Protein AF-0000000066936590 (afdb_homodimer)

pLDDT: mean 82.07, std 23.11, range [21.91, 98.81]

Secondary structure (DSSP, 8-state):
---------------------------------S-----GGGSTT-TTTTTSSHHHHTTTTT---S--HHHH-TTSSS-EES-TTSEEE-SSS-EEEEE-EEEE-TTS-EEEE---EES-HHHHHHHTPEE-TTHHHHTT-B-TTS-BSSEEEEEETTEEE-----EE--SPPEEE--SSSSSSPSEEE-S-EE-TT--SEEEETTTTTEEEE--EEEES--HHHHGGGTT---GGGHHHHHTTB-TTEEEEETTTTEEEEE-EEEEETTEEEEE---EESSHHHHHHHT-EE-GGGGGSPPS-TTSTT---EEEEEESS-B-GGGS-TT-GGG--S-TTB-SHHHHHTTSS---EEE---TTT-S---SEEEEEEEEE-HHHHHTT------SHHHHHHHHHHTSEE-TTSSPP---S-EEE--EEEE--/---------------------------------S-----GGGSTT-TTTTTSSHHHHSSS-S---S--HHHH-TTSSS-EES-TTSEEE-SSS-EEEEE-EEEE-TTS-EEEE---EES-HHHHHHHTPEE-TTHHHHTT-B-TTS-BSSEEEEEETTEEE-----EE--SPPEEE--SSSSSSPSEEE-S-EE-TT--SEEEETTTTTEEEE--EEEES--HHHHGGGTT---GGGHHHHHTTB-TTEEEEETTTTEEEEE-EEEEETTEEEEE---EESSHHHHHHHT-EE-GGGGGSPPS-TTSTT---EEEEEESS-B-GGGS-TT-GGG--S-TTB-SHHHHHTTSS---EEE---TTT-S---SEEEEEEEEE-HHHHHTT------SHHHHHHHHHHTSEE-TTSSPP---S-EEE--EEEE--

Nearest PDB structures (foldseek):
  5wxk-assembly1_B  TM=4.440E-01  e=2.124E+00  Neisseria meningitidis H44/76
  3a5z-assembly2_H  TM=4.324E-01  e=3.862E+00  Escherichia coli
  3oyy-assembly1_A  TM=3.656E-01  e=2.864E+00  Pseudomonas aeruginosa
  3oyy-assembly2_B  TM=3.912E-01  e=7.914E+00  Pseudomonas aeruginosa
  3a5z-assembly1_B  TM=2.731E-01  e=5.869E+00  Escherichia coli

Structure (mmCIF, N/CA/C/O backbone):
data_AF-0000000066936590-model_v1
#
loop_
_entity.id
_entity.type
_entity.pdbx_description
1 polymer 'Uncharacterized protein'
#
loop_
_atom_site.group_PDB
_atom_site.id
_atom_site.type_symbol
_atom_site.label_atom_id
_atom_site.label_alt_id
_atom_site.label_comp_id
_atom_site.label_asym_id
_atom_site.label_entity_id
_atom_site.label_seq_id
_atom_site.pdbx_PDB_ins_code
_atom_site.Cartn_x
_atom_site.Cartn_y
_atom_site.Cartn_z
_atom_site.occupancy
_atom_site.B_iso_or_equiv
_atom_site.auth_seq_id
_atom_site.auth_comp_id
_atom_site.auth_asym_id
_atom_site.auth_atom_id
_atom_site.pdbx_PDB_model_num
ATOM 1 N N . MET A 1 1 ? -33.344 16.516 86.688 1 24.97 1 MET A N 1
ATOM 2 C CA . MET A 1 1 ? -32.062 16.812 86.062 1 24.97 1 MET A CA 1
ATOM 3 C C . MET A 1 1 ? -31.516 15.578 85.375 1 24.97 1 MET A C 1
ATOM 5 O O . MET A 1 1 ? -30.562 14.953 85.812 1 24.97 1 MET A O 1
ATOM 9 N N . ARG A 1 2 ? -32.375 14.664 85.062 1 28.17 2 ARG A N 1
ATOM 10 C CA . ARG A 1 2 ? -32.125 13.375 84.438 1 28.17 2 ARG A CA 1
ATOM 11 C C . ARG A 1 2 ? -31.297 13.531 83.125 1 28.17 2 ARG A C 1
ATOM 13 O O . ARG A 1 2 ? -31.672 14.266 82.25 1 28.17 2 ARG A O 1
ATOM 20 N N . ILE A 1 3 ? -30.016 13.383 83.438 1 28.55 3 ILE A N 1
ATOM 21 C CA . ILE A 1 3 ? -28.906 13.531 82.5 1 28.55 3 ILE A CA 1
ATOM 22 C C . ILE A 1 3 ? -29.031 12.516 81.375 1 28.55 3 ILE A C 1
ATOM 24 O O . ILE A 1 3 ? -29 11.305 81.562 1 28.55 3 ILE A O 1
ATOM 28 N N . GLN A 1 4 ? -30.016 12.648 80.562 1 26.5 4 GLN A N 1
ATOM 29 C CA . GLN A 1 4 ? -30.156 11.758 79.438 1 26.5 4 GLN A CA 1
ATOM 30 C C . GLN A 1 4 ? -28.844 11.672 78.625 1 26.5 4 GLN A C 1
ATOM 32 O O . GLN A 1 4 ? -28.297 12.688 78.188 1 26.5 4 GLN A O 1
ATOM 37 N N . LEU A 1 5 ? -28.094 10.75 79.125 1 26.52 5 LEU A N 1
ATOM 38 C CA . LEU A 1 5 ? -26.812 10.492 78.5 1 26.52 5 LEU A CA 1
ATOM 39 C C . LEU A 1 5 ? -26.984 10.195 77 1 26.52 5 LEU A C 1
ATOM 41 O O . LEU A 1 5 ? -27.734 9.297 76.625 1 26.52 5 LEU A O 1
ATOM 45 N N . ALA A 1 6 ? -27.031 11.234 76.25 1 29.92 6 ALA A N 1
ATOM 46 C CA . ALA A 1 6 ? -27.047 11.156 74.75 1 29.92 6 ALA A CA 1
ATOM 47 C C . ALA A 1 6 ? -25.938 10.227 74.25 1 29.92 6 ALA A C 1
ATOM 49 O O . ALA A 1 6 ? -24.75 10.461 74.5 1 29.92 6 ALA A O 1
ATOM 50 N N . ILE A 1 7 ? -26.203 8.984 74.312 1 27.33 7 ILE A N 1
ATOM 51 C CA . ILE A 1 7 ? -25.281 7.984 73.75 1 27.33 7 ILE A CA 1
ATOM 52 C C . ILE A 1 7 ? -24.875 8.391 72.375 1 27.33 7 ILE A C 1
ATOM 54 O O . ILE A 1 7 ? -25.719 8.547 71.5 1 27.33 7 ILE A O 1
ATOM 58 N N . LEU A 1 8 ? -23.953 9.203 72.312 1 25.88 8 LEU A N 1
ATOM 59 C CA . LEU A 1 8 ? -23.359 9.562 71 1 25.88 8 LEU A CA 1
ATOM 60 C C . LEU A 1 8 ? -22.922 8.312 70.25 1 25.88 8 LEU A C 1
ATOM 62 O O . LEU A 1 8 ? -22.078 7.547 70.75 1 25.88 8 LEU A O 1
ATOM 66 N N . LEU A 1 9 ? -23.812 7.617 69.812 1 27.72 9 LEU A N 1
ATOM 67 C CA . LEU A 1 9 ? -23.469 6.52 68.875 1 27.72 9 LEU A CA 1
ATOM 68 C C . LEU A 1 9 ? -22.406 6.949 67.875 1 27.72 9 LEU A C 1
ATOM 70 O O . LEU A 1 9 ? -22.625 7.891 67.125 1 27.72 9 LEU A O 1
ATOM 74 N N . SER A 1 10 ? -21.25 6.938 68.312 1 27.34 10 SER A N 1
ATOM 75 C CA . SER A 1 10 ? -20.125 7.129 67.375 1 27.34 10 SER A CA 1
ATOM 76 C C . SER A 1 10 ? -20.219 6.188 66.188 1 27.34 10 SER A C 1
ATOM 78 O O . SER A 1 10 ? -20.172 4.969 66.375 1 27.34 10 SER A O 1
ATOM 80 N N . LEU A 1 11 ? -21.172 6.445 65.438 1 29.45 11 LEU A N 1
ATOM 81 C CA . LEU A 1 11 ? -21.141 5.703 64.188 1 29.45 11 LEU A CA 1
ATOM 82 C C . LEU A 1 11 ? -19.734 5.695 63.594 1 29.45 11 LEU A C 1
ATOM 84 O O . LEU A 1 11 ? -19.188 6.75 63.25 1 29.45 11 LEU A O 1
ATOM 88 N N . GLN A 1 12 ? -18.969 4.883 64.125 1 27.08 12 GLN A N 1
ATOM 89 C CA . GLN A 1 12 ? -17.688 4.641 63.5 1 27.08 12 GLN A CA 1
ATOM 90 C C . GLN A 1 12 ? -17.875 4.316 62 1 27.08 12 GLN A C 1
ATOM 92 O O . GLN A 1 12 ? -18.562 3.354 61.656 1 27.08 12 GLN A O 1
ATOM 97 N N . VAL A 1 13 ? -18.062 5.289 61.281 1 32.03 13 VAL A N 1
ATOM 98 C CA . VAL A 1 13 ? -18 5.051 59.844 1 32.03 13 VAL A CA 1
ATOM 99 C C . VAL A 1 13 ? -16.734 4.262 59.5 1 32.03 13 VAL A C 1
ATOM 101 O O . VAL A 1 13 ? -15.625 4.715 59.781 1 32.03 13 VAL A O 1
ATOM 104 N N . VAL A 1 14 ? -16.797 3.047 59.688 1 29.88 14 VAL A N 1
ATOM 105 C CA . VAL A 1 14 ? -15.711 2.236 59.156 1 29.88 14 VAL A CA 1
ATOM 106 C C . VAL A 1 14 ? -15.414 2.648 57.688 1 29.88 14 VAL A C 1
ATOM 108 O O . VAL A 1 14 ? -16.266 2.531 56.812 1 29.88 14 VAL A O 1
ATOM 111 N N . VAL A 1 15 ? -14.68 3.594 57.562 1 29.53 15 VAL A N 1
ATOM 112 C CA . VAL A 1 15 ? -14.164 3.889 56.219 1 29.53 15 VAL A CA 1
ATOM 113 C C . VAL A 1 15 ? -13.523 2.639 55.625 1 29.53 15 VAL A C 1
ATOM 115 O O . VAL A 1 15 ? -12.57 2.098 56.188 1 29.53 15 VAL A O 1
ATOM 118 N N . SER A 1 16 ? -14.359 1.829 55.219 1 25.94 16 SER A N 1
ATOM 119 C CA . SER A 1 16 ? -13.695 0.746 54.5 1 25.94 16 SER A CA 1
ATOM 120 C C . SER A 1 16 ? -12.586 1.279 53.625 1 25.94 16 SER A C 1
ATOM 122 O O . SER A 1 16 ? -12.773 2.273 52.906 1 25.94 16 SER A O 1
ATOM 124 N N . ALA A 1 17 ? -11.438 1.07 54.062 1 32.59 17 ALA A N 1
ATOM 125 C CA . ALA A 1 17 ? -10.211 1.338 53.312 1 32.59 17 ALA A CA 1
ATOM 126 C C . ALA A 1 17 ? -10.375 0.977 51.844 1 32.59 17 ALA A C 1
ATOM 128 O O . ALA A 1 17 ? -10.883 -0.096 51.5 1 32.59 17 ALA A O 1
ATOM 129 N N . ALA A 1 18 ? -10.406 2.027 51.062 1 32.94 18 ALA A N 1
ATOM 130 C CA . ALA A 1 18 ? -10.406 1.938 49.594 1 32.94 18 ALA A CA 1
ATOM 131 C C . ALA A 1 18 ? -9.539 0.775 49.125 1 32.94 18 ALA A C 1
ATOM 133 O O . ALA A 1 18 ? -8.484 0.508 49.688 1 32.94 18 ALA A O 1
ATOM 134 N N . ASN A 1 19 ? -10.188 -0.245 48.75 1 27.69 19 ASN A N 1
ATOM 135 C CA . ASN A 1 19 ? -9.445 -1.354 48.156 1 27.69 19 ASN A CA 1
ATOM 136 C C . ASN A 1 19 ? -8.227 -0.862 47.375 1 27.69 19 ASN A C 1
ATOM 138 O O . ASN A 1 19 ? -8.281 0.183 46.75 1 27.69 19 ASN A O 1
ATOM 142 N N . PRO A 1 20 ? -7.07 -1.353 47.844 1 27.41 20 PRO A N 1
ATOM 143 C CA . PRO A 1 20 ? -5.871 -0.924 47.125 1 27.41 20 PRO A CA 1
ATOM 144 C C . PRO A 1 20 ? -6.055 -0.931 45.594 1 27.41 20 PRO A C 1
ATOM 146 O O . PRO A 1 20 ? -6.738 -1.806 45.062 1 27.41 20 PRO A O 1
ATOM 149 N N . VAL A 1 21 ? -6.199 0.249 45.219 1 29.75 21 VAL A N 1
ATOM 150 C CA . VAL A 1 21 ? -6.113 0.366 43.75 1 29.75 21 VAL A CA 1
ATOM 151 C C . VAL A 1 21 ? -5.105 -0.646 43.219 1 29.75 21 VAL A C 1
ATOM 153 O O . VAL A 1 21 ? -3.938 -0.638 43.625 1 29.75 21 VAL A O 1
ATOM 156 N N . VAL A 1 22 ? -5.484 -1.844 43 1 27.47 22 VAL A N 1
ATOM 157 C CA . VAL A 1 22 ? -4.602 -2.771 42.312 1 27.47 22 VAL A CA 1
ATOM 158 C C . VAL A 1 22 ? -3.799 -2.023 41.25 1 27.47 22 VAL A C 1
ATOM 160 O O . VAL A 1 22 ? -4.371 -1.376 40.375 1 27.47 22 VAL A O 1
ATOM 163 N N . SER A 1 23 ? -2.705 -1.612 41.688 1 24.69 23 SER A N 1
ATOM 164 C CA . SER A 1 23 ? -1.749 -1.099 40.688 1 24.69 23 SER A CA 1
ATOM 165 C C . SER A 1 23 ? -1.777 -1.918 39.406 1 24.69 23 SER A C 1
ATOM 167 O O . SER A 1 23 ? -1.309 -3.059 39.406 1 24.69 23 SER A O 1
ATOM 169 N N . ARG A 1 24 ? -2.889 -1.815 38.812 1 29.58 24 ARG A N 1
ATOM 170 C CA . ARG A 1 24 ? -2.785 -2.49 37.531 1 29.58 24 ARG A CA 1
ATOM 171 C C . ARG A 1 24 ? -1.435 -2.221 36.875 1 29.58 24 ARG A C 1
ATOM 173 O O . ARG A 1 24 ? -1.059 -1.065 36.656 1 29.58 24 ARG A O 1
ATOM 180 N N . THR A 1 25 ? -0.547 -3.092 37.312 1 24.97 25 THR A N 1
ATOM 181 C CA . THR A 1 25 ? 0.712 -3.123 36.562 1 24.97 25 THR A CA 1
ATOM 182 C C . THR A 1 25 ? 0.492 -2.76 35.125 1 24.97 25 THR A C 1
ATOM 184 O O . THR A 1 25 ? -0.176 -3.49 34.375 1 24.97 25 THR A O 1
ATOM 187 N N . LEU A 1 26 ? 0.209 -1.545 35.094 1 29.61 26 LEU A N 1
ATOM 188 C CA . LEU A 1 26 ? 0.261 -1.122 33.688 1 29.61 26 LEU A CA 1
ATOM 189 C C . LEU A 1 26 ? 1.378 -1.846 32.938 1 29.61 26 LEU A C 1
ATOM 191 O O . LEU A 1 26 ? 2.543 -1.78 33.344 1 29.61 26 LEU A O 1
ATOM 195 N N . TYR A 1 27 ? 1.16 -3.023 32.75 1 27.11 27 TYR A N 1
ATOM 196 C CA . TYR A 1 27 ? 2.168 -3.691 31.938 1 27.11 27 TYR A CA 1
ATOM 197 C C . TYR A 1 27 ? 2.771 -2.732 30.922 1 27.11 27 TYR A C 1
ATOM 199 O O . TYR A 1 27 ? 2.047 -2.064 30.188 1 27.11 27 TYR A O 1
ATOM 207 N N . ARG A 1 28 ? 3.848 -2.166 31.469 1 27.05 28 ARG A N 1
ATOM 208 C CA . ARG A 1 28 ? 4.715 -1.467 30.516 1 27.05 28 ARG A CA 1
ATOM 209 C C . ARG A 1 28 ? 4.715 -2.162 29.156 1 27.05 28 ARG A C 1
ATOM 211 O O . ARG A 1 28 ? 4.559 -3.381 29.078 1 27.05 28 ARG A O 1
ATOM 218 N N . ARG A 1 29 ? 4.59 -1.309 28.297 1 31.23 29 ARG A N 1
ATOM 219 C CA . ARG A 1 29 ? 4.902 -1.763 26.938 1 31.23 29 ARG A CA 1
ATOM 220 C C . ARG A 1 29 ? 6.125 -2.674 26.938 1 31.23 29 ARG A C 1
ATOM 222 O O . ARG A 1 29 ? 7.188 -2.297 27.438 1 31.23 29 ARG A O 1
ATOM 229 N N . GLN A 1 30 ? 6 -3.877 27.266 1 28.56 30 GLN A N 1
ATOM 230 C CA . GLN A 1 30 ? 7.258 -4.609 27.156 1 28.56 30 GLN A CA 1
ATOM 231 C C . GLN A 1 30 ? 8.18 -3.975 26.109 1 28.56 30 GLN A C 1
ATOM 233 O O . GLN A 1 30 ? 7.703 -3.389 25.141 1 28.56 30 GLN A O 1
ATOM 238 N N . SER A 1 31 ? 9.344 -3.676 26.453 1 26.78 31 SER A N 1
ATOM 239 C CA . SER A 1 31 ? 10.5 -3.305 25.656 1 26.78 31 SER A CA 1
ATOM 240 C C . SER A 1 31 ? 10.43 -3.908 24.25 1 26.78 31 SER A C 1
ATOM 242 O O . SER A 1 31 ? 9.914 -5.016 24.078 1 26.78 31 SER A O 1
ATOM 244 N N . PHE A 1 32 ? 10.25 -3.107 23.312 1 29.8 32 PHE A N 1
ATOM 245 C CA . PHE A 1 32 ? 10.508 -3.594 21.969 1 29.8 32 PHE A CA 1
ATOM 246 C C . PHE A 1 32 ? 11.438 -4.801 21.984 1 29.8 32 PHE A C 1
ATOM 248 O O . PHE A 1 32 ? 12.383 -4.844 22.781 1 29.8 32 PHE A O 1
ATOM 255 N N . PRO A 1 33 ? 11.125 -5.922 22.016 1 29.36 33 PRO A N 1
ATOM 256 C CA . PRO A 1 33 ? 12.391 -6.656 22.016 1 29.36 33 PRO A CA 1
ATOM 257 C C . PRO A 1 33 ? 13.508 -5.914 21.281 1 29.36 33 PRO A C 1
ATOM 259 O O . PRO A 1 33 ? 13.273 -5.332 20.219 1 29.36 33 PRO A O 1
ATOM 262 N N . SER A 1 34 ? 14.305 -5.266 21.891 1 29.94 34 SER A N 1
ATOM 263 C CA . SER A 1 34 ? 15.547 -4.648 21.438 1 29.94 34 SER A CA 1
ATOM 264 C C . SER A 1 34 ? 16.062 -5.32 20.172 1 29.94 34 SER A C 1
ATOM 266 O O . SER A 1 34 ? 16.75 -4.691 19.359 1 29.94 34 SER A O 1
ATOM 268 N N . GLU A 1 35 ? 16.172 -6.723 20.172 1 30.17 35 GLU A N 1
ATOM 269 C CA . GLU A 1 35 ? 17.078 -7.305 19.188 1 30.17 35 GLU A CA 1
ATOM 270 C C . GLU A 1 35 ? 16.297 -7.785 17.953 1 30.17 35 GLU A C 1
ATOM 272 O O . GLU A 1 35 ? 15.398 -8.625 18.078 1 30.17 35 GLU A O 1
ATOM 277 N N . PHE A 1 36 ? 15.969 -6.91 17.078 1 31.12 36 PHE A N 1
ATOM 278 C CA . PHE A 1 36 ? 15.742 -7.445 15.742 1 31.12 36 PHE A CA 1
ATOM 279 C C . PHE A 1 36 ? 16.594 -8.68 15.492 1 31.12 36 PHE A C 1
ATOM 281 O O . PHE A 1 36 ? 17.766 -8.562 15.117 1 31.12 36 PHE A O 1
ATOM 288 N N . ASN A 1 37 ? 16.594 -9.664 16.328 1 34.16 37 ASN A N 1
ATOM 289 C CA . ASN A 1 37 ? 17.281 -10.906 16.016 1 34.16 37 ASN A CA 1
ATOM 290 C C . ASN A 1 37 ? 16.391 -11.875 15.258 1 34.16 37 ASN A C 1
ATOM 292 O O . ASN A 1 37 ? 15.844 -12.812 15.852 1 34.16 37 ASN A O 1
ATOM 296 N N . PRO A 1 38 ? 15.789 -11.266 14.156 1 38.03 38 PRO A N 1
ATOM 297 C CA . PRO A 1 38 ? 14.992 -12.312 13.516 1 38.03 38 PRO A CA 1
ATOM 298 C C . PRO A 1 38 ? 15.742 -13.633 13.383 1 38.03 38 PRO A C 1
ATOM 300 O O . PRO A 1 38 ? 16.969 -13.641 13.25 1 38.03 38 PRO A O 1
ATOM 303 N N . ASP A 1 39 ? 15.328 -14.578 14.039 1 37.78 39 ASP A N 1
ATOM 304 C CA . ASP A 1 39 ? 15.938 -15.867 13.727 1 37.78 39 ASP A CA 1
ATOM 305 C C . ASP A 1 39 ? 16.141 -16.031 12.219 1 37.78 39 ASP A C 1
ATOM 307 O O . ASP A 1 39 ? 15.203 -15.891 11.445 1 37.78 39 ASP A O 1
ATOM 311 N N . PRO A 1 40 ? 17.406 -15.867 11.797 1 40.56 40 PRO A N 1
ATOM 312 C CA . PRO A 1 40 ? 17.703 -16.078 10.383 1 40.56 40 PRO A CA 1
ATOM 313 C C . PRO A 1 40 ? 16.797 -17.141 9.75 1 40.56 40 PRO A C 1
ATOM 315 O O . PRO A 1 40 ? 16.531 -17.094 8.539 1 40.56 40 PRO A O 1
ATOM 318 N N . GLN A 1 41 ? 16.453 -18.047 10.531 1 36.88 41 GLN A N 1
ATOM 319 C CA . GLN A 1 41 ? 15.625 -19.125 10.008 1 36.88 41 GLN A CA 1
ATOM 320 C C . GLN A 1 41 ? 14.164 -18.688 9.883 1 36.88 41 GLN A C 1
ATOM 322 O O . GLN A 1 41 ? 13.336 -19.422 9.344 1 36.88 41 GLN A O 1
ATOM 327 N N . SER A 1 42 ? 13.875 -17.641 10.5 1 39.41 42 SER A N 1
ATOM 328 C CA . SER A 1 42 ? 12.469 -17.266 10.617 1 39.41 42 SER A CA 1
ATOM 329 C C . SER A 1 42 ? 11.898 -16.828 9.273 1 39.41 42 SER A C 1
ATOM 331 O O . SER A 1 42 ? 10.68 -16.797 9.094 1 39.41 42 SER A O 1
ATOM 333 N N . GLY A 1 43 ? 12.625 -16.844 8.219 1 39.53 43 GLY A N 1
ATOM 334 C CA . GLY A 1 43 ? 12.156 -16.312 6.945 1 39.53 43 GLY A CA 1
ATOM 335 C C . GLY A 1 43 ? 11.742 -14.859 7.027 1 39.53 43 GLY A C 1
ATOM 336 O O . GLY A 1 43 ? 11.336 -14.273 6.023 1 39.53 43 GLY A O 1
ATOM 337 N N . TYR A 1 44 ? 11.641 -14.398 8.18 1 44.44 44 TYR A N 1
ATOM 338 C CA . TYR A 1 44 ? 11.164 -13.055 8.477 1 44.44 44 TYR A CA 1
ATOM 339 C C . TYR A 1 44 ? 12.281 -12.031 8.336 1 44.44 44 TYR A C 1
ATOM 341 O O . TYR A 1 44 ? 12.234 -10.961 8.945 1 44.44 44 TYR A O 1
ATOM 349 N N . ASP A 1 45 ? 13.18 -12.438 7.527 1 52.88 45 ASP A N 1
ATOM 350 C CA . ASP A 1 45 ? 14.375 -11.602 7.496 1 52.88 45 ASP A CA 1
ATOM 351 C C . ASP A 1 45 ? 14.195 -10.422 6.547 1 52.88 45 ASP A C 1
ATOM 353 O O . ASP A 1 45 ? 15.094 -9.594 6.402 1 52.88 45 ASP A O 1
ATOM 357 N N . ASP A 1 46 ? 13.055 -10.547 5.902 1 54.31 46 ASP A N 1
ATOM 358 C CA . ASP A 1 46 ? 12.898 -9.391 5.035 1 54.31 46 ASP A CA 1
ATOM 359 C C . ASP A 1 46 ? 12.07 -8.297 5.715 1 54.31 46 ASP A C 1
ATOM 361 O O . ASP A 1 46 ? 10.867 -8.469 5.938 1 54.31 46 ASP A O 1
ATOM 365 N N . PRO A 1 47 ? 12.711 -7.32 6.262 1 54.16 47 PRO A N 1
ATOM 366 C CA . PRO A 1 47 ? 12.008 -6.309 7.062 1 54.16 47 PRO A CA 1
ATOM 367 C C . PRO A 1 47 ? 10.859 -5.648 6.305 1 54.16 47 PRO A C 1
ATOM 369 O O . PRO A 1 47 ? 10.039 -4.957 6.91 1 54.16 47 PRO A O 1
ATOM 372 N N . THR A 1 48 ? 10.758 -5.883 4.992 1 53.91 48 THR A N 1
ATOM 373 C CA . THR A 1 48 ? 9.758 -5.145 4.23 1 53.91 48 THR A CA 1
ATOM 374 C C . THR A 1 48 ? 8.602 -6.055 3.826 1 53.91 48 THR A C 1
ATOM 376 O O . THR A 1 48 ? 7.598 -5.59 3.281 1 53.91 48 THR A O 1
ATOM 379 N N . ILE A 1 49 ? 8.742 -7.316 3.943 1 50.97 49 ILE A N 1
ATOM 380 C CA . ILE A 1 49 ? 7.695 -8.25 3.547 1 50.97 49 ILE A CA 1
ATOM 381 C C . ILE A 1 49 ? 6.91 -8.703 4.777 1 50.97 49 ILE A C 1
ATOM 383 O O . ILE A 1 49 ? 5.684 -8.789 4.742 1 50.97 49 ILE A O 1
ATOM 387 N N . ASP A 1 50 ? 7.676 -9.141 5.734 1 45.38 50 ASP A N 1
ATOM 388 C CA . ASP A 1 50 ? 7.082 -9.797 6.898 1 45.38 50 ASP A CA 1
ATOM 389 C C . ASP A 1 50 ? 6.41 -8.773 7.812 1 45.38 50 ASP A C 1
ATOM 391 O O . ASP A 1 50 ? 6.402 -8.938 9.039 1 45.38 50 ASP A O 1
ATOM 395 N N . ILE A 1 51 ? 5.969 -7.754 7.184 1 43.62 51 ILE A N 1
ATOM 396 C CA . ILE A 1 51 ? 5.352 -6.703 7.988 1 43.62 51 ILE A CA 1
ATOM 397 C C . ILE A 1 51 ? 4.059 -7.227 8.609 1 43.62 51 ILE A C 1
ATOM 399 O O . ILE A 1 51 ? 3.711 -6.859 9.734 1 43.62 51 ILE A O 1
ATOM 403 N N . ALA A 1 52 ? 3.275 -7.977 7.797 1 40.91 52 ALA A N 1
ATOM 404 C CA . ALA A 1 52 ? 1.984 -8.422 8.32 1 40.91 52 ALA A CA 1
ATOM 405 C C . ALA A 1 52 ? 2.164 -9.5 9.383 1 40.91 52 ALA A C 1
ATOM 407 O O . ALA A 1 52 ? 1.185 -9.977 9.961 1 40.91 52 ALA A O 1
ATOM 408 N N . ASP A 1 53 ? 3.244 -10.328 9.188 1 36.78 53 ASP A N 1
ATOM 409 C CA . ASP A 1 53 ? 3.174 -11.211 10.344 1 36.78 53 ASP A CA 1
ATOM 410 C C . ASP A 1 53 ? 2.914 -10.422 11.625 1 36.78 53 ASP A C 1
ATOM 412 O O . ASP A 1 53 ? 3.639 -9.469 11.93 1 36.78 53 ASP A O 1
ATOM 416 N N . PRO A 1 54 ? 1.64 -10.609 11.984 1 33.56 54 PRO A N 1
ATOM 417 C CA . PRO A 1 54 ? 1.337 -9.93 13.25 1 33.56 54 PRO A CA 1
ATOM 418 C C . PRO A 1 54 ? 2.559 -9.797 14.156 1 33.56 54 PRO A C 1
ATOM 420 O O . PRO A 1 54 ? 2.551 -9 15.094 1 33.56 54 PRO A O 1
ATOM 423 N N . SER A 1 55 ? 3.367 -10.758 13.953 1 31.75 55 SER A N 1
ATOM 424 C CA . SER A 1 55 ? 4.551 -10.797 14.805 1 31.75 55 SER A CA 1
ATOM 425 C C . SER A 1 55 ? 5.438 -9.578 14.562 1 31.75 55 SER A C 1
ATOM 427 O O . SER A 1 55 ? 6.168 -9.148 15.461 1 31.75 55 SER A O 1
ATOM 429 N N . PHE A 1 56 ? 5.633 -9.312 13.344 1 31.78 56 PHE A N 1
ATOM 430 C CA . PHE A 1 56 ? 6.477 -8.141 13.141 1 31.78 56 PHE A CA 1
ATOM 431 C C . PHE A 1 56 ? 5.703 -6.859 13.438 1 31.78 56 PHE A C 1
ATOM 433 O O . PHE A 1 56 ? 6.262 -5.906 13.992 1 31.78 56 PHE A O 1
ATOM 440 N N . ALA A 1 57 ? 4.559 -6.758 12.547 1 33.44 57 ALA A N 1
ATOM 441 C CA . ALA A 1 57 ? 3.83 -5.562 12.969 1 33.44 57 ALA A CA 1
ATOM 442 C C . ALA A 1 57 ? 3.834 -5.43 14.484 1 33.44 57 ALA A C 1
ATOM 444 O O . ALA A 1 57 ? 3.82 -4.316 15.016 1 33.44 57 ALA A O 1
ATOM 445 N N . THR A 1 58 ? 3.412 -6.547 15.008 1 30.03 58 THR A N 1
ATOM 446 C CA . THR A 1 58 ? 3.32 -6.684 16.453 1 30.03 58 THR A CA 1
ATOM 447 C C . THR A 1 58 ? 4.711 -6.824 17.078 1 30.03 58 THR A C 1
ATOM 449 O O . THR A 1 58 ? 4.84 -6.977 18.281 1 30.03 58 THR A O 1
ATOM 452 N N . ALA A 1 59 ? 5.629 -7.34 16.344 1 29.72 59 ALA A N 1
ATOM 453 C CA . ALA A 1 59 ? 6.824 -7.199 17.156 1 29.72 59 ALA A CA 1
ATOM 454 C C . ALA A 1 59 ? 7.086 -5.734 17.5 1 29.72 59 ALA A C 1
ATOM 456 O O . ALA A 1 59 ? 8.086 -5.406 18.141 1 29.72 59 ALA A O 1
ATOM 457 N N . ILE A 1 60 ? 6.742 -4.855 16.625 1 31.72 60 ILE A N 1
ATOM 458 C CA . ILE A 1 60 ? 6.16 -3.684 17.266 1 31.72 60 ILE A CA 1
ATOM 459 C C . ILE A 1 60 ? 5.094 -4.121 18.266 1 31.72 60 ILE A C 1
ATOM 461 O O . ILE A 1 60 ? 4.156 -4.836 17.906 1 31.72 60 ILE A O 1
ATOM 465 N N . GLN A 1 61 ? 5.281 -4.387 19.375 1 29.56 61 GLN A N 1
ATOM 466 C CA . GLN A 1 61 ? 4.324 -4.965 20.312 1 29.56 61 GLN A CA 1
ATOM 467 C C . GLN A 1 61 ? 2.889 -4.723 19.844 1 29.56 61 GLN A C 1
ATOM 469 O O . GLN A 1 61 ? 2.58 -3.664 19.297 1 29.56 61 GLN A O 1
ATOM 474 N N . ALA A 1 62 ? 2.045 -5.812 19.609 1 30.39 62 ALA A N 1
ATOM 475 C CA . ALA A 1 62 ? 0.588 -5.789 19.516 1 30.39 62 ALA A CA 1
ATOM 476 C C . ALA A 1 62 ? 0.025 -4.473 20.047 1 30.39 62 ALA A C 1
ATOM 478 O O . ALA A 1 62 ? -0.428 -4.406 21.188 1 30.39 62 ALA A O 1
ATOM 479 N N . GLY A 1 63 ? 0.852 -3.713 20.156 1 31.06 63 GLY A N 1
ATOM 480 C CA . GLY A 1 63 ? 0.237 -2.57 20.812 1 31.06 63 GLY A CA 1
ATOM 481 C C . GLY A 1 63 ? -1.029 -2.098 20.125 1 31.06 63 GLY A C 1
ATOM 482 O O . GLY A 1 63 ? -1.608 -1.079 20.5 1 31.06 63 GLY A O 1
ATOM 483 N N . TYR A 1 64 ? -0.943 -2.473 18.812 1 36.59 64 TYR A N 1
ATOM 484 C CA . TYR A 1 64 ? -2.271 -2.088 18.344 1 36.59 64 TYR A CA 1
ATOM 485 C C . TYR A 1 64 ? -3.354 -2.863 19.094 1 36.59 64 TYR A C 1
ATOM 487 O O . TYR A 1 64 ? -3.393 -4.094 19.031 1 36.59 64 TYR A O 1
ATOM 495 N N . GLN A 1 65 ? -3.666 -2.508 20.156 1 36.34 65 GLN A N 1
ATOM 496 C CA . GLN A 1 65 ? -4.758 -3.092 20.922 1 36.34 65 GLN A CA 1
ATOM 497 C C . GLN A 1 65 ? -6.09 -2.932 20.203 1 36.34 65 GLN A C 1
ATOM 499 O O . GLN A 1 65 ? -7.117 -3.439 20.656 1 36.34 65 GLN A O 1
ATOM 504 N N . GLY A 1 66 ? -6.008 -2.164 19.078 1 42.12 66 GLY A N 1
ATOM 505 C CA . GLY A 1 66 ? -7.336 -2.023 18.5 1 42.12 66 GLY A CA 1
ATOM 506 C C . GLY A 1 66 ? -7.625 -3.045 17.422 1 42.12 66 GLY A C 1
ATOM 507 O O . GLY A 1 66 ? -6.719 -3.752 16.969 1 42.12 66 GLY A O 1
ATOM 508 N N . PRO A 1 67 ? -8.742 -3.521 17.391 1 45 67 PRO A N 1
ATOM 509 C CA . PRO A 1 67 ? -9.125 -4.449 16.328 1 45 67 PRO A CA 1
ATOM 510 C C . PRO A 1 67 ? -8.672 -3.982 14.945 1 45 67 PRO A C 1
ATOM 512 O O . PRO A 1 67 ? -8.633 -2.779 14.672 1 45 67 PRO A O 1
ATOM 515 N N . PHE A 1 68 ? -8.086 -4.879 14.32 1 48.53 68 PHE A N 1
ATOM 516 C CA . PHE A 1 68 ? -7.812 -4.559 12.93 1 48.53 68 PHE A CA 1
ATOM 517 C C . PHE A 1 68 ? -9.094 -4.145 12.211 1 48.53 68 PHE A C 1
ATOM 519 O O . PHE A 1 68 ? -10.133 -4.789 12.359 1 48.53 68 PHE A O 1
ATOM 526 N N . ALA A 1 69 ? -9.094 -2.996 11.68 1 50.47 69 ALA A N 1
ATOM 527 C CA . ALA A 1 69 ? -10.273 -2.453 11.008 1 50.47 69 ALA A CA 1
ATOM 528 C C . ALA A 1 69 ? -10.883 -3.475 10.055 1 50.47 69 ALA A C 1
ATOM 530 O O . ALA A 1 69 ? -12.094 -3.502 9.852 1 50.47 69 ALA A O 1
ATOM 531 N N . SER A 1 70 ? -10.023 -4.414 9.578 1 50.81 70 SER A N 1
ATOM 532 C CA . SER A 1 70 ? -10.516 -5.328 8.555 1 50.81 70 SER A CA 1
ATOM 533 C C . SER A 1 70 ? -11.453 -6.375 9.148 1 50.81 70 SER A C 1
ATOM 535 O O . SER A 1 70 ? -12.242 -6.988 8.422 1 50.81 70 SER A O 1
ATOM 537 N N . TYR A 1 71 ? -11.266 -6.637 10.461 1 45.94 71 TYR A N 1
ATOM 538 C CA . TYR A 1 71 ? -12.156 -7.629 11.062 1 45.94 71 TYR A CA 1
ATOM 539 C C . TYR A 1 71 ? -13.602 -7.16 11.031 1 45.94 71 TYR A C 1
ATOM 541 O O . TYR A 1 71 ? -14.523 -7.973 10.938 1 45.94 71 TYR A O 1
ATOM 549 N N . ASP A 1 72 ? -13.734 -5.906 11.047 1 49.62 72 ASP A N 1
ATOM 550 C CA . ASP A 1 72 ? -15.094 -5.371 11.016 1 49.62 72 ASP A CA 1
ATOM 551 C C . ASP A 1 72 ? -15.484 -4.949 9.594 1 49.62 72 ASP A C 1
ATOM 553 O O . ASP A 1 72 ? -16.609 -5.207 9.156 1 49.62 72 ASP A O 1
ATOM 557 N N . LYS A 1 73 ? -14.43 -4.297 8.891 1 60 73 LYS A N 1
ATOM 558 C CA . LYS A 1 73 ? -14.602 -3.838 7.516 1 60 73 LYS A CA 1
ATOM 559 C C . LYS A 1 73 ? -13.43 -4.281 6.641 1 60 73 LYS A C 1
ATOM 561 O O . LYS A 1 73 ? -12.383 -3.627 6.613 1 60 73 LYS A O 1
ATOM 566 N N . HIS A 1 74 ? -13.625 -5.375 6.016 1 56.91 74 HIS A N 1
ATOM 567 C CA . HIS A 1 74 ? -12.57 -6.07 5.281 1 56.91 74 HIS A CA 1
ATOM 568 C C . HIS A 1 74 ? -11.875 -5.133 4.297 1 56.91 74 HIS A C 1
ATOM 570 O O . HIS A 1 74 ? -10.75 -5.402 3.871 1 56.91 74 HIS A O 1
ATOM 576 N N . GLU A 1 75 ? -12.625 -4.043 4.105 1 57.44 75 GLU A N 1
ATOM 577 C CA . GLU A 1 75 ? -12.086 -3.102 3.125 1 57.44 75 GLU A CA 1
ATOM 578 C C . GLU A 1 75 ? -11.016 -2.209 3.748 1 57.44 75 GLU A C 1
ATOM 580 O O . GLU A 1 75 ? -10.289 -1.515 3.035 1 57.44 75 GLU A O 1
ATOM 585 N N . LEU A 1 76 ? -10.93 -2.404 5.027 1 60.03 76 LEU A N 1
ATOM 586 C CA . LEU A 1 76 ? -9.922 -1.603 5.715 1 60.03 76 LEU A CA 1
ATOM 587 C C . LEU A 1 76 ? -8.578 -2.33 5.754 1 60.03 76 LEU A C 1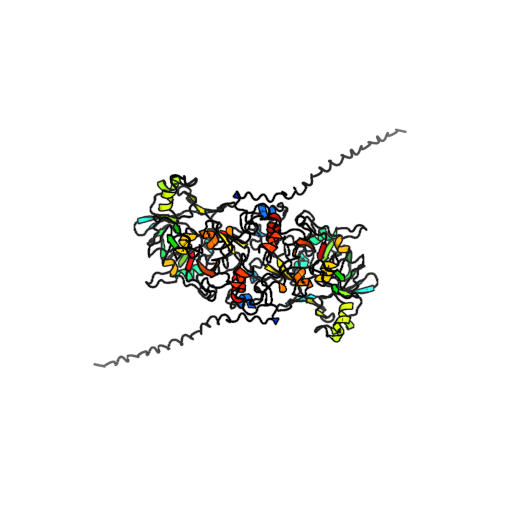
ATOM 589 O O . LEU A 1 76 ? -8.469 -3.459 5.27 1 60.03 76 LEU A O 1
ATOM 593 N N . VAL A 1 77 ? -7.434 -1.747 6.059 1 57.69 77 VAL A N 1
ATOM 594 C CA . VAL A 1 77 ? -6.031 -2.119 5.91 1 57.69 77 VAL A CA 1
ATOM 595 C C . VAL A 1 77 ? -5.723 -3.34 6.777 1 57.69 77 VAL A C 1
ATOM 597 O O . VAL A 1 77 ? -4.605 -3.861 6.754 1 57.69 77 VAL A O 1
ATOM 600 N N . GLY A 1 78 ? -6.652 -4.199 7.219 1 59.31 78 GLY A N 1
ATOM 601 C CA . GLY A 1 78 ? -6.273 -5.383 7.969 1 59.31 78 GLY A CA 1
ATOM 602 C C . GLY A 1 78 ? -6.102 -6.613 7.094 1 59.31 78 GLY A C 1
ATOM 603 O O . GLY A 1 78 ? -6.41 -6.582 5.902 1 59.31 78 GLY A O 1
ATOM 604 N N . PRO A 1 79 ? -5.336 -7.594 7.664 1 62.88 79 PRO A N 1
ATOM 605 C CA . PRO A 1 79 ? -5.195 -8.844 6.91 1 62.88 79 PRO A CA 1
ATOM 606 C C . PRO A 1 79 ? -6.543 -9.461 6.535 1 62.88 79 PRO A C 1
ATOM 608 O O . PRO A 1 79 ? -7.504 -9.367 7.305 1 62.88 79 PRO A O 1
ATOM 611 N N . VAL A 1 80 ? -6.625 -9.961 5.246 1 67.31 80 VAL A N 1
ATOM 612 C CA . VAL A 1 80 ? -7.859 -10.57 4.758 1 67.31 80 VAL A CA 1
ATOM 613 C C . VAL A 1 80 ? -7.555 -11.93 4.141 1 67.31 80 VAL A C 1
ATOM 615 O O . VAL A 1 80 ? -6.688 -12.047 3.271 1 67.31 80 VAL A O 1
ATOM 618 N N . ASP A 1 81 ? -8.25 -12.969 4.707 1 64.31 81 ASP A N 1
ATOM 619 C CA . ASP A 1 81 ? -8.266 -14.25 4.004 1 64.31 81 ASP A CA 1
ATOM 620 C C . ASP A 1 81 ? -9.18 -14.195 2.783 1 64.31 81 ASP A C 1
ATOM 622 O O . ASP A 1 81 ? -10.367 -13.891 2.906 1 64.31 81 ASP A O 1
ATOM 626 N N . LEU A 1 82 ? -8.633 -14.477 1.624 1 72.88 82 LEU A N 1
ATOM 627 C CA . LEU A 1 82 ? -9.422 -14.398 0.399 1 72.88 82 LEU A CA 1
ATOM 628 C C . LEU A 1 82 ? -9.922 -15.773 -0.017 1 72.88 82 LEU A C 1
ATOM 630 O O . LEU A 1 82 ? -11.055 -15.914 -0.483 1 72.88 82 LEU A O 1
ATOM 634 N N . LEU A 1 83 ? -9.094 -16.781 -0.028 1 66.88 83 LEU A N 1
ATOM 635 C CA . LEU A 1 83 ? -9.57 -18.156 -0.164 1 66.88 83 LEU A CA 1
ATOM 636 C C . LEU A 1 83 ? -10.031 -18.703 1.181 1 66.88 83 LEU A C 1
ATOM 638 O O . LEU A 1 83 ? -9.234 -19.281 1.928 1 66.88 83 LEU A O 1
ATOM 642 N N . ARG A 1 84 ? -11.273 -18.656 1.496 1 69.5 84 ARG A N 1
ATOM 643 C CA . ARG A 1 84 ? -11.828 -18.891 2.824 1 69.5 84 ARG A CA 1
ATOM 644 C C . ARG A 1 84 ? -12.227 -20.359 3 1 69.5 84 ARG A C 1
ATOM 646 O O . ARG A 1 84 ? -12.602 -20.781 4.098 1 69.5 84 ARG A O 1
ATOM 653 N N . ASN A 1 85 ? -12.172 -21.078 1.908 1 77.44 85 ASN A N 1
ATOM 654 C CA . ASN A 1 85 ? -12.508 -22.5 2 1 77.44 85 ASN A CA 1
ATOM 655 C C . ASN A 1 85 ? -11.367 -23.312 2.609 1 77.44 85 ASN A C 1
ATOM 657 O O . ASN A 1 85 ? -11.523 -24.5 2.869 1 77.44 85 ASN A O 1
ATOM 661 N N . GLY A 1 86 ? -10.297 -22.688 2.797 1 79.56 86 GLY A N 1
ATOM 662 C CA . GLY A 1 86 ? -9.141 -23.328 3.395 1 79.56 86 GLY A CA 1
ATOM 663 C C . GLY A 1 86 ? -8.625 -22.594 4.621 1 79.56 86 GLY A C 1
ATOM 664 O O . GLY A 1 86 ? -9.242 -21.641 5.086 1 79.56 86 GLY A O 1
ATOM 665 N N . HIS A 1 87 ? -7.586 -23.188 5.145 1 81.75 87 HIS A N 1
ATOM 666 C CA . HIS A 1 87 ? -6.93 -22.609 6.312 1 81.75 87 HIS A CA 1
ATOM 667 C C . HIS A 1 87 ? -5.508 -22.172 5.984 1 81.75 87 HIS A C 1
ATOM 669 O O . HIS A 1 87 ? -4.688 -23 5.559 1 81.75 87 HIS A O 1
ATOM 675 N N . VAL A 1 88 ? -5.316 -20.922 6.148 1 83.12 88 VAL A N 1
ATOM 676 C CA . VAL A 1 88 ? -3.98 -20.375 5.914 1 83.12 88 VAL A CA 1
ATOM 677 C C . VAL A 1 88 ? -3.105 -20.609 7.145 1 83.12 88 VAL A C 1
ATOM 679 O O . VAL A 1 88 ? -3.51 -20.297 8.266 1 83.12 88 VAL A O 1
ATOM 682 N N . ASN A 1 89 ? -2.021 -21.219 6.887 1 77.06 89 ASN A N 1
ATOM 683 C CA . ASN A 1 89 ? -0.978 -21.312 7.902 1 77.06 89 ASN A CA 1
ATOM 684 C C . ASN A 1 89 ? 0.141 -20.312 7.648 1 77.06 89 ASN A C 1
ATOM 686 O O . ASN A 1 89 ? 0.795 -20.359 6.605 1 77.06 89 ASN A O 1
ATOM 690 N N . TYR A 1 90 ? 0.202 -19.5 8.648 1 72.75 90 TYR A N 1
ATOM 691 C CA . TYR A 1 90 ? 1.206 -18.453 8.5 1 72.75 90 TYR A CA 1
ATOM 692 C C . TYR A 1 90 ? 2.555 -18.922 9.039 1 72.75 90 TYR A C 1
ATOM 694 O O . TYR A 1 90 ? 2.705 -20.062 9.453 1 72.75 90 TYR A O 1
ATOM 702 N N . GLY A 1 91 ? 3.686 -18.109 8.93 1 64.25 91 GLY A N 1
ATOM 703 C CA . GLY A 1 91 ? 5.012 -18.453 9.414 1 64.25 91 GLY A CA 1
ATOM 704 C C . GLY A 1 91 ? 6.086 -18.328 8.352 1 64.25 91 GLY A C 1
ATOM 705 O O . GLY A 1 91 ? 5.93 -17.578 7.387 1 64.25 91 GLY A O 1
ATOM 706 N N . VAL A 1 92 ? 7.133 -19.109 8.57 1 66 92 VAL A N 1
ATOM 707 C CA . VAL A 1 92 ? 8.297 -19.016 7.695 1 66 92 VAL A CA 1
ATOM 708 C C . VAL A 1 92 ? 7.965 -19.609 6.328 1 66 92 VAL A C 1
ATOM 710 O O . VAL A 1 92 ? 8.391 -19.078 5.297 1 66 92 VAL A O 1
ATOM 713 N N . ASN A 1 93 ? 7.184 -20.672 6.434 1 79 93 ASN A N 1
ATOM 714 C CA . ASN A 1 93 ? 6.73 -21.312 5.199 1 79 93 ASN A CA 1
ATOM 715 C C . ASN A 1 93 ? 5.207 -21.328 5.102 1 79 93 ASN A C 1
ATOM 717 O O . ASN A 1 93 ? 4.574 -22.344 5.367 1 79 93 ASN A O 1
ATOM 721 N N . PRO A 1 94 ? 4.664 -20.188 4.684 1 83.19 94 PRO A N 1
ATOM 722 C CA . PRO A 1 94 ? 3.199 -20.125 4.645 1 83.19 94 PRO A CA 1
ATOM 723 C C . PRO A 1 94 ?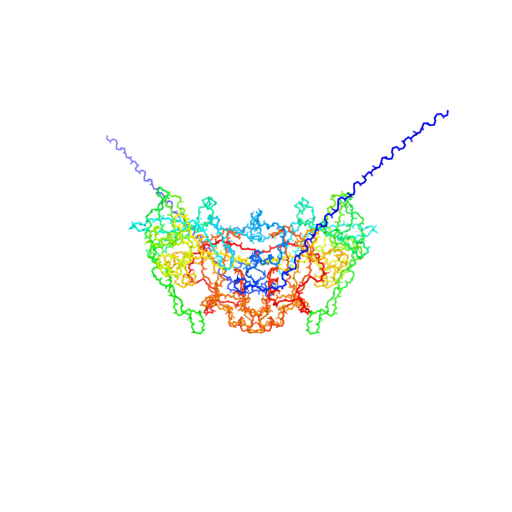 2.592 -21.109 3.656 1 83.19 94 PRO A C 1
ATOM 725 O O . PRO A 1 94 ? 3.164 -21.359 2.59 1 83.19 94 PRO A O 1
ATOM 728 N N . ASN A 1 95 ? 1.462 -21.625 4.055 1 90.38 95 ASN A N 1
ATOM 729 C CA . ASN A 1 95 ? 0.775 -22.625 3.236 1 90.38 95 ASN A CA 1
ATOM 730 C C . ASN A 1 95 ? -0.737 -22.562 3.438 1 90.38 95 ASN A C 1
ATOM 732 O O . ASN A 1 95 ? -1.228 -21.812 4.285 1 90.38 95 ASN A O 1
ATOM 736 N N . LEU A 1 96 ? -1.443 -23.266 2.576 1 91.88 96 LEU A N 1
ATOM 737 C CA . LEU A 1 96 ? -2.9 -23.312 2.584 1 91.88 96 LEU A CA 1
ATOM 738 C C . LEU A 1 96 ? -3.398 -24.75 2.566 1 91.88 96 LEU A C 1
ATOM 740 O O . LEU A 1 96 ? -2.979 -25.547 1.724 1 91.88 96 LEU A O 1
ATOM 744 N N . THR A 1 97 ? -4.195 -25.109 3.527 1 92.69 97 THR A N 1
ATOM 745 C CA . THR A 1 97 ? -4.906 -26.375 3.502 1 92.69 97 THR A CA 1
ATOM 746 C C . THR A 1 97 ? -6.328 -26.188 2.98 1 92.69 97 THR A C 1
ATOM 748 O O . THR A 1 97 ? -7.082 -25.359 3.5 1 92.69 97 THR A O 1
ATOM 751 N N . LEU A 1 98 ? -6.656 -26.891 1.917 1 92.94 98 LEU A N 1
ATOM 752 C CA . LEU A 1 98 ? -7.984 -26.703 1.345 1 92.94 98 LEU A CA 1
ATOM 753 C C . LEU A 1 98 ? -8.594 -28.047 0.96 1 92.94 98 LEU A C 1
ATOM 755 O O . LEU A 1 98 ? -7.906 -29.078 0.962 1 92.94 98 LEU A O 1
ATOM 759 N N . PRO A 1 99 ? -9.883 -28.109 0.676 1 93.75 99 PRO A N 1
ATOM 760 C CA . PRO A 1 99 ? -10.57 -29.359 0.335 1 93.75 99 PRO A CA 1
ATOM 761 C C . PRO A 1 99 ? -10 -30.016 -0.915 1 93.75 99 PRO A C 1
ATOM 763 O O . PRO A 1 99 ? -9.648 -29.328 -1.88 1 93.75 99 PRO A O 1
ATOM 766 N N . LEU A 1 100 ? -9.891 -31.297 -0.785 1 96.56 100 LEU A N 1
ATOM 767 C CA . LEU A 1 100 ? -9.438 -32.156 -1.869 1 96.56 100 LEU A CA 1
ATOM 768 C C . LEU A 1 100 ? -10.594 -32.969 -2.443 1 96.56 100 LEU A C 1
ATOM 770 O O . LEU A 1 100 ? -11.391 -33.531 -1.694 1 96.56 100 LEU A O 1
ATOM 774 N N . TYR A 1 101 ? -10.664 -33.031 -3.811 1 95.44 101 TYR A N 1
ATOM 775 C CA . TYR A 1 101 ? -11.734 -33.75 -4.48 1 95.44 101 TYR A CA 1
ATOM 776 C C . TYR A 1 101 ? -11.164 -34.875 -5.332 1 95.44 101 TYR A C 1
ATOM 778 O O . TYR A 1 101 ? -10.055 -34.781 -5.848 1 95.44 101 TYR A O 1
ATOM 786 N N . LYS A 1 102 ? -11.945 -35.906 -5.496 1 96.19 102 LYS A N 1
ATOM 787 C CA . LYS A 1 102 ? -11.617 -37.031 -6.352 1 96.19 102 LYS A CA 1
ATOM 788 C C . LYS A 1 102 ? -12.438 -37 -7.641 1 96.19 102 LYS A C 1
ATOM 790 O O . LYS A 1 102 ? -13.633 -36.719 -7.617 1 96.19 102 LYS A O 1
ATOM 795 N N . GLY A 1 103 ? -11.727 -37.219 -8.773 1 95.62 103 GLY A N 1
ATOM 796 C CA . GLY A 1 103 ? -12.414 -37.344 -10.047 1 95.62 103 GLY A CA 1
ATOM 797 C C . GLY A 1 103 ? -12 -38.594 -10.836 1 95.62 103 GLY A C 1
ATOM 798 O O . GLY A 1 103 ? -10.992 -39.219 -10.516 1 95.62 103 GLY A O 1
ATOM 799 N N . THR A 1 104 ? -12.891 -38.938 -11.758 1 95.5 104 THR A N 1
ATOM 800 C CA . THR A 1 104 ? -12.594 -39.969 -12.75 1 95.5 104 THR A CA 1
ATOM 801 C C . THR A 1 104 ? -12.656 -39.375 -14.164 1 95.5 104 THR A C 1
ATOM 803 O O . THR A 1 104 ? -13.664 -38.781 -14.555 1 95.5 104 THR A O 1
ATOM 806 N N . SER A 1 105 ? -11.578 -39.594 -14.844 1 96.44 105 SER A N 1
ATOM 807 C CA . SER A 1 105 ? -11.5 -39.031 -16.188 1 96.44 105 SER A CA 1
ATOM 808 C C . SER A 1 105 ? -12.375 -39.781 -17.172 1 96.44 105 SER A C 1
ATOM 810 O O . SER A 1 105 ? -12.914 -40.844 -16.828 1 96.44 105 SER A O 1
ATOM 812 N N . ALA A 1 106 ? -12.508 -39.188 -18.359 1 95.69 106 ALA A N 1
ATOM 813 C CA . ALA A 1 106 ? -13.281 -39.844 -19.422 1 95.69 106 ALA A CA 1
ATOM 814 C C . ALA A 1 106 ? -12.727 -41.219 -19.766 1 95.69 106 ALA A C 1
ATOM 816 O O . ALA A 1 106 ? -13.477 -42.125 -20.109 1 95.69 106 ALA A O 1
ATOM 817 N N . ASP A 1 107 ? -11.453 -41.438 -19.562 1 94.38 107 ASP A N 1
ATOM 818 C CA . ASP A 1 107 ? -10.812 -42.719 -19.875 1 94.38 107 ASP A CA 1
ATOM 819 C C . ASP A 1 107 ? -10.68 -43.594 -18.641 1 94.38 107 ASP A C 1
ATOM 821 O O . ASP A 1 107 ? -9.945 -44.594 -18.641 1 94.38 107 ASP A O 1
ATOM 825 N N . GLY A 1 108 ? -11.219 -43.156 -17.547 1 94.56 108 GLY A N 1
ATOM 826 C CA . GLY A 1 108 ? -11.328 -44.031 -16.359 1 94.56 108 GLY A CA 1
ATOM 827 C C . GLY A 1 108 ? -10.172 -43.844 -15.398 1 94.56 108 GLY A C 1
ATOM 828 O O . GLY A 1 108 ? -10.023 -44.625 -14.461 1 94.56 108 GLY A O 1
ATOM 829 N N . LYS A 1 109 ? -9.406 -42.875 -15.57 1 95.75 109 LYS A N 1
ATOM 830 C CA . LYS A 1 109 ? -8.281 -42.625 -14.672 1 95.75 109 LYS A CA 1
ATOM 831 C C . LYS A 1 109 ? -8.688 -41.719 -13.5 1 95.75 109 LYS A C 1
ATOM 833 O O . LYS A 1 109 ? -9.469 -40.781 -13.672 1 95.75 109 LYS A O 1
ATOM 838 N N . THR A 1 110 ? -8.125 -42.094 -12.375 1 96.38 110 THR A N 1
ATOM 839 C CA . THR A 1 110 ? -8.375 -41.281 -11.188 1 96.38 110 THR A CA 1
ATOM 840 C C . THR A 1 110 ? -7.523 -40.031 -11.195 1 96.38 110 THR A C 1
ATOM 842 O O . THR A 1 110 ? -6.352 -40.062 -11.578 1 96.38 110 THR A O 1
ATOM 845 N N . TYR A 1 111 ? -8.094 -38.938 -10.875 1 97.81 111 TYR A N 1
ATOM 846 C CA . TYR A 1 111 ? -7.344 -37.688 -10.648 1 97.81 111 TYR A CA 1
ATOM 847 C C . TYR A 1 111 ? -7.859 -36.969 -9.414 1 97.81 111 TYR A C 1
ATOM 849 O O . TYR A 1 111 ? -9.008 -37.156 -9.008 1 97.81 111 TYR A O 1
ATOM 857 N N . TRP A 1 112 ? -7.035 -36.219 -8.742 1 98.44 112 TRP A N 1
ATOM 858 C CA . TRP A 1 112 ? -7.332 -35.438 -7.555 1 98.44 112 TRP A CA 1
ATOM 859 C C . TRP A 1 112 ? -7.195 -33.938 -7.844 1 98.44 112 TRP A C 1
ATOM 861 O O . TRP A 1 112 ? -6.242 -33.5 -8.492 1 98.44 112 TRP A O 1
ATOM 871 N N . TRP A 1 113 ? -8.164 -33.156 -7.441 1 98.06 113 TRP A N 1
ATOM 872 C CA . TRP A 1 113 ? -8.227 -31.781 -7.871 1 98.06 113 TRP A CA 1
ATOM 873 C C . TRP A 1 113 ? -8.773 -30.891 -6.758 1 98.06 113 TRP A C 1
ATOM 875 O O . TRP A 1 113 ? -9.219 -31.375 -5.719 1 98.06 113 TRP A O 1
ATOM 885 N N . ILE A 1 114 ? -8.594 -29.578 -6.883 1 97.62 114 ILE A N 1
ATOM 886 C CA . ILE A 1 114 ? -9.047 -28.562 -5.934 1 97.62 114 ILE A CA 1
ATOM 887 C C . ILE A 1 114 ? -9.875 -27.5 -6.664 1 97.62 114 ILE A C 1
ATOM 889 O O . ILE A 1 114 ? -9.945 -27.5 -7.895 1 97.62 114 ILE A O 1
ATOM 893 N N . VAL A 1 115 ? -10.562 -26.656 -5.926 1 96.94 115 VAL A N 1
ATOM 894 C CA . VAL A 1 115 ? -11.289 -25.516 -6.465 1 96.94 115 VAL A CA 1
ATOM 895 C C . VAL A 1 115 ? -10.859 -24.234 -5.75 1 96.94 115 VAL A C 1
ATOM 897 O O . VAL A 1 115 ? -10.773 -24.203 -4.52 1 96.94 115 VAL A O 1
ATOM 900 N N . THR A 1 116 ? -10.586 -23.203 -6.559 1 97.12 116 THR A N 1
ATOM 901 C CA . THR A 1 116 ? -10.078 -22 -5.926 1 97.12 116 THR A CA 1
ATOM 902 C C . THR A 1 116 ? -10.914 -20.781 -6.328 1 97.12 116 THR A C 1
ATOM 904 O O . THR A 1 116 ? -11 -19.812 -5.582 1 97.12 116 THR A O 1
ATOM 907 N N . ASP A 1 117 ? -11.5 -20.797 -7.516 1 97.25 117 ASP A N 1
ATOM 908 C CA . ASP A 1 117 ? -12.234 -19.656 -8.062 1 97.25 117 ASP A CA 1
ATOM 909 C C . ASP A 1 117 ? -13.438 -20.125 -8.883 1 97.25 117 ASP A C 1
ATOM 911 O O . ASP A 1 117 ? -13.445 -21.25 -9.398 1 97.25 117 ASP A O 1
ATOM 915 N N . THR A 1 118 ? -14.406 -19.219 -8.969 1 96.69 118 THR A N 1
ATOM 916 C CA . THR A 1 118 ? -15.516 -19.469 -9.883 1 96.69 118 THR A CA 1
ATOM 917 C C . THR A 1 118 ? -16.125 -18.156 -10.375 1 96.69 118 THR A C 1
ATOM 919 O O . THR A 1 118 ? -15.969 -17.109 -9.727 1 96.69 118 THR A O 1
ATOM 922 N N . SER A 1 119 ? -16.703 -18.234 -11.555 1 96.5 119 SER A N 1
ATOM 923 C CA . SER A 1 119 ? -17.422 -17.094 -12.109 1 96.5 119 SER A CA 1
ATOM 924 C C . SER A 1 119 ? -18.812 -16.984 -11.5 1 96.5 119 SER A C 1
ATOM 926 O O . SER A 1 119 ? -19.547 -16.016 -11.773 1 96.5 119 SER A O 1
ATOM 928 N N . ASP A 1 120 ? -19.172 -17.953 -10.695 1 93.19 120 ASP A N 1
ATOM 929 C CA . ASP A 1 120 ? -20.469 -17.984 -10.016 1 93.19 120 ASP A CA 1
ATOM 930 C C . ASP A 1 120 ? -20.391 -17.281 -8.664 1 93.19 120 ASP A C 1
ATOM 932 O O . ASP A 1 120 ? -19.891 -17.844 -7.688 1 93.19 120 ASP A O 1
ATOM 936 N N . GLU A 1 121 ? -21 -16.109 -8.609 1 90.5 121 GLU A N 1
ATOM 937 C CA . GLU A 1 121 ? -20.859 -15.281 -7.422 1 90.5 121 GLU A CA 1
ATOM 938 C C . GLU A 1 121 ? -21.469 -15.953 -6.195 1 90.5 121 GLU A C 1
ATOM 940 O O . GLU A 1 121 ? -20.859 -15.969 -5.125 1 90.5 121 GLU A O 1
ATOM 945 N N . GLY A 1 122 ? -22.672 -16.453 -6.34 1 86 122 GLY A N 1
ATOM 946 C CA . GLY A 1 122 ? -23.344 -17.094 -5.219 1 86 122 GLY A CA 1
ATOM 947 C C . GLY A 1 122 ? -22.594 -18.281 -4.656 1 86 122 GLY A C 1
ATOM 948 O O . GLY A 1 122 ? -22.406 -18.391 -3.443 1 86 122 GLY A O 1
ATOM 949 N N . ASN A 1 123 ? -22.062 -19.156 -5.504 1 87.81 123 ASN A N 1
ATOM 950 C CA . ASN A 1 123 ? -21.328 -20.328 -5.051 1 87.81 123 ASN A CA 1
ATOM 951 C C . ASN A 1 123 ? -19.953 -19.953 -4.5 1 87.81 123 ASN A C 1
ATOM 953 O O . ASN A 1 123 ? -19.453 -20.594 -3.574 1 87.81 123 ASN A O 1
ATOM 957 N N . ALA A 1 124 ? -19.391 -18.875 -5.113 1 90.25 124 ALA A N 1
ATOM 958 C CA . ALA A 1 124 ? -18.125 -18.391 -4.566 1 90.25 124 ALA A CA 1
ATOM 959 C C . ALA A 1 124 ? -18.281 -18 -3.1 1 90.25 124 ALA A C 1
ATOM 961 O O . ALA A 1 124 ? -17.469 -18.391 -2.258 1 90.25 124 ALA A O 1
ATOM 962 N N . LYS A 1 125 ? -19.328 -17.297 -2.826 1 82.25 125 LYS A N 1
ATOM 963 C CA . LYS A 1 125 ? -19.578 -16.844 -1.464 1 82.25 125 LYS A CA 1
ATOM 964 C C . LYS A 1 125 ? -19.875 -18.016 -0.54 1 82.25 125 LYS A C 1
ATOM 966 O O . LYS A 1 125 ? -19.312 -18.109 0.553 1 82.25 125 LYS A O 1
ATOM 971 N N . GLN A 1 126 ? -20.656 -18.938 -0.985 1 82.19 126 GLN A N 1
ATOM 972 C CA . GLN A 1 126 ? -21.109 -20.047 -0.165 1 82.19 126 GLN A CA 1
ATOM 973 C C . GLN A 1 126 ? -19.953 -21.016 0.132 1 82.19 126 GLN A C 1
ATOM 975 O O . GLN A 1 126 ? -19.859 -21.531 1.243 1 82.19 126 GLN A O 1
ATOM 980 N N . LEU A 1 127 ? -19.094 -21.219 -0.844 1 86.38 127 LEU A N 1
ATOM 981 C CA . LEU A 1 127 ? -18.047 -22.219 -0.716 1 86.38 127 LEU A CA 1
ATOM 982 C C . LEU A 1 127 ? -16.766 -21.594 -0.187 1 86.38 127 LEU A C 1
ATOM 984 O O . LEU A 1 127 ? -15.82 -22.297 0.183 1 86.38 127 LEU A O 1
ATOM 988 N N . GLY A 1 128 ? -16.688 -20.219 -0.169 1 84.5 128 GLY A N 1
ATOM 989 C CA . GLY A 1 128 ? -15.5 -19.531 0.315 1 84.5 128 GLY A CA 1
ATOM 990 C C . GLY A 1 128 ? -14.359 -19.516 -0.689 1 84.5 128 GLY A C 1
ATOM 991 O O . GLY A 1 128 ? -13.188 -19.453 -0.31 1 84.5 128 GLY A O 1
ATOM 992 N N . VAL A 1 129 ? -14.742 -19.734 -1.983 1 91.62 129 VAL A N 1
ATOM 993 C CA . VAL A 1 129 ? -13.727 -19.578 -3.014 1 91.62 129 VAL A CA 1
ATOM 994 C C . VAL A 1 129 ? -13.82 -18.188 -3.637 1 91.62 129 VAL A C 1
ATOM 996 O O . VAL A 1 129 ? -14.734 -17.422 -3.322 1 91.62 129 VAL A O 1
ATOM 999 N N . ASN A 1 130 ? -12.828 -17.812 -4.398 1 92.12 130 ASN A N 1
ATOM 1000 C CA . ASN A 1 130 ? -12.805 -16.453 -4.961 1 92.12 130 ASN A CA 1
ATOM 1001 C C . ASN A 1 130 ? -13.82 -16.312 -6.09 1 92.12 130 ASN A C 1
ATOM 1003 O O . ASN A 1 130 ? -13.977 -17.203 -6.914 1 92.12 130 ASN A O 1
ATOM 1007 N N . PHE A 1 131 ? -14.57 -15.188 -6.055 1 93.56 131 PHE A N 1
ATOM 1008 C CA . PHE A 1 131 ? -15.406 -14.82 -7.191 1 93.56 131 PHE A CA 1
ATOM 1009 C C . PHE A 1 131 ? -14.57 -14.18 -8.297 1 93.56 131 PHE A C 1
ATOM 1011 O O . PHE A 1 131 ? -13.93 -13.148 -8.07 1 93.56 131 PHE A O 1
ATOM 1018 N N . ALA A 1 132 ? -14.531 -14.797 -9.469 1 95.06 132 ALA A N 1
ATOM 1019 C CA . ALA A 1 132 ? -13.781 -14.32 -10.633 1 95.06 132 ALA A CA 1
ATOM 1020 C C . ALA A 1 132 ? -14.672 -14.305 -11.875 1 95.06 132 ALA A C 1
ATOM 1022 O O . ALA A 1 132 ? -14.617 -15.219 -12.695 1 95.06 132 ALA A O 1
ATOM 1023 N N . PRO A 1 133 ? -15.391 -13.227 -12.086 1 91.56 133 PRO A N 1
ATOM 1024 C CA . PRO A 1 133 ? -16.328 -13.195 -13.211 1 91.56 133 PRO A CA 1
ATOM 1025 C C . PRO A 1 133 ? -15.625 -13.25 -14.57 1 91.56 133 PRO A C 1
ATOM 1027 O O . PRO A 1 133 ? -16.203 -13.734 -15.547 1 91.56 133 PRO A O 1
ATOM 1030 N N . LYS A 1 134 ? -14.406 -12.844 -14.688 1 93.44 134 LYS A N 1
ATOM 1031 C CA . LYS A 1 134 ? -13.633 -12.797 -15.93 1 93.44 134 LYS A CA 1
ATOM 1032 C C . LYS A 1 134 ? -13.391 -14.203 -16.469 1 93.44 134 LYS A C 1
ATOM 1034 O O . LYS A 1 134 ? -13.047 -14.367 -17.641 1 93.44 134 LYS A O 1
ATOM 1039 N N . LEU A 1 135 ? -13.578 -15.18 -15.602 1 97.56 135 LEU A N 1
ATOM 1040 C CA . LEU A 1 135 ? -13.367 -16.562 -16.031 1 97.56 135 LEU A CA 1
ATOM 1041 C C . LEU A 1 135 ? -14.336 -16.922 -17.156 1 97.56 135 LEU A C 1
ATOM 1043 O O . LEU A 1 135 ? -14.008 -17.766 -18 1 97.56 135 LEU A O 1
ATOM 1047 N N . ARG A 1 136 ? -15.516 -16.281 -17.219 1 96.06 136 ARG A N 1
ATOM 1048 C CA . ARG A 1 136 ? -16.453 -16.516 -18.312 1 96.06 136 ARG A CA 1
ATOM 1049 C C . ARG A 1 136 ? -15.836 -16.188 -19.656 1 96.06 136 ARG A C 1
ATOM 1051 O O . ARG A 1 136 ? -16.094 -16.875 -20.656 1 96.06 136 ARG A O 1
ATOM 1058 N N . PHE A 1 137 ? -15.047 -15.164 -19.672 1 95 137 PHE A N 1
ATOM 1059 C CA . PHE A 1 137 ? -14.414 -14.734 -20.922 1 95 137 PHE A CA 1
ATOM 1060 C C . PHE A 1 137 ? -13.18 -15.578 -21.203 1 95 137 PHE A C 1
ATOM 1062 O O . PHE A 1 137 ? -12.93 -15.961 -22.359 1 95 137 PHE A O 1
ATOM 1069 N N . ALA A 1 138 ? -12.414 -15.906 -20.172 1 97.56 138 ALA A N 1
ATOM 1070 C CA . ALA A 1 138 ? -11.25 -16.781 -20.328 1 97.56 138 ALA A CA 1
ATOM 1071 C C . ALA A 1 138 ? -11.648 -18.109 -20.953 1 97.56 138 ALA A C 1
ATOM 1073 O O . ALA A 1 138 ? -10.938 -18.641 -21.812 1 97.56 138 ALA A O 1
ATOM 1074 N N . ALA A 1 139 ? -12.781 -18.578 -20.562 1 97.88 139 ALA A N 1
ATOM 1075 C CA . ALA A 1 139 ? -13.273 -19.875 -21.016 1 97.88 139 ALA A CA 1
ATOM 1076 C C . ALA A 1 139 ? -13.508 -19.859 -22.531 1 97.88 139 ALA A C 1
ATOM 1078 O O . ALA A 1 139 ? -13.492 -20.922 -23.172 1 97.88 139 ALA A O 1
ATOM 1079 N N . GLN A 1 140 ? -13.688 -18.703 -23.031 1 96.19 140 GLN A N 1
ATOM 1080 C CA . GLN A 1 140 ? -14.094 -18.609 -24.438 1 96.19 140 GLN A CA 1
ATOM 1081 C C . GLN A 1 140 ? -12.883 -18.406 -25.344 1 96.19 140 GLN A C 1
ATOM 1083 O O . GLN A 1 140 ? -13.008 -18.438 -26.562 1 96.19 140 GLN A O 1
ATOM 1088 N N . GLY A 1 141 ? -11.719 -18.188 -24.734 1 96.44 141 GLY A N 1
ATOM 1089 C CA . GLY A 1 141 ? -10.523 -18.219 -25.562 1 96.44 141 GLY A CA 1
ATOM 1090 C C . GLY A 1 141 ? -10.344 -19.531 -26.312 1 96.44 141 GLY A C 1
ATOM 1091 O O . GLY A 1 141 ? -10.906 -20.547 -25.938 1 96.44 141 GLY A O 1
ATOM 1092 N N . GLN A 1 142 ? -9.445 -19.422 -27.438 1 96.5 142 GLN A N 1
ATOM 1093 C CA . GLN A 1 142 ? -9.266 -20.625 -28.25 1 96.5 142 GLN A CA 1
ATOM 1094 C C . GLN A 1 142 ? -7.82 -20.766 -28.719 1 96.5 142 GLN A C 1
ATOM 1096 O O . GLN A 1 142 ? -7.195 -19.781 -29.109 1 96.5 142 GLN A O 1
ATOM 1101 N N . THR A 1 143 ? -7.434 -22.016 -28.594 1 95.38 143 THR A N 1
ATOM 1102 C CA . THR A 1 143 ? -6.141 -22.312 -29.203 1 95.38 143 THR A CA 1
ATOM 1103 C C . THR A 1 143 ? -6.25 -22.375 -30.719 1 95.38 143 THR A C 1
ATOM 1105 O O . THR A 1 143 ? -7.352 -22.359 -31.266 1 95.38 143 THR A O 1
ATOM 1108 N N . GLY A 1 144 ? -5.059 -22.375 -31.391 1 92.62 144 GLY A N 1
ATOM 1109 C CA . GLY A 1 144 ? -5.035 -22.453 -32.844 1 92.62 144 GLY A CA 1
ATOM 1110 C C . GLY A 1 144 ? -5.758 -23.672 -33.406 1 92.62 144 GLY A C 1
ATOM 1111 O O . GLY A 1 144 ? -6.32 -23.641 -34.5 1 92.62 144 GLY A O 1
ATOM 1112 N N . ASP A 1 145 ? -5.812 -24.734 -32.625 1 94 145 ASP A N 1
ATOM 1113 C CA . ASP A 1 145 ? -6.426 -25.969 -33.094 1 94 145 ASP A CA 1
ATOM 1114 C C . ASP A 1 145 ? -7.871 -26.078 -32.594 1 94 145 ASP A C 1
ATOM 1116 O O . ASP A 1 145 ? -8.484 -27.141 -32.719 1 94 145 ASP A O 1
ATOM 1120 N N . GLY A 1 146 ? -8.352 -25.062 -31.938 1 94.62 146 GLY A N 1
ATOM 1121 C CA . GLY A 1 146 ? -9.789 -24.953 -31.719 1 94.62 146 GLY A CA 1
ATOM 1122 C C . GLY A 1 146 ? -10.203 -25.344 -30.312 1 94.62 146 GLY A C 1
ATOM 1123 O O . GLY A 1 146 ? -11.398 -25.406 -30.016 1 94.62 146 GLY A O 1
ATOM 1124 N N . LEU A 1 147 ? -9.297 -25.609 -29.422 1 96.31 147 LEU A N 1
ATOM 1125 C CA . LEU A 1 147 ? -9.656 -25.922 -28.047 1 96.31 147 LEU A CA 1
ATOM 1126 C C . LEU A 1 147 ? -9.953 -24.656 -27.25 1 96.31 147 LEU A C 1
ATOM 1128 O O . LEU A 1 147 ? -9.172 -23.703 -27.281 1 96.31 147 LEU A O 1
ATOM 1132 N N . LYS A 1 148 ? -11.086 -24.656 -26.547 1 97.19 148 LYS A N 1
ATOM 1133 C CA . LYS A 1 148 ? -11.477 -23.531 -25.719 1 97.19 148 LYS A CA 1
ATOM 1134 C C . LYS A 1 148 ? -10.617 -23.438 -24.469 1 97.19 148 LYS A C 1
ATOM 1136 O O . LYS A 1 148 ? -9.992 -24.422 -24.062 1 97.19 148 LYS A O 1
ATOM 1141 N N . GLY A 1 149 ? -10.625 -22.297 -23.891 1 98.12 149 GLY A N 1
ATOM 1142 C CA . GLY A 1 149 ? -9.852 -22.078 -22.672 1 98.12 149 GLY A CA 1
ATOM 1143 C C . GLY A 1 149 ? -10.297 -22.953 -21.516 1 98.12 149 GLY A C 1
ATOM 1144 O O . GLY A 1 149 ? -9.5 -23.266 -20.641 1 98.12 149 GLY A O 1
ATOM 1145 N N . ALA A 1 150 ? -11.531 -23.328 -21.516 1 98.62 150 ALA A N 1
ATOM 1146 C CA . ALA A 1 150 ? -12.062 -24.234 -20.5 1 98.62 150 ALA A CA 1
ATOM 1147 C C . ALA A 1 150 ? -12.578 -25.516 -21.125 1 98.62 150 ALA A C 1
ATOM 1149 O O . ALA A 1 150 ? -13.062 -25.516 -22.266 1 98.62 150 ALA A O 1
ATOM 1150 N N . GLU A 1 151 ? -12.398 -26.578 -20.422 1 98.31 151 GLU A N 1
ATOM 1151 C CA . GLU A 1 151 ? -13.047 -27.812 -20.844 1 98.31 151 GLU A CA 1
ATOM 1152 C C . GLU A 1 151 ? -14.531 -27.812 -20.484 1 98.31 151 GLU A C 1
ATOM 1154 O O . GLU A 1 151 ? -14.898 -27.562 -19.328 1 98.31 151 GLU A O 1
ATOM 1159 N N . GLN A 1 152 ? -15.344 -28 -21.469 1 97.38 152 GLN A N 1
ATOM 1160 C CA . GLN A 1 152 ? -16.781 -28.047 -21.219 1 97.38 152 GLN A CA 1
ATOM 1161 C C . GLN A 1 152 ? -17.203 -29.422 -20.719 1 97.38 152 GLN A C 1
ATOM 1163 O O . GLN A 1 152 ? -16.984 -30.438 -21.391 1 97.38 152 GLN A O 1
ATOM 1168 N N . LEU A 1 153 ? -17.75 -29.422 -19.5 1 97.81 153 LEU A N 1
ATOM 1169 C CA . LEU A 1 153 ? -18.109 -30.656 -18.812 1 97.81 153 LEU A CA 1
ATOM 1170 C C . LEU A 1 153 ? -19.516 -30.547 -18.234 1 97.81 153 LEU A C 1
ATOM 1172 O O . LEU A 1 153 ? -20.188 -29.531 -18.375 1 97.81 153 LEU A O 1
ATOM 1176 N N . GLU A 1 154 ? -19.938 -31.672 -17.672 1 95.44 154 GLU A N 1
ATOM 1177 C CA . GLU A 1 154 ? -21.219 -31.719 -16.984 1 95.44 154 GLU A CA 1
ATOM 1178 C C . GLU A 1 154 ? -21.078 -32.219 -15.562 1 95.44 154 GLU A C 1
ATOM 1180 O O . GLU A 1 154 ? -20.078 -32.875 -15.219 1 95.44 154 GLU A O 1
ATOM 1185 N N . ILE A 1 155 ? -22.016 -31.828 -14.75 1 93.56 155 ILE A N 1
ATOM 1186 C CA . ILE A 1 155 ? -22.109 -32.406 -13.414 1 93.56 155 ILE A CA 1
ATOM 1187 C C . ILE A 1 155 ? -23.219 -33.469 -13.391 1 93.56 155 ILE A C 1
ATOM 1189 O O . ILE A 1 155 ? -24.312 -33.219 -13.906 1 93.56 155 ILE A O 1
ATOM 1193 N N . VAL A 1 156 ? -22.875 -34.594 -12.922 1 92.38 156 VAL A N 1
ATOM 1194 C CA . VAL A 1 156 ? -23.797 -35.688 -12.742 1 92.38 156 VAL A CA 1
ATOM 1195 C C . VAL A 1 156 ? -23.703 -36.219 -11.312 1 92.38 156 VAL A C 1
ATOM 1197 O O . VAL A 1 156 ? -22.641 -36.656 -10.875 1 92.38 156 VAL A O 1
ATOM 1200 N N . ASN A 1 157 ? -24.781 -36.25 -10.531 1 90.19 157 ASN A N 1
ATOM 1201 C CA . ASN A 1 157 ? -24.828 -36.688 -9.148 1 90.19 157 ASN A CA 1
ATOM 1202 C C . ASN A 1 157 ? -23.719 -36.094 -8.312 1 90.19 157 ASN A C 1
ATOM 1204 O O . ASN A 1 157 ? -22.938 -36.812 -7.676 1 90.19 157 ASN A O 1
ATOM 1208 N N . ASN A 1 158 ? -23.469 -34.812 -8.445 1 86.19 158 ASN A N 1
ATOM 1209 C CA . ASN A 1 158 ? -22.562 -34 -7.656 1 86.19 158 ASN A CA 1
ATOM 1210 C C . ASN A 1 158 ? -21.109 -34.281 -8.023 1 86.19 158 ASN A C 1
ATOM 1212 O O . ASN A 1 158 ? -20.203 -33.969 -7.238 1 86.19 158 ASN A O 1
ATOM 1216 N N . ALA A 1 159 ? -20.906 -34.875 -9.211 1 90.06 159 ALA A N 1
ATOM 1217 C CA . ALA A 1 159 ? -19.547 -35.188 -9.656 1 90.06 159 ALA A CA 1
ATOM 1218 C C . ALA A 1 159 ? -19.297 -34.625 -11.062 1 90.06 159 ALA A C 1
ATOM 1220 O O . ALA A 1 159 ? -20.188 -34.688 -11.922 1 90.06 159 ALA A O 1
ATOM 1221 N N . VAL A 1 160 ? -18.125 -34.094 -11.242 1 93.44 160 VAL A N 1
ATOM 1222 C CA . VAL A 1 160 ? -17.719 -33.656 -12.578 1 93.44 160 VAL A CA 1
ATOM 1223 C C . VAL A 1 160 ? -17.5 -34.875 -13.477 1 93.44 160 VAL A C 1
ATOM 1225 O O . VAL A 1 160 ? -16.828 -35.844 -13.094 1 93.44 160 VAL A O 1
ATOM 1228 N N . PHE A 1 161 ? -18.078 -34.781 -14.68 1 92.56 161 PHE A N 1
ATOM 1229 C CA . PHE A 1 161 ? -18.062 -35.938 -15.57 1 92.56 161 PHE A CA 1
ATOM 1230 C C . PHE A 1 161 ? -17.438 -35.562 -16.922 1 92.56 161 PHE A C 1
ATOM 1232 O O . PHE A 1 161 ? -17.719 -34.5 -17.453 1 92.56 161 PHE A O 1
ATOM 1239 N N . GLY A 1 162 ? -16.484 -36.5 -17.359 1 94.12 162 GLY A N 1
ATOM 1240 C CA . GLY A 1 162 ? -16.078 -36.406 -18.75 1 94.12 162 GLY A CA 1
ATOM 1241 C C . GLY A 1 162 ? -14.75 -35.688 -18.938 1 94.12 162 GLY A C 1
ATOM 1242 O O . GLY A 1 162 ? -14.359 -35.406 -20.078 1 94.12 162 GLY A O 1
ATOM 1243 N N . ARG A 1 163 ? -14.047 -35.406 -17.891 1 96.81 163 ARG A N 1
ATOM 1244 C CA . ARG A 1 163 ? -12.781 -34.688 -18.031 1 96.81 163 ARG A CA 1
ATOM 1245 C C . ARG A 1 163 ? -11.797 -35.5 -18.875 1 96.81 163 ARG A C 1
ATOM 1247 O O . ARG A 1 163 ? -11.57 -36.688 -18.594 1 96.81 163 ARG A O 1
ATOM 1254 N N . LYS A 1 164 ? -11.297 -34.906 -19.938 1 97.5 164 LYS A N 1
ATOM 1255 C CA . LYS A 1 164 ? -10.375 -35.562 -20.859 1 97.5 164 LYS A CA 1
ATOM 1256 C C . LYS A 1 164 ? -8.93 -35.156 -20.562 1 97.5 164 LYS A C 1
ATOM 1258 O O . LYS A 1 164 ? -8.031 -36 -20.578 1 97.5 164 LYS A O 1
ATOM 1263 N N . GLY A 1 165 ? -8.734 -33.875 -20.359 1 97.81 165 GLY A N 1
ATOM 1264 C CA . GLY A 1 165 ? -7.387 -33.375 -20.109 1 97.81 165 GLY A CA 1
ATOM 1265 C C . GLY A 1 165 ? -6.844 -33.781 -18.766 1 97.81 165 GLY A C 1
ATOM 1266 O O . GLY A 1 165 ? -7.527 -33.656 -17.75 1 97.81 165 GLY A O 1
ATOM 1267 N N . LEU A 1 166 ? -5.641 -34.375 -18.734 1 98.38 166 LEU A N 1
ATOM 1268 C CA . LEU A 1 166 ? -5 -34.844 -17.516 1 98.38 166 LEU A CA 1
ATOM 1269 C C . LEU A 1 166 ? -3.566 -34.312 -17.422 1 98.38 166 LEU A C 1
ATOM 1271 O O . LEU A 1 166 ? -3.07 -33.688 -18.344 1 98.38 166 LEU A O 1
ATOM 1275 N N . VAL A 1 167 ? -2.951 -34.562 -16.297 1 98.75 167 VAL A N 1
ATOM 1276 C CA . VAL A 1 167 ? -1.608 -34.094 -16 1 98.75 167 VAL A CA 1
ATOM 1277 C C . VAL A 1 167 ? -0.667 -35.281 -15.773 1 98.75 167 VAL A C 1
ATOM 1279 O O . VAL A 1 167 ? -1.021 -36.219 -15.078 1 98.75 167 VAL A O 1
ATOM 1282 N N . ASP A 1 168 ? 0.433 -35.25 -16.484 1 98.62 168 ASP A N 1
ATOM 1283 C CA . ASP A 1 168 ? 1.547 -36.156 -16.203 1 98.62 168 ASP A CA 1
ATOM 1284 C C . ASP A 1 168 ? 2.486 -35.562 -15.156 1 98.62 168 ASP A C 1
ATOM 1286 O O . ASP A 1 168 ? 3.105 -34.5 -15.391 1 98.62 168 ASP A O 1
ATOM 1290 N N . PHE A 1 169 ? 2.643 -36.25 -13.953 1 98.44 169 PHE A N 1
ATOM 1291 C CA . PHE A 1 169 ? 3.459 -35.719 -12.867 1 98.44 169 PHE A CA 1
ATOM 1292 C C . PHE A 1 169 ? 4.828 -36.375 -12.844 1 98.44 169 PHE A C 1
ATOM 1294 O O . PHE A 1 169 ? 5.633 -36.125 -11.945 1 98.44 169 PHE A O 1
ATOM 1301 N N . SER A 1 170 ? 5.176 -37.156 -13.82 1 97.88 170 SER A N 1
ATOM 1302 C CA . SER A 1 170 ? 6.352 -38 -13.766 1 97.88 170 SER A CA 1
ATOM 1303 C C . SER A 1 170 ? 7.633 -37.188 -13.961 1 97.88 170 SER A C 1
ATOM 1305 O O . SER A 1 170 ? 8.703 -37.594 -13.492 1 97.88 170 SER A O 1
ATOM 1307 N N . PRO A 1 171 ? 7.574 -36.031 -14.711 1 98 171 PRO A N 1
ATOM 1308 C CA . PRO A 1 171 ? 8.836 -35.281 -14.891 1 98 171 PRO A CA 1
ATOM 1309 C C . PRO A 1 171 ? 9.406 -34.781 -13.578 1 98 171 PRO A C 1
ATOM 1311 O O . PRO A 1 171 ? 8.672 -34.594 -12.609 1 98 171 PRO A O 1
ATOM 1314 N N . GLU A 1 172 ? 10.727 -34.656 -13.539 1 97.31 172 GLU A N 1
ATOM 1315 C CA . GLU A 1 172 ? 11.414 -34.031 -12.406 1 97.31 172 GLU A CA 1
ATOM 1316 C C . GLU A 1 172 ? 11.664 -32.562 -12.648 1 97.31 172 GLU A C 1
ATOM 1318 O O . GLU A 1 172 ? 12.25 -32.156 -13.672 1 97.31 172 GLU A O 1
ATOM 1323 N N . ARG A 1 173 ? 11.219 -31.734 -11.703 1 97.19 173 ARG A N 1
ATOM 1324 C CA . ARG A 1 173 ? 11.398 -30.297 -11.812 1 97.19 173 ARG A CA 1
ATOM 1325 C C . ARG A 1 173 ? 12.875 -29.922 -11.703 1 97.19 173 ARG A C 1
ATOM 1327 O O . ARG A 1 173 ? 13.562 -30.344 -10.781 1 97.19 173 ARG A O 1
ATOM 1334 N N . LYS A 1 174 ? 13.32 -29.188 -12.672 1 96.62 174 LYS A N 1
ATOM 1335 C CA . LYS A 1 174 ? 14.727 -28.797 -12.688 1 96.62 174 LYS A CA 1
ATOM 1336 C C . LYS A 1 174 ? 14.906 -27.453 -13.398 1 96.62 174 LYS A C 1
ATOM 1338 O O . LYS A 1 174 ? 14.297 -27.203 -14.43 1 96.62 174 LYS A O 1
ATOM 1343 N N . ILE A 1 175 ? 15.688 -26.594 -12.812 1 96 175 ILE A N 1
ATOM 1344 C CA . ILE A 1 175 ? 16.078 -25.328 -13.43 1 96 175 ILE A CA 1
ATOM 1345 C C . ILE A 1 175 ? 17.594 -25.172 -13.383 1 96 175 ILE A C 1
ATOM 1347 O O . ILE A 1 175 ? 18.219 -25.438 -12.359 1 96 175 ILE A O 1
ATOM 1351 N N . VAL A 1 176 ? 18.219 -24.875 -14.508 1 97.12 176 VAL A N 1
ATOM 1352 C CA . VAL A 1 176 ? 19.656 -24.578 -14.586 1 97.12 176 VAL A CA 1
ATOM 1353 C C . VAL A 1 176 ? 19.859 -23.094 -14.844 1 97.12 176 VAL A C 1
ATOM 1355 O O . VAL A 1 176 ? 19.438 -22.578 -15.883 1 97.12 176 VAL A O 1
ATOM 1358 N N . PRO A 1 177 ? 20.438 -22.406 -13.883 1 96.62 177 PRO A N 1
ATOM 1359 C CA . PRO A 1 177 ? 20.625 -20.969 -14.039 1 96.62 177 PRO A CA 1
ATOM 1360 C C . PRO A 1 177 ? 21.406 -20.609 -15.297 1 96.62 177 PRO A C 1
ATOM 1362 O O . PRO A 1 177 ? 22.234 -21.406 -15.766 1 96.62 177 PRO A O 1
ATOM 1365 N N . GLY A 1 178 ? 21.094 -19.453 -15.82 1 96.69 178 GLY A N 1
ATOM 1366 C CA . GLY A 1 178 ? 21.906 -18.906 -16.891 1 96.69 178 GLY A CA 1
ATOM 1367 C C . GLY A 1 178 ? 23.266 -18.406 -16.406 1 96.69 178 GLY A C 1
ATOM 1368 O O . GLY A 1 178 ? 23.531 -18.406 -15.203 1 96.69 178 GLY A O 1
ATOM 1369 N N . ASN A 1 179 ? 24.125 -18.109 -17.359 1 94 179 ASN A N 1
ATOM 1370 C CA . ASN A 1 179 ? 25.438 -17.516 -17.141 1 94 179 ASN A CA 1
ATOM 1371 C C . ASN A 1 179 ? 25.766 -16.453 -18.188 1 94 179 ASN A C 1
ATOM 1373 O O . ASN A 1 179 ? 25.703 -16.719 -19.391 1 94 179 ASN A O 1
ATOM 1377 N N . PRO A 1 180 ? 26.016 -15.195 -17.797 1 92.19 180 PRO A N 1
ATOM 1378 C CA . PRO A 1 180 ? 26.484 -14.719 -16.484 1 92.19 180 PRO A CA 1
ATOM 1379 C C . PRO A 1 180 ? 25.328 -14.375 -15.539 1 92.19 180 PRO A C 1
ATOM 1381 O O . PRO A 1 180 ? 25.547 -14.25 -14.328 1 92.19 180 PRO A O 1
ATOM 1384 N N . SER A 1 181 ? 24.188 -14.133 -16.062 1 94.69 181 SER A N 1
ATOM 1385 C CA . SER A 1 181 ? 23.031 -13.859 -15.219 1 94.69 181 SER A CA 1
ATOM 1386 C C . SER A 1 181 ? 22.141 -15.086 -15.078 1 94.69 181 SER A C 1
ATOM 1388 O O . SER A 1 181 ? 21.922 -15.812 -16.047 1 94.69 181 SER A O 1
ATOM 1390 N N . PRO A 1 182 ? 21.641 -15.289 -13.859 1 96.88 182 PRO A N 1
ATOM 1391 C CA . PRO A 1 182 ? 20.766 -16.438 -13.656 1 96.88 182 PRO A CA 1
ATOM 1392 C C . PRO A 1 182 ? 19.578 -16.453 -14.617 1 96.88 182 PRO A C 1
ATOM 1394 O O . PRO A 1 182 ? 19.188 -17.516 -15.102 1 96.88 182 PRO A O 1
ATOM 1397 N N . PHE A 1 183 ? 18.984 -15.359 -14.898 1 96.62 183 PHE A N 1
ATOM 1398 C CA . PHE A 1 183 ? 17.906 -15.242 -15.867 1 96.62 183 PHE A CA 1
ATOM 1399 C C . PHE A 1 183 ? 18.406 -14.648 -17.172 1 96.62 183 PHE A C 1
ATOM 1401 O O . PHE A 1 183 ? 19.141 -13.656 -17.172 1 96.62 183 PHE A O 1
ATOM 1408 N N . PRO A 1 184 ? 18.109 -15.062 -18.328 1 96 184 PRO A N 1
ATOM 1409 C CA . PRO A 1 184 ? 17.281 -16.25 -18.516 1 96 184 PRO A CA 1
ATOM 1410 C C . PRO A 1 184 ? 18 -17.547 -18.141 1 96 184 PRO A C 1
ATOM 1412 O O . PRO A 1 184 ? 19.219 -17.641 -18.312 1 96 184 PRO A O 1
ATOM 1415 N N . PRO A 1 185 ? 17.25 -18.531 -17.625 1 96.88 185 PRO A N 1
ATOM 1416 C CA . PRO A 1 185 ? 17.891 -19.797 -17.312 1 96.88 185 PRO A CA 1
ATOM 1417 C C . PRO A 1 185 ? 18.375 -20.547 -18.547 1 96.88 185 PRO A C 1
ATOM 1419 O O . PRO A 1 185 ? 17.844 -20.344 -19.641 1 96.88 185 PRO A O 1
ATOM 1422 N N . GLN A 1 186 ? 19.359 -21.438 -18.312 1 96.62 186 GLN A N 1
ATOM 1423 C CA . GLN A 1 186 ? 19.859 -22.281 -19.375 1 96.62 186 GLN A CA 1
ATOM 1424 C C . GLN A 1 186 ? 18.828 -23.328 -19.797 1 96.62 186 GLN A C 1
ATOM 1426 O O . GLN A 1 186 ? 18.672 -23.625 -20.984 1 96.62 186 GLN A O 1
ATOM 1431 N N . SER A 1 187 ? 18.156 -23.859 -18.844 1 96.69 187 SER A N 1
ATOM 1432 C CA . SER A 1 187 ? 17.094 -24.828 -19.109 1 96.69 187 SER A CA 1
ATOM 1433 C C . SER A 1 187 ? 16.078 -24.891 -17.969 1 96.69 187 SER A C 1
ATOM 1435 O O . SER A 1 187 ? 16.422 -24.594 -16.828 1 96.69 187 SER A O 1
ATOM 1437 N N . VAL A 1 188 ? 14.875 -25.188 -18.375 1 97.25 188 VAL A N 1
ATOM 1438 C CA . VAL A 1 188 ? 13.805 -25.391 -17.406 1 97.25 188 VAL A CA 1
ATOM 1439 C C . VAL A 1 188 ? 13.07 -26.688 -17.719 1 97.25 188 VAL A C 1
ATOM 1441 O O . VAL A 1 188 ? 12.914 -27.062 -18.891 1 97.25 188 VAL A O 1
ATOM 1444 N N . GLN A 1 189 ? 12.688 -27.453 -16.719 1 97.75 189 GLN A N 1
ATOM 1445 C CA . GLN A 1 189 ? 11.867 -28.656 -16.797 1 97.75 189 GLN A CA 1
ATOM 1446 C C . GLN A 1 189 ? 10.766 -28.641 -15.742 1 97.75 189 GLN A C 1
ATOM 1448 O O . GLN A 1 189 ? 11.023 -28.922 -14.57 1 97.75 189 GLN A O 1
ATOM 1453 N N . PRO A 1 190 ? 9.484 -28.328 -16.172 1 98.25 190 PRO A N 1
ATOM 1454 C CA . PRO A 1 190 ? 8.398 -28.406 -15.203 1 98.25 190 PRO A CA 1
ATOM 1455 C C . PRO A 1 190 ? 8.266 -29.797 -14.586 1 98.25 190 PRO A C 1
ATOM 1457 O O . PRO A 1 190 ? 8.547 -30.812 -15.242 1 98.25 190 PRO A O 1
ATOM 1460 N N . GLY A 1 191 ? 7.836 -29.828 -13.383 1 98.19 191 GLY A N 1
ATOM 1461 C CA . GLY A 1 191 ? 7.676 -31.094 -12.695 1 98.19 191 GLY A CA 1
ATOM 1462 C C . GLY A 1 191 ? 6.387 -31.812 -13.055 1 98.19 191 GLY A C 1
ATOM 1463 O O . GLY A 1 191 ? 6.207 -33 -12.719 1 98.19 191 GLY A O 1
ATOM 1464 N N . SER A 1 192 ? 5.496 -31.156 -13.703 1 98.62 192 SER A N 1
ATOM 1465 C CA . SER A 1 192 ? 4.238 -31.703 -14.188 1 98.62 192 SER A CA 1
ATOM 1466 C C . SER A 1 192 ? 3.803 -31.047 -15.492 1 98.62 192 SER A C 1
ATOM 1468 O O . SER A 1 192 ? 4.023 -29.844 -15.688 1 98.62 192 SER A O 1
ATOM 1470 N N . VAL A 1 193 ? 3.197 -31.844 -16.375 1 98.75 193 VAL A N 1
ATOM 1471 C CA . VAL A 1 193 ? 2.834 -31.375 -17.703 1 98.75 193 VAL A CA 1
ATOM 1472 C C . VAL A 1 193 ? 1.424 -31.844 -18.062 1 98.75 193 VAL A C 1
ATOM 1474 O O . VAL A 1 193 ? 1.138 -33.031 -18.031 1 98.75 193 VAL A O 1
ATOM 1477 N N . GLY A 1 194 ? 0.586 -30.891 -18.344 1 98.69 194 GLY A N 1
ATOM 1478 C CA . GLY A 1 194 ? -0.721 -31.234 -18.891 1 98.69 194 GLY A CA 1
ATOM 1479 C C . GLY A 1 194 ? -0.674 -31.672 -20.344 1 98.69 194 GLY A C 1
ATOM 1480 O O . GLY A 1 194 ? 0.094 -31.125 -21.125 1 98.69 194 GLY A O 1
ATOM 1481 N N . ASP A 1 195 ? -1.51 -32.594 -20.688 1 98 195 ASP A N 1
ATOM 1482 C CA . ASP A 1 195 ? -1.621 -32.969 -22.094 1 98 195 ASP A CA 1
ATOM 1483 C C . ASP A 1 195 ? -2.34 -31.906 -22.906 1 98 195 ASP A C 1
ATOM 1485 O O . ASP A 1 195 ? -2.652 -30.828 -22.375 1 98 195 ASP A O 1
ATOM 1489 N N . LYS A 1 196 ? -2.549 -32.094 -24.156 1 96.62 196 LYS A N 1
ATOM 1490 C CA . LYS A 1 196 ? -3.07 -31.062 -25.062 1 96.62 196 LYS A CA 1
ATOM 1491 C C . LYS A 1 196 ? -4.477 -30.625 -24.656 1 96.62 196 LYS A C 1
ATOM 1493 O O . LYS A 1 196 ? -4.902 -29.516 -24.953 1 96.62 196 LYS A O 1
ATOM 1498 N N . PHE A 1 197 ? -5.176 -31.516 -23.953 1 97.75 197 PHE A N 1
ATOM 1499 C CA . PHE A 1 197 ? -6.562 -31.234 -23.609 1 97.75 197 PHE A CA 1
ATOM 1500 C C . PHE A 1 197 ? -6.656 -30.625 -22.219 1 97.75 197 PHE A C 1
ATOM 1502 O O . PHE A 1 197 ? -7.699 -30.094 -21.828 1 97.75 197 PHE A O 1
ATOM 1509 N N . TYR A 1 198 ? -5.594 -30.641 -21.484 1 98.44 198 TYR A N 1
ATOM 1510 C CA . TYR A 1 198 ? -5.66 -30.219 -20.078 1 98.44 198 TYR A CA 1
ATOM 1511 C C . TYR A 1 198 ? -5.727 -28.703 -19.969 1 98.44 198 TYR A C 1
ATOM 1513 O O . TYR A 1 198 ? -4.938 -28 -20.609 1 98.44 198 TYR A O 1
ATOM 1521 N N . THR A 1 199 ? -6.602 -28.219 -19.234 1 98.69 199 THR A N 1
ATOM 1522 C CA . THR A 1 199 ? -6.746 -26.891 -18.672 1 98.69 199 THR A CA 1
ATOM 1523 C C . THR A 1 199 ? -7.309 -26.953 -17.25 1 98.69 199 THR A C 1
ATOM 1525 O O . THR A 1 199 ? -8.117 -27.828 -16.953 1 98.69 199 THR A O 1
ATOM 1528 N N . PRO A 1 200 ? -6.82 -26.109 -16.359 1 98.69 200 PRO A N 1
ATOM 1529 C CA . PRO A 1 200 ? -7.406 -26.078 -15.016 1 98.69 200 PRO A CA 1
ATOM 1530 C C . PRO A 1 200 ? -8.844 -25.562 -15.016 1 98.69 200 PRO A C 1
ATOM 1532 O O . PRO A 1 200 ? -9.539 -25.672 -14 1 98.69 200 PRO A O 1
ATOM 1535 N N . LEU A 1 201 ? -9.297 -24.953 -16.094 1 98.75 201 LEU A N 1
ATOM 1536 C CA . LEU A 1 201 ? -10.633 -24.359 -16.141 1 98.75 201 LEU A CA 1
ATOM 1537 C C . LEU A 1 201 ? -11.656 -25.359 -16.656 1 98.75 201 LEU A C 1
ATOM 1539 O O . LEU A 1 201 ? -11.445 -26 -17.688 1 98.75 201 LEU A O 1
ATOM 1543 N N . ILE A 1 202 ? -12.727 -25.469 -15.922 1 98.38 202 ILE A N 1
ATOM 1544 C CA . ILE A 1 202 ? -13.844 -26.281 -16.391 1 98.38 202 ILE A CA 1
ATOM 1545 C C . ILE A 1 202 ? -15.102 -25.422 -16.453 1 98.38 202 ILE A C 1
ATOM 1547 O O . ILE A 1 202 ? -15.328 -24.562 -15.609 1 98.38 202 ILE A O 1
ATOM 1551 N N . GLN A 1 203 ? -15.797 -25.578 -17.453 1 98.19 203 GLN A N 1
ATOM 1552 C CA . GLN A 1 203 ? -17.094 -24.938 -17.609 1 98.19 203 GLN A CA 1
ATOM 1553 C C . GLN A 1 203 ? -18.234 -25.953 -17.578 1 98.19 203 GLN A C 1
ATOM 1555 O O . GLN A 1 203 ? -18.25 -26.906 -18.359 1 98.19 203 GLN A O 1
ATOM 1560 N N . LEU A 1 204 ? -19.141 -25.75 -16.641 1 96.88 204 LEU A N 1
ATOM 1561 C CA . LEU A 1 204 ? -20.25 -26.688 -16.469 1 96.88 204 LEU A CA 1
ATOM 1562 C C . LEU A 1 204 ? -21.438 -26.297 -17.328 1 96.88 204 LEU A C 1
ATOM 1564 O O . LEU A 1 204 ? -22.203 -25.391 -16.969 1 96.88 204 LEU A O 1
ATOM 1568 N N . THR A 1 205 ? -21.625 -27.062 -18.375 1 96.44 205 THR A N 1
ATOM 1569 C CA . THR A 1 205 ? -22.609 -26.703 -19.406 1 96.44 205 THR A CA 1
ATOM 1570 C C . THR A 1 205 ? -24.031 -26.875 -18.875 1 96.44 205 THR A C 1
ATOM 1572 O O . THR A 1 205 ? -24.938 -26.188 -19.312 1 96.44 205 THR A O 1
ATOM 1575 N N . ASN A 1 206 ? -24.234 -27.781 -17.938 1 94.44 206 ASN A N 1
ATOM 1576 C CA . ASN A 1 206 ? -25.578 -28.031 -17.422 1 94.44 206 ASN A CA 1
ATOM 1577 C C . ASN A 1 206 ? -25.812 -27.375 -16.078 1 94.44 206 ASN A C 1
ATOM 1579 O O . ASN A 1 206 ? -26.734 -27.734 -15.344 1 94.44 206 ASN A O 1
ATOM 1583 N N . ALA A 1 207 ? -24.969 -26.547 -15.734 1 91.38 207 ALA A N 1
ATOM 1584 C CA . ALA A 1 207 ? -25.094 -25.844 -14.469 1 91.38 207 ALA A CA 1
ATOM 1585 C C . ALA A 1 207 ? -24.812 -24.359 -14.648 1 91.38 207 ALA A C 1
ATOM 1587 O O . ALA A 1 207 ? -23.984 -23.781 -13.914 1 91.38 207 ALA A O 1
ATOM 1588 N N . GLY A 1 208 ? -25.453 -23.719 -15.648 1 93.12 208 GLY A N 1
ATOM 1589 C CA . GLY A 1 208 ? -25.422 -22.266 -15.852 1 93.12 208 GLY A CA 1
ATOM 1590 C C . GLY A 1 208 ? -24.266 -21.812 -16.703 1 93.12 208 GLY A C 1
ATOM 1591 O O . GLY A 1 208 ? -24.031 -20.609 -16.859 1 93.12 208 GLY A O 1
ATOM 1592 N N . TYR A 1 209 ? -23.438 -22.703 -17.172 1 95.81 209 TYR A N 1
ATOM 1593 C CA . TYR A 1 209 ? -22.25 -22.391 -17.969 1 95.81 209 TYR A CA 1
ATOM 1594 C C . TYR A 1 209 ? -21.234 -21.609 -17.141 1 95.81 209 TYR A C 1
ATOM 1596 O O . TYR A 1 209 ? -20.531 -20.75 -17.672 1 95.81 209 TYR A O 1
ATOM 1604 N N . GLU A 1 210 ? -21.266 -21.844 -15.859 1 97.25 210 GLU A N 1
ATOM 1605 C CA . GLU A 1 210 ? -20.297 -21.188 -14.984 1 97.25 210 GLU A CA 1
ATOM 1606 C C . GLU A 1 210 ? -18.938 -21.891 -15.039 1 97.25 210 GLU A C 1
ATOM 1608 O O . GLU A 1 210 ? -18.859 -23.078 -15.297 1 97.25 210 GLU A O 1
ATOM 1613 N N . VAL A 1 211 ? -17.953 -21.062 -14.883 1 98.5 211 VAL A N 1
ATOM 1614 C CA . VAL A 1 211 ? -16.578 -21.547 -15.008 1 98.5 211 VAL A CA 1
ATOM 1615 C C . VAL A 1 211 ? -15.961 -21.703 -13.625 1 98.5 211 VAL A C 1
ATOM 1617 O O . VAL A 1 211 ? -16.172 -20.859 -12.75 1 98.5 211 VAL A O 1
ATOM 1620 N N . TRP A 1 212 ? -15.234 -22.797 -13.43 1 97.75 212 TRP A N 1
ATOM 1621 C CA . TRP A 1 212 ? -14.531 -23.109 -12.188 1 97.75 212 TRP A CA 1
ATOM 1622 C C . TRP A 1 212 ? -13.047 -23.312 -12.438 1 97.75 212 TRP A C 1
ATOM 1624 O O . TRP A 1 212 ? -12.656 -23.938 -13.422 1 97.75 212 TRP A O 1
ATOM 1634 N N . ASN A 1 213 ? -12.227 -22.672 -11.617 1 98.69 213 ASN A N 1
ATOM 1635 C CA . ASN A 1 213 ? -10.805 -22.984 -11.57 1 98.69 213 ASN A CA 1
ATOM 1636 C C . ASN A 1 213 ? -10.531 -24.234 -10.742 1 98.69 213 ASN A C 1
ATOM 1638 O O . ASN A 1 213 ? -10.578 -24.188 -9.508 1 98.69 213 ASN A O 1
ATOM 1642 N N . ALA A 1 214 ? -10.195 -25.297 -11.398 1 98.38 214 ALA A N 1
ATOM 1643 C CA . ALA A 1 214 ? -10.164 -26.641 -10.797 1 98.38 214 ALA A CA 1
ATOM 1644 C C . ALA A 1 214 ? -8.883 -27.375 -11.188 1 98.38 214 ALA A C 1
ATOM 1646 O O . ALA A 1 214 ? -8.938 -28.438 -11.789 1 98.38 214 ALA A O 1
ATOM 1647 N N . PRO A 1 215 ? -7.789 -26.938 -10.781 1 98.81 215 PRO A N 1
ATOM 1648 C CA . PRO A 1 215 ? -6.535 -27.594 -11.148 1 98.81 215 PRO A CA 1
ATOM 1649 C C . PRO A 1 215 ? -6.398 -28.984 -10.555 1 98.81 215 PRO A C 1
ATOM 1651 O O . PRO A 1 215 ? -6.855 -29.234 -9.43 1 98.81 215 PRO A O 1
ATOM 1654 N N . ILE A 1 216 ? -5.785 -29.875 -11.336 1 98.75 216 ILE A N 1
ATOM 1655 C CA . ILE A 1 216 ? -5.449 -31.219 -10.875 1 98.75 216 ILE A CA 1
ATOM 1656 C C . ILE A 1 216 ? -4.145 -31.172 -10.078 1 98.75 216 ILE A C 1
ATOM 1658 O O . ILE A 1 216 ? -3.16 -30.578 -10.523 1 98.75 216 ILE A O 1
ATOM 1662 N N . VAL A 1 217 ? -4.129 -31.891 -8.859 1 98.75 217 VAL A N 1
ATOM 1663 C CA . VAL A 1 217 ? -2.957 -31.75 -8 1 98.75 217 VAL A CA 1
ATOM 1664 C C . VAL A 1 217 ? -2.328 -33.125 -7.773 1 98.75 217 VAL A C 1
ATOM 1666 O O . VAL A 1 217 ? -1.267 -33.219 -7.156 1 98.75 217 VAL A O 1
ATOM 1669 N N . ALA A 1 218 ? -2.959 -34.156 -8.25 1 98.69 218 ALA A N 1
ATOM 1670 C CA . ALA A 1 218 ? -2.4 -35.5 -8.258 1 98.69 218 ALA A CA 1
ATOM 1671 C C . ALA A 1 218 ? -3.125 -36.406 -9.258 1 98.69 218 ALA A C 1
ATOM 1673 O O . ALA A 1 218 ? -4.289 -36.156 -9.586 1 98.69 218 ALA A O 1
ATOM 1674 N N . GLY A 1 219 ? -2.375 -37.375 -9.797 1 95.94 219 GLY A N 1
ATOM 1675 C CA . GLY A 1 219 ? -3.012 -38.188 -10.82 1 95.94 219 GLY A CA 1
ATOM 1676 C C . GLY A 1 219 ? -2.586 -39.656 -10.766 1 95.94 219 GLY A C 1
ATOM 1677 O O . GLY A 1 219 ? -1.461 -39.969 -10.367 1 95.94 219 GLY A O 1
ATOM 1678 N N . ASP A 1 220 ? -3.51 -40.438 -11.102 1 91.75 220 ASP A N 1
ATOM 1679 C CA . ASP A 1 220 ? -3.346 -41.844 -11.391 1 91.75 220 ASP A CA 1
ATOM 1680 C C . ASP A 1 220 ? -2.822 -42.594 -10.172 1 91.75 220 ASP A C 1
ATOM 1682 O O . ASP A 1 220 ? -1.877 -43.375 -10.273 1 91.75 220 ASP A O 1
ATOM 1686 N N . VAL A 1 221 ? -3.201 -42.25 -9.008 1 95.69 221 VAL A N 1
ATOM 1687 C CA . VAL A 1 221 ? -2.912 -42.906 -7.742 1 95.69 221 VAL A CA 1
ATOM 1688 C C . VAL A 1 221 ? -4.191 -43.031 -6.918 1 95.69 221 VAL A C 1
ATOM 1690 O O . VAL A 1 221 ? -5.117 -42.25 -7.074 1 95.69 221 VAL A O 1
ATOM 1693 N N . ASP A 1 222 ? -4.211 -44.094 -6.113 1 94.88 222 ASP A N 1
ATOM 1694 C CA . ASP A 1 222 ? -5.43 -44.312 -5.344 1 94.88 222 ASP A CA 1
ATOM 1695 C C . ASP A 1 222 ? -5.328 -43.719 -3.949 1 94.88 222 ASP A C 1
ATOM 1697 O O . ASP A 1 222 ? -4.305 -43.125 -3.596 1 94.88 222 ASP A O 1
ATOM 1701 N N . GLU A 1 223 ? -6.414 -43.812 -3.303 1 96.31 223 GLU A N 1
ATOM 1702 C CA . GLU A 1 223 ? -6.559 -43.219 -1.977 1 96.31 223 GLU A CA 1
ATOM 1703 C C . GLU A 1 223 ? -5.551 -43.812 -0.995 1 96.31 223 GLU A C 1
ATOM 1705 O O . GLU A 1 223 ? -4.992 -43.094 -0.162 1 96.31 223 GLU A O 1
ATOM 1710 N N . ASP A 1 224 ? -5.367 -45.062 -1.073 1 96.56 224 ASP A N 1
ATOM 1711 C CA . ASP A 1 224 ? -4.473 -45.75 -0.142 1 96.56 224 ASP A CA 1
ATOM 1712 C C . ASP A 1 224 ? -3.049 -45.219 -0.261 1 96.56 224 ASP A C 1
ATOM 1714 O O . ASP A 1 224 ? -2.377 -45 0.749 1 96.56 224 ASP A O 1
ATOM 1718 N N . TYR A 1 225 ? -2.629 -45.062 -1.396 1 97.44 225 TYR A N 1
ATOM 1719 C CA . TYR A 1 225 ? -1.292 -44.5 -1.616 1 97.44 225 TYR A CA 1
ATOM 1720 C C . TYR A 1 225 ? -1.162 -43.125 -1.016 1 97.44 225 TYR A C 1
ATOM 1722 O O . TYR A 1 225 ? -0.199 -42.812 -0.301 1 97.44 225 TYR A O 1
ATOM 1730 N N . LEU A 1 226 ? -2.109 -42.219 -1.267 1 98 226 LEU A N 1
ATOM 1731 C CA . LEU A 1 226 ? -2.004 -40.812 -0.871 1 98 226 LEU A CA 1
ATOM 1732 C C . LEU A 1 226 ? -2.188 -40.656 0.635 1 98 226 LEU A C 1
ATOM 1734 O O . LEU A 1 226 ? -1.619 -39.75 1.243 1 98 226 LEU A O 1
ATOM 1738 N N . ASN A 1 227 ? -2.932 -41.562 1.251 1 97.62 227 ASN A N 1
ATOM 1739 C CA . ASN A 1 227 ? -3.193 -41.469 2.684 1 97.62 227 ASN A CA 1
ATOM 1740 C C . ASN A 1 227 ? -1.91 -41.594 3.498 1 97.62 227 ASN A C 1
ATOM 1742 O O . ASN A 1 227 ? -1.878 -41.219 4.676 1 97.62 227 ASN A O 1
ATOM 1746 N N . GLN A 1 228 ? -0.836 -42.062 2.869 1 96.94 228 GLN A N 1
ATOM 1747 C CA . GLN A 1 228 ? 0.453 -42.156 3.547 1 96.94 228 GLN A CA 1
ATOM 1748 C C . GLN A 1 228 ? 1.037 -40.781 3.799 1 96.94 228 GLN A C 1
ATOM 1750 O O . GLN A 1 228 ? 1.99 -40.625 4.566 1 96.94 228 GLN A O 1
ATOM 1755 N N . PHE A 1 229 ? 0.471 -39.781 3.209 1 98.12 229 PHE A N 1
ATOM 1756 C CA . PHE A 1 229 ? 1.069 -38.469 3.236 1 98.12 229 PHE A CA 1
ATOM 1757 C C . PHE A 1 229 ? 0.187 -37.469 4.008 1 98.12 229 PHE A C 1
ATOM 1759 O O . PHE A 1 229 ? 0.308 -36.25 3.846 1 98.12 229 PHE A O 1
ATOM 1766 N N . CYS A 1 230 ? -0.752 -37.938 4.871 1 97.25 230 CYS A N 1
ATOM 1767 C CA . CYS A 1 230 ? -1.681 -37.094 5.629 1 97.25 230 CYS A CA 1
ATOM 1768 C C . CYS A 1 230 ? -0.938 -36.219 6.641 1 97.25 230 CYS A C 1
ATOM 1770 O O . CYS A 1 230 ? -1.367 -35.125 6.945 1 97.25 230 CYS A O 1
ATOM 1772 N N . ASP A 1 231 ? 0.192 -36.656 7.133 1 95.38 231 ASP A N 1
ATOM 1773 C CA . ASP A 1 231 ? 0.947 -35.938 8.156 1 95.38 231 ASP A CA 1
ATOM 1774 C C . ASP A 1 231 ? 2.232 -35.375 7.574 1 95.38 231 ASP A C 1
ATOM 1776 O O . ASP A 1 231 ? 3.213 -35.188 8.297 1 95.38 231 ASP A O 1
ATOM 1780 N N . GLY A 1 232 ? 2.242 -35.219 6.273 1 96.81 232 GLY A N 1
ATOM 1781 C CA . GLY A 1 232 ? 3.438 -34.719 5.605 1 96.81 232 GLY A CA 1
ATOM 1782 C C . GLY A 1 232 ? 4.121 -35.781 4.758 1 96.81 232 GLY A C 1
ATOM 1783 O O . GLY A 1 232 ? 3.641 -36.906 4.656 1 96.81 232 GLY A O 1
ATOM 1784 N N . ILE A 1 233 ? 5.172 -35.406 4.102 1 97.44 233 ILE A N 1
ATOM 1785 C CA . ILE A 1 233 ? 5.867 -36.281 3.17 1 97.44 233 ILE A CA 1
ATOM 1786 C C . ILE A 1 233 ? 7.156 -36.781 3.809 1 97.44 233 ILE A C 1
ATOM 1788 O O . ILE A 1 233 ? 8.109 -36.031 4.004 1 97.44 233 ILE A O 1
ATOM 1792 N N . PRO A 1 234 ? 7.27 -38.062 4.086 1 96.5 234 PRO A N 1
ATOM 1793 C CA . PRO A 1 234 ? 8.562 -38.562 4.539 1 96.5 234 PRO A CA 1
ATOM 1794 C C . PRO A 1 234 ? 9.68 -38.344 3.523 1 96.5 234 PRO A C 1
ATOM 1796 O O . PRO A 1 234 ? 9.453 -38.5 2.318 1 96.5 234 PRO A O 1
ATOM 1799 N N . GLU A 1 235 ? 10.836 -38.062 4.004 1 94.56 235 GLU A N 1
ATOM 1800 C CA . GLU A 1 235 ? 11.977 -37.75 3.143 1 94.56 235 GLU A CA 1
ATOM 1801 C C . GLU A 1 235 ? 12.227 -38.875 2.141 1 94.56 235 GLU A C 1
ATOM 1803 O O . GLU A 1 235 ? 12.5 -38.625 0.965 1 94.56 235 GLU A O 1
ATOM 1808 N N . ALA A 1 236 ? 12.078 -40.062 2.564 1 96.75 236 ALA A N 1
ATOM 1809 C CA . ALA A 1 236 ? 12.367 -41.25 1.747 1 96.75 236 ALA A CA 1
ATOM 1810 C C . ALA A 1 236 ? 11.336 -41.406 0.632 1 96.75 236 ALA A C 1
ATOM 1812 O O . ALA A 1 236 ? 11.578 -42.125 -0.35 1 96.75 236 ALA A O 1
ATOM 1813 N N . MET A 1 237 ? 10.203 -40.719 0.778 1 97.31 237 MET A N 1
ATOM 1814 C CA . MET A 1 237 ? 9.117 -40.875 -0.18 1 97.31 237 MET A CA 1
ATOM 1815 C C . MET A 1 237 ? 8.906 -39.625 -1.008 1 97.31 237 MET A C 1
ATOM 1817 O O . MET A 1 237 ? 7.988 -39.562 -1.831 1 97.31 237 MET A O 1
ATOM 1821 N N . LEU A 1 238 ? 9.727 -38.625 -0.817 1 96.62 238 LEU A N 1
ATOM 1822 C CA . LEU A 1 238 ? 9.539 -37.344 -1.475 1 96.62 238 LEU A CA 1
ATOM 1823 C C . LEU A 1 238 ? 9.586 -37.469 -2.992 1 96.62 238 LEU A C 1
ATOM 1825 O O . LEU A 1 238 ? 8.711 -36.969 -3.699 1 96.62 238 LEU A O 1
ATOM 1829 N N . ALA A 1 239 ? 10.578 -38.156 -3.473 1 95.81 239 ALA A N 1
ATOM 1830 C CA . ALA A 1 239 ? 10.727 -38.344 -4.914 1 95.81 239 ALA A CA 1
ATOM 1831 C C . ALA A 1 239 ? 9.539 -39.094 -5.496 1 95.81 239 ALA A C 1
ATOM 1833 O O . ALA A 1 239 ? 9.078 -38.781 -6.598 1 95.81 239 ALA A O 1
ATOM 1834 N N . ASP A 1 240 ? 9.109 -40.094 -4.801 1 96.69 240 ASP A N 1
ATOM 1835 C CA . ASP A 1 240 ? 7.98 -40.875 -5.262 1 96.69 240 ASP A CA 1
ATOM 1836 C C . ASP A 1 240 ? 6.711 -40.031 -5.34 1 96.69 240 ASP A C 1
ATOM 1838 O O . ASP A 1 240 ? 6.008 -40.062 -6.355 1 96.69 240 ASP A O 1
ATOM 1842 N N . LEU A 1 241 ? 6.402 -39.281 -4.32 1 97.38 241 LEU A N 1
ATOM 1843 C CA . LEU A 1 241 ? 5.207 -38.438 -4.352 1 97.38 241 LEU A CA 1
ATOM 1844 C C . LEU A 1 241 ? 5.312 -37.375 -5.438 1 97.38 241 LEU A C 1
ATOM 1846 O O . LEU A 1 241 ? 4.32 -37.062 -6.094 1 97.38 241 LEU A O 1
ATOM 1850 N N . ARG A 1 242 ? 6.543 -36.812 -5.629 1 97.31 242 ARG A N 1
ATOM 1851 C CA . ARG A 1 242 ? 6.734 -35.75 -6.629 1 97.31 242 ARG A CA 1
ATOM 1852 C C . ARG A 1 242 ? 6.469 -36.281 -8.031 1 97.31 242 ARG A C 1
ATOM 1854 O O . ARG A 1 242 ? 6.195 -35.5 -8.953 1 97.31 242 ARG A O 1
ATOM 1861 N N . SER A 1 243 ? 6.461 -37.531 -8.195 1 97.94 243 SER A N 1
ATOM 1862 C CA . SER A 1 243 ? 6.164 -38.125 -9.5 1 97.94 243 SER A CA 1
ATOM 1863 C C . SER A 1 243 ? 4.668 -38.406 -9.656 1 97.94 243 SER A C 1
ATOM 1865 O O . SER A 1 243 ? 4.23 -38.906 -10.688 1 97.94 243 SER A O 1
ATOM 1867 N N . LYS A 1 244 ? 3.92 -38.094 -8.594 1 98.25 244 LYS A N 1
ATOM 1868 C CA . LYS A 1 244 ? 2.5 -38.438 -8.625 1 98.25 244 LYS A CA 1
ATOM 1869 C C . LYS A 1 244 ? 1.641 -37.219 -8.289 1 98.25 244 LYS A C 1
ATOM 1871 O O . LYS A 1 244 ? 0.423 -37.219 -8.477 1 98.25 244 LYS A O 1
ATOM 1876 N N . ALA A 1 245 ? 2.26 -36.156 -7.789 1 98.56 245 ALA A N 1
ATOM 1877 C CA . ALA A 1 245 ? 1.5 -35 -7.297 1 98.56 245 ALA A CA 1
ATOM 1878 C C . ALA A 1 245 ? 2.199 -33.688 -7.652 1 98.56 245 ALA A C 1
ATOM 1880 O O . ALA A 1 245 ? 3.391 -33.688 -7.969 1 98.56 245 ALA A O 1
ATOM 1881 N N . HIS A 1 246 ? 1.446 -32.656 -7.668 1 98.44 246 HIS A N 1
ATOM 1882 C CA . HIS A 1 246 ? 1.898 -31.281 -7.898 1 98.44 246 HIS A CA 1
ATOM 1883 C C . HIS A 1 246 ? 3.08 -30.922 -7 1 98.44 246 HIS A C 1
ATOM 1885 O O . HIS A 1 246 ? 3.107 -31.297 -5.828 1 98.44 246 HIS A O 1
ATOM 1891 N N . ASP A 1 247 ? 4.008 -30.156 -7.465 1 97.94 247 ASP A N 1
ATOM 1892 C CA . ASP A 1 247 ? 5.277 -29.891 -6.797 1 97.94 247 ASP A CA 1
ATOM 1893 C C . ASP A 1 247 ? 5.074 -29.047 -5.535 1 97.94 247 ASP A C 1
ATOM 1895 O O . ASP A 1 247 ? 5.953 -29 -4.676 1 97.94 247 ASP A O 1
ATOM 1899 N N . GLN A 1 248 ? 3.939 -28.391 -5.398 1 97.62 248 GLN A N 1
ATOM 1900 C CA . GLN A 1 248 ? 3.699 -27.516 -4.258 1 97.62 248 GLN A CA 1
ATOM 1901 C C . GLN A 1 248 ? 2.961 -28.25 -3.145 1 97.62 248 GLN A C 1
ATOM 1903 O O . GLN A 1 248 ? 2.664 -27.672 -2.098 1 97.62 248 GLN A O 1
ATOM 1908 N N . VAL A 1 249 ? 2.686 -29.531 -3.318 1 98.38 249 VAL A N 1
ATOM 1909 C CA . VAL A 1 249 ? 1.989 -30.312 -2.299 1 98.38 249 VAL A CA 1
ATOM 1910 C C . VAL A 1 249 ? 2.914 -30.547 -1.108 1 98.38 249 VAL A C 1
ATOM 1912 O O . VAL A 1 249 ? 4.043 -31.016 -1.274 1 98.38 249 VAL A O 1
ATOM 1915 N N . LEU A 1 250 ? 2.418 -30.234 0.077 1 97.56 250 LEU A N 1
ATOM 1916 C CA . LEU A 1 250 ? 3.148 -30.469 1.316 1 97.56 250 LEU A CA 1
ATOM 1917 C C . LEU A 1 250 ? 2.564 -31.656 2.068 1 97.56 250 LEU A C 1
ATOM 1919 O O . LEU A 1 250 ? 3.277 -32.344 2.801 1 97.56 250 LEU A O 1
ATOM 1923 N N . SER A 1 251 ? 1.286 -31.812 1.95 1 97.88 251 SER A N 1
ATOM 1924 C CA . SER A 1 251 ? 0.538 -32.969 2.434 1 97.88 251 SER A CA 1
ATOM 1925 C C . SER A 1 251 ? -0.74 -33.188 1.627 1 97.88 251 SER A C 1
ATOM 1927 O O . SER A 1 251 ? -1.289 -32.219 1.068 1 97.88 251 SER A O 1
ATOM 1929 N N . ILE A 1 252 ? -1.145 -34.344 1.474 1 98.44 252 ILE A N 1
ATOM 1930 C CA . ILE A 1 252 ? -2.355 -34.719 0.74 1 98.44 252 ILE A CA 1
ATOM 1931 C C . ILE A 1 252 ? -3.025 -35.906 1.395 1 98.44 252 ILE A C 1
ATOM 1933 O O . ILE A 1 252 ? -2.385 -36.938 1.61 1 98.44 252 ILE A O 1
ATOM 1937 N N . CYS A 1 253 ? -4.32 -35.75 1.751 1 97.88 253 CYS A N 1
ATOM 1938 C CA . CYS A 1 253 ? -5.004 -36.75 2.586 1 97.88 253 CYS A CA 1
ATOM 1939 C C . CYS A 1 253 ? -6.43 -36.969 2.104 1 97.88 253 CYS A C 1
ATOM 1941 O O . CYS A 1 253 ? -7.375 -36.406 2.654 1 97.88 253 CYS A O 1
ATOM 1943 N N . PRO A 1 254 ? -6.57 -37.906 1.157 1 97.06 254 PRO A N 1
ATOM 1944 C CA . PRO A 1 254 ? -7.922 -38.219 0.698 1 97.06 254 PRO A CA 1
ATOM 1945 C C . PRO A 1 254 ? -8.852 -38.625 1.838 1 97.06 254 PRO A C 1
ATOM 1947 O O . PRO A 1 254 ? -10.039 -38.312 1.815 1 97.06 254 PRO A O 1
ATOM 1950 N N . ARG A 1 255 ? -8.391 -39.312 2.838 1 96.44 255 ARG A N 1
ATOM 1951 C CA . ARG A 1 255 ? -9.195 -39.781 3.971 1 96.44 255 ARG A CA 1
ATOM 1952 C C . ARG A 1 255 ? -9.891 -38.594 4.641 1 96.44 255 ARG A C 1
ATOM 1954 O O . ARG A 1 255 ? -11.078 -38.688 4.98 1 96.44 255 ARG A O 1
ATOM 1961 N N . ASP A 1 256 ? -9.133 -37.562 4.832 1 94.81 256 ASP A N 1
ATOM 1962 C CA . ASP A 1 256 ? -9.672 -36.344 5.473 1 94.81 256 ASP A CA 1
ATOM 1963 C C . ASP A 1 256 ? -10.172 -35.344 4.434 1 94.81 256 ASP A C 1
ATOM 1965 O O . ASP A 1 256 ? -10.672 -34.281 4.785 1 94.81 256 ASP A O 1
ATOM 1969 N N . GLN A 1 257 ? -9.961 -35.562 3.176 1 96 257 GLN A N 1
ATOM 1970 C CA . GLN A 1 257 ? -10.414 -34.781 2.043 1 96 257 GLN A CA 1
ATOM 1971 C C . GLN A 1 257 ? -9.766 -33.406 2.055 1 96 257 GLN A C 1
ATOM 1973 O O . GLN A 1 257 ? -10.445 -32.375 1.891 1 96 257 GLN A O 1
ATOM 1978 N N . VAL A 1 258 ? -8.438 -33.375 2.285 1 96.06 258 VAL A N 1
ATOM 1979 C CA . VAL A 1 258 ? -7.734 -32.094 2.291 1 96.06 258 VAL A CA 1
ATOM 1980 C C . VAL A 1 258 ? -6.375 -32.25 1.612 1 96.06 258 VAL A C 1
ATOM 1982 O O . VAL A 1 258 ? -5.84 -33.344 1.515 1 96.06 258 VAL A O 1
ATOM 1985 N N . VAL A 1 259 ? -5.84 -31.203 1.133 1 97.88 259 VAL A N 1
ATOM 1986 C CA . VAL A 1 259 ? -4.484 -31.062 0.62 1 97.88 259 VAL A CA 1
ATOM 1987 C C . VAL A 1 259 ? -3.879 -29.75 1.115 1 97.88 259 VAL A C 1
ATOM 1989 O O . VAL A 1 259 ? -4.578 -28.75 1.243 1 97.88 259 VAL A O 1
ATOM 1992 N N . THR A 1 260 ? -2.658 -29.766 1.518 1 96.81 260 THR A N 1
ATOM 1993 C CA . THR A 1 260 ? -1.907 -28.578 1.896 1 96.81 260 THR A CA 1
ATOM 1994 C C . THR A 1 260 ? -0.909 -28.203 0.805 1 96.81 260 THR A C 1
ATOM 1996 O O . THR A 1 260 ? -0.092 -29.031 0.39 1 96.81 260 THR A O 1
ATOM 1999 N N . LEU A 1 261 ? -0.994 -27.031 0.344 1 97.81 261 LEU A N 1
ATOM 2000 C CA . LEU A 1 261 ? -0.114 -26.516 -0.699 1 97.81 261 LEU A CA 1
ATOM 2001 C C . LEU A 1 261 ? 0.745 -25.375 -0.169 1 97.81 261 LEU A C 1
ATOM 2003 O O . LEU A 1 261 ? 0.268 -24.547 0.608 1 97.81 261 LEU A O 1
ATOM 2007 N N . ALA A 1 262 ? 2.004 -25.391 -0.58 1 95.88 262 ALA A N 1
ATOM 2008 C CA . ALA A 1 262 ? 2.844 -24.219 -0.308 1 95.88 262 ALA A CA 1
ATOM 2009 C C . ALA A 1 262 ? 2.301 -22.984 -1.006 1 95.88 262 ALA A C 1
ATOM 2011 O O . ALA A 1 262 ? 1.732 -23.062 -2.098 1 95.88 262 ALA A O 1
ATOM 2012 N N . THR A 1 263 ? 2.439 -21.812 -0.361 1 93.06 263 THR A N 1
ATOM 2013 C CA . THR A 1 263 ? 2.049 -20.547 -0.976 1 93.06 263 THR A CA 1
ATOM 2014 C C . THR A 1 263 ? 3.279 -19.75 -1.411 1 93.06 263 THR A C 1
ATOM 2016 O O . THR A 1 263 ? 4.402 -20.062 -1.015 1 93.06 263 THR A O 1
ATOM 2019 N N . ILE A 1 264 ? 3.043 -18.844 -2.279 1 93.19 264 ILE A N 1
ATOM 2020 C CA . ILE A 1 264 ? 4.07 -17.969 -2.822 1 93.19 264 ILE A CA 1
ATOM 2021 C C . ILE A 1 264 ? 3.844 -16.531 -2.334 1 93.19 264 ILE A C 1
ATOM 2023 O O . ILE A 1 264 ? 2.711 -16.047 -2.328 1 93.19 264 ILE A O 1
ATOM 2027 N N . ARG A 1 265 ? 4.93 -15.891 -1.938 1 89.38 265 ARG A N 1
ATOM 2028 C CA . ARG A 1 265 ? 4.852 -14.5 -1.486 1 89.38 265 ARG A CA 1
ATOM 2029 C C . ARG A 1 265 ? 4.957 -13.539 -2.662 1 89.38 265 ARG A C 1
ATOM 2031 O O . ARG A 1 265 ? 5.73 -13.766 -3.592 1 89.38 265 ARG A O 1
ATOM 2038 N N . GLY A 1 266 ? 4.184 -12.477 -2.611 1 91.44 266 GLY A N 1
ATOM 2039 C CA . GLY A 1 266 ? 4.234 -11.383 -3.568 1 91.44 266 GLY A CA 1
ATOM 2040 C C . GLY A 1 266 ? 3.605 -10.109 -3.043 1 91.44 266 GLY A C 1
ATOM 2041 O O . GLY A 1 266 ? 3.535 -9.898 -1.831 1 91.44 266 GLY A O 1
ATOM 2042 N N . PHE A 1 267 ? 3.289 -9.25 -4.008 1 89.31 267 PHE A N 1
ATOM 2043 C CA . PHE A 1 267 ? 2.664 -7.984 -3.645 1 89.31 267 PHE A CA 1
ATOM 2044 C C . PHE A 1 267 ? 1.459 -7.699 -4.531 1 89.31 267 PHE A C 1
ATOM 2046 O O . PHE A 1 267 ? 1.407 -8.148 -5.68 1 89.31 267 PHE A O 1
ATOM 2053 N N . SER A 1 268 ? 0.503 -7 -4.027 1 86.19 268 SER A N 1
ATOM 2054 C CA . SER A 1 268 ? -0.589 -6.367 -4.762 1 86.19 268 SER A CA 1
ATOM 2055 C C . SER A 1 268 ? -0.961 -5.023 -4.148 1 86.19 268 SER A C 1
ATOM 2057 O O . SER A 1 268 ? -1.272 -4.941 -2.957 1 86.19 268 SER A O 1
ATOM 2059 N N . PHE A 1 269 ? -0.82 -3.965 -4.973 1 79.62 269 PHE A N 1
ATOM 2060 C CA . PHE A 1 269 ? -1.13 -2.609 -4.531 1 79.62 269 PHE A CA 1
ATOM 2061 C C . PHE A 1 269 ? -0.405 -2.283 -3.23 1 79.62 269 PHE A C 1
ATOM 2063 O O . PHE A 1 269 ? -1.016 -1.791 -2.279 1 79.62 269 PHE A O 1
ATOM 2070 N N . SER A 1 270 ? 0.852 -2.707 -3.166 1 79.25 270 SER A N 1
ATOM 2071 C CA . SER A 1 270 ? 1.829 -2.371 -2.135 1 79.25 270 SER A CA 1
ATOM 2072 C C . SER A 1 270 ? 1.557 -3.137 -0.844 1 79.25 270 SER A C 1
ATOM 2074 O O . SER A 1 270 ? 2.039 -2.756 0.224 1 79.25 270 SER A O 1
ATOM 2076 N N . LYS A 1 271 ? 0.743 -4.156 -0.932 1 78.12 271 LYS A N 1
ATOM 2077 C CA . LYS A 1 271 ? 0.53 -5.066 0.191 1 78.12 271 LYS A CA 1
ATOM 2078 C C . LYS A 1 271 ? 1.117 -6.445 -0.098 1 78.12 271 LYS A C 1
ATOM 2080 O O . LYS A 1 271 ? 1.015 -6.945 -1.22 1 78.12 271 LYS A O 1
ATOM 2085 N N . SER A 1 272 ? 1.708 -7 0.94 1 82.44 272 SER A N 1
ATOM 2086 C CA . SER A 1 272 ? 2.168 -8.383 0.815 1 82.44 272 SER A CA 1
ATOM 2087 C C . SER A 1 272 ? 0.993 -9.344 0.683 1 82.44 272 SER A C 1
ATOM 2089 O O . SER A 1 272 ? -0.033 -9.172 1.345 1 82.44 272 SER A O 1
ATOM 2091 N N . VAL A 1 273 ? 1.169 -10.336 -0.213 1 85.62 273 VAL A N 1
ATOM 2092 C CA . VAL A 1 273 ? 0.102 -11.305 -0.431 1 85.62 273 VAL A CA 1
ATOM 2093 C C . VAL A 1 273 ? 0.688 -12.711 -0.475 1 85.62 273 VAL A C 1
ATOM 2095 O O . VAL A 1 273 ? 1.896 -12.883 -0.647 1 85.62 273 VAL A O 1
ATOM 2098 N N . LEU A 1 274 ? -0.17 -13.656 -0.194 1 87.56 274 LEU A N 1
ATOM 2099 C CA . LEU A 1 274 ? 0.084 -15.062 -0.483 1 87.56 274 LEU A CA 1
ATOM 2100 C C . LEU A 1 274 ? -0.807 -15.555 -1.618 1 87.56 274 LEU A C 1
ATOM 2102 O O . LEU A 1 274 ? -1.997 -15.234 -1.662 1 87.56 274 LEU A O 1
ATOM 2106 N N . TYR A 1 275 ? -0.195 -16.234 -2.594 1 94.81 275 TYR A N 1
ATOM 2107 C CA . TYR A 1 275 ? -0.962 -16.828 -3.676 1 94.81 275 TYR A CA 1
ATOM 2108 C C . TYR A 1 275 ? -0.445 -18.234 -3.992 1 94.81 275 TYR A C 1
ATOM 2110 O O . TYR A 1 275 ? 0.605 -18.641 -3.492 1 94.81 275 TYR A O 1
ATOM 2118 N N . LEU A 1 276 ? -1.223 -18.984 -4.738 1 97.06 276 LEU A N 1
ATOM 2119 C CA . LEU A 1 276 ? -0.82 -20.312 -5.219 1 97.06 276 LEU A CA 1
ATOM 2120 C C . LEU A 1 276 ? -0.277 -20.234 -6.641 1 97.06 276 LEU A C 1
ATOM 2122 O O . LEU A 1 276 ? -0.519 -19.25 -7.348 1 97.06 276 LEU A O 1
ATOM 2126 N N . ILE A 1 277 ? 0.506 -21.188 -7.012 1 97.19 277 ILE A N 1
ATOM 2127 C CA . ILE A 1 277 ? 0.748 -21.484 -8.422 1 97.19 277 ILE A CA 1
ATOM 2128 C C . ILE A 1 277 ? 0.095 -22.828 -8.781 1 97.19 277 ILE A C 1
ATOM 2130 O O . ILE A 1 277 ? 0.438 -23.859 -8.211 1 97.19 277 ILE A O 1
ATOM 2134 N N . ALA A 1 278 ? -0.848 -22.719 -9.672 1 98.06 278 ALA A N 1
ATOM 2135 C CA . ALA A 1 278 ? -1.483 -23.953 -10.125 1 98.06 278 ALA A CA 1
ATOM 2136 C C . ALA A 1 278 ? -0.917 -24.406 -11.469 1 98.06 278 ALA A C 1
ATOM 2138 O O . ALA A 1 278 ? -0.439 -25.531 -11.602 1 98.06 278 ALA A O 1
ATOM 2139 N N . ASP A 1 279 ? -0.909 -23.516 -12.375 1 98.38 279 ASP A N 1
ATOM 2140 C CA . ASP A 1 279 ? -0.516 -23.844 -13.742 1 98.38 279 ASP A CA 1
ATOM 2141 C C . ASP A 1 279 ? 0.121 -22.641 -14.438 1 98.38 279 ASP A C 1
ATOM 2143 O O . ASP A 1 279 ? -0.109 -21.5 -14.039 1 98.38 279 ASP A O 1
ATOM 2147 N N . GLY A 1 280 ? 0.923 -22.938 -15.43 1 97.94 280 GLY A N 1
ATOM 2148 C CA . GLY A 1 280 ? 1.413 -21.922 -16.359 1 97.94 280 GLY A CA 1
ATOM 2149 C C . GLY A 1 280 ? 1.334 -22.359 -17.812 1 97.94 280 GLY A C 1
ATOM 2150 O O . GLY A 1 280 ? 1.51 -23.547 -18.109 1 97.94 280 GLY A O 1
ATOM 2151 N N . SER A 1 281 ? 1.153 -21.422 -18.719 1 98 281 SER A N 1
ATOM 2152 C CA . SER A 1 281 ? 1.069 -21.719 -20.141 1 98 281 SER A CA 1
ATOM 2153 C C . SER A 1 281 ? 2.453 -21.906 -20.75 1 98 281 SER A C 1
ATOM 2155 O O . SER A 1 281 ? 2.578 -22.344 -21.906 1 98 281 SER A O 1
ATOM 2157 N N . ASP A 1 282 ? 3.477 -21.594 -20 1 97.12 282 ASP A N 1
ATOM 2158 C CA . ASP A 1 282 ? 4.875 -21.656 -20.422 1 97.12 282 ASP A CA 1
ATOM 2159 C C . ASP A 1 282 ? 5.699 -22.484 -19.422 1 97.12 282 ASP A C 1
ATOM 2161 O O . ASP A 1 282 ? 5.449 -22.438 -18.219 1 97.12 282 ASP A O 1
ATOM 2165 N N . PRO A 1 283 ? 6.719 -23.172 -19.922 1 97.06 283 PRO A N 1
ATOM 2166 C CA . PRO A 1 283 ? 7.527 -23.984 -19.016 1 97.06 283 PRO A CA 1
ATOM 2167 C C . PRO A 1 283 ? 8.281 -23.141 -17.984 1 97.06 283 PRO A C 1
ATOM 2169 O O . PRO A 1 283 ? 8.555 -23.625 -16.875 1 97.06 283 PRO A O 1
ATOM 2172 N N . LEU A 1 284 ? 8.625 -21.938 -18.266 1 92.69 284 LEU A N 1
ATOM 2173 C CA . LEU A 1 284 ? 9.453 -21.141 -17.359 1 92.69 284 LEU A CA 1
ATOM 2174 C C . LEU A 1 284 ? 8.727 -20.875 -16.047 1 92.69 284 LEU A C 1
ATOM 2176 O O . LEU A 1 284 ? 9.172 -21.344 -14.992 1 92.69 284 LEU A O 1
ATOM 2180 N N . PRO A 1 285 ? 7.594 -20.188 -16.062 1 91.38 285 PRO A N 1
ATOM 2181 C CA . PRO A 1 285 ? 6.938 -19.953 -14.773 1 91.38 285 PRO A CA 1
ATOM 2182 C C . PRO A 1 285 ? 6.48 -21.234 -14.102 1 91.38 285 PRO A C 1
ATOM 2184 O O . PRO A 1 285 ? 6.477 -21.328 -12.867 1 91.38 285 PRO A O 1
ATOM 2187 N N . ALA A 1 286 ? 6.023 -22.219 -14.906 1 96.19 286 ALA A N 1
ATOM 2188 C CA . ALA A 1 286 ? 5.625 -23.5 -14.32 1 96.19 286 ALA A CA 1
ATOM 2189 C C . ALA A 1 28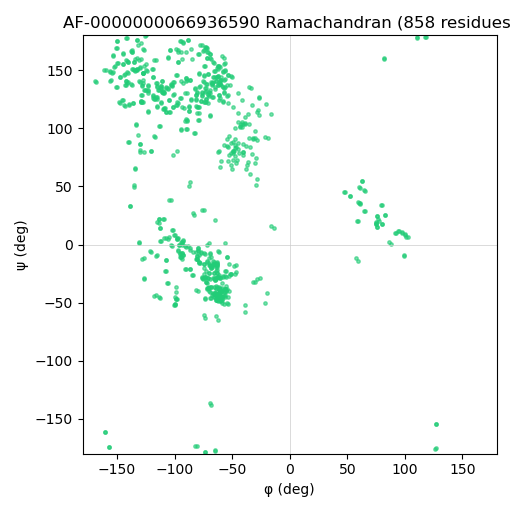6 ? 6.77 -24.125 -13.531 1 96.19 286 ALA A C 1
ATOM 2191 O O . ALA A 1 286 ? 6.562 -24.656 -12.438 1 96.19 286 ALA A O 1
ATOM 2192 N N . THR A 1 287 ? 7.988 -24.031 -14.094 1 96.25 287 THR A N 1
ATOM 2193 C CA . THR A 1 287 ? 9.156 -24.609 -13.438 1 96.25 287 THR A CA 1
ATOM 2194 C C . THR A 1 287 ? 9.562 -23.766 -12.227 1 96.25 287 THR A C 1
ATOM 2196 O O . THR A 1 287 ? 9.812 -24.297 -11.148 1 96.25 287 THR A O 1
ATOM 2199 N N . LEU A 1 288 ? 9.617 -22.516 -12.375 1 92.88 288 LEU A N 1
ATOM 2200 C CA . LEU A 1 288 ? 10.133 -21.594 -11.359 1 92.88 288 LEU A CA 1
ATOM 2201 C C . LEU A 1 288 ? 9.336 -21.719 -10.062 1 92.88 288 LEU A C 1
ATOM 2203 O O . LEU A 1 288 ? 9.914 -21.891 -8.984 1 92.88 288 LEU A O 1
ATOM 2207 N N . ASP A 1 289 ? 8.008 -21.703 -10.156 1 91.62 289 ASP A N 1
ATOM 2208 C CA . ASP A 1 289 ? 7.172 -21.672 -8.961 1 91.62 289 ASP A CA 1
ATOM 2209 C C . ASP A 1 289 ? 6.598 -23.062 -8.664 1 91.62 289 ASP A C 1
ATOM 2211 O O . ASP A 1 289 ? 5.887 -23.234 -7.676 1 91.62 289 ASP A O 1
ATOM 2215 N N . GLY A 1 290 ? 6.93 -24.016 -9.523 1 95.19 290 GLY A N 1
ATOM 2216 C CA . GLY A 1 290 ? 6.504 -25.391 -9.281 1 95.19 290 GLY A CA 1
ATOM 2217 C C . GLY A 1 290 ? 5.059 -25.641 -9.68 1 95.19 290 GLY A C 1
ATOM 2218 O O . GLY A 1 290 ? 4.336 -26.359 -8.977 1 95.19 290 GLY A O 1
ATOM 2219 N N . GLY A 1 291 ? 4.59 -25.016 -10.688 1 97.75 291 GLY A N 1
ATOM 2220 C CA . GLY A 1 291 ? 3.26 -25.25 -11.234 1 97.75 291 GLY A CA 1
ATOM 2221 C C . GLY A 1 291 ? 3.248 -26.281 -12.344 1 97.75 291 GLY A C 1
ATOM 2222 O O . GLY A 1 291 ? 4.301 -26.781 -12.742 1 97.75 291 GLY A O 1
ATOM 2223 N N . THR A 1 292 ? 2.068 -26.672 -12.82 1 98.75 292 THR A N 1
ATOM 2224 C CA . THR A 1 292 ? 1.898 -27.562 -13.969 1 98.75 292 THR A CA 1
ATOM 2225 C C . THR A 1 292 ? 2.02 -26.781 -15.273 1 98.75 292 THR A C 1
ATOM 2227 O O . THR A 1 292 ? 1.425 -25.719 -15.422 1 98.75 292 THR A O 1
ATOM 2230 N N . TYR A 1 293 ? 2.908 -27.312 -16.172 1 98.75 293 TYR A N 1
ATOM 2231 C CA . TYR A 1 293 ? 2.883 -26.781 -17.516 1 98.75 293 TYR A CA 1
ATOM 2232 C C . TYR A 1 293 ? 1.608 -27.188 -18.25 1 98.75 293 TYR A C 1
ATOM 2234 O O . TYR A 1 293 ? 1.381 -28.375 -18.5 1 98.75 293 TYR A O 1
ATOM 2242 N N . ALA A 1 294 ? 0.725 -26.203 -18.5 1 98.62 294 ALA A N 1
ATOM 2243 C CA . ALA A 1 294 ? -0.54 -26.406 -19.203 1 98.62 294 ALA A CA 1
ATOM 2244 C C . ALA A 1 294 ? -0.575 -25.609 -20.5 1 98.62 294 ALA A C 1
ATOM 2246 O O . ALA A 1 294 ? -1.11 -24.5 -20.547 1 98.62 294 ALA A O 1
ATOM 2247 N N . PRO A 1 295 ? -0.183 -26.203 -21.609 1 97.62 295 PRO A N 1
ATOM 2248 C CA . PRO A 1 295 ? -0.1 -25.453 -22.875 1 97.62 295 PRO A CA 1
ATOM 2249 C C . PRO A 1 295 ? -1.443 -24.875 -23.312 1 97.62 295 PRO A C 1
ATOM 2251 O O . PRO A 1 295 ? -1.487 -23.812 -23.922 1 97.62 295 PRO A O 1
ATOM 2254 N N . ARG A 1 296 ? -2.527 -25.484 -22.969 1 98.06 296 ARG A N 1
ATOM 2255 C CA . ARG A 1 296 ? -3.855 -25.047 -23.375 1 98.06 296 ARG A CA 1
ATOM 2256 C C . ARG A 1 296 ? -4.23 -23.719 -22.719 1 98.06 296 ARG A C 1
ATOM 2258 O O . ARG A 1 296 ? -5.137 -23.016 -23.188 1 98.06 296 ARG A O 1
ATOM 2265 N N . LEU A 1 297 ? -3.607 -23.359 -21.656 1 97.56 297 LEU A N 1
ATOM 2266 C CA . LEU A 1 297 ? -3.875 -22.094 -21 1 97.56 297 LEU A CA 1
ATOM 2267 C C . LEU A 1 297 ? -3.527 -20.922 -21.906 1 97.56 297 LEU A C 1
ATOM 2269 O O . LEU A 1 2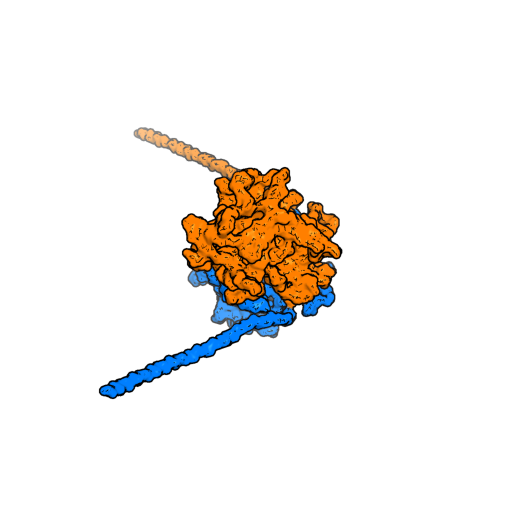97 ? -4 -19.797 -21.688 1 97.56 297 LEU A O 1
ATOM 2273 N N . ALA A 1 298 ? -2.738 -21.188 -22.938 1 96.56 298 ALA A N 1
ATOM 2274 C CA . ALA A 1 298 ? -2.391 -20.156 -23.922 1 96.56 298 ALA A CA 1
ATOM 2275 C C . ALA A 1 298 ? -3.6 -19.781 -24.766 1 96.56 298 ALA A C 1
ATOM 2277 O O . ALA A 1 298 ? -3.557 -18.797 -25.516 1 96.56 298 ALA A O 1
ATOM 2278 N N . ALA A 1 299 ? -4.664 -20.453 -24.656 1 96.81 299 ALA A N 1
ATOM 2279 C CA . ALA A 1 299 ? -5.906 -20.109 -25.344 1 96.81 299 ALA A CA 1
ATOM 2280 C C . ALA A 1 299 ? -6.449 -18.766 -24.859 1 96.81 299 ALA A C 1
ATOM 2282 O O . ALA A 1 299 ? -7.195 -18.094 -25.562 1 96.81 299 ALA A O 1
ATOM 2283 N N . VAL A 1 300 ? -6.152 -18.438 -23.578 1 96.12 300 VAL A N 1
ATOM 2284 C CA . VAL A 1 300 ? -6.641 -17.203 -23 1 96.12 300 VAL A CA 1
ATOM 2285 C C . VAL A 1 300 ? -5.883 -16.016 -23.594 1 96.12 300 VAL A C 1
ATOM 2287 O O . VAL A 1 300 ? -4.656 -15.938 -23.5 1 96.12 300 VAL A O 1
ATOM 2290 N N . PRO A 1 301 ? -6.598 -15.047 -24.203 1 92.81 301 PRO A N 1
ATOM 2291 C CA . PRO A 1 301 ? -5.902 -13.891 -24.797 1 92.81 301 PRO A CA 1
ATOM 2292 C C . PRO A 1 301 ? -5.199 -13.031 -23.75 1 92.81 301 PRO A C 1
ATOM 2294 O O . PRO A 1 301 ? -5.734 -12.828 -22.656 1 92.81 301 PRO A O 1
ATOM 2297 N N . THR A 1 302 ? -3.99 -12.703 -24.078 1 92.31 302 THR A N 1
ATOM 2298 C CA . THR A 1 302 ? -3.234 -11.812 -23.203 1 92.31 302 THR A CA 1
ATOM 2299 C C . THR A 1 302 ? -3.355 -10.367 -23.656 1 92.31 302 THR A C 1
ATOM 2301 O O . THR A 1 302 ? -3.859 -10.094 -24.75 1 92.31 302 THR A O 1
ATOM 2304 N N . GLY A 1 303 ? -2.98 -9.516 -22.828 1 83 303 GLY A N 1
ATOM 2305 C CA . GLY A 1 303 ? -3.127 -8.102 -23.109 1 83 303 GLY A CA 1
ATOM 2306 C C . GLY A 1 303 ? -4.523 -7.574 -22.828 1 83 303 GLY A C 1
ATOM 2307 O O . GLY A 1 303 ? -5.438 -8.352 -22.531 1 83 303 GLY A O 1
ATOM 2308 N N . ASP A 1 304 ? -4.684 -6.301 -22.672 1 77.69 304 ASP A N 1
ATOM 2309 C CA . ASP A 1 304 ? -5.961 -5.605 -22.531 1 77.69 304 ASP A CA 1
ATOM 2310 C C . ASP A 1 304 ? -6.727 -6.105 -21.297 1 77.69 304 ASP A C 1
ATOM 2312 O O . ASP A 1 304 ? -7.898 -6.473 -21.406 1 77.69 304 ASP A O 1
ATOM 2316 N N . ASP A 1 305 ? -6.105 -6.172 -20.172 1 80.62 305 ASP A N 1
ATOM 2317 C CA . ASP A 1 305 ? -6.648 -6.789 -18.969 1 80.62 305 ASP A CA 1
ATOM 2318 C C . ASP A 1 305 ? -7.844 -6 -18.438 1 80.62 305 ASP A C 1
ATOM 2320 O O . ASP A 1 305 ? -8.664 -6.531 -17.688 1 80.62 305 ASP A O 1
ATOM 2324 N N . ASP A 1 306 ? -7.977 -4.762 -18.906 1 72 306 ASP A N 1
ATOM 2325 C CA . ASP A 1 306 ? -9.094 -3.953 -18.406 1 72 306 ASP A CA 1
ATOM 2326 C C . ASP A 1 306 ? -10.148 -3.764 -19.5 1 72 306 ASP A C 1
ATOM 2328 O O . ASP A 1 306 ? -11.102 -3.004 -19.312 1 72 306 ASP A O 1
ATOM 2332 N N . ALA A 1 307 ? -9.961 -4.406 -20.609 1 72.56 307 ALA A N 1
ATOM 2333 C CA . ALA A 1 307 ? -10.867 -4.246 -21.734 1 72.56 307 ALA A CA 1
ATOM 2334 C C . ALA A 1 307 ? -12.141 -5.055 -21.547 1 72.56 307 ALA A C 1
ATOM 2336 O O . ALA A 1 307 ? -12.188 -5.973 -20.719 1 72.56 307 ALA A O 1
ATOM 2337 N N . LEU A 1 308 ? -13.117 -4.664 -22.391 1 75.31 308 LEU A N 1
ATOM 2338 C CA . LEU A 1 308 ? -14.359 -5.43 -22.469 1 75.31 308 LEU A CA 1
ATOM 2339 C C . LEU A 1 308 ? -14.078 -6.883 -22.844 1 75.31 308 LEU A C 1
ATOM 2341 O O . LEU A 1 308 ? -13.305 -7.148 -23.766 1 75.31 308 LEU A O 1
ATOM 2345 N N . PHE A 1 309 ? -14.5 -7.891 -22.016 1 83.06 309 PHE A N 1
ATOM 2346 C CA . PHE A 1 309 ? -14.453 -9.328 -22.234 1 83.06 309 PHE A CA 1
ATOM 2347 C C . PHE A 1 309 ? -13.055 -9.875 -21.953 1 83.06 309 PHE A C 1
ATOM 2349 O O . PHE A 1 309 ? -12.688 -10.945 -22.453 1 83.06 309 PHE A O 1
ATOM 2356 N N . SER A 1 310 ? -12.289 -9.062 -21.234 1 88.12 310 SER A N 1
ATOM 2357 C CA . SER A 1 310 ? -10.992 -9.578 -20.797 1 88.12 310 SER A CA 1
ATOM 2358 C C . SER A 1 310 ? -11.148 -10.703 -19.781 1 88.12 310 SER A C 1
ATOM 2360 O O . SER A 1 310 ? -11.992 -10.625 -18.891 1 88.12 310 SER A O 1
ATOM 2362 N N . GLY A 1 311 ? -10.305 -11.773 -19.984 1 93.06 311 GLY A N 1
ATOM 2363 C CA . GLY A 1 311 ? -10.32 -12.898 -19.062 1 93.06 311 GLY A CA 1
ATOM 2364 C C . GLY A 1 311 ? -9.125 -12.922 -18.125 1 93.06 311 GLY A C 1
ATOM 2365 O O . GLY A 1 311 ? -8.969 -13.852 -17.328 1 93.06 311 GLY A O 1
ATOM 2366 N N . ILE A 1 312 ? -8.305 -11.883 -18.156 1 93.56 312 ILE A N 1
ATOM 2367 C CA . ILE A 1 312 ? -6.996 -11.969 -17.531 1 93.56 312 ILE A CA 1
ATOM 2368 C C . ILE A 1 312 ? -6.738 -10.719 -16.703 1 93.56 312 ILE A C 1
ATOM 2370 O O . ILE A 1 312 ? -7.496 -9.75 -16.766 1 93.56 312 ILE A O 1
ATOM 2374 N N . GLU A 1 313 ? -5.824 -10.789 -15.773 1 91.94 313 GLU A N 1
ATOM 2375 C CA . GLU A 1 313 ? -5.324 -9.664 -14.984 1 91.94 313 GLU A CA 1
ATOM 2376 C C . GLU A 1 313 ? -3.809 -9.539 -15.094 1 91.94 313 GLU A C 1
ATOM 2378 O O . GLU A 1 313 ? -3.113 -10.531 -15.336 1 91.94 313 GLU A O 1
ATOM 2383 N N . ARG A 1 314 ? -3.314 -8.383 -15 1 91.19 314 ARG A N 1
ATOM 2384 C CA . ARG A 1 314 ? -1.891 -8.141 -15.211 1 91.19 314 ARG A CA 1
ATOM 2385 C C . ARG A 1 314 ? -1.068 -8.641 -14.031 1 91.19 314 ARG A C 1
ATOM 2387 O O . ARG A 1 314 ? -1.57 -8.711 -12.906 1 91.19 314 ARG A O 1
ATOM 2394 N N . PHE A 1 315 ? 0.142 -8.984 -14.25 1 93.31 315 PHE A N 1
ATOM 2395 C CA . PHE A 1 315 ? 1.156 -9.586 -13.391 1 93.31 315 PHE A CA 1
ATOM 2396 C C . PHE A 1 315 ? 2.549 -9.102 -13.781 1 93.31 315 PHE A C 1
ATOM 2398 O O . PHE A 1 315 ? 2.953 -9.227 -14.938 1 93.31 315 PHE A O 1
ATOM 2405 N N . PHE A 1 316 ? 3.301 -8.469 -12.805 1 95.69 316 PHE A N 1
ATOM 2406 C CA . PHE A 1 316 ? 4.625 -7.949 -13.125 1 95.69 316 PHE A CA 1
ATOM 2407 C C . PHE A 1 316 ? 5.711 -8.789 -12.461 1 95.69 316 PHE A C 1
ATOM 2409 O O . PHE A 1 316 ? 5.648 -9.055 -11.258 1 95.69 316 PHE A O 1
ATOM 2416 N N . VAL A 1 317 ? 6.719 -9.195 -13.242 1 97.44 317 VAL A N 1
ATOM 2417 C CA . VAL A 1 317 ? 7.801 -10.07 -12.805 1 97.44 317 VAL A CA 1
ATOM 2418 C C . VAL A 1 317 ? 9.148 -9.383 -13.047 1 97.44 317 VAL A C 1
ATOM 2420 O O . VAL A 1 317 ? 9.523 -9.133 -14.188 1 97.44 317 VAL A O 1
ATOM 2423 N N . ASN A 1 318 ? 9.844 -9.07 -11.977 1 98.25 318 ASN A N 1
ATOM 2424 C CA . ASN A 1 318 ? 11.188 -8.508 -12.086 1 98.25 318 ASN A CA 1
ATOM 2425 C C . ASN A 1 318 ? 12.195 -9.555 -12.539 1 98.25 318 ASN A C 1
ATOM 2427 O O . ASN A 1 318 ? 12.172 -10.695 -12.062 1 98.25 318 ASN A O 1
ATOM 2431 N N . THR A 1 319 ? 13.109 -9.18 -13.461 1 98.19 319 THR A N 1
ATOM 2432 C CA . THR A 1 319 ? 14.039 -10.188 -13.961 1 98.19 319 THR A CA 1
ATOM 2433 C C . THR A 1 319 ? 15.445 -9.953 -13.414 1 98.19 319 THR A C 1
ATOM 2435 O O . THR A 1 319 ? 16.266 -10.867 -13.391 1 98.19 319 THR A O 1
ATOM 2438 N N . ASN A 1 320 ? 15.711 -8.719 -13.023 1 98.19 320 ASN A N 1
ATOM 2439 C CA . ASN A 1 320 ? 17.078 -8.406 -12.648 1 98.19 320 ASN A CA 1
ATOM 2440 C C . ASN A 1 320 ? 17.141 -7.523 -11.406 1 98.19 320 ASN A C 1
ATOM 2442 O O . ASN A 1 320 ? 17.984 -6.629 -11.32 1 98.19 320 ASN A O 1
ATOM 2446 N N . GLY A 1 321 ? 16.203 -7.691 -10.477 1 97.81 321 GLY A N 1
ATOM 2447 C CA . GLY A 1 321 ? 16.281 -7.023 -9.188 1 97.81 321 GLY A CA 1
ATOM 2448 C C . GLY A 1 321 ? 17.453 -7.484 -8.352 1 97.81 321 GLY A C 1
ATOM 2449 O O . GLY A 1 321 ? 18.25 -8.305 -8.797 1 97.81 321 GLY A O 1
ATOM 2450 N N . TYR A 1 322 ? 17.562 -6.945 -7.145 1 96.19 322 TYR A N 1
ATOM 2451 C CA . TYR A 1 322 ? 18.672 -7.273 -6.246 1 96.19 322 TYR A CA 1
ATOM 2452 C C . TYR A 1 322 ? 18.625 -8.75 -5.855 1 96.19 322 TYR A C 1
ATOM 2454 O O . TYR A 1 322 ? 17.547 -9.32 -5.66 1 96.19 322 TYR A O 1
ATOM 2462 N N . THR A 1 323 ? 19.75 -9.352 -5.781 1 95.25 323 THR A N 1
ATOM 2463 C CA . THR A 1 323 ? 19.953 -10.641 -5.125 1 95.25 323 THR A CA 1
ATOM 2464 C C . THR A 1 323 ? 20.641 -10.461 -3.77 1 95.25 323 THR A C 1
ATOM 2466 O O . THR A 1 323 ? 21.094 -9.367 -3.441 1 95.25 323 THR A O 1
ATOM 2469 N N . ASN A 1 324 ? 20.656 -11.516 -2.957 1 90.81 324 ASN A N 1
ATOM 2470 C CA . ASN A 1 324 ? 21.344 -11.43 -1.67 1 90.81 324 ASN A CA 1
ATOM 2471 C C . ASN A 1 324 ? 22.844 -11.203 -1.843 1 90.81 324 ASN A C 1
ATOM 2473 O O . ASN A 1 324 ? 23.5 -10.672 -0.945 1 90.81 324 ASN A O 1
ATOM 2477 N N . ARG A 1 325 ? 23.375 -11.5 -3.002 1 92.88 325 ARG A N 1
ATOM 2478 C CA . ARG A 1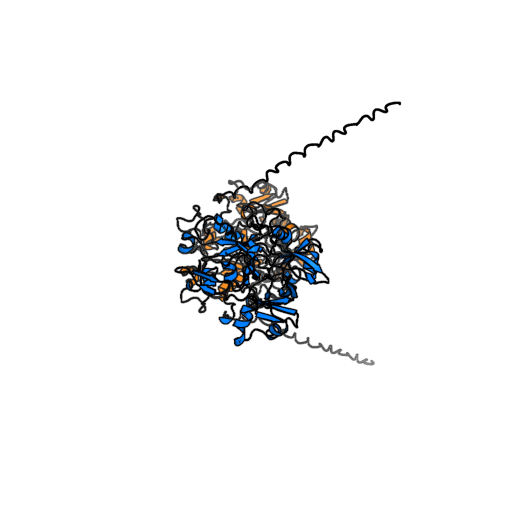 325 ? 24.797 -11.344 -3.281 1 92.88 325 ARG A CA 1
ATOM 2479 C C . ARG A 1 325 ? 25.156 -9.867 -3.461 1 92.88 325 ARG A C 1
ATOM 2481 O O . ARG A 1 325 ? 26.328 -9.5 -3.387 1 92.88 325 ARG A O 1
ATOM 2488 N N . ASP A 1 326 ? 24.125 -9.078 -3.682 1 94.12 326 ASP A N 1
ATOM 2489 C CA . ASP A 1 326 ? 24.344 -7.645 -3.877 1 94.12 326 ASP A CA 1
ATOM 2490 C C . ASP A 1 326 ? 24.516 -6.926 -2.541 1 94.12 326 ASP A C 1
ATOM 2492 O O . ASP A 1 326 ? 24.875 -5.746 -2.504 1 94.12 326 ASP A O 1
ATOM 2496 N N . LEU A 1 327 ? 24.219 -7.559 -1.423 1 91.19 327 LEU A N 1
ATOM 2497 C CA . LEU A 1 327 ? 24.406 -6.961 -0.106 1 91.19 327 LEU A CA 1
ATOM 2498 C C . LEU A 1 327 ? 25.859 -7.066 0.328 1 91.19 327 LEU A C 1
ATOM 2500 O O . LEU A 1 327 ? 26.391 -8.164 0.519 1 91.19 327 LEU A O 1
ATOM 2504 N N . PRO A 1 328 ? 26.562 -5.973 0.445 1 91.06 328 PRO A N 1
ATOM 2505 C CA . PRO A 1 328 ? 27.984 -6.051 0.838 1 91.06 328 PRO A CA 1
ATOM 2506 C C . PRO A 1 328 ? 28.156 -6.484 2.291 1 91.06 328 PRO A C 1
ATOM 2508 O O . PRO A 1 328 ? 27.219 -6.449 3.074 1 91.06 328 PRO A O 1
ATOM 2511 N N . PRO A 1 329 ? 29.375 -6.891 2.598 1 90.75 329 PRO A N 1
ATOM 2512 C CA . PRO A 1 329 ? 29.656 -7.203 3.998 1 90.75 329 PRO A CA 1
ATOM 2513 C C . PRO A 1 329 ? 29.469 -6 4.922 1 90.75 329 PRO A C 1
ATOM 2515 O O . PRO A 1 329 ? 29.609 -4.855 4.488 1 90.75 329 PRO A O 1
ATOM 2518 N N . GLY A 1 330 ? 29.141 -6.258 6.211 1 90.19 330 GLY A N 1
ATOM 2519 C CA . GLY A 1 330 ? 29.016 -5.203 7.207 1 90.19 330 GLY A CA 1
ATOM 2520 C C . GLY A 1 330 ? 27.594 -4.672 7.324 1 90.19 330 GLY A C 1
ATOM 2521 O O . GLY A 1 330 ? 27.375 -3.615 7.922 1 90.19 330 GLY A O 1
ATOM 2522 N N . ALA A 1 331 ? 26.656 -5.422 6.648 1 87.31 331 ALA A N 1
ATOM 2523 C CA . ALA A 1 331 ? 25.25 -5.027 6.812 1 87.31 331 ALA A CA 1
ATOM 2524 C C . ALA A 1 331 ? 24.859 -5.031 8.281 1 87.31 331 ALA A C 1
ATOM 2526 O O . ALA A 1 331 ? 25.328 -5.859 9.062 1 87.31 331 ALA A O 1
ATOM 2527 N N . PRO A 1 332 ? 24.047 -4.035 8.625 1 85.06 332 PRO A N 1
ATOM 2528 C CA . PRO A 1 332 ? 23.625 -3.996 10.023 1 85.06 332 PRO A CA 1
ATOM 2529 C C . PRO A 1 332 ? 23.016 -5.312 10.492 1 85.06 332 PRO A C 1
ATOM 2531 O O . PRO A 1 332 ? 22.344 -6 9.719 1 85.06 332 PRO A O 1
ATOM 2534 N N . ASN A 1 333 ? 23.25 -5.648 11.766 1 77.5 333 ASN A N 1
ATOM 2535 C CA . ASN A 1 333 ? 22.719 -6.836 12.43 1 77.5 333 ASN A CA 1
ATOM 2536 C C . ASN A 1 333 ? 23.156 -8.117 11.719 1 77.5 333 ASN A C 1
ATOM 2538 O O . ASN A 1 333 ? 22.438 -9.117 11.742 1 77.5 333 ASN A O 1
ATOM 2542 N N . ASN A 1 334 ? 24.203 -8.078 10.93 1 81.12 334 ASN A N 1
ATOM 2543 C CA . ASN A 1 334 ? 24.75 -9.211 10.188 1 81.12 334 ASN A CA 1
ATOM 2544 C C . ASN A 1 334 ? 23.719 -9.797 9.219 1 81.12 334 ASN A C 1
ATOM 2546 O O . ASN A 1 334 ? 23.641 -11.016 9.07 1 81.12 334 ASN A O 1
ATOM 2550 N N . GLU A 1 335 ? 22.953 -8.867 8.68 1 80.94 335 GLU A N 1
ATOM 2551 C CA . GLU A 1 335 ? 21.938 -9.258 7.711 1 80.94 335 GLU A CA 1
ATOM 2552 C C . GLU A 1 335 ? 22.547 -9.922 6.488 1 80.94 335 GLU A C 1
ATOM 2554 O O . GLU A 1 335 ? 23.594 -9.484 5.996 1 80.94 335 GLU A O 1
ATOM 2559 N N . THR A 1 336 ? 21.906 -11.016 6 1 81.94 336 THR A N 1
ATOM 2560 C CA . THR A 1 336 ? 22.359 -11.703 4.801 1 81.94 336 THR A CA 1
ATOM 2561 C C . THR A 1 336 ? 21.344 -11.602 3.68 1 81.94 336 THR A C 1
ATOM 2563 O O . THR A 1 336 ? 21.625 -11.945 2.533 1 81.94 336 THR A O 1
ATOM 2566 N N . HIS A 1 337 ? 20.203 -11.109 4 1 84.06 337 HIS A N 1
ATOM 2567 C CA . HIS A 1 337 ? 19.141 -10.875 3.023 1 84.06 337 HIS A CA 1
ATOM 2568 C C . HIS A 1 337 ? 19.109 -9.414 2.576 1 84.06 337 HIS A C 1
ATOM 2570 O O . HIS A 1 337 ? 19.016 -8.508 3.406 1 84.06 337 HIS A O 1
ATOM 2576 N N . HIS A 1 338 ? 19.297 -9.266 1.313 1 90.38 338 HIS A N 1
ATOM 2577 C CA . HIS A 1 338 ? 19.172 -7.898 0.81 1 90.38 338 HIS A CA 1
ATOM 2578 C C . HIS A 1 338 ? 17.766 -7.348 1.047 1 90.38 338 HIS A C 1
ATOM 2580 O O . HIS A 1 338 ? 16.781 -7.984 0.681 1 90.38 338 HIS A O 1
ATOM 2586 N N . PRO A 1 339 ? 17.562 -6.16 1.645 1 86.81 339 PRO A N 1
ATOM 2587 C CA . PRO A 1 339 ? 16.234 -5.676 2.031 1 86.81 339 PRO A CA 1
ATOM 2588 C C . PRO A 1 339 ? 15.344 -5.375 0.83 1 86.81 339 PRO A C 1
ATOM 2590 O O . PRO A 1 339 ? 14.125 -5.301 0.967 1 86.81 339 PRO A O 1
ATOM 2593 N N . TRP A 1 340 ? 15.969 -5.195 -0.387 1 92.81 340 TRP A N 1
ATOM 2594 C CA . TRP A 1 340 ? 15.18 -4.895 -1.58 1 92.81 340 TRP A CA 1
ATOM 2595 C C . TRP A 1 340 ? 15.25 -6.047 -2.578 1 92.81 340 TRP A C 1
ATOM 2597 O O . TRP A 1 340 ? 15.055 -5.848 -3.779 1 92.81 340 TRP A O 1
ATOM 2607 N N . ARG A 1 341 ? 15.586 -7.273 -2.061 1 92.62 341 ARG A N 1
ATOM 2608 C CA . ARG A 1 341 ? 15.648 -8.438 -2.938 1 92.62 341 ARG A CA 1
ATOM 2609 C C . ARG A 1 341 ? 14.32 -8.648 -3.662 1 92.62 341 ARG A C 1
ATOM 2611 O O . ARG A 1 341 ? 13.258 -8.578 -3.049 1 92.62 341 ARG A O 1
ATOM 2618 N N . GLN A 1 342 ? 14.43 -8.93 -4.992 1 94.88 342 GLN A N 1
ATOM 2619 C CA . GLN A 1 342 ? 13.25 -9.211 -5.801 1 94.88 342 GLN A CA 1
ATOM 2620 C C . GLN A 1 342 ? 13.641 -9.75 -7.176 1 94.88 342 GLN A C 1
ATOM 2622 O O . GLN A 1 342 ? 14.609 -9.281 -7.777 1 94.88 342 GLN A O 1
ATOM 2627 N N . GLY A 1 343 ? 12.867 -10.75 -7.66 1 96.44 343 GLY A N 1
ATOM 2628 C CA . GLY A 1 343 ? 12.977 -11.039 -9.078 1 96.44 343 GLY A CA 1
ATOM 2629 C C . GLY A 1 343 ? 13.492 -12.438 -9.367 1 96.44 343 GLY A C 1
ATOM 2630 O O . GLY A 1 343 ? 13.82 -13.188 -8.445 1 96.44 343 GLY A O 1
ATOM 2631 N N . LEU A 1 344 ? 13.57 -12.703 -10.664 1 97.38 344 LEU A N 1
ATOM 2632 C CA . LEU A 1 344 ? 13.875 -14.047 -11.148 1 97.38 344 LEU A CA 1
ATOM 2633 C C . LEU A 1 344 ? 15.336 -14.398 -10.875 1 97.38 344 LEU A C 1
ATOM 2635 O O . LEU A 1 344 ? 15.656 -15.555 -10.578 1 97.38 344 LEU A O 1
ATOM 2639 N N . ASN A 1 345 ? 16.25 -13.43 -11 1 97.38 345 ASN A N 1
ATOM 2640 C CA . ASN A 1 345 ? 17.625 -13.742 -10.656 1 97.38 345 ASN A CA 1
ATOM 2641 C C . ASN A 1 345 ? 17.75 -14.32 -9.25 1 97.38 345 ASN A C 1
ATOM 2643 O O . ASN A 1 345 ? 18.359 -15.375 -9.055 1 97.38 345 ASN A O 1
ATOM 2647 N N . SER A 1 346 ? 17.172 -13.633 -8.32 1 94.12 346 SER A N 1
ATOM 2648 C CA . SER A 1 346 ? 17.219 -14.062 -6.926 1 94.12 346 SER A CA 1
ATOM 2649 C C . SER A 1 346 ? 16.516 -15.406 -6.734 1 94.12 346 SER A C 1
ATOM 2651 O O . SER A 1 346 ? 17.047 -16.281 -6.047 1 94.12 346 SER A O 1
ATOM 2653 N N . ALA A 1 347 ? 15.352 -15.586 -7.348 1 93.5 347 ALA A N 1
ATOM 2654 C CA . ALA A 1 347 ? 14.57 -16.812 -7.203 1 93.5 347 ALA A CA 1
ATOM 2655 C C . ALA A 1 347 ? 15.32 -18.016 -7.773 1 93.5 347 ALA A C 1
ATOM 2657 O O . ALA A 1 347 ? 15.359 -19.078 -7.156 1 93.5 347 ALA A O 1
ATOM 2658 N N . ILE A 1 348 ? 15.922 -17.828 -8.922 1 95.81 348 ILE A N 1
ATOM 2659 C CA . ILE A 1 348 ? 16.641 -18.906 -9.602 1 95.81 348 ILE A CA 1
ATOM 2660 C C . ILE A 1 348 ? 17.844 -19.328 -8.758 1 95.81 348 ILE A C 1
ATOM 2662 O O . ILE A 1 348 ? 18.203 -20.516 -8.742 1 95.81 348 ILE A O 1
ATOM 2666 N N . LEU A 1 349 ? 18.406 -18.422 -8.023 1 93.31 349 LEU A N 1
ATOM 2667 C CA . LEU A 1 349 ? 19.562 -18.688 -7.172 1 93.31 349 LEU A CA 1
ATOM 2668 C C . LEU A 1 349 ? 19.125 -19.359 -5.867 1 93.31 349 LEU A C 1
ATOM 2670 O O . LEU A 1 349 ? 19.953 -19.672 -5.02 1 93.31 349 LEU A O 1
ATOM 2674 N N . GLY A 1 350 ? 17.875 -19.531 -5.68 1 89.69 350 GLY A N 1
ATOM 2675 C CA . GLY A 1 350 ? 17.375 -20.219 -4.496 1 89.69 350 GLY A CA 1
ATOM 2676 C C . GLY A 1 350 ? 17.266 -19.312 -3.285 1 89.69 350 GLY A C 1
ATOM 2677 O O . GLY A 1 350 ? 17.344 -19.766 -2.146 1 89.69 350 GLY A O 1
ATOM 2678 N N . GLU A 1 351 ? 17.109 -18.016 -3.504 1 89.5 351 GLU A N 1
ATOM 2679 C CA . GLU A 1 351 ? 17.125 -17.047 -2.402 1 89.5 351 GLU A CA 1
ATOM 2680 C C . GLU A 1 351 ? 15.711 -16.781 -1.888 1 89.5 351 GLU A C 1
ATOM 2682 O O . GLU A 1 351 ? 15.523 -15.977 -0.97 1 89.5 351 GLU A O 1
ATOM 2687 N N . GLY A 1 352 ? 14.695 -17.438 -2.387 1 86.62 352 GLY A N 1
ATOM 2688 C CA . GLY A 1 352 ? 13.312 -17.219 -1.989 1 86.62 352 GLY A CA 1
ATOM 2689 C C . GLY A 1 352 ? 12.391 -16.953 -3.162 1 86.62 352 GLY A C 1
ATOM 2690 O O . GLY A 1 352 ? 12.812 -17.016 -4.32 1 86.62 352 GLY A O 1
ATOM 2691 N N . ASN A 1 353 ? 11.094 -16.641 -2.893 1 89.69 353 ASN A N 1
ATOM 2692 C CA . ASN A 1 353 ? 10.125 -16.328 -3.936 1 89.69 353 ASN A CA 1
ATOM 2693 C C . ASN A 1 353 ? 10.516 -15.086 -4.723 1 89.69 353 ASN A C 1
ATOM 2695 O O . ASN A 1 353 ? 11.25 -14.234 -4.215 1 89.69 353 ASN A O 1
ATOM 2699 N N . PRO A 1 354 ? 10.109 -14.977 -5.91 1 93.75 354 PRO A N 1
ATOM 2700 C CA . PRO A 1 354 ? 10.516 -13.828 -6.727 1 93.75 354 PRO A CA 1
ATOM 2701 C C . PRO A 1 354 ? 9.844 -12.531 -6.301 1 93.75 354 PRO A C 1
ATOM 2703 O O . PRO A 1 354 ? 10.258 -11.445 -6.727 1 93.75 354 PRO A O 1
ATOM 2706 N N . LEU A 1 355 ? 8.773 -12.602 -5.48 1 93.81 355 LEU A N 1
ATOM 2707 C CA . LEU A 1 355 ? 8.047 -11.445 -4.973 1 93.81 355 LEU A CA 1
ATOM 2708 C C . LEU A 1 355 ? 7.41 -10.656 -6.113 1 93.81 355 LEU A C 1
ATOM 2710 O O . LEU A 1 355 ? 7.629 -9.453 -6.242 1 93.81 355 LEU A O 1
ATOM 2714 N N . ASN A 1 356 ? 6.629 -11.422 -6.898 1 96.19 356 ASN A N 1
ATOM 2715 C CA . ASN A 1 356 ? 5.945 -10.836 -8.047 1 96.19 356 ASN A CA 1
ATOM 2716 C C . ASN A 1 356 ? 4.848 -9.867 -7.617 1 96.19 356 ASN A C 1
ATOM 2718 O O . ASN A 1 356 ? 4.418 -9.883 -6.461 1 96.19 356 ASN A O 1
ATOM 2722 N N . ILE A 1 357 ? 4.477 -9 -8.562 1 94 357 ILE A N 1
ATOM 2723 C CA . ILE A 1 357 ? 3.455 -7.996 -8.289 1 94 357 ILE A CA 1
ATOM 2724 C C . ILE A 1 357 ? 2.172 -8.344 -9.039 1 94 357 ILE A C 1
ATOM 2726 O O . ILE A 1 357 ? 2.154 -8.375 -10.273 1 94 357 ILE A O 1
ATOM 2730 N N . LEU A 1 358 ? 1.162 -8.586 -8.258 1 92.62 358 LEU A N 1
ATOM 2731 C CA . LEU A 1 358 ? -0.15 -8.906 -8.812 1 92.62 358 LEU A CA 1
ATOM 2732 C C . LEU A 1 358 ? -0.971 -7.637 -9.023 1 92.62 358 LEU A C 1
ATOM 2734 O O . LEU A 1 358 ? -0.888 -6.699 -8.227 1 92.62 358 LEU A O 1
ATOM 2738 N N . GLY A 1 359 ? -1.752 -7.633 -10.117 1 86.56 359 GLY A N 1
ATOM 2739 C CA . GLY A 1 359 ? -2.727 -6.57 -10.305 1 86.56 359 GLY A CA 1
ATOM 2740 C C . GLY A 1 359 ? -3.875 -6.629 -9.32 1 86.56 359 GLY A C 1
ATOM 2741 O O . GLY A 1 359 ? -3.662 -6.875 -8.125 1 86.56 359 GLY A O 1
ATOM 2742 N N . ALA A 1 360 ? -5.074 -6.441 -9.75 1 78.31 360 ALA A N 1
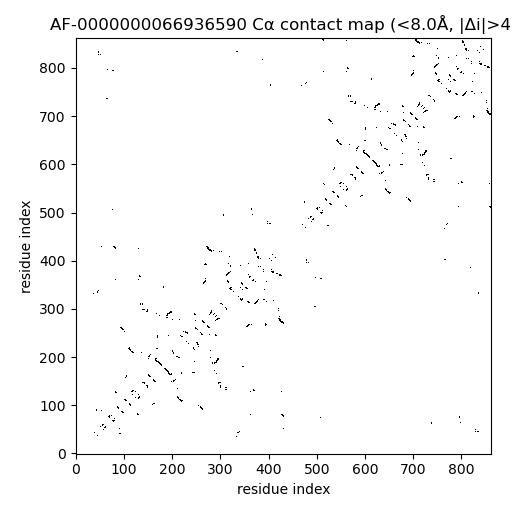ATOM 2743 C CA . ALA A 1 360 ? -6.238 -6.289 -8.883 1 78.31 360 ALA A CA 1
ATOM 2744 C C . ALA A 1 360 ? -6.645 -7.629 -8.273 1 78.31 360 ALA A C 1
ATOM 2746 O O . ALA A 1 360 ? -6.719 -8.641 -8.977 1 78.31 360 ALA A O 1
ATOM 2747 N N . ILE A 1 361 ? -6.836 -7.641 -7.012 1 85.44 361 ILE A N 1
ATOM 2748 C CA . ILE A 1 361 ? -7.367 -8.773 -6.262 1 85.44 361 ILE A CA 1
ATOM 2749 C C . ILE A 1 361 ? -8.711 -8.398 -5.645 1 85.44 361 ILE A C 1
ATOM 2751 O O . ILE A 1 361 ? -9.078 -7.223 -5.598 1 85.44 361 ILE A O 1
ATOM 2755 N N . PRO A 1 362 ? -9.641 -9.336 -5.246 1 75.88 362 PRO A N 1
ATOM 2756 C CA . PRO A 1 362 ? -11.008 -9.055 -4.812 1 75.88 362 PRO A CA 1
ATOM 2757 C C . PRO A 1 362 ? -11.07 -7.98 -3.727 1 75.88 362 PRO A C 1
ATOM 2759 O O . PRO A 1 362 ? -12.078 -7.273 -3.613 1 75.88 362 PRO A O 1
ATOM 2762 N N . THR A 1 363 ? -10.086 -7.676 -2.873 1 69.62 363 THR A N 1
ATOM 2763 C CA . THR A 1 363 ? -10.133 -6.648 -1.838 1 69.62 363 THR A CA 1
ATOM 2764 C C . THR A 1 363 ? -9.711 -5.293 -2.4 1 69.62 363 THR A C 1
ATOM 2766 O O . THR A 1 363 ? -9.906 -4.258 -1.759 1 69.62 363 THR A O 1
ATOM 2769 N N . VAL A 1 364 ? -9.336 -5.285 -3.611 1 68.44 364 VAL A N 1
ATOM 2770 C CA . VAL A 1 364 ? -8.789 -4.066 -4.207 1 68.44 364 VAL A CA 1
ATOM 2771 C C . VAL A 1 364 ? -9.703 -3.59 -5.332 1 68.44 364 VAL A C 1
ATOM 2773 O O . VAL A 1 364 ? -9.977 -2.393 -5.453 1 68.44 364 VAL A O 1
ATOM 2776 N N . ALA A 1 365 ? -10.148 -4.551 -6.145 1 69.31 365 ALA A N 1
ATOM 2777 C CA . ALA A 1 365 ? -10.953 -4.195 -7.309 1 69.31 365 ALA A CA 1
ATOM 2778 C C . ALA A 1 365 ? -11.93 -5.316 -7.66 1 69.31 365 ALA A C 1
ATOM 2780 O O . ALA A 1 365 ? -11.906 -6.383 -7.047 1 69.31 365 ALA A O 1
ATOM 2781 N N . TYR A 1 366 ? -12.773 -5.023 -8.656 1 68.5 366 TYR A N 1
ATOM 2782 C CA . TYR A 1 366 ? -13.836 -5.953 -9.023 1 68.5 366 TYR A CA 1
ATOM 2783 C C . TYR A 1 366 ? -13.414 -6.82 -10.203 1 68.5 366 TYR A C 1
ATOM 2785 O O . TYR A 1 366 ? -14.102 -7.789 -10.547 1 68.5 366 TYR A O 1
ATOM 2793 N N . ASP A 1 367 ? -12.312 -6.535 -10.734 1 76.31 367 ASP A N 1
ATOM 2794 C CA . ASP A 1 367 ? -11.945 -7.176 -11.992 1 76.31 367 ASP A CA 1
ATOM 2795 C C . ASP A 1 367 ? -10.93 -8.289 -11.766 1 76.31 367 ASP A C 1
ATOM 2797 O O . ASP A 1 367 ? -10.07 -8.531 -12.617 1 76.31 367 ASP A O 1
ATOM 2801 N N . TYR A 1 368 ? -11.102 -8.992 -10.711 1 88.56 368 TYR A N 1
ATOM 2802 C CA . TYR A 1 368 ? -10.188 -10.078 -10.359 1 88.56 368 TYR A CA 1
ATOM 2803 C C . TYR A 1 368 ? -10.289 -11.227 -11.352 1 88.56 368 TYR A C 1
ATOM 2805 O O . TYR A 1 368 ? -11.391 -11.586 -11.781 1 88.56 368 TYR A O 1
ATOM 2813 N N . SER A 1 369 ? -9.102 -11.758 -11.672 1 94.25 369 SER A N 1
ATOM 2814 C CA . SER A 1 369 ? -8.922 -13.055 -12.312 1 94.25 369 SER A CA 1
ATOM 2815 C C . SER A 1 369 ? -7.727 -13.797 -11.734 1 94.25 369 SER A C 1
ATOM 2817 O O . SER A 1 369 ? -6.68 -13.203 -11.469 1 94.25 369 SER A O 1
ATOM 2819 N N . PRO A 1 370 ? -7.867 -15.148 -11.531 1 97.38 370 PRO A N 1
ATOM 2820 C CA . PRO A 1 370 ? -6.695 -15.922 -11.109 1 97.38 370 PRO A CA 1
ATOM 2821 C C . PRO A 1 370 ? -5.699 -16.141 -12.242 1 97.38 370 PRO A C 1
ATOM 2823 O O . PRO A 1 370 ? -4.609 -16.672 -12.016 1 97.38 370 PRO A O 1
ATOM 2826 N N . LEU A 1 371 ? -6.102 -15.734 -13.469 1 97.94 371 LEU A N 1
ATOM 2827 C CA . LEU A 1 371 ? -5.234 -15.844 -14.633 1 97.94 371 LEU A CA 1
ATOM 2828 C C . LEU A 1 371 ? -4.453 -14.547 -14.844 1 97.94 371 LEU A C 1
ATOM 2830 O O . LEU A 1 371 ? -5.043 -13.5 -15.102 1 97.94 371 LEU A O 1
ATOM 2834 N N . TRP A 1 372 ? -3.184 -14.742 -14.758 1 96.5 372 TRP A N 1
ATOM 2835 C CA . TRP A 1 372 ? -2.324 -13.562 -14.719 1 96.5 372 TRP A CA 1
ATOM 2836 C C . TRP A 1 372 ? -1.503 -13.445 -15.992 1 96.5 372 TRP A C 1
ATOM 2838 O O . TRP A 1 372 ? -0.873 -14.406 -16.422 1 96.5 372 TRP A O 1
ATOM 2848 N N . ASN A 1 373 ? -1.511 -12.312 -16.547 1 93.5 373 ASN A N 1
ATOM 2849 C CA . ASN A 1 373 ? -0.756 -11.945 -17.734 1 93.5 373 ASN A CA 1
ATOM 2850 C C . ASN A 1 373 ? 0.642 -11.445 -17.391 1 93.5 373 ASN A C 1
ATOM 2852 O O . ASN A 1 373 ? 0.795 -10.344 -16.844 1 93.5 373 ASN A O 1
ATOM 2856 N N . PHE A 1 374 ? 1.66 -12.141 -17.781 1 93.88 374 PHE A N 1
ATOM 2857 C CA . PHE A 1 374 ? 3.027 -11.812 -17.391 1 93.88 374 PHE A CA 1
ATOM 2858 C C . PHE A 1 374 ? 3.508 -10.562 -18.125 1 93.88 374 PHE A C 1
ATOM 2860 O O . PHE A 1 374 ? 3.418 -10.484 -19.359 1 93.88 374 PHE A O 1
ATOM 2867 N N . ASN A 1 375 ? 3.936 -9.617 -17.391 1 94.12 375 ASN A N 1
ATOM 2868 C CA . ASN A 1 375 ? 4.797 -8.531 -17.844 1 94.12 375 ASN A CA 1
ATOM 2869 C C . ASN A 1 375 ? 6.18 -8.617 -17.203 1 94.12 375 ASN A C 1
ATOM 2871 O O . ASN A 1 375 ? 6.352 -8.258 -16.031 1 94.12 375 ASN A O 1
ATOM 2875 N N . LEU A 1 376 ? 7.172 -9.117 -17.984 1 96.69 376 LEU A N 1
ATOM 2876 C CA . LEU A 1 376 ? 8.539 -9.133 -17.484 1 96.69 376 LEU A CA 1
ATOM 2877 C C . LEU A 1 376 ? 9.164 -7.742 -17.547 1 96.69 376 LEU A C 1
ATOM 2879 O O . LEU A 1 376 ? 9.07 -7.062 -18.562 1 96.69 376 LEU A O 1
ATOM 2883 N N . TYR A 1 377 ? 9.711 -7.324 -16.422 1 97.25 377 TYR A N 1
ATOM 2884 C CA . TYR A 1 377 ? 10.383 -6.031 -16.484 1 97.25 377 TYR A CA 1
ATOM 2885 C C . TYR A 1 377 ? 11.805 -6.133 -15.945 1 97.25 377 TYR A C 1
ATOM 2887 O O . TYR A 1 377 ? 12.109 -7.016 -15.141 1 97.25 377 TYR A O 1
ATOM 2895 N N . ALA A 1 378 ? 12.648 -5.324 -16.516 1 98.56 378 ALA A N 1
ATOM 2896 C CA . ALA A 1 378 ? 14.047 -5.227 -16.125 1 98.56 378 ALA A CA 1
ATOM 2897 C C . ALA A 1 378 ? 14.445 -3.775 -15.859 1 98.56 378 ALA A C 1
ATOM 2899 O O . ALA A 1 378 ? 14.023 -2.871 -16.578 1 98.56 378 ALA A O 1
ATOM 2900 N N . TRP A 1 379 ? 15.172 -3.637 -14.781 1 98.25 379 TRP A N 1
ATOM 2901 C CA . TRP A 1 379 ? 15.82 -2.346 -14.57 1 98.25 379 TRP A CA 1
ATOM 2902 C C . TRP A 1 379 ? 16.812 -2.051 -15.695 1 98.25 379 TRP A C 1
ATOM 2904 O O . TRP A 1 379 ? 17.578 -2.932 -16.109 1 98.25 379 TRP A O 1
ATOM 2914 N N . THR A 1 380 ? 16.844 -0.808 -16.203 1 97.5 380 THR A N 1
ATOM 2915 C CA . THR A 1 380 ? 17.781 -0.413 -17.25 1 97.5 380 THR A CA 1
ATOM 2916 C C . THR A 1 380 ? 19.203 -0.324 -16.688 1 97.5 380 THR A C 1
ATOM 2918 O O . THR A 1 380 ? 19.406 -0.288 -15.477 1 97.5 380 THR A O 1
ATOM 2921 N N . ASN A 1 381 ? 20.203 -0.266 -17.625 1 96.5 381 ASN A N 1
ATOM 2922 C CA . ASN A 1 381 ? 21.594 -0.07 -17.188 1 96.5 381 ASN A CA 1
ATOM 2923 C C . ASN A 1 381 ? 21.75 1.233 -16.422 1 96.5 381 ASN A C 1
ATOM 2925 O O . ASN A 1 381 ? 22.484 1.28 -15.422 1 96.5 381 ASN A O 1
ATOM 2929 N N . PHE A 1 382 ? 21.109 2.271 -16.844 1 95.38 382 PHE A N 1
ATOM 2930 C CA . PHE A 1 382 ? 21.141 3.539 -16.125 1 95.38 382 PHE A CA 1
ATOM 2931 C C . PHE A 1 382 ? 20.656 3.359 -14.688 1 95.38 382 PHE A C 1
ATOM 2933 O O . PHE A 1 382 ? 21.297 3.832 -13.742 1 95.38 382 PHE A O 1
ATOM 2940 N N . SER A 1 383 ? 19.406 2.689 -14.492 1 95.75 383 SER A N 1
ATOM 2941 C CA . SER A 1 383 ? 18.812 2.477 -13.18 1 95.75 383 SER A CA 1
ATOM 2942 C C . SER A 1 383 ? 19.766 1.724 -12.258 1 95.75 383 SER A C 1
ATOM 2944 O O . SER A 1 383 ? 19.906 2.068 -11.078 1 95.75 383 SER A O 1
ATOM 2946 N N . ILE A 1 384 ? 20.406 0.692 -12.789 1 95.62 384 ILE A N 1
ATOM 2947 C CA . ILE A 1 384 ? 21.297 -0.151 -12 1 95.62 384 ILE A CA 1
ATOM 2948 C C . ILE A 1 384 ? 22.547 0.635 -11.617 1 95.62 384 ILE A C 1
ATOM 2950 O O . ILE A 1 384 ? 22.922 0.679 -10.445 1 95.62 384 ILE A O 1
ATOM 2954 N N . GLU A 1 385 ? 23.172 1.363 -12.555 1 94.44 385 GLU A N 1
ATOM 2955 C CA . GLU A 1 385 ? 24.438 2.061 -12.352 1 94.44 385 GLU A CA 1
ATOM 2956 C C . GLU A 1 385 ? 24.266 3.254 -11.422 1 94.44 385 GLU A C 1
ATOM 2958 O O . GLU A 1 385 ? 25.219 3.668 -10.758 1 94.44 385 GLU A O 1
ATOM 2963 N N . ASN A 1 386 ? 23.062 3.75 -11.367 1 92.44 386 ASN A N 1
ATOM 2964 C CA . ASN A 1 386 ? 22.875 4.992 -10.633 1 92.44 386 ASN A CA 1
ATOM 2965 C C . ASN A 1 386 ? 22.031 4.777 -9.375 1 92.44 386 ASN A C 1
ATOM 2967 O O . ASN A 1 386 ? 21.484 5.73 -8.828 1 92.44 386 ASN A O 1
ATOM 2971 N N . GLY A 1 387 ? 21.828 3.615 -8.961 1 91.5 387 GLY A N 1
ATOM 2972 C CA . GLY A 1 387 ? 21.219 3.314 -7.676 1 91.5 387 GLY A CA 1
ATOM 2973 C C . GLY A 1 387 ? 19.719 3.545 -7.664 1 91.5 387 GLY A C 1
ATOM 2974 O O . GLY A 1 387 ? 19.141 3.814 -6.613 1 91.5 387 GLY A O 1
ATOM 2975 N N . ILE A 1 388 ? 19.094 3.477 -8.828 1 93.38 388 ILE A N 1
ATOM 2976 C CA . ILE A 1 388 ? 17.656 3.654 -8.93 1 93.38 388 ILE A CA 1
ATOM 2977 C C . ILE A 1 388 ? 16.953 2.328 -8.656 1 93.38 388 ILE A C 1
ATOM 2979 O O . ILE A 1 388 ? 15.82 2.309 -8.172 1 93.38 388 ILE A O 1
ATOM 2983 N N . ARG A 1 389 ? 17.641 1.199 -8.914 1 95.88 389 ARG A N 1
ATOM 2984 C CA . ARG A 1 389 ? 17.094 -0.141 -8.703 1 95.88 389 ARG A CA 1
ATOM 2985 C C . ARG A 1 389 ? 16.656 -0.336 -7.258 1 95.88 389 ARG A C 1
ATOM 2987 O O . ARG A 1 389 ? 17.375 0.038 -6.328 1 95.88 389 ARG A O 1
ATOM 2994 N N . THR A 1 390 ? 15.422 -0.847 -7.098 1 94.44 390 THR A N 1
ATOM 2995 C CA . THR A 1 390 ? 14.867 -1.191 -5.793 1 94.44 390 THR A CA 1
ATOM 2996 C C . THR A 1 390 ? 13.758 -2.229 -5.938 1 94.44 390 THR A C 1
ATOM 2998 O O . THR A 1 390 ? 13.586 -2.82 -7.008 1 94.44 390 THR A O 1
ATOM 3001 N N . ARG A 1 391 ? 13.078 -2.525 -4.781 1 93.81 391 ARG A N 1
ATOM 3002 C CA . ARG A 1 391 ? 11.898 -3.385 -4.832 1 93.81 391 ARG A CA 1
ATOM 3003 C C . ARG A 1 391 ? 10.648 -2.576 -5.145 1 93.81 391 ARG A C 1
ATOM 3005 O O . ARG A 1 391 ? 10.398 -1.542 -4.523 1 93.81 391 ARG A O 1
ATOM 3012 N N . LEU A 1 392 ? 9.961 -2.977 -6.152 1 92.12 392 LEU A N 1
ATOM 3013 C CA . LEU A 1 392 ? 8.656 -2.4 -6.445 1 92.12 392 LEU A CA 1
ATOM 3014 C C . LEU A 1 392 ? 7.535 -3.293 -5.922 1 92.12 392 LEU A C 1
ATOM 3016 O O . LEU A 1 392 ? 7.676 -4.52 -5.891 1 92.12 392 LEU A O 1
ATOM 3020 N N . THR A 1 393 ? 6.398 -2.697 -5.465 1 88.56 393 THR A N 1
ATOM 3021 C CA . THR A 1 393 ? 5.383 -3.488 -4.781 1 88.56 393 THR A CA 1
ATOM 3022 C C . THR A 1 393 ? 3.998 -3.209 -5.359 1 88.56 393 THR A C 1
ATOM 3024 O O . THR A 1 393 ? 3.008 -3.795 -4.918 1 88.56 393 THR A O 1
ATOM 3027 N N . GLY A 1 394 ? 3.924 -2.367 -6.363 1 84.5 394 GLY A N 1
ATOM 3028 C CA . GLY A 1 394 ? 2.633 -2.039 -6.945 1 84.5 394 GLY A CA 1
ATOM 3029 C C . GLY A 1 394 ? 2.674 -1.916 -8.453 1 84.5 394 GLY A C 1
ATOM 3030 O O . GLY A 1 394 ? 3.672 -1.463 -9.023 1 84.5 394 GLY A O 1
ATOM 3031 N N . GLU A 1 395 ? 1.529 -2.289 -9.055 1 83.75 395 GLU A N 1
ATOM 3032 C CA . GLU A 1 395 ? 1.464 -2.283 -10.508 1 83.75 395 GLU A CA 1
ATOM 3033 C C . GLU A 1 395 ? 1.695 -0.882 -11.07 1 83.75 395 GLU A C 1
ATOM 3035 O O . GLU A 1 395 ? 2.402 -0.713 -12.062 1 83.75 395 GLU A O 1
ATOM 3040 N N . PHE A 1 396 ? 1.186 0.114 -10.414 1 76 396 PHE A N 1
ATOM 3041 C CA . PHE A 1 396 ? 1.301 1.468 -10.945 1 76 396 PHE A CA 1
ATOM 3042 C C . PHE A 1 396 ? 2.707 2.014 -10.742 1 76 396 PHE A C 1
ATOM 3044 O O . PHE A 1 396 ? 3.172 2.857 -11.508 1 76 396 PHE A O 1
ATOM 3051 N N . GLU A 1 397 ? 3.301 1.532 -9.719 1 83 397 GLU A N 1
ATOM 3052 C CA . GLU A 1 397 ? 4.715 1.858 -9.547 1 83 397 GLU A CA 1
ATOM 3053 C C . GLU A 1 397 ? 5.547 1.337 -10.719 1 83 397 GLU A C 1
ATOM 3055 O O . GLU A 1 397 ? 6.395 2.053 -11.25 1 83 397 GLU A O 1
ATOM 3060 N N . VAL A 1 398 ? 5.316 0.101 -11.117 1 88.25 398 VAL A N 1
ATOM 3061 C CA . VAL A 1 398 ? 6.043 -0.488 -12.242 1 88.25 398 VAL A CA 1
ATOM 3062 C C . VAL A 1 398 ? 5.742 0.295 -13.516 1 88.25 398 VAL A C 1
ATOM 3064 O O . VAL A 1 398 ? 6.66 0.658 -14.258 1 88.25 398 VAL A O 1
ATOM 3067 N N . LEU A 1 399 ? 4.527 0.55 -13.703 1 81.62 399 LEU A N 1
ATOM 3068 C CA . LEU A 1 399 ? 4.109 1.252 -14.906 1 81.62 399 LEU A CA 1
ATOM 3069 C C . LEU A 1 399 ? 4.664 2.672 -14.93 1 81.62 399 LEU A C 1
ATOM 3071 O O . LEU A 1 399 ? 5.07 3.166 -15.984 1 81.62 399 LEU A O 1
ATOM 3075 N N . GLY A 1 400 ? 4.617 3.359 -13.719 1 79.12 400 GLY A N 1
ATOM 3076 C CA . GLY A 1 400 ? 5.23 4.676 -13.633 1 79.12 400 GLY A CA 1
ATOM 3077 C C . GLY A 1 400 ? 6.715 4.668 -13.938 1 79.12 400 GLY A C 1
ATOM 3078 O O . GLY A 1 400 ? 7.211 5.543 -14.648 1 79.12 400 GLY A O 1
ATOM 3079 N N . MET A 1 401 ? 7.449 3.68 -13.484 1 87.06 401 MET A N 1
ATOM 3080 C CA . MET A 1 401 ? 8.883 3.551 -13.742 1 87.06 401 MET A CA 1
ATOM 3081 C C . MET A 1 401 ? 9.148 3.24 -15.211 1 87.06 401 MET A C 1
ATOM 3083 O O . MET A 1 401 ? 10.156 3.676 -15.766 1 87.06 401 MET A O 1
ATOM 3087 N N . ALA A 1 402 ? 8.25 2.439 -15.789 1 86.62 402 ALA A N 1
ATOM 3088 C CA . ALA A 1 402 ? 8.367 2.145 -17.219 1 86.62 402 ALA A CA 1
ATOM 3089 C C . ALA A 1 402 ? 8.156 3.4 -18.047 1 86.62 402 ALA A C 1
ATOM 3091 O O . ALA A 1 402 ? 8.922 3.676 -18.984 1 86.62 402 ALA A O 1
ATOM 3092 N N . ALA A 1 403 ? 7.141 4.152 -17.703 1 79.69 403 ALA A N 1
ATOM 3093 C CA . ALA A 1 403 ? 6.84 5.387 -18.438 1 79.69 403 ALA A CA 1
ATOM 3094 C C . ALA A 1 403 ? 8 6.375 -18.344 1 79.69 403 ALA A C 1
ATOM 3096 O O . ALA A 1 403 ? 8.305 7.074 -19.312 1 79.69 403 ALA A O 1
ATOM 3097 N N . ALA A 1 404 ? 8.602 6.371 -17.203 1 80.38 404 ALA A N 1
ATOM 3098 C CA . ALA A 1 404 ? 9.727 7.285 -16.984 1 80.38 404 ALA A CA 1
ATOM 3099 C C . ALA A 1 404 ? 11 6.754 -17.625 1 80.38 404 ALA A C 1
ATOM 3101 O O . ALA A 1 404 ? 11.977 7.492 -17.766 1 80.38 404 ALA A O 1
ATOM 3102 N N . GLY A 1 405 ? 11.047 5.457 -18 1 87.12 405 GLY A N 1
ATOM 3103 C CA . GLY A 1 405 ? 12.172 4.898 -18.719 1 87.12 405 GLY A CA 1
ATOM 3104 C C . GLY A 1 405 ? 13.164 4.188 -17.828 1 87.12 405 GLY A C 1
ATOM 3105 O O . GLY A 1 405 ? 14.266 3.838 -18.25 1 87.12 405 GLY A O 1
ATOM 3106 N N . TYR A 1 406 ? 12.805 3.967 -16.562 1 92.75 406 TYR A N 1
ATOM 3107 C CA . TYR A 1 406 ? 13.734 3.363 -15.617 1 92.75 406 TYR A CA 1
ATOM 3108 C C . TYR A 1 406 ? 13.672 1.842 -15.68 1 92.75 406 TYR A C 1
ATOM 3110 O O . TYR A 1 406 ? 14.578 1.154 -15.203 1 92.75 406 TYR A O 1
ATOM 3118 N N . VAL A 1 407 ? 12.547 1.271 -16.203 1 94.75 407 VAL A N 1
ATOM 3119 C CA . VAL A 1 407 ? 12.43 -0.163 -16.453 1 94.75 407 VAL A CA 1
ATOM 3120 C C . VAL A 1 407 ? 11.93 -0.41 -17.859 1 94.75 407 VAL A C 1
ATOM 3122 O O . VAL A 1 407 ? 11.273 0.448 -18.453 1 94.75 407 VAL A O 1
ATOM 3125 N N . THR A 1 408 ? 12.281 -1.532 -18.453 1 96 408 THR A N 1
ATOM 3126 C CA . THR A 1 408 ? 11.906 -1.979 -19.781 1 96 408 THR A CA 1
ATOM 3127 C C . THR A 1 408 ? 11.648 -3.484 -19.797 1 96 408 THR A C 1
ATOM 3129 O O . THR A 1 408 ? 11.758 -4.148 -18.766 1 96 408 THR A O 1
ATOM 3132 N N . ASN A 1 409 ? 11.25 -3.949 -20.969 1 96.62 409 ASN A N 1
ATOM 3133 C CA . ASN A 1 409 ? 11.406 -5.383 -21.188 1 96.62 409 ASN A CA 1
ATOM 3134 C C . ASN A 1 409 ? 12.859 -5.824 -20.984 1 96.62 409 ASN A C 1
ATOM 3136 O O . ASN A 1 409 ? 13.773 -5.016 -21.094 1 96.62 409 ASN A O 1
ATOM 3140 N N . PRO A 1 410 ? 13.062 -7.102 -20.672 1 96.06 410 PRO A N 1
ATOM 3141 C CA . PRO A 1 410 ? 14.43 -7.574 -20.453 1 96.06 410 PRO A CA 1
ATOM 3142 C C . PRO A 1 410 ? 15.344 -7.312 -21.656 1 96.06 410 PRO A C 1
ATOM 3144 O O . PRO A 1 410 ? 16.562 -7.168 -21.484 1 96.06 410 PRO A O 1
ATOM 3147 N N . ASP A 1 411 ? 14.82 -7.148 -22.859 1 95.69 411 ASP A N 1
ATOM 3148 C CA . ASP A 1 411 ? 15.641 -6.938 -24.047 1 95.69 411 ASP A CA 1
ATOM 3149 C C . ASP A 1 411 ? 15.82 -5.449 -24.328 1 95.69 411 ASP A C 1
ATOM 3151 O O . ASP A 1 411 ? 16.422 -5.07 -25.344 1 95.69 411 ASP A O 1
ATOM 3155 N N . GLY A 1 412 ? 15.258 -4.617 -23.531 1 95.62 412 GLY A N 1
ATOM 3156 C CA . GLY A 1 412 ? 15.469 -3.184 -23.656 1 95.62 412 GLY A CA 1
ATOM 3157 C C . GLY A 1 412 ? 14.336 -2.473 -24.375 1 95.62 412 GLY A C 1
ATOM 3158 O O . GLY A 1 412 ? 14.281 -1.242 -24.375 1 95.62 412 GLY A O 1
ATOM 3159 N N . THR A 1 413 ? 13.414 -3.238 -24.953 1 95.31 413 THR A N 1
ATOM 3160 C CA . THR A 1 413 ? 12.273 -2.627 -25.641 1 95.31 413 THR A CA 1
ATOM 3161 C C . THR A 1 413 ? 11.234 -2.148 -24.625 1 95.31 413 THR A C 1
ATOM 3163 O O . THR A 1 413 ? 11.367 -2.416 -23.422 1 95.31 413 THR A O 1
ATOM 3166 N N . GLU A 1 414 ? 10.258 -1.453 -25.047 1 90.31 414 GLU A N 1
ATOM 3167 C CA . GLU A 1 414 ? 9.195 -0.927 -24.188 1 90.31 414 GLU A CA 1
ATOM 3168 C C . GLU A 1 414 ? 8.453 -2.055 -23.469 1 90.31 414 GLU A C 1
ATOM 3170 O O . GLU A 1 414 ? 8.172 -3.094 -24.078 1 90.31 414 GLU A O 1
ATOM 3175 N N . LEU A 1 415 ? 8.102 -1.778 -22.188 1 90.25 415 LEU A N 1
ATOM 3176 C CA . LEU A 1 415 ? 7.395 -2.764 -21.375 1 90.25 415 LEU A CA 1
ATOM 3177 C C . LEU A 1 415 ? 6.129 -3.238 -22.078 1 90.25 415 LEU A C 1
ATOM 3179 O O . LEU A 1 415 ? 5.332 -2.42 -22.547 1 90.25 415 LEU A O 1
ATOM 3183 N N . SER A 1 416 ? 5.926 -4.523 -22.219 1 88.62 416 SER A N 1
ATOM 3184 C CA . SER A 1 416 ? 4.781 -5.141 -22.875 1 88.62 416 SER A CA 1
ATOM 3185 C C . SER A 1 416 ? 4.504 -6.531 -22.328 1 88.62 416 SER A C 1
ATOM 3187 O O . SER A 1 416 ? 5.297 -7.066 -21.547 1 88.62 416 SER A O 1
ATOM 3189 N N . ASP A 1 417 ? 3.336 -7.078 -22.562 1 90.88 417 ASP A N 1
ATOM 3190 C CA . ASP A 1 417 ? 3.018 -8.414 -22.062 1 90.88 417 ASP A CA 1
ATOM 3191 C C . ASP A 1 417 ? 3.896 -9.477 -22.719 1 90.88 417 ASP A C 1
ATOM 3193 O O . ASP A 1 417 ? 4.238 -9.352 -23.906 1 90.88 417 ASP A O 1
ATOM 3197 N N . ALA A 1 418 ? 4.223 -10.5 -22.141 1 93.31 418 ALA A N 1
ATOM 3198 C CA . ALA A 1 418 ? 5.152 -11.531 -22.578 1 93.31 418 ALA A CA 1
ATOM 3199 C C . ALA A 1 418 ? 4.41 -12.688 -23.234 1 93.31 418 ALA A C 1
ATOM 3201 O O . ALA A 1 418 ? 5.023 -13.688 -23.625 1 93.31 418 ALA A O 1
ATOM 3202 N N . GLY A 1 419 ? 3.059 -12.633 -23.312 1 93.81 419 GLY A N 1
ATOM 3203 C CA . GLY A 1 419 ? 2.275 -13.695 -23.938 1 93.81 419 GLY A CA 1
ATOM 3204 C C . GLY A 1 419 ? 2.172 -14.938 -23.078 1 93.81 419 GLY A C 1
ATOM 3205 O O . GLY A 1 419 ? 1.962 -16.047 -23.609 1 93.81 419 GLY A O 1
ATOM 3206 N N . ILE A 1 420 ? 2.434 -14.828 -21.812 1 95.75 420 ILE A N 1
ATOM 3207 C CA . ILE A 1 420 ? 2.41 -15.938 -20.875 1 95.75 420 ILE A CA 1
ATOM 3208 C C . ILE A 1 420 ? 1.252 -15.766 -19.891 1 95.75 420 ILE A C 1
ATOM 3210 O O . ILE A 1 420 ? 1.015 -14.664 -19.391 1 95.75 420 ILE A O 1
ATOM 3214 N N . VAL A 1 421 ? 0.489 -16.844 -19.641 1 96.94 421 VAL A N 1
ATOM 3215 C CA . VAL A 1 421 ? -0.615 -16.859 -18.688 1 96.94 421 VAL A CA 1
ATOM 3216 C C . VAL A 1 421 ? -0.296 -17.812 -17.547 1 96.94 421 VAL A C 1
ATOM 3218 O O . VAL A 1 421 ? 0.016 -18.984 -17.766 1 96.94 421 VAL A O 1
ATOM 3221 N N . ASN A 1 422 ? -0.388 -17.328 -16.344 1 96.81 422 ASN A N 1
ATOM 3222 C CA . ASN A 1 422 ? -0.262 -18.172 -15.156 1 96.81 422 ASN A CA 1
ATOM 3223 C C . ASN A 1 422 ? -1.563 -18.219 -14.359 1 96.81 422 ASN A C 1
ATOM 3225 O O . ASN A 1 422 ? -2.236 -17.188 -14.203 1 96.81 422 ASN A O 1
ATOM 3229 N N . ASN A 1 423 ? -1.913 -19.406 -13.945 1 98.5 423 ASN A N 1
ATOM 3230 C CA . ASN A 1 423 ? -3.016 -19.594 -13.008 1 98.5 423 ASN A CA 1
ATOM 3231 C C . ASN A 1 423 ? -2.537 -19.547 -11.562 1 98.5 423 ASN A C 1
ATOM 3233 O O . ASN A 1 423 ? -2.033 -20.547 -11.031 1 98.5 423 ASN A O 1
ATOM 3237 N N . CYS A 1 424 ? -2.697 -18.391 -10.875 1 97.94 424 CYS A N 1
ATOM 3238 C CA . CYS A 1 424 ? -2.215 -18.156 -9.523 1 97.94 424 CYS A CA 1
ATOM 3239 C C . CYS A 1 424 ? -3.322 -17.578 -8.648 1 97.94 424 CYS A C 1
ATOM 3241 O O . CYS A 1 424 ? -3.33 -16.375 -8.352 1 97.94 424 CYS A O 1
ATOM 3243 N N . PRO A 1 425 ? -4.168 -18.422 -8.164 1 97.5 425 PRO A N 1
ATOM 3244 C CA . PRO A 1 425 ? -5.23 -17.922 -7.285 1 97.5 425 PRO A CA 1
ATOM 3245 C C . PRO A 1 425 ? -4.688 -17.219 -6.043 1 97.5 425 PRO A C 1
ATOM 3247 O O . PRO A 1 425 ? -3.729 -17.703 -5.43 1 97.5 425 PRO A O 1
ATOM 3250 N N . ILE A 1 426 ? -5.297 -16.094 -5.715 1 94.94 426 ILE A N 1
ATOM 3251 C CA . ILE A 1 426 ? -4.922 -15.328 -4.527 1 94.94 426 ILE A CA 1
ATOM 3252 C C . ILE A 1 426 ? -5.453 -16.031 -3.277 1 94.94 426 ILE A C 1
ATOM 3254 O O . ILE A 1 426 ? -6.574 -16.547 -3.275 1 94.94 426 ILE A O 1
ATOM 3258 N N . VAL A 1 427 ? -4.641 -16.047 -2.176 1 91.62 427 VAL A N 1
ATOM 3259 C CA . VAL A 1 427 ? -4.98 -16.781 -0.963 1 91.62 427 VAL A CA 1
ATOM 3260 C C . VAL A 1 427 ? -5.23 -15.805 0.184 1 91.62 427 VAL A C 1
ATOM 3262 O O . VAL A 1 427 ? -6.18 -15.969 0.953 1 91.62 427 VAL A O 1
ATOM 3265 N N . HIS A 1 428 ? -4.316 -14.844 0.274 1 83.25 428 HIS A N 1
ATOM 3266 C CA . HIS A 1 428 ? -4.312 -13.992 1.454 1 83.25 428 HIS A CA 1
ATOM 3267 C C . HIS A 1 428 ? -3.656 -12.641 1.155 1 83.25 428 HIS A C 1
ATOM 3269 O O . HIS A 1 428 ? -2.674 -12.578 0.412 1 83.25 428 HIS A O 1
ATOM 3275 N N . ARG A 1 429 ? -4.191 -11.57 1.688 1 81 429 ARG A N 1
ATOM 3276 C CA . ARG A 1 429 ? -3.578 -10.242 1.659 1 81 429 ARG A CA 1
ATOM 3277 C C . ARG A 1 429 ? -3.23 -9.773 3.066 1 81 429 ARG A C 1
ATOM 3279 O O . ARG A 1 429 ? -4.098 -9.711 3.939 1 81 429 ARG A O 1
ATOM 3286 N N . PHE A 1 430 ? -2.014 -9.445 3.223 1 74.06 430 PHE A N 1
ATOM 3287 C CA . PHE A 1 430 ? -1.558 -8.938 4.512 1 74.06 430 PHE A CA 1
ATOM 3288 C C . PHE A 1 430 ? -1.904 -7.465 4.672 1 74.06 430 PHE A C 1
ATOM 3290 O O . PHE A 1 430 ? -2.635 -6.902 3.855 1 74.06 430 PHE A O 1
ATOM 3297 N N . LEU A 1 431 ? -1.407 -6.82 5.77 1 64.12 431 LEU A N 1
ATOM 3298 C CA . LEU A 1 431 ? -1.639 -5.414 6.086 1 64.12 431 LEU A CA 1
ATOM 3299 C C . LEU A 1 431 ? -0.822 -4.512 5.172 1 64.12 431 LEU A C 1
ATOM 3301 O O . LEU A 1 431 ? 0.312 -4.84 4.816 1 64.12 431 LEU A O 1
ATOM 3305 N N . MET B 1 1 ? -66 -23.109 -63.281 1 21.91 1 MET B N 1
ATOM 3306 C CA . MET B 1 1 ? -64.562 -23.25 -63.344 1 21.91 1 MET B CA 1
ATOM 3307 C C . MET B 1 1 ? -63.844 -21.969 -62.906 1 21.91 1 MET B C 1
ATOM 3309 O O . MET B 1 1 ? -63.344 -21.219 -63.75 1 21.91 1 MET B O 1
ATOM 3313 N N . ARG B 1 2 ? -64.562 -21.156 -62.094 1 26.2 2 ARG B N 1
ATOM 3314 C CA . ARG B 1 2 ? -64.188 -19.828 -61.688 1 26.2 2 ARG B CA 1
ATOM 3315 C C . ARG B 1 2 ? -62.812 -19.828 -61.062 1 26.2 2 ARG B C 1
ATOM 3317 O O . ARG B 1 2 ? -62.594 -20.516 -60.062 1 26.2 2 ARG B O 1
ATOM 3324 N N . ILE B 1 3 ? -61.875 -19.625 -61.938 1 25.98 3 ILE B N 1
ATOM 3325 C CA . ILE B 1 3 ? -60.438 -19.719 -61.75 1 25.98 3 ILE B CA 1
ATOM 3326 C C . ILE B 1 3 ? -60 -18.719 -60.656 1 25.98 3 ILE B C 1
ATOM 3328 O O . ILE B 1 3 ? -60.156 -17.516 -60.812 1 25.98 3 ILE B O 1
ATOM 3332 N N . GLN B 1 4 ? -60.312 -19 -59.5 1 27.11 4 GLN B N 1
ATOM 3333 C CA . GLN B 1 4 ? -59.906 -18.203 -58.344 1 27.11 4 GLN B CA 1
ATOM 3334 C C . GLN B 1 4 ? -58.406 -17.922 -58.375 1 27.11 4 GLN B C 1
ATOM 3336 O O . GLN B 1 4 ? -57.625 -18.859 -58.312 1 27.11 4 GLN B O 1
ATOM 3341 N N . LEU B 1 5 ? -58.094 -16.984 -59.188 1 24.38 5 LEU B N 1
ATOM 3342 C CA . LEU B 1 5 ? -56.688 -16.609 -59.312 1 24.38 5 LEU B CA 1
ATOM 3343 C C . LEU B 1 5 ? -56.156 -16.203 -57.938 1 24.38 5 LEU B C 1
ATOM 3345 O O . LEU B 1 5 ? -56.688 -15.312 -57.281 1 24.38 5 LEU B O 1
ATOM 3349 N N . ALA B 1 6 ? -55.75 -17.156 -57.25 1 29.69 6 ALA B N 1
ATOM 3350 C CA . ALA B 1 6 ? -55.062 -16.969 -55.969 1 29.69 6 ALA B CA 1
ATOM 3351 C C . ALA B 1 6 ? -53.875 -16.031 -56.125 1 29.69 6 ALA B C 1
ATOM 3353 O O . ALA B 1 6 ? -52.969 -16.281 -56.906 1 29.69 6 ALA B O 1
ATOM 3354 N N . ILE B 1 7 ? -54.219 -14.766 -56.062 1 28.2 7 ILE B N 1
ATOM 3355 C CA . ILE B 1 7 ? -53.188 -13.75 -56.094 1 28.2 7 ILE B CA 1
ATOM 3356 C C . ILE B 1 7 ? -52.062 -14.102 -55.125 1 28.2 7 ILE B C 1
ATOM 3358 O O . ILE B 1 7 ? -52.312 -14.312 -53.938 1 28.2 7 ILE B O 1
ATOM 3362 N N . LEU B 1 8 ? -51.094 -14.797 -55.594 1 27.28 8 LEU B N 1
ATOM 3363 C CA . LEU B 1 8 ? -49.844 -15.094 -54.906 1 27.28 8 LEU B CA 1
ATOM 3364 C C . LEU B 1 8 ? -49.219 -13.82 -54.344 1 27.28 8 LEU B C 1
ATOM 3366 O O . LEU B 1 8 ? -48.844 -12.938 -55.125 1 27.28 8 LEU B O 1
ATOM 3370 N N . LEU B 1 9 ? -49.875 -13.227 -53.438 1 29.38 9 LEU B N 1
ATOM 3371 C CA . LEU B 1 9 ? -49.25 -12.07 -52.812 1 29.38 9 LEU B CA 1
ATOM 3372 C C . LEU B 1 9 ? -47.781 -12.367 -52.469 1 29.38 9 LEU B C 1
ATOM 3374 O O . LEU B 1 9 ? -47.5 -13.305 -51.719 1 29.38 9 LEU B O 1
ATOM 3378 N N . SER B 1 10 ? -46.969 -12.242 -53.406 1 27.59 10 SER B N 1
ATOM 3379 C CA . SER B 1 10 ? -45.531 -12.297 -53.188 1 27.59 10 SER B CA 1
ATOM 3380 C C . SER B 1 10 ? -45.125 -11.422 -52 1 27.59 10 SER B C 1
ATOM 3382 O O . SER B 1 10 ? -45.312 -10.211 -52.031 1 27.59 10 SER B O 1
ATOM 3384 N N . LEU B 1 11 ? -45.5 -11.891 -50.875 1 30.22 11 LEU B N 1
ATOM 3385 C CA . LEU B 1 11 ? -44.969 -11.211 -49.719 1 30.22 11 LEU B CA 1
ATOM 3386 C C . LEU B 1 11 ? -43.469 -10.953 -49.875 1 30.22 11 LEU B C 1
ATOM 3388 O O . LEU B 1 11 ? -42.656 -11.898 -49.938 1 30.22 11 LEU B O 1
ATOM 3392 N N . GLN B 1 12 ? -43.219 -10.023 -50.719 1 26.7 12 GLN B N 1
ATOM 3393 C CA . GLN B 1 12 ? -41.812 -9.609 -50.719 1 26.7 12 GLN B CA 1
ATOM 3394 C C . GLN B 1 12 ? -41.281 -9.328 -49.312 1 26.7 12 GLN B C 1
ATOM 3396 O O . GLN B 1 12 ? -41.844 -8.469 -48.625 1 26.7 12 GLN B O 1
ATOM 3401 N N . VAL B 1 13 ? -40.969 -10.32 -48.688 1 32.59 13 VAL B N 1
ATOM 3402 C CA . VAL B 1 13 ? -40.25 -10.141 -47.438 1 32.59 13 VAL B CA 1
ATOM 3403 C C . VAL B 1 13 ? -39.094 -9.141 -47.625 1 32.59 13 VAL B C 1
ATOM 3405 O O . VAL B 1 13 ? -38.188 -9.398 -48.406 1 32.59 13 VAL B O 1
ATOM 3408 N N . VAL B 1 14 ? -39.438 -7.926 -47.688 1 29.2 14 VAL B N 1
ATOM 3409 C CA . VAL B 1 14 ? -38.344 -6.969 -47.656 1 29.2 14 VAL B CA 1
ATOM 3410 C C . VAL B 1 14 ? -37.375 -7.32 -46.531 1 29.2 14 VAL B C 1
ATOM 3412 O O . VAL B 1 14 ? -37.75 -7.32 -45.344 1 29.2 14 VAL B O 1
ATOM 3415 N N . VAL B 1 15 ? -36.5 -8.172 -46.844 1 30.92 15 VAL B N 1
ATOM 3416 C CA . VAL B 1 15 ? -35.375 -8.383 -45.938 1 30.92 15 VAL B CA 1
ATOM 3417 C C . VAL B 1 15 ? -34.75 -7.039 -45.562 1 30.92 15 VAL B C 1
ATOM 3419 O O . VAL B 1 15 ? -34.281 -6.309 -46.438 1 30.92 15 VAL B O 1
ATOM 3422 N N . SER B 1 16 ? -35.469 -6.395 -44.781 1 26.56 16 SER B N 1
ATOM 3423 C CA . SER B 1 16 ? -34.75 -5.195 -44.375 1 26.56 16 SER B CA 1
ATOM 3424 C C . SER B 1 16 ? -33.281 -5.508 -44.094 1 26.56 16 SER B C 1
ATOM 3426 O O . SER B 1 16 ? -32.969 -6.484 -43.406 1 26.56 16 SER B O 1
ATOM 3428 N N . ALA B 1 17 ? -32.469 -5.199 -45 1 28.59 17 ALA B N 1
ATOM 3429 C CA . ALA B 1 17 ? -31.016 -5.219 -44.844 1 28.59 17 ALA B CA 1
ATOM 3430 C C . ALA B 1 17 ? -30.594 -4.777 -43.438 1 28.59 17 ALA B C 1
ATOM 3432 O O . ALA B 1 17 ? -31.109 -3.783 -42.938 1 28.59 17 ALA B O 1
ATOM 3433 N N . ALA B 1 18 ? -30.094 -5.777 -42.812 1 29.19 18 ALA B N 1
ATOM 3434 C CA . ALA B 1 18 ? -29.5 -5.594 -41.469 1 29.19 18 ALA B CA 1
ATOM 3435 C C . ALA B 1 18 ? -28.734 -4.273 -41.406 1 29.19 18 ALA B C 1
ATOM 3437 O O . ALA B 1 18 ? -28.078 -3.867 -42.344 1 29.19 18 ALA B O 1
ATOM 3438 N N . ASN B 1 19 ? -29.422 -3.377 -40.75 1 27.45 19 ASN B N 1
ATOM 3439 C CA . ASN B 1 19 ? -28.672 -2.146 -40.469 1 27.45 19 ASN B CA 1
ATOM 3440 C C . ASN B 1 19 ? -27.172 -2.4 -40.375 1 27.45 19 ASN B C 1
ATOM 3442 O O . ASN B 1 19 ? -26.75 -3.432 -39.844 1 27.45 19 ASN B O 1
ATOM 3446 N N . PRO B 1 20 ? -26.438 -1.792 -41.312 1 27.28 20 PRO B N 1
ATOM 3447 C CA . PRO B 1 20 ? -25 -1.994 -41.188 1 27.28 20 PRO B CA 1
ATOM 3448 C C . PRO B 1 20 ? -24.516 -1.98 -39.75 1 27.28 20 PRO B C 1
ATOM 3450 O O . PRO B 1 20 ? -25.062 -1.254 -38.906 1 27.28 20 PRO B O 1
ATOM 3453 N N . VAL B 1 21 ? -24.281 -3.141 -39.438 1 28.95 21 VAL B N 1
ATOM 3454 C CA . VAL B 1 21 ? -23.547 -3.215 -38.156 1 28.95 21 VAL B CA 1
ATOM 3455 C C . VAL B 1 21 ? -22.641 -2 -38.031 1 28.95 21 VAL B C 1
ATOM 3457 O O . VAL B 1 21 ? -21.766 -1.774 -38.875 1 28.95 21 VAL B O 1
ATOM 3460 N N . VAL B 1 22 ? -23.172 -0.852 -37.688 1 27.09 22 VAL B N 1
ATOM 3461 C CA . VAL B 1 22 ? -22.281 0.258 -37.344 1 27.09 22 VAL B CA 1
ATOM 3462 C C . VAL B 1 22 ? -20.984 -0.279 -36.781 1 27.09 22 VAL B C 1
ATOM 3464 O O . VAL B 1 22 ? -21 -1.001 -35.781 1 27.09 22 VAL B O 1
ATOM 3467 N N . SER B 1 23 ? -20.141 -0.483 -37.656 1 23.55 23 SER B N 1
ATOM 3468 C CA . SER B 1 23 ? -18.766 -0.751 -37.219 1 23.55 23 SER B CA 1
ATOM 3469 C C . SER B 1 23 ? -18.422 0.056 -35.969 1 23.55 23 SER B C 1
ATOM 3471 O O . SER B 1 23 ? -18.234 1.271 -36.031 1 23.55 23 SER B O 1
ATOM 3473 N N . ARG B 1 24 ? -19.188 -0.242 -35 1 29.42 24 ARG B N 1
ATOM 3474 C CA . ARG B 1 24 ? -18.688 0.44 -33.812 1 29.42 24 ARG B CA 1
ATOM 3475 C C . ARG B 1 24 ? -17.172 0.456 -33.781 1 29.42 24 ARG B C 1
ATOM 3477 O O . ARG B 1 24 ? -16.531 -0.596 -33.844 1 29.42 24 ARG B O 1
ATOM 3484 N N . THR B 1 25 ? -16.75 1.531 -34.531 1 25.31 25 THR B N 1
ATOM 3485 C CA . THR B 1 25 ? -15.328 1.855 -34.375 1 25.31 25 THR B CA 1
ATOM 3486 C C . THR B 1 25 ? -14.836 1.466 -32.969 1 25.31 25 THR B C 1
ATOM 3488 O O . THR B 1 25 ? -15.273 2.029 -31.969 1 25.31 25 THR B O 1
ATOM 3491 N N . LEU B 1 26 ? -14.742 0.269 -32.969 1 27.83 26 LEU B N 1
ATOM 3492 C CA . LEU B 1 26 ? -14.008 -0.141 -31.781 1 27.83 26 LEU B CA 1
ATOM 3493 C C . LEU B 1 26 ? -12.898 0.855 -31.453 1 27.83 26 LEU B C 1
ATOM 3495 O O . LEU B 1 26 ? -12.031 1.122 -32.281 1 27.83 26 LEU B O 1
ATOM 3499 N N . TYR B 1 27 ? -13.328 1.939 -31.078 1 26.34 27 TYR B N 1
ATOM 3500 C CA . TYR B 1 27 ? -12.242 2.83 -30.672 1 26.34 27 TYR B CA 1
ATOM 3501 C C . TYR B 1 27 ? -11.078 2.043 -30.094 1 26.34 27 TYR B C 1
ATOM 3503 O O . TYR B 1 27 ? -11.25 1.264 -29.156 1 26.34 27 TYR B O 1
ATOM 3511 N N . ARG B 1 28 ? -10.219 1.711 -31.016 1 26.75 28 ARG B N 1
ATOM 3512 C CA . ARG B 1 28 ? -8.906 1.224 -30.594 1 26.75 28 ARG B CA 1
ATOM 3513 C C . ARG B 1 28 ? -8.43 1.941 -29.344 1 26.75 28 ARG B C 1
ATOM 3515 O O . ARG B 1 28 ? -8.742 3.117 -29.125 1 26.75 28 ARG B O 1
ATOM 3522 N N . ARG B 1 29 ? -8 1.093 -28.625 1 30.44 29 ARG B N 1
ATOM 3523 C CA . ARG B 1 29 ? -7.27 1.616 -27.484 1 30.44 29 ARG B CA 1
ATOM 3524 C C . ARG B 1 29 ? -6.391 2.795 -27.875 1 30.44 29 ARG B C 1
ATOM 3526 O O . ARG B 1 29 ? -5.578 2.686 -28.797 1 30.44 29 ARG B O 1
ATOM 3533 N N . GLN B 1 30 ? -6.918 3.902 -28.047 1 28.17 30 GLN B N 1
ATOM 3534 C CA . GLN B 1 30 ? -5.914 4.906 -28.391 1 28.17 30 GLN B CA 1
ATOM 3535 C C . GLN B 1 30 ? -4.551 4.531 -27.828 1 28.17 30 GLN B C 1
ATOM 3537 O O . GLN B 1 30 ? -4.461 3.902 -26.766 1 28.17 30 GLN B O 1
ATOM 3542 N N . SER B 1 31 ? -3.607 4.492 -28.609 1 26.36 31 SER B N 1
ATOM 3543 C CA . SER B 1 31 ? -2.174 4.375 -28.359 1 26.36 31 SER B CA 1
ATOM 3544 C C . SER B 1 31 ? -1.797 4.977 -27.016 1 26.36 31 SER B C 1
ATOM 3546 O O . SER B 1 31 ? -2.414 5.945 -26.562 1 26.36 31 SER B O 1
ATOM 3548 N N . PHE B 1 32 ? -1.369 4.195 -26.125 1 29.55 32 PHE B N 1
ATOM 3549 C CA . PHE B 1 32 ? -0.67 4.746 -24.969 1 29.55 32 PHE B CA 1
ATOM 3550 C C . PHE B 1 32 ? -0.168 6.156 -25.266 1 29.55 32 PHE B C 1
ATOM 3552 O O . PHE B 1 32 ? 0.302 6.434 -26.359 1 29.55 32 PHE B O 1
ATOM 3559 N N . PRO B 1 33 ? -0.743 7.168 -25.062 1 29.03 33 PRO B N 1
ATOM 3560 C CA . PRO B 1 33 ? 0.198 8.188 -25.531 1 29.03 33 PRO B CA 1
ATOM 3561 C C . PRO B 1 33 ? 1.656 7.762 -25.375 1 29.03 33 PRO B C 1
ATOM 3563 O O . PRO B 1 33 ? 2.029 7.207 -24.344 1 29.03 33 PRO B O 1
ATOM 3566 N N . SER B 1 34 ? 2.217 7.227 -26.234 1 30.08 34 SER B N 1
ATOM 3567 C CA . SER B 1 34 ? 3.641 6.941 -26.375 1 30.08 34 SER B CA 1
ATOM 3568 C C . SER B 1 34 ? 4.477 7.836 -25.469 1 30.08 34 SER B C 1
ATOM 3570 O O . SER B 1 34 ? 5.594 7.477 -25.078 1 30.08 34 SER B O 1
ATOM 3572 N N . GLU B 1 35 ? 4.133 9.195 -25.359 1 30.23 35 GLU B N 1
ATOM 3573 C CA . GLU B 1 35 ? 5.199 10.047 -24.844 1 30.23 35 GLU B CA 1
ATOM 3574 C C . GLU B 1 35 ? 4.98 10.383 -23.359 1 30.23 35 GLU B C 1
ATOM 3576 O O . GLU B 1 35 ? 3.953 10.961 -23 1 30.23 35 GLU B O 1
ATOM 3581 N N . PHE B 1 36 ? 5.254 9.484 -22.453 1 31.61 36 PHE B N 1
ATOM 3582 C CA . PHE B 1 36 ? 5.547 10.008 -21.125 1 31.61 36 PHE B CA 1
ATOM 3583 C C . PHE B 1 36 ? 6.133 11.406 -21.219 1 31.61 36 PHE B C 1
ATOM 3585 O O . PHE B 1 36 ? 7.316 11.578 -21.516 1 31.61 36 PHE B O 1
ATOM 3592 N N . ASN B 1 37 ? 5.484 12.344 -21.828 1 34.25 37 ASN B N 1
ATOM 3593 C CA . ASN B 1 37 ? 5.984 13.711 -21.75 1 34.25 37 ASN B CA 1
ATOM 3594 C C . ASN B 1 37 ? 5.48 14.43 -20.516 1 34.25 37 ASN B C 1
ATOM 3596 O O . ASN B 1 37 ? 4.512 15.188 -20.578 1 34.25 37 ASN B O 1
ATOM 3600 N N . PRO B 1 38 ? 5.742 13.727 -19.359 1 37.84 38 PRO B N 1
ATOM 3601 C CA . PRO B 1 38 ? 5.277 14.555 -18.25 1 37.84 38 PRO B CA 1
ATOM 3602 C C . PRO B 1 38 ? 5.66 16.016 -18.406 1 37.84 38 PRO B C 1
ATOM 3604 O O . PRO B 1 38 ? 6.777 16.328 -18.828 1 37.84 38 PRO B O 1
ATOM 3607 N N . ASP B 1 39 ? 4.793 16.781 -18.781 1 37.59 39 ASP B N 1
ATOM 3608 C CA . ASP B 1 39 ? 5.152 18.188 -18.688 1 37.59 39 ASP B CA 1
ATOM 3609 C C . ASP B 1 39 ? 5.844 18.484 -17.359 1 37.59 39 ASP B C 1
ATOM 3611 O O . ASP B 1 39 ? 5.277 18.234 -16.297 1 37.59 39 ASP B O 1
ATOM 3615 N N . PRO B 1 40 ? 7.156 18.578 -17.453 1 40.56 40 PRO B N 1
ATOM 3616 C CA . PRO B 1 40 ? 7.887 18.969 -16.25 1 40.56 40 PRO B CA 1
ATOM 3617 C C . PRO B 1 40 ? 7.074 19.875 -15.336 1 40.56 40 PRO B C 1
ATOM 3619 O O . PRO B 1 40 ? 7.277 19.875 -14.125 1 40.56 40 PRO B O 1
ATOM 3622 N N . GLN B 1 41 ? 6.281 20.625 -15.961 1 36.44 41 GLN B N 1
ATOM 3623 C CA . GLN B 1 41 ? 5.5 21.578 -15.172 1 36.44 41 GLN B CA 1
ATOM 3624 C C . GLN B 1 41 ? 4.312 20.891 -14.508 1 36.44 41 GLN B C 1
ATOM 3626 O O . GLN B 1 41 ? 3.607 21.5 -13.703 1 36.44 41 GLN B O 1
ATOM 3631 N N . SER B 1 42 ? 4.039 19.766 -14.953 1 40.09 42 SER B N 1
ATOM 3632 C CA . SER B 1 42 ? 2.791 19.125 -14.539 1 40.09 42 SER B CA 1
ATOM 3633 C C . SER B 1 42 ? 2.863 18.656 -13.086 1 40.09 42 SER B C 1
ATOM 3635 O O . SER B 1 42 ? 1.832 18.422 -12.453 1 40.09 42 SER B O 1
ATOM 3637 N N . GLY B 1 43 ? 3.916 18.828 -12.398 1 40 43 GLY B N 1
ATOM 3638 C CA . GLY B 1 43 ? 4.086 18.312 -11.055 1 40 43 GLY B CA 1
ATOM 3639 C C . GLY B 1 43 ? 3.961 16.812 -10.969 1 40 43 GLY B C 1
ATOM 3640 O O . GLY B 1 43 ? 4.129 16.219 -9.898 1 40 43 GLY B O 1
ATOM 3641 N N . TYR B 1 44 ? 3.475 16.25 -11.969 1 44.38 44 TYR B N 1
ATOM 3642 C CA . TYR B 1 44 ? 3.199 14.82 -12.062 1 44.38 44 TYR B CA 1
ATOM 3643 C C . TYR B 1 44 ? 4.445 14.047 -12.477 1 44.38 44 TYR B C 1
ATOM 3645 O O . TYR B 1 44 ? 4.348 12.961 -13.047 1 44.38 44 TYR B O 1
ATOM 3653 N N . ASP B 1 45 ? 5.516 14.695 -12.109 1 52.31 45 ASP B N 1
ATOM 3654 C CA . ASP B 1 45 ? 6.738 14.125 -12.672 1 52.31 45 ASP B CA 1
ATOM 3655 C C . ASP B 1 45 ? 7.277 13 -11.797 1 52.31 45 ASP B C 1
ATOM 3657 O O . ASP B 1 45 ? 8.305 12.391 -12.117 1 52.31 45 ASP B O 1
ATOM 3661 N N . ASP B 1 46 ? 6.555 12.906 -10.703 1 53.53 46 ASP B N 1
ATOM 3662 C CA . ASP B 1 46 ? 7.066 11.789 -9.914 1 53.53 46 ASP B CA 1
ATOM 3663 C C . ASP B 1 46 ? 6.297 10.508 -10.203 1 53.53 46 ASP B C 1
ATOM 3665 O O . ASP B 1 46 ? 5.117 10.391 -9.867 1 53.53 46 ASP B O 1
ATOM 3669 N N . PRO B 1 47 ? 6.84 9.672 -11.016 1 53.56 47 PRO B N 1
ATOM 3670 C CA . PRO B 1 47 ? 6.113 8.492 -11.484 1 53.56 47 PRO B CA 1
ATOM 3671 C C . PRO B 1 47 ? 5.57 7.641 -10.344 1 53.56 47 PRO B C 1
ATOM 3673 O O . PRO B 1 47 ? 4.738 6.758 -10.562 1 53.56 47 PRO B O 1
ATOM 3676 N N . THR B 1 48 ? 5.98 7.922 -9.109 1 53.97 48 THR B N 1
ATOM 3677 C CA . THR B 1 48 ? 5.586 7.027 -8.023 1 53.97 48 THR B CA 1
ATOM 3678 C C . THR B 1 48 ? 4.539 7.688 -7.133 1 53.97 48 THR B C 1
ATOM 3680 O O . THR B 1 48 ? 3.996 7.051 -6.227 1 53.97 48 THR B O 1
ATOM 3683 N N . ILE B 1 49 ? 4.324 8.938 -7.246 1 50.88 49 ILE B N 1
ATOM 3684 C CA . ILE B 1 49 ? 3.369 9.641 -6.395 1 50.88 49 ILE B CA 1
ATOM 3685 C C . ILE B 1 49 ? 2.053 9.836 -7.145 1 50.88 49 ILE B C 1
ATOM 3687 O O . ILE B 1 49 ? 0.975 9.641 -6.582 1 50.88 49 ILE B O 1
ATOM 3691 N N . ASP B 1 50 ? 2.193 10.391 -8.328 1 46.06 50 ASP B N 1
ATOM 3692 C CA . ASP B 1 50 ? 1.018 10.82 -9.078 1 46.06 50 ASP B CA 1
ATOM 3693 C C . ASP B 1 50 ? 0.295 9.625 -9.703 1 46.06 50 ASP B C 1
ATOM 3695 O O . ASP B 1 50 ? -0.279 9.734 -10.789 1 46.06 50 ASP B O 1
ATOM 3699 N N . ILE B 1 51 ? 0.427 8.539 -9.023 1 44.31 51 ILE B N 1
ATOM 3700 C CA . ILE B 1 51 ? -0.168 7.32 -9.57 1 44.31 51 ILE B CA 1
ATOM 3701 C C . ILE B 1 51 ? -1.688 7.465 -9.609 1 44.31 51 ILE B C 1
ATOM 3703 O O . ILE B 1 51 ? -2.34 6.953 -10.523 1 44.31 51 ILE B O 1
ATOM 3707 N N . ALA B 1 52 ? -2.23 8.039 -8.516 1 42.06 52 ALA B N 1
ATOM 3708 C CA . ALA B 1 52 ? -3.689 8.055 -8.477 1 42.06 52 ALA B CA 1
ATOM 3709 C C . ALA B 1 52 ? -4.254 9 -9.539 1 42.06 52 ALA B C 1
ATOM 3711 O O . ALA B 1 52 ? -5.473 9.133 -9.672 1 42.06 52 ALA B O 1
ATOM 3712 N N . ASP B 1 53 ? -3.447 10.055 -9.836 1 36.69 53 ASP B N 1
ATOM 3713 C CA . ASP B 1 53 ? -4.199 10.734 -10.883 1 36.69 53 ASP B CA 1
ATOM 3714 C C . ASP B 1 53 ? -4.676 9.75 -11.945 1 36.69 53 ASP B C 1
ATOM 3716 O O . ASP B 1 53 ? -3.871 9.008 -12.516 1 36.69 53 ASP B O 1
ATOM 3720 N N . PRO B 1 54 ? -5.93 9.484 -11.703 1 35.38 54 PRO B N 1
ATOM 3721 C CA . PRO B 1 54 ? -6.461 8.609 -12.75 1 35.38 54 PRO B CA 1
ATOM 3722 C C . PRO B 1 54 ? -5.719 8.758 -14.078 1 35.38 54 PRO B C 1
ATOM 3724 O O . PRO B 1 54 ? -5.832 7.895 -14.953 1 35.38 54 PRO B O 1
ATOM 3727 N N . SER B 1 55 ? -5.238 9.938 -14.227 1 32.47 55 SER B N 1
ATOM 3728 C CA . SER B 1 55 ? -4.562 10.227 -15.484 1 32.47 55 SER B CA 1
ATOM 3729 C C . SER B 1 55 ? -3.324 9.352 -15.664 1 32.47 55 SER B C 1
ATOM 3731 O O . SER B 1 55 ? -2.943 9.031 -16.781 1 32.47 55 SER B O 1
ATOM 3733 N N . PHE B 1 56 ? -2.594 9.312 -14.617 1 32.38 56 PHE B N 1
ATOM 3734 C CA . PHE B 1 56 ? -1.434 8.445 -14.805 1 32.38 56 PHE B CA 1
ATOM 3735 C C . PHE B 1 56 ? -1.842 6.977 -14.781 1 32.38 56 PHE B C 1
ATOM 3737 O O . PHE B 1 56 ? -1.32 6.172 -15.555 1 32.38 56 PHE B O 1
ATOM 3744 N N . ALA B 1 57 ? -2.375 6.688 -13.469 1 33.62 57 ALA B N 1
ATOM 3745 C CA . ALA B 1 57 ? -2.76 5.277 -13.531 1 33.62 57 ALA B CA 1
ATOM 3746 C C . ALA B 1 57 ? -3.363 4.93 -14.883 1 33.62 57 ALA B C 1
ATOM 3748 O O . ALA B 1 57 ? -3.115 3.848 -15.422 1 33.62 57 ALA B O 1
ATOM 3749 N N . THR B 1 58 ? -4.398 5.695 -15.086 1 30.84 58 THR B N 1
ATOM 3750 C CA . THR B 1 58 ? -5.191 5.598 -16.297 1 30.84 58 THR B CA 1
ATOM 3751 C C . THR B 1 58 ? -4.449 6.219 -17.484 1 30.84 58 THR B C 1
ATOM 3753 O O . THR B 1 58 ? -5.02 6.391 -18.562 1 30.84 58 THR B O 1
ATOM 3756 N N . ALA B 1 59 ? -3.549 7.004 -17.266 1 30.05 59 ALA B N 1
ATOM 3757 C CA . ALA B 1 59 ? -2.932 7.219 -18.578 1 30.05 59 ALA B CA 1
ATOM 3758 C C . ALA B 1 59 ? -2.562 5.891 -19.234 1 30.05 59 ALA B C 1
ATOM 3760 O O . ALA B 1 59 ? -1.903 5.871 -20.266 1 30.05 59 ALA B O 1
ATOM 3761 N N . ILE B 1 60 ? -2.312 4.922 -18.438 1 31.8 60 ILE B N 1
ATOM 3762 C CA . ILE B 1 60 ? -2.916 3.703 -18.953 1 31.8 60 ILE B CA 1
ATOM 3763 C C . ILE B 1 60 ? -4.34 3.994 -19.422 1 31.8 60 ILE B C 1
ATOM 3765 O O . ILE B 1 60 ? -5.148 4.547 -18.672 1 31.8 60 ILE B O 1
ATOM 3769 N N . GLN B 1 61 ? -4.641 4.367 -20.484 1 30.17 61 GLN B N 1
ATOM 3770 C CA . GLN B 1 61 ? -5.996 4.711 -20.906 1 30.17 61 GLN B CA 1
ATOM 3771 C C . GLN B 1 61 ? -7.035 4.148 -19.938 1 30.17 61 GLN B C 1
ATOM 3773 O O . GLN B 1 61 ? -6.887 3.027 -19.453 1 30.17 61 GLN B O 1
ATOM 3778 N N . ALA B 1 62 ? -7.762 5 -19.172 1 30.31 62 ALA B N 1
ATOM 3779 C CA . ALA B 1 62 ? -8.945 4.641 -18.391 1 30.31 62 ALA B CA 1
ATOM 3780 C C . ALA B 1 62 ? -9.516 3.303 -18.844 1 30.31 62 ALA B C 1
ATOM 3782 O O . ALA B 1 62 ? -10.406 3.26 -19.703 1 30.31 62 ALA B O 1
ATOM 3783 N N . GLY B 1 63 ? -8.758 2.729 -19.469 1 31.44 63 GLY B N 1
ATOM 3784 C CA . GLY B 1 63 ? -9.453 1.517 -19.875 1 31.44 63 GLY B CA 1
ATOM 3785 C C . GLY B 1 63 ? -10.18 0.836 -18.719 1 31.44 63 GLY B C 1
ATOM 3786 O O . GLY B 1 63 ? -10.664 -0.29 -18.875 1 31.44 63 GLY B O 1
ATOM 3787 N N . TYR B 1 64 ? -9.656 1.319 -17.609 1 35.62 64 TYR B N 1
ATOM 3788 C CA . TYR B 1 64 ? -10.516 0.709 -16.609 1 35.62 64 TYR B CA 1
ATOM 3789 C C . TYR B 1 64 ? -11.961 1.166 -16.766 1 35.62 64 TYR B C 1
ATOM 3791 O O . TYR B 1 64 ? -12.25 2.361 -16.703 1 35.62 64 TYR B O 1
ATOM 3799 N N . GLN B 1 65 ? -12.633 0.671 -17.594 1 34.56 65 GLN B N 1
ATOM 3800 C CA . GLN B 1 65 ? -14.062 0.922 -17.766 1 34.56 65 GLN B CA 1
ATOM 3801 C C . GLN B 1 65 ? -14.852 0.467 -16.531 1 34.56 65 GLN B C 1
ATOM 3803 O O . GLN B 1 65 ? -16.078 0.616 -16.484 1 34.56 65 GLN B O 1
ATOM 3808 N N . GLY B 1 66 ? -14.039 -0.184 -15.625 1 40.31 66 GLY B N 1
ATOM 3809 C CA . GLY B 1 66 ? -14.898 -0.632 -14.547 1 40.31 66 GLY B CA 1
ATOM 3810 C C . GLY B 1 66 ? -14.992 0.361 -13.406 1 40.31 66 GLY B C 1
ATOM 3811 O O . GLY B 1 66 ? -14.234 1.334 -13.359 1 40.31 66 GLY B O 1
ATOM 3812 N N . PRO B 1 67 ? -16.062 0.549 -12.898 1 42.69 67 PRO B N 1
ATOM 3813 C CA . PRO B 1 67 ? -16.25 1.449 -11.758 1 42.69 67 PRO B CA 1
ATOM 3814 C C . PRO B 1 67 ? -15.133 1.312 -10.719 1 42.69 67 PRO B C 1
ATOM 3816 O O . PRO B 1 67 ? -14.602 0.217 -10.516 1 42.69 67 PRO B O 1
ATOM 3819 N N . PHE B 1 68 ? -14.586 2.377 -10.477 1 45.5 68 PHE B N 1
ATOM 3820 C CA . PHE B 1 68 ? -13.672 2.355 -9.336 1 45.5 68 PHE B CA 1
ATOM 3821 C C . PHE B 1 68 ? -14.336 1.722 -8.125 1 45.5 68 PHE B C 1
ATOM 3823 O O . PHE B 1 68 ? -15.492 2.002 -7.824 1 45.5 68 PHE B O 1
ATOM 3830 N N . ALA B 1 69 ? -13.836 0.681 -7.648 1 45.94 69 ALA B N 1
ATOM 3831 C CA . ALA B 1 69 ? -14.398 -0.04 -6.508 1 45.94 69 ALA B CA 1
ATOM 3832 C C . ALA B 1 69 ? -14.75 0.916 -5.375 1 45.94 69 ALA B C 1
ATOM 3834 O O . ALA B 1 69 ? -15.672 0.652 -4.594 1 45.94 69 ALA B O 1
ATOM 3835 N N . SER B 1 70 ? -14.086 2.119 -5.32 1 46.34 70 SER B N 1
ATOM 3836 C CA . SER B 1 70 ? -14.234 2.979 -4.148 1 46.34 70 SER B CA 1
ATOM 3837 C C . SER B 1 70 ? -15.609 3.633 -4.113 1 46.34 70 SER B C 1
ATOM 3839 O O . SER B 1 70 ? -16.031 4.141 -3.072 1 46.34 70 SER B O 1
ATOM 3841 N N . TYR B 1 71 ? -16.297 3.77 -5.238 1 43.75 71 TYR B N 1
ATOM 3842 C CA . TYR B 1 71 ? -17.547 4.523 -5.191 1 43.75 71 TYR B CA 1
ATOM 3843 C C . TYR B 1 71 ? -18.578 3.803 -4.34 1 43.75 71 TYR B C 1
ATOM 3845 O O . TYR B 1 71 ? -19.344 4.441 -3.604 1 43.75 71 TYR B O 1
ATOM 3853 N N . ASP B 1 72 ? -18.547 2.529 -4.441 1 47.72 72 ASP B N 1
ATOM 3854 C CA . ASP B 1 72 ? -19.562 1.807 -3.686 1 47.72 72 ASP B CA 1
ATOM 3855 C C . ASP B 1 72 ? -19 1.271 -2.373 1 47.72 72 ASP B C 1
ATOM 3857 O O . ASP B 1 72 ? -19.703 1.216 -1.362 1 47.72 72 ASP B O 1
ATOM 3861 N N . LYS B 1 73 ? -17.703 0.834 -2.406 1 57.84 73 LYS B N 1
ATOM 3862 C CA . LYS B 1 73 ? -17 0.324 -1.232 1 57.84 73 LYS B CA 1
ATOM 3863 C C . LYS B 1 73 ? -15.672 1.056 -1.023 1 57.84 73 LYS B C 1
ATOM 3865 O O . LYS B 1 73 ? -14.625 0.596 -1.48 1 57.84 73 LYS B O 1
ATOM 3870 N N . HIS B 1 74 ? -15.797 2.203 -0.47 1 55.06 74 HIS B N 1
ATOM 3871 C CA . HIS B 1 74 ? -14.711 3.164 -0.323 1 55.06 74 HIS B CA 1
ATOM 3872 C C . HIS B 1 74 ? -13.469 2.5 0.254 1 55.06 74 HIS B C 1
ATOM 3874 O O . HIS B 1 74 ? -12.359 3.018 0.103 1 55.06 74 HIS B O 1
ATOM 3880 N N . GLU B 1 75 ? -13.812 1.356 0.821 1 55.69 75 GLU B N 1
ATOM 3881 C CA . GLU B 1 75 ? -12.703 0.659 1.468 1 55.69 75 GLU B CA 1
ATOM 3882 C C . GLU B 1 75 ? -11.836 -0.065 0.444 1 55.69 75 GLU B C 1
ATOM 3884 O O . GLU B 1 75 ? -10.727 -0.501 0.76 1 55.69 75 GLU B O 1
ATOM 3889 N N . LEU B 1 76 ? -12.484 0.002 -0.693 1 58.16 76 LEU B N 1
ATOM 3890 C CA . LEU B 1 76 ? -11.695 -0.623 -1.752 1 58.16 76 LEU B CA 1
ATOM 3891 C C . LEU B 1 76 ? -10.711 0.371 -2.357 1 58.16 76 LEU B C 1
ATOM 3893 O O . LEU B 1 76 ? -10.672 1.536 -1.955 1 58.16 76 LEU B O 1
ATOM 3897 N N . VAL B 1 77 ? -9.742 0.12 -3.141 1 57.22 77 VAL B N 1
ATOM 3898 C CA . VAL B 1 77 ? -8.539 0.757 -3.662 1 57.22 77 VAL B CA 1
ATOM 3899 C C . VAL B 1 77 ? -8.898 2.076 -4.34 1 57.22 77 VAL B C 1
ATOM 3901 O O . VAL B 1 77 ? -8.055 2.959 -4.492 1 57.22 77 VAL B O 1
ATOM 3904 N N . GLY B 1 78 ? -10.133 2.48 -4.367 1 58.22 78 GLY B N 1
ATOM 3905 C CA . GLY B 1 78 ? -10.281 3.717 -5.117 1 58.22 78 GLY B CA 1
ATOM 3906 C C . GLY B 1 78 ? -10 4.953 -4.285 1 58.22 78 GLY B C 1
ATOM 3907 O O . GLY B 1 78 ? -9.773 4.859 -3.078 1 58.22 78 GLY B O 1
ATOM 3908 N N . PRO B 1 79 ? -9.688 6.082 -4.973 1 62.69 79 PRO B N 1
ATOM 3909 C CA . PRO B 1 79 ? -9.5 7.348 -4.258 1 62.69 79 PRO B CA 1
ATOM 3910 C C . PRO B 1 79 ? -10.672 7.684 -3.334 1 62.69 79 PRO B C 1
ATOM 3912 O O . PRO B 1 79 ? -11.82 7.387 -3.658 1 62.69 79 PRO B O 1
ATOM 3915 N N . VAL B 1 80 ? -10.312 8.164 -2.102 1 66.94 80 VAL B N 1
ATOM 3916 C CA . VAL B 1 80 ? -11.328 8.508 -1.115 1 66.94 80 VAL B CA 1
ATOM 3917 C C . VAL B 1 80 ? -11.094 9.93 -0.607 1 66.94 80 VAL B C 1
ATOM 3919 O O . VAL B 1 80 ? -9.992 10.258 -0.155 1 66.94 80 VAL B O 1
ATOM 3922 N N . ASP B 1 81 ? -12.156 10.797 -0.777 1 63.03 81 ASP B N 1
ATOM 3923 C CA . ASP B 1 81 ? -12.141 12.07 -0.058 1 63.03 81 ASP B CA 1
ATOM 3924 C C . ASP B 1 81 ? -12.438 11.859 1.426 1 63.03 81 ASP B C 1
ATOM 3926 O O . ASP B 1 81 ? -13.477 11.305 1.786 1 63.03 81 ASP B O 1
ATOM 3930 N N . LEU B 1 82 ? -11.539 12.289 2.271 1 71.62 82 LEU B N 1
ATOM 3931 C CA . LEU B 1 82 ? -11.719 12.094 3.705 1 71.62 82 LEU B CA 1
ATOM 3932 C C . LEU B 1 82 ? -12.289 13.352 4.359 1 71.62 82 LEU B C 1
ATOM 3934 O O . LEU B 1 82 ? -13.133 13.258 5.258 1 71.62 82 LEU B O 1
ATOM 3938 N N . LEU B 1 83 ? -11.766 14.508 4.082 1 61.97 83 LEU B N 1
ATOM 3939 C CA . LEU B 1 83 ? -12.43 15.742 4.473 1 61.97 83 LEU B CA 1
ATOM 3940 C C . LEU B 1 83 ? -13.5 16.125 3.463 1 61.97 83 LEU B C 1
ATOM 3942 O O . LEU B 1 83 ? -13.227 16.844 2.494 1 61.97 83 LEU B O 1
ATOM 3946 N N . ARG B 1 84 ? -14.719 15.797 3.674 1 67.31 84 ARG B N 1
ATOM 3947 C CA . ARG B 1 84 ? -15.797 15.836 2.695 1 67.31 84 ARG B CA 1
ATOM 3948 C C . ARG B 1 84 ? -16.547 17.172 2.762 1 67.31 84 ARG B C 1
ATOM 3950 O O . ARG B 1 84 ? -17.406 17.438 1.926 1 67.31 84 ARG B O 1
ATOM 3957 N N . ASN B 1 85 ? -16.219 17.938 3.77 1 72.81 85 ASN B N 1
ATOM 3958 C CA . ASN B 1 85 ? -16.875 19.234 3.889 1 72.81 85 ASN B CA 1
ATOM 3959 C C . ASN B 1 85 ? -16.297 20.25 2.904 1 72.81 85 ASN B C 1
ATOM 3961 O O . ASN B 1 85 ? -16.797 21.375 2.789 1 72.81 85 ASN B O 1
ATOM 3965 N N . GLY B 1 86 ? -15.305 19.875 2.254 1 78.75 86 GLY B N 1
ATOM 3966 C CA . GLY B 1 86 ? -14.656 20.719 1.266 1 78.75 86 GLY B CA 1
ATOM 3967 C C . GLY B 1 86 ? -14.539 20.062 -0.098 1 78.75 86 GLY B C 1
ATOM 3968 O O . GLY B 1 86 ? -15.062 18.969 -0.314 1 78.75 86 GLY B O 1
ATOM 3969 N N . HIS B 1 87 ? -13.961 20.844 -0.981 1 80.75 87 HIS B N 1
ATOM 3970 C CA . HIS B 1 87 ? -13.734 20.375 -2.34 1 80.75 87 HIS B CA 1
ATOM 3971 C C . HIS B 1 87 ? -12.242 20.266 -2.643 1 80.75 87 HIS B C 1
ATOM 3973 O O . HIS B 1 87 ? -11.516 21.266 -2.553 1 80.75 87 HIS B O 1
ATOM 3979 N N . VAL B 1 88 ? -11.859 19.078 -2.928 1 82.31 88 VAL B N 1
ATOM 3980 C CA . VAL B 1 88 ? -10.461 18.844 -3.283 1 82.31 88 VAL B CA 1
ATOM 3981 C C . VAL B 1 88 ? -10.242 19.203 -4.754 1 82.31 88 VAL B C 1
ATOM 3983 O O . VAL B 1 88 ? -10.984 18.75 -5.625 1 82.31 88 VAL B O 1
ATOM 3986 N N . ASN B 1 89 ? -9.305 20.062 -4.938 1 76.5 89 ASN B N 1
ATOM 3987 C CA . ASN B 1 89 ? -8.82 20.328 -6.285 1 76.5 89 ASN B CA 1
ATOM 3988 C C . ASN B 1 89 ? -7.5 19.609 -6.555 1 76.5 89 ASN B C 1
ATOM 3990 O O . ASN B 1 89 ? -6.512 19.828 -5.859 1 76.5 89 ASN B O 1
ATOM 3994 N N . TYR B 1 90 ? -7.672 18.781 -7.539 1 73 90 TYR B N 1
ATOM 3995 C CA . TYR B 1 90 ? -6.496 17.984 -7.867 1 73 90 TYR B CA 1
ATOM 3996 C C . TYR B 1 90 ? -5.617 18.703 -8.883 1 73 90 TYR B C 1
ATOM 3998 O O . TYR B 1 90 ? -5.895 19.859 -9.25 1 73 90 TYR B O 1
ATOM 4006 N N . GLY B 1 91 ? -4.402 18.188 -9.281 1 64.44 91 GLY B N 1
ATOM 4007 C CA . GLY B 1 91 ? -3.502 18.797 -10.25 1 64.44 91 GLY B CA 1
ATOM 4008 C C . GLY B 1 91 ? -2.09 18.969 -9.727 1 64.44 91 GLY B C 1
ATOM 4009 O O . GLY B 1 91 ? -1.668 18.234 -8.812 1 64.44 91 GLY B O 1
ATOM 4010 N N . VAL B 1 92 ? -1.419 19.938 -10.297 1 66.44 92 VAL B N 1
ATOM 4011 C CA . VAL B 1 92 ? -0.011 20.141 -9.977 1 66.44 92 VAL B CA 1
ATOM 4012 C C . VAL B 1 92 ? 0.119 20.703 -8.562 1 66.44 92 VAL B C 1
ATOM 4014 O O . VAL B 1 92 ? 1.032 20.328 -7.824 1 66.44 92 VAL B O 1
ATOM 4017 N N . ASN B 1 93 ? -0.849 21.578 -8.289 1 79.38 93 ASN B N 1
ATOM 4018 C CA . ASN B 1 93 ? -0.888 22.156 -6.949 1 79.38 93 ASN B CA 1
ATOM 4019 C C . ASN B 1 93 ? -2.201 21.844 -6.242 1 79.38 93 ASN B C 1
ATOM 4021 O O . ASN B 1 93 ? -3.088 22.688 -6.16 1 79.38 93 ASN B O 1
ATOM 4025 N N . PRO B 1 94 ? -2.258 20.641 -5.699 1 83.44 94 PRO B N 1
ATOM 4026 C CA . PRO B 1 94 ? -3.523 20.25 -5.066 1 83.44 94 PRO B CA 1
ATOM 4027 C C . PRO B 1 94 ? -3.877 21.125 -3.871 1 83.44 94 PRO B C 1
ATOM 4029 O O . PRO B 1 94 ? -2.99 21.547 -3.121 1 83.44 94 PRO B O 1
ATOM 4032 N N . ASN B 1 95 ? -5.164 21.359 -3.748 1 90.5 95 ASN B N 1
ATOM 4033 C CA . ASN B 1 95 ? -5.652 22.219 -2.674 1 90.5 95 ASN B CA 1
ATOM 4034 C C . ASN B 1 95 ? -7.062 21.828 -2.24 1 90.5 95 ASN B C 1
ATOM 4036 O O . ASN B 1 95 ? -7.68 20.953 -2.848 1 90.5 95 ASN B O 1
ATOM 4040 N N . LEU B 1 96 ? -7.488 22.391 -1.136 1 91.81 96 LEU B N 1
ATOM 4041 C CA . LEU B 1 96 ? -8.789 22.109 -0.542 1 91.81 96 LEU B CA 1
ATOM 4042 C C . LEU B 1 96 ? -9.539 23.406 -0.251 1 91.81 96 LEU B C 1
ATOM 4044 O O . LEU B 1 96 ? -9 24.312 0.385 1 91.81 96 LEU B O 1
ATOM 4048 N N . THR B 1 97 ? -10.719 23.531 -0.786 1 92.5 97 THR B N 1
ATOM 4049 C CA . THR B 1 97 ? -11.609 24.625 -0.41 1 92.5 97 THR B CA 1
ATOM 4050 C C . THR B 1 97 ? -12.617 24.156 0.636 1 92.5 97 THR B C 1
ATOM 4052 O O . THR B 1 97 ? -13.32 23.156 0.432 1 92.5 97 THR B O 1
ATOM 4055 N N . LEU B 1 98 ? -12.633 24.812 1.774 1 92.62 98 LEU B N 1
ATOM 4056 C CA . LEU B 1 98 ? -13.539 24.375 2.828 1 92.62 98 LEU B CA 1
ATOM 4057 C C . LEU B 1 98 ? -14.219 25.578 3.494 1 92.62 98 LEU B C 1
ATOM 4059 O O . LEU B 1 98 ? -13.828 26.719 3.26 1 92.62 98 LEU B O 1
ATOM 4063 N N . PRO B 1 99 ? -15.258 25.359 4.285 1 93.69 99 PRO B N 1
ATOM 4064 C CA . PRO B 1 99 ? -15.992 26.438 4.934 1 93.69 99 PRO B CA 1
ATOM 4065 C C . PRO B 1 99 ? -15.117 27.266 5.867 1 93.69 99 PRO B C 1
ATOM 4067 O O . PRO B 1 99 ? -14.266 26.719 6.574 1 93.69 99 PRO B O 1
ATOM 4070 N N . LEU B 1 100 ? -15.352 28.531 5.766 1 96.5 100 LEU B N 1
ATOM 4071 C CA . LEU B 1 100 ? -14.688 29.531 6.609 1 96.5 100 LEU B CA 1
ATOM 4072 C C . LEU B 1 100 ? -15.656 30.094 7.648 1 96.5 100 LEU B C 1
ATOM 4074 O O . LEU B 1 100 ? -16.797 30.438 7.32 1 96.5 100 LEU B O 1
ATOM 4078 N N . TYR B 1 101 ? -15.172 30.203 8.922 1 95.44 101 TYR B N 1
ATOM 4079 C CA . TYR B 1 101 ? -16 30.703 10.008 1 95.44 101 TYR B CA 1
ATOM 4080 C C . TYR B 1 101 ? -15.398 31.969 10.602 1 95.44 101 TYR B C 1
ATOM 4082 O O . TYR B 1 101 ? -14.18 32.156 10.625 1 95.44 101 TYR B O 1
ATOM 4090 N N . LYS B 1 102 ? -16.25 32.812 11.117 1 96.12 102 LYS B N 1
ATOM 4091 C CA . LYS B 1 102 ? -15.852 34.031 11.82 1 96.12 102 LYS B CA 1
ATOM 4092 C C . LYS B 1 102 ? -16.047 33.875 13.328 1 96.12 102 LYS B C 1
ATOM 4094 O O . LYS B 1 102 ? -17.047 33.312 13.781 1 96.12 102 LYS B O 1
ATOM 4099 N N . GLY B 1 103 ? -15 34.312 14.078 1 95.62 103 GLY B N 1
ATOM 4100 C CA . GLY B 1 103 ? -15.109 34.344 15.531 1 95.62 103 GLY B CA 1
ATOM 4101 C C . GLY B 1 103 ? -14.688 35.656 16.141 1 95.62 103 GLY B C 1
ATOM 4102 O O . GLY B 1 103 ? -14.062 36.469 15.461 1 95.62 103 GLY B O 1
ATOM 4103 N N . THR B 1 104 ? -15.195 35.844 17.359 1 95.5 104 THR B N 1
ATOM 4104 C CA . THR B 1 104 ? -14.75 36.969 18.203 1 95.5 104 THR B CA 1
ATOM 4105 C C . THR B 1 104 ? -14.102 36.438 19.484 1 95.5 104 THR B C 1
ATOM 4107 O O . THR B 1 104 ? -14.703 35.656 20.219 1 95.5 104 THR B O 1
ATOM 4110 N N . SER B 1 105 ? -12.906 36.906 19.672 1 96.38 105 SER B N 1
ATOM 4111 C CA . SER B 1 105 ? -12.156 36.438 20.828 1 96.38 105 SER B CA 1
ATOM 4112 C C . SER B 1 105 ? -12.703 37.031 22.125 1 96.38 105 SER B C 1
ATOM 4114 O O . SER B 1 105 ? -13.547 37.938 22.094 1 96.38 105 SER B O 1
ATOM 4116 N N . ALA B 1 106 ? -12.195 36.469 23.234 1 95.62 106 ALA B N 1
ATOM 4117 C CA . ALA B 1 106 ? -12.586 36.969 24.547 1 95.62 106 ALA B CA 1
ATOM 4118 C C . ALA B 1 106 ? -12.258 38.469 24.688 1 95.62 106 ALA B C 1
ATOM 4120 O O . ALA B 1 106 ? -12.977 39.219 25.375 1 95.62 106 ALA B O 1
ATOM 4121 N N . ASP B 1 107 ? -11.25 38.938 23.984 1 94.25 107 ASP B N 1
ATOM 4122 C CA . ASP B 1 107 ? -10.828 40.344 24.078 1 94.25 107 ASP B CA 1
ATOM 4123 C C . ASP B 1 107 ? -11.414 41.188 22.938 1 94.25 107 ASP B C 1
ATOM 4125 O O . ASP B 1 107 ? -10.969 42.312 22.688 1 94.25 107 ASP B O 1
ATOM 4129 N N . GLY B 1 108 ? -12.25 40.594 22.156 1 94.5 108 GLY B N 1
ATOM 4130 C CA . GLY B 1 108 ? -13.008 41.344 21.172 1 94.5 108 GLY B CA 1
ATOM 4131 C C . GLY B 1 108 ? -12.344 41.375 19.797 1 94.5 108 GLY B C 1
ATOM 4132 O O . GLY B 1 108 ? -12.773 42.125 18.922 1 94.5 108 GLY B O 1
ATOM 4133 N N . LYS B 1 109 ? -11.375 40.594 19.609 1 95.69 109 LYS B N 1
ATOM 4134 C CA . LYS B 1 109 ? -10.695 40.562 18.312 1 95.69 109 LYS B CA 1
ATOM 4135 C C . LYS B 1 109 ? -11.344 39.562 17.375 1 95.69 109 LYS B C 1
ATOM 4137 O O . LYS B 1 109 ? -11.758 38.5 17.797 1 95.69 109 LYS B O 1
ATOM 4142 N N . THR B 1 110 ? -11.383 40 16.125 1 96.38 110 THR B N 1
ATOM 4143 C CA . THR B 1 110 ? -11.914 39.094 15.109 1 96.38 110 THR B CA 1
ATOM 4144 C C . THR B 1 110 ? -10.883 38.031 14.719 1 96.38 110 THR B C 1
ATOM 4146 O O . THR B 1 110 ? -9.695 38.344 14.586 1 96.38 110 THR B O 1
ATOM 4149 N N . TYR B 1 111 ? -11.281 36.812 14.594 1 97.75 111 TYR B N 1
ATOM 4150 C CA . TYR B 1 111 ? -10.445 35.781 14.023 1 97.75 111 TYR B CA 1
ATOM 4151 C C . TYR B 1 111 ? -11.242 34.906 13.078 1 97.75 111 TYR B C 1
ATOM 4153 O O . TYR B 1 111 ? -12.469 34.812 13.188 1 97.75 111 TYR B O 1
ATOM 4161 N N . TRP B 1 112 ? -10.625 34.344 12.094 1 98.44 112 TRP B N 1
ATOM 4162 C CA . TRP B 1 112 ? -11.203 33.438 11.094 1 98.44 112 TRP B CA 1
ATOM 4163 C C . TRP B 1 112 ? -10.641 32.031 11.227 1 98.44 112 TRP B C 1
ATOM 4165 O O . TRP B 1 112 ? -9.438 31.844 11.398 1 98.44 112 TRP B O 1
ATOM 4175 N N . TRP B 1 113 ? -11.5 31.047 11.219 1 98.12 113 TRP B N 1
ATOM 4176 C CA . TRP B 1 113 ? -11.07 29.688 11.562 1 98.12 113 TRP B CA 1
ATOM 4177 C C . TRP B 1 113 ? -11.82 28.656 10.734 1 98.12 113 TRP B C 1
ATOM 4179 O O . TRP B 1 113 ? -12.742 29 9.992 1 98.12 113 TRP B O 1
ATOM 4189 N N . ILE B 1 114 ? -11.32 27.422 10.719 1 97.62 114 ILE B N 1
ATOM 4190 C CA . ILE B 1 114 ? -11.898 26.297 9.992 1 97.62 114 ILE B CA 1
ATOM 4191 C C . ILE B 1 114 ? -12.102 25.109 10.945 1 97.62 114 ILE B C 1
ATOM 4193 O O . ILE B 1 114 ? -11.648 25.156 12.094 1 97.62 114 ILE B O 1
ATOM 4197 N N . VAL B 1 115 ? -12.836 24.094 10.516 1 96.88 115 VAL B N 1
ATOM 4198 C CA . VAL B 1 115 ? -13.008 22.844 11.25 1 96.88 115 VAL B CA 1
ATOM 4199 C C . VAL B 1 115 ? -12.633 21.656 10.359 1 96.88 115 VAL B C 1
ATOM 4201 O O . VAL B 1 115 ? -13.055 21.594 9.203 1 96.88 115 VAL B O 1
ATOM 4204 N N . THR B 1 116 ? -11.836 20.766 10.938 1 97 116 THR B N 1
ATOM 4205 C CA . THR B 1 116 ? -11.383 19.672 10.102 1 97 116 THR B CA 1
ATOM 4206 C C . THR B 1 116 ? -11.695 18.328 10.75 1 97 116 THR B C 1
ATOM 4208 O O . THR B 1 116 ? -11.859 17.312 10.062 1 97 116 THR B O 1
ATOM 4211 N N . ASP B 1 117 ? -11.742 18.266 12.078 1 97.19 117 ASP B N 1
ATOM 4212 C CA . ASP B 1 117 ? -11.922 17.016 12.82 1 97.19 117 ASP B CA 1
ATOM 4213 C C . ASP B 1 117 ? -12.758 17.25 14.078 1 97.19 117 ASP B C 1
ATOM 4215 O O . ASP B 1 117 ? -12.812 18.359 14.602 1 97.19 117 ASP B O 1
ATOM 4219 N N . THR B 1 118 ? -13.391 16.156 14.5 1 96.62 118 THR B N 1
ATOM 4220 C CA . THR B 1 118 ? -14.047 16.203 15.805 1 96.62 118 THR B CA 1
ATOM 4221 C C . THR B 1 118 ? -14.102 14.812 16.438 1 96.62 118 THR B C 1
ATOM 4223 O O . THR B 1 118 ? -13.992 13.797 15.734 1 96.62 118 THR B O 1
ATOM 4226 N N . SER B 1 119 ? -14.148 14.82 17.75 1 96.56 119 SER B N 1
ATOM 4227 C CA . SER B 1 119 ? -14.32 13.57 18.484 1 96.56 119 SER B CA 1
ATOM 4228 C C . SER B 1 119 ? -15.773 13.133 18.5 1 96.56 119 SER B C 1
ATOM 4230 O O . SER B 1 119 ? -16.094 12.047 19 1 96.56 119 SER B O 1
ATOM 4232 N N . ASP B 1 120 ? -16.641 13.945 17.969 1 93.31 120 ASP B N 1
ATOM 4233 C CA . ASP B 1 120 ? -18.062 13.672 17.875 1 93.31 120 ASP B CA 1
ATOM 4234 C C . ASP B 1 120 ? -18.406 12.945 16.578 1 93.31 120 ASP B C 1
ATOM 4236 O O . ASP B 1 120 ? -18.5 13.562 15.516 1 93.31 120 ASP B O 1
ATOM 4240 N N . GLU B 1 121 ? -18.719 11.664 16.719 1 90.69 121 GLU B N 1
ATOM 4241 C CA . GLU B 1 121 ? -18.891 10.836 15.531 1 90.69 121 GLU B CA 1
ATOM 4242 C C . GLU B 1 121 ? -20.078 11.312 14.695 1 90.69 121 GLU B C 1
ATOM 4244 O O . GLU B 1 121 ? -19.984 11.414 13.477 1 90.69 121 GLU B O 1
ATOM 4249 N N . GLY B 1 122 ? -21.188 11.547 15.336 1 85.81 122 GLY B N 1
ATOM 4250 C CA . GLY B 1 122 ? -22.391 11.969 14.633 1 85.81 122 GLY B CA 1
ATOM 4251 C C . GLY B 1 122 ? -22.203 13.273 13.867 1 85.81 122 GLY B C 1
ATOM 4252 O O . GLY B 1 122 ? -22.562 13.367 12.695 1 85.81 122 GLY B O 1
ATOM 4253 N N . ASN B 1 123 ? -21.578 14.273 14.477 1 87.88 123 ASN B N 1
ATOM 4254 C CA . ASN B 1 123 ? -21.359 15.555 13.82 1 87.88 123 ASN B CA 1
ATOM 4255 C C . ASN B 1 123 ? -20.281 15.469 12.75 1 87.88 123 ASN B C 1
ATOM 4257 O O . ASN B 1 123 ? -20.359 16.156 11.734 1 87.88 123 ASN B O 1
ATOM 4261 N N . ALA B 1 124 ? -19.297 14.562 13.023 1 89.94 124 ALA B N 1
ATOM 4262 C CA . ALA B 1 124 ? -18.297 14.344 11.984 1 89.94 124 ALA B CA 1
ATOM 4263 C C . ALA B 1 124 ? -18.938 13.875 10.68 1 89.94 124 ALA B C 1
ATOM 4265 O O . ALA B 1 124 ? -18.656 14.398 9.609 1 89.94 124 ALA B O 1
ATOM 4266 N N . LYS B 1 125 ? -19.844 12.961 10.828 1 81.62 125 LYS B N 1
ATOM 4267 C CA . LYS B 1 125 ? -20.531 12.406 9.664 1 81.62 125 LYS B CA 1
ATOM 4268 C C . LYS B 1 125 ? -21.422 13.461 9.008 1 81.62 125 LYS B C 1
ATOM 4270 O O . LYS B 1 125 ? -21.375 13.641 7.785 1 81.62 125 LYS B O 1
ATOM 4275 N N . GLN B 1 126 ? -22.125 14.203 9.789 1 80.88 126 GLN B N 1
ATOM 4276 C CA . GLN B 1 126 ? -23.094 15.164 9.281 1 80.88 126 GLN B CA 1
ATOM 4277 C C . GLN B 1 126 ? -22.406 16.344 8.602 1 80.88 126 GLN B C 1
ATOM 4279 O O . GLN B 1 126 ? -22.875 16.828 7.574 1 80.88 126 GLN B O 1
ATOM 4284 N N . LEU B 1 127 ? -21.281 16.75 9.141 1 86.06 127 LEU B N 1
ATOM 4285 C CA . LEU B 1 127 ? -20.609 17.953 8.648 1 86.06 127 LEU B CA 1
ATOM 4286 C C . LEU B 1 127 ? -19.547 17.594 7.617 1 86.06 127 LEU B C 1
ATOM 4288 O O . LEU B 1 127 ? -18.984 18.469 6.957 1 86.06 127 LEU B O 1
ATOM 4292 N N . GLY B 1 128 ? -19.219 16.281 7.477 1 84.19 128 GLY B N 1
ATOM 4293 C CA . GLY B 1 128 ? -18.219 15.836 6.516 1 84.19 128 GLY B CA 1
ATOM 4294 C C . GLY B 1 128 ? -16.797 16.109 6.965 1 84.19 128 GLY B C 1
ATOM 4295 O O . GLY B 1 128 ? -15.898 16.328 6.137 1 84.19 128 GLY B O 1
ATOM 4296 N N . VAL B 1 129 ? -16.641 16.266 8.305 1 91.5 129 VAL B N 1
ATOM 4297 C CA . VAL B 1 129 ? -15.281 16.391 8.812 1 91.5 129 VAL B CA 1
ATOM 4298 C C . VAL B 1 129 ? -14.812 15.039 9.352 1 91.5 129 VAL B C 1
ATOM 4300 O O . VAL B 1 129 ? -15.578 14.078 9.391 1 91.5 129 VAL B O 1
ATOM 4303 N N . ASN B 1 130 ? -13.539 14.914 9.625 1 91.75 130 ASN B N 1
ATOM 4304 C CA . ASN B 1 130 ? -12.992 13.633 10.062 1 91.75 130 ASN B CA 1
ATOM 4305 C C . ASN B 1 130 ? -13.406 13.312 11.492 1 91.75 130 ASN B C 1
ATOM 4307 O O . ASN B 1 130 ? -13.406 14.195 12.359 1 91.75 130 ASN B O 1
ATOM 4311 N N . PHE B 1 131 ? -13.836 12.055 11.727 1 93.38 131 PHE B N 1
ATOM 4312 C CA . PHE B 1 131 ? -14.039 11.57 13.086 1 93.38 131 PHE B CA 1
ATOM 4313 C C . PHE B 1 131 ? -12.711 11.164 13.719 1 93.38 131 PHE B C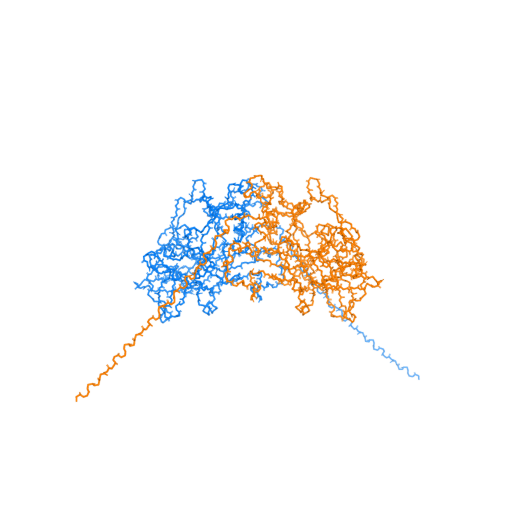 1
ATOM 4315 O O . PHE B 1 131 ? -12.008 10.289 13.211 1 93.38 131 PHE B O 1
ATOM 4322 N N . ALA B 1 132 ? -12.328 11.828 14.805 1 94.94 132 ALA B N 1
ATOM 4323 C CA . ALA B 1 132 ? -11.086 11.57 15.539 1 94.94 132 ALA B CA 1
ATOM 4324 C C . ALA B 1 132 ? -11.359 11.422 17.031 1 94.94 132 ALA B C 1
ATOM 4326 O O . ALA B 1 132 ? -11.164 12.367 17.797 1 94.94 132 ALA B O 1
ATOM 4327 N N . PRO B 1 133 ? -11.688 10.242 17.469 1 91.75 133 PRO B N 1
ATOM 4328 C CA . PRO B 1 133 ? -12.047 10.062 18.875 1 91.75 133 PRO B CA 1
ATOM 4329 C C . PRO B 1 133 ? -10.883 10.32 19.828 1 91.75 133 PRO B C 1
ATOM 4331 O O . PRO B 1 133 ? -11.094 10.719 20.969 1 91.75 133 PRO B O 1
ATOM 4334 N N . LYS B 1 134 ? -9.664 10.188 19.422 1 93.56 134 LYS B N 1
ATOM 4335 C CA . LYS B 1 134 ? -8.461 10.367 20.219 1 93.56 134 LYS B CA 1
ATOM 4336 C C . LYS B 1 134 ? -8.328 11.82 20.688 1 93.56 134 LYS B C 1
ATOM 4338 O O . LYS B 1 134 ? -7.578 12.102 21.625 1 93.56 134 LYS B O 1
ATOM 4343 N N . LEU B 1 135 ? -9.055 12.703 20.031 1 97.56 135 LEU B N 1
ATOM 4344 C CA . LEU B 1 135 ? -8.992 14.109 20.406 1 97.56 135 LEU B CA 1
ATOM 4345 C C . LEU B 1 135 ? -9.469 14.312 21.844 1 97.56 135 LEU B C 1
ATOM 4347 O O . LEU B 1 135 ? -9.016 15.234 22.516 1 97.56 135 LEU B O 1
ATOM 4351 N N . ARG B 1 136 ? -10.336 13.422 22.344 1 96.31 136 ARG B N 1
ATOM 4352 C CA . ARG B 1 136 ? -10.781 13.5 23.734 1 96.31 136 ARG B CA 1
ATOM 4353 C C . ARG B 1 136 ? -9.609 13.383 24.688 1 96.31 136 ARG B C 1
ATOM 4355 O O . ARG B 1 136 ? -9.578 14.039 25.734 1 96.31 136 ARG B O 1
ATOM 4362 N N . PHE B 1 137 ? -8.68 12.547 24.344 1 95.19 137 PHE B N 1
ATOM 4363 C CA . PHE B 1 137 ? -7.516 12.328 25.188 1 95.19 137 PHE B CA 1
ATOM 4364 C C . PHE B 1 137 ? -6.484 13.438 25 1 95.19 137 PHE B C 1
ATOM 4366 O O . PHE B 1 137 ? -5.875 13.898 25.953 1 95.19 137 PHE B O 1
ATOM 4373 N N . ALA B 1 138 ? -6.312 13.859 23.734 1 97.69 138 ALA B N 1
ATOM 4374 C CA . ALA B 1 138 ? -5.41 14.977 23.469 1 97.69 138 ALA B CA 1
ATOM 4375 C C . ALA B 1 138 ? -5.805 16.219 24.266 1 97.69 138 ALA B C 1
ATOM 4377 O O . ALA B 1 138 ? -4.941 16.922 24.781 1 97.69 138 ALA B O 1
ATOM 4378 N N . ALA B 1 139 ? -7.07 16.406 24.375 1 97.94 139 ALA B N 1
ATOM 4379 C CA . ALA B 1 139 ? -7.605 17.578 25.047 1 97.94 139 ALA B CA 1
ATOM 4380 C C . ALA B 1 139 ? -7.199 17.594 26.531 1 97.94 139 ALA B C 1
ATOM 4382 O O . ALA B 1 139 ? -7.148 18.656 27.156 1 97.94 139 ALA B O 1
ATOM 4383 N N . GLN B 1 140 ? -6.891 16.438 27 1 96.31 140 GLN B N 1
ATOM 4384 C CA . GLN B 1 140 ? -6.648 16.328 28.438 1 96.31 140 GLN B CA 1
ATOM 4385 C C . GLN B 1 140 ? -5.16 16.438 28.75 1 96.31 140 GLN B C 1
ATOM 4387 O O . GLN B 1 140 ? -4.773 16.484 29.922 1 96.31 140 GLN B O 1
ATOM 4392 N N . GLY B 1 141 ? -4.32 16.469 27.719 1 96.5 141 GLY B N 1
ATOM 4393 C CA . GLY B 1 141 ? -2.928 16.781 28 1 96.5 141 GLY B CA 1
ATOM 4394 C C . GLY B 1 141 ? -2.742 18.141 28.672 1 96.5 141 GLY B C 1
ATOM 4395 O O . GLY B 1 141 ? -3.619 19 28.594 1 96.5 141 GLY B O 1
ATOM 4396 N N . GLN B 1 142 ? -1.475 18.297 29.312 1 96.56 142 GLN B N 1
ATOM 4397 C CA . GLN B 1 142 ? -1.242 19.547 30.031 1 96.56 142 GLN B CA 1
ATOM 4398 C C . GLN B 1 142 ? 0.202 20.016 29.875 1 96.56 142 GLN B C 1
ATOM 4400 O O . GLN B 1 142 ? 1.131 19.203 29.938 1 96.56 142 GLN B O 1
ATOM 4405 N N . THR B 1 143 ? 0.235 21.312 29.656 1 95.31 143 THR B N 1
ATOM 4406 C CA . THR B 1 143 ? 1.564 21.906 29.688 1 95.31 143 THR B CA 1
ATOM 4407 C C . THR B 1 143 ? 2.072 22.031 31.125 1 95.31 143 THR B C 1
ATOM 4409 O O . THR B 1 143 ? 1.324 21.781 32.062 1 95.31 143 THR B O 1
ATOM 4412 N N . GLY B 1 144 ? 3.402 22.312 31.25 1 92.5 144 GLY B N 1
ATOM 4413 C CA . GLY B 1 144 ? 4 22.469 32.562 1 92.5 144 GLY B CA 1
ATOM 4414 C C . GLY B 1 144 ? 3.316 23.531 33.438 1 92.5 144 GLY B C 1
ATOM 4415 O O . GLY B 1 144 ? 3.268 23.406 34.656 1 92.5 144 GLY B O 1
ATOM 4416 N N . ASP B 1 145 ? 2.725 24.5 32.781 1 94 145 ASP B N 1
ATOM 4417 C CA . ASP B 1 145 ? 2.102 25.594 33.531 1 94 145 ASP B CA 1
ATOM 4418 C C . ASP B 1 145 ? 0.6 25.359 33.688 1 94 145 ASP B C 1
ATOM 4420 O O . ASP B 1 145 ? -0.131 26.266 34.094 1 94 145 ASP B O 1
ATOM 4424 N N . GLY B 1 146 ? 0.119 24.219 33.25 1 94.69 146 GLY B N 1
ATOM 4425 C CA . GLY B 1 146 ? -1.219 23.781 33.625 1 94.69 146 GLY B CA 1
ATOM 4426 C C . GLY B 1 146 ? -2.248 24.016 32.531 1 94.69 146 GLY B C 1
ATOM 4427 O O . GLY B 1 146 ? -3.443 23.812 32.75 1 94.69 146 GLY B O 1
ATOM 4428 N N . LEU B 1 147 ? -1.869 24.438 31.359 1 96.25 147 LEU B N 1
ATOM 4429 C CA . LEU B 1 147 ? -2.816 24.609 30.266 1 96.25 147 LEU B CA 1
ATOM 4430 C C . LEU B 1 147 ? -3.129 23.281 29.594 1 96.25 147 LEU B C 1
ATOM 4432 O O . LEU B 1 147 ? -2.217 22.516 29.266 1 96.25 147 LEU B O 1
ATOM 4436 N N . LYS B 1 148 ? -4.414 23 29.422 1 97.31 148 LYS B N 1
ATOM 4437 C CA . LYS B 1 148 ? -4.852 21.781 28.766 1 97.31 148 LYS B CA 1
ATOM 4438 C C . LYS B 1 148 ? -4.586 21.812 27.266 1 97.31 148 LYS B C 1
ATOM 4440 O O . LYS B 1 148 ? -4.406 22.891 26.688 1 97.31 148 LYS B O 1
ATOM 4445 N N . GLY B 1 149 ? -4.582 20.672 26.688 1 98.19 149 GLY B N 1
ATOM 4446 C CA . GLY B 1 149 ? -4.344 20.562 25.266 1 98.19 149 GLY B CA 1
ATOM 4447 C C . GLY B 1 149 ? -5.398 21.266 24.422 1 98.19 149 GLY B C 1
ATOM 4448 O O . GLY B 1 149 ? -5.121 21.703 23.312 1 98.19 149 GLY B O 1
ATOM 4449 N N . ALA B 1 150 ? -6.578 21.359 24.953 1 98.62 150 ALA B N 1
ATOM 4450 C CA . ALA B 1 150 ? -7.668 22.078 24.281 1 98.62 150 ALA B CA 1
ATOM 4451 C C . ALA B 1 150 ? -8.148 23.25 25.141 1 98.62 150 ALA B C 1
ATOM 4453 O O . ALA B 1 150 ? -8.109 23.188 26.359 1 98.62 150 ALA B O 1
ATOM 4454 N N . GLU B 1 151 ? -8.508 24.297 24.469 1 98.31 151 GLU B N 1
ATOM 4455 C CA . GLU B 1 151 ? -9.18 25.375 25.172 1 98.31 151 GLU B CA 1
ATOM 4456 C C . GLU B 1 151 ? -10.641 25.031 25.453 1 98.31 151 GLU B C 1
ATOM 4458 O O . GLU B 1 151 ? -11.375 24.656 24.547 1 98.31 151 GLU B O 1
ATOM 4463 N N . GLN B 1 152 ? -11.008 25.078 26.688 1 97.38 152 GLN B N 1
ATOM 4464 C CA . GLN B 1 152 ? -12.398 24.812 27.062 1 97.38 152 GLN B CA 1
ATOM 4465 C C . GLN B 1 152 ? -13.273 26.047 26.828 1 97.38 152 GLN B C 1
ATOM 4467 O O . GLN B 1 152 ? -13.016 27.109 27.391 1 97.38 152 GLN B O 1
ATOM 4472 N N . LEU B 1 153 ? -14.242 25.859 25.953 1 97.81 153 LEU B N 1
ATOM 4473 C CA . LEU B 1 153 ? -15.109 26.938 25.531 1 97.81 153 LEU B CA 1
ATOM 4474 C C . LEU B 1 153 ? -16.578 26.516 25.578 1 97.81 153 LEU B C 1
ATOM 4476 O O . LEU B 1 153 ? -16.891 25.391 25.953 1 97.81 153 LEU B O 1
ATOM 4480 N N . GLU B 1 154 ? -17.422 27.469 25.281 1 95.5 154 GLU B N 1
ATOM 4481 C CA . GLU B 1 154 ? -18.859 27.219 25.203 1 95.5 154 GLU B CA 1
ATOM 4482 C C . GLU B 1 154 ? -19.438 27.688 23.859 1 95.5 154 GLU B C 1
ATOM 4484 O O . GLU B 1 154 ? -18.812 28.5 23.172 1 95.5 154 GLU B O 1
ATOM 4489 N N . ILE B 1 155 ? -20.5 27.062 23.5 1 93.75 155 ILE B N 1
ATOM 4490 C CA . ILE B 1 155 ? -21.266 27.547 22.344 1 93.75 155 ILE B CA 1
ATOM 4491 C C . ILE B 1 155 ? -22.469 28.344 22.844 1 93.75 155 ILE B C 1
ATOM 4493 O O . ILE B 1 155 ? -23.188 27.906 23.75 1 93.75 155 ILE B O 1
ATOM 4497 N N . VAL B 1 156 ? -22.609 29.484 22.328 1 92.44 156 VAL B N 1
ATOM 4498 C CA . VAL B 1 156 ? -23.75 30.359 22.609 1 92.44 156 VAL B CA 1
ATOM 4499 C C . VAL B 1 156 ? -24.359 30.828 21.297 1 92.44 156 VAL B C 1
ATOM 4501 O O . VAL B 1 156 ? -23.688 31.469 20.469 1 92.44 156 VAL B O 1
ATOM 4504 N N . ASN B 1 157 ? -25.625 30.594 21.031 1 90.44 157 ASN B N 1
ATOM 4505 C CA . ASN B 1 157 ? -26.344 30.969 19.812 1 90.44 157 ASN B CA 1
ATOM 4506 C C . ASN B 1 157 ? -25.562 30.578 18.562 1 90.44 157 ASN B C 1
ATOM 4508 O O . ASN B 1 157 ? -25.297 31.422 17.703 1 90.44 157 ASN B O 1
ATOM 4512 N N . ASN B 1 158 ? -25.031 29.406 18.516 1 86.38 158 ASN B N 1
ATOM 4513 C CA . ASN B 1 158 ? -24.391 28.766 17.375 1 86.38 158 ASN B CA 1
ATOM 4514 C C . ASN B 1 158 ? -23 29.359 17.125 1 86.38 158 ASN B C 1
ATOM 4516 O O . ASN B 1 158 ? -22.453 29.219 16.031 1 86.38 158 ASN B O 1
ATOM 4520 N N . ALA B 1 159 ? -22.453 30.047 18.141 1 89.88 159 ALA B N 1
ATOM 4521 C CA . ALA B 1 159 ? -21.125 30.641 18 1 89.88 159 ALA B CA 1
ATOM 4522 C C . ALA B 1 159 ? -20.219 30.219 19.156 1 89.88 159 ALA B C 1
ATOM 4524 O O . ALA B 1 159 ? -20.672 30.125 20.297 1 89.88 159 ALA B O 1
ATOM 4525 N N . VAL B 1 160 ? -18.969 29.984 18.812 1 93.38 160 VAL B N 1
ATOM 4526 C CA . VAL B 1 160 ? -17.969 29.703 19.828 1 93.38 160 VAL B CA 1
ATOM 4527 C C . VAL B 1 160 ? -17.672 30.969 20.625 1 93.38 160 VAL B C 1
ATOM 4529 O O . VAL B 1 160 ? -17.453 32.031 20.047 1 93.38 160 VAL B O 1
ATOM 4532 N N . PHE B 1 161 ? -17.688 30.812 21.953 1 92.31 161 PHE B N 1
ATOM 4533 C CA . PHE B 1 161 ? -17.547 31.969 22.812 1 92.31 161 PHE B CA 1
ATOM 4534 C C . PHE B 1 161 ? -16.359 31.812 23.766 1 92.31 161 PHE B C 1
ATOM 4536 O O . PHE B 1 161 ? -16.141 30.719 24.297 1 92.31 161 PHE B O 1
ATOM 4543 N N . GLY B 1 162 ? -15.539 32.938 23.812 1 93.81 162 GLY B N 1
ATOM 4544 C CA . GLY B 1 162 ? -14.586 33 24.922 1 93.81 162 GLY B CA 1
ATOM 4545 C C . GLY B 1 162 ? -13.18 32.594 24.516 1 93.81 162 GLY B C 1
ATOM 4546 O O . GLY B 1 162 ? -12.305 32.438 25.375 1 93.81 162 GLY B O 1
ATOM 4547 N N . ARG B 1 163 ? -12.914 32.406 23.25 1 96.75 163 ARG B N 1
ATOM 4548 C CA . ARG B 1 163 ? -11.57 32 22.844 1 96.75 163 ARG B CA 1
ATOM 4549 C C . ARG B 1 163 ? -10.539 33.062 23.25 1 96.75 163 ARG B C 1
ATOM 4551 O O . ARG B 1 163 ? -10.695 34.25 22.953 1 96.75 163 ARG B O 1
ATOM 4558 N N . LYS B 1 164 ? -9.539 32.625 23.969 1 97.44 164 LYS B N 1
ATOM 4559 C CA . LYS B 1 164 ? -8.484 33.5 24.469 1 97.44 164 LYS B CA 1
ATOM 4560 C C . LYS B 1 164 ? -7.242 33.438 23.578 1 97.44 164 LYS B C 1
ATOM 4562 O O . LYS B 1 164 ? -6.617 34.438 23.281 1 97.44 164 LYS B O 1
ATOM 4567 N N . GLY B 1 165 ? -6.863 32.188 23.266 1 97.81 165 GLY B N 1
ATOM 4568 C CA . GLY B 1 165 ? -5.668 32 22.469 1 97.81 165 GLY B CA 1
ATOM 4569 C C . GLY B 1 165 ? -5.828 32.469 21.031 1 97.81 165 GLY B C 1
ATOM 4570 O O . GLY B 1 165 ? -6.828 32.156 20.375 1 97.81 165 GLY B O 1
ATOM 4571 N N . LEU B 1 166 ? -4.887 33.281 20.531 1 98.38 166 LEU B N 1
ATOM 4572 C CA . LEU B 1 166 ? -4.922 33.844 19.172 1 98.38 166 LEU B CA 1
ATOM 4573 C C . LEU B 1 166 ? -3.586 33.656 18.469 1 98.38 166 LEU B C 1
ATOM 4575 O O . LEU B 1 166 ? -2.625 33.156 19.078 1 98.38 166 LEU B O 1
ATOM 4579 N N . VAL B 1 167 ? -3.559 33.969 17.219 1 98.75 167 VAL B N 1
ATOM 4580 C CA . VAL B 1 167 ? -2.383 33.75 16.375 1 98.75 167 VAL B CA 1
ATOM 4581 C C . VAL B 1 167 ? -1.897 35.094 15.836 1 98.75 167 VAL B C 1
ATOM 4583 O O . VAL B 1 167 ? -2.701 35.938 15.406 1 98.75 167 VAL B O 1
ATOM 4586 N N . ASP B 1 168 ? -0.622 35.344 16.031 1 98.62 168 ASP B N 1
ATOM 4587 C CA . ASP B 1 168 ? 0.054 36.469 15.352 1 98.62 168 ASP B CA 1
ATOM 4588 C C . ASP B 1 168 ? 0.586 36.031 13.992 1 98.62 168 ASP B C 1
ATOM 4590 O O . ASP B 1 168 ? 1.464 35.188 13.898 1 98.62 168 ASP B O 1
ATOM 4594 N N . PHE B 1 169 ? 0.084 36.688 12.867 1 98.44 169 PHE B N 1
ATOM 4595 C CA . PHE B 1 169 ? 0.472 36.312 11.516 1 98.44 169 PHE B CA 1
ATOM 4596 C C . PHE B 1 169 ? 1.524 37.25 10.969 1 98.44 169 PHE B C 1
ATOM 4598 O O . PHE B 1 169 ? 1.924 37.156 9.805 1 98.44 169 PHE B O 1
ATOM 4605 N N . SER B 1 170 ? 2.072 38.125 11.75 1 97.88 170 SER B N 1
ATOM 4606 C CA . SER B 1 170 ? 2.904 39.219 11.258 1 97.88 170 SER B CA 1
ATOM 4607 C C . SER B 1 170 ? 4.293 38.719 10.867 1 97.88 170 SER B C 1
ATOM 4609 O O . SER B 1 170 ? 4.961 39.312 10.023 1 97.88 170 SER B O 1
ATOM 4611 N N . PRO B 1 171 ? 4.805 37.594 11.523 1 97.94 171 PRO B N 1
ATOM 4612 C CA . PRO B 1 171 ? 6.152 37.156 11.133 1 97.94 171 PRO B CA 1
ATOM 4613 C C . PRO B 1 171 ? 6.234 36.719 9.672 1 97.94 171 PRO B C 1
ATOM 4615 O O . PRO B 1 171 ? 5.223 36.344 9.086 1 97.94 171 PRO B O 1
ATOM 4618 N N . GLU B 1 172 ? 7.434 36.875 9.117 1 97.25 172 GLU B N 1
ATOM 4619 C CA . GLU B 1 172 ? 7.715 36.375 7.773 1 97.25 172 GLU B CA 1
ATOM 4620 C C . GLU B 1 172 ? 8.359 35 7.82 1 97.25 172 GLU B C 1
ATOM 4622 O O . GLU B 1 172 ? 9.375 34.781 8.492 1 97.25 172 GLU B O 1
ATOM 4627 N N . ARG B 1 173 ? 7.738 34.062 7.094 1 97.25 173 ARG B N 1
ATOM 4628 C CA . ARG B 1 173 ? 8.258 32.688 7.047 1 97.25 173 ARG B CA 1
ATOM 4629 C C . ARG B 1 173 ? 9.602 32.656 6.328 1 97.25 173 ARG B C 1
ATOM 4631 O O . ARG B 1 173 ? 9.742 33.188 5.219 1 97.25 173 ARG B O 1
ATOM 4638 N N . LYS B 1 174 ? 10.539 32.094 7 1 96.56 174 LYS B N 1
ATOM 4639 C CA . LYS B 1 174 ? 11.875 32 6.418 1 96.56 174 LYS B CA 1
ATOM 4640 C C . LYS B 1 174 ? 12.617 30.766 6.918 1 96.56 174 LYS B C 1
ATOM 4642 O O . LYS B 1 174 ? 12.555 30.438 8.102 1 96.56 174 LYS B O 1
ATOM 4647 N N . ILE B 1 175 ? 13.258 30.078 6.012 1 96 175 ILE B N 1
ATOM 4648 C CA . ILE B 1 175 ? 14.125 28.953 6.352 1 96 175 ILE B CA 1
ATOM 4649 C C . ILE B 1 175 ? 15.484 29.125 5.691 1 96 175 ILE B C 1
ATOM 4651 O O . ILE B 1 175 ? 15.57 29.469 4.508 1 96 175 ILE B O 1
ATOM 4655 N N . VAL B 1 176 ? 16.578 29.031 6.438 1 97.12 176 VAL B N 1
ATOM 4656 C CA . VAL B 1 176 ? 17.938 29.062 5.918 1 97.12 176 VAL B CA 1
ATOM 4657 C C . VAL B 1 176 ? 18.547 27.672 6 1 97.12 176 VAL B C 1
ATOM 4659 O O . VAL B 1 176 ? 18.719 27.109 7.094 1 97.12 176 VAL B O 1
ATOM 4662 N N . PRO B 1 177 ? 18.812 27.078 4.844 1 96.69 177 PRO B N 1
ATOM 4663 C CA . PRO B 1 177 ? 19.359 25.719 4.852 1 96.69 177 PRO B CA 1
ATOM 4664 C C . PRO B 1 177 ? 20.641 25.609 5.656 1 96.69 177 PRO B C 1
ATOM 4666 O O . PRO B 1 177 ? 21.391 26.578 5.781 1 96.69 177 PRO B O 1
ATOM 4669 N N . GLY B 1 178 ? 20.828 24.438 6.207 1 96.69 178 GLY B N 1
ATOM 4670 C CA . GLY B 1 178 ? 22.109 24.125 6.816 1 96.69 178 GLY B CA 1
ATOM 4671 C C . GLY B 1 178 ? 23.219 23.906 5.801 1 96.69 178 GLY B C 1
ATOM 4672 O O . GLY B 1 178 ? 22.969 23.922 4.594 1 96.69 178 GLY B O 1
ATOM 4673 N N . ASN B 1 179 ? 24.438 23.844 6.301 1 94 179 ASN B N 1
ATOM 4674 C CA . ASN B 1 179 ? 25.656 23.547 5.535 1 94 179 ASN B CA 1
ATOM 4675 C C . ASN B 1 179 ? 26.594 22.625 6.309 1 94 179 ASN B C 1
ATOM 4677 O O . ASN B 1 179 ? 26.969 22.922 7.438 1 94 179 ASN B O 1
ATOM 4681 N N . PRO B 1 180 ? 26.938 21.422 5.777 1 92.19 180 PRO B N 1
ATOM 4682 C CA . PRO B 1 180 ? 26.922 21 4.375 1 92.19 180 PRO B CA 1
ATOM 4683 C C . PRO B 1 180 ? 25.594 20.375 3.963 1 92.19 180 PRO B C 1
ATOM 4685 O O . PRO B 1 180 ? 25.312 20.25 2.77 1 92.19 180 PRO B O 1
ATOM 4688 N N . SER B 1 181 ? 24.844 19.922 4.902 1 94.62 181 SER B N 1
ATOM 4689 C CA . SER B 1 181 ? 23.531 19.359 4.59 1 94.62 181 SER B CA 1
ATOM 4690 C C . SER B 1 181 ? 22.422 20.359 4.891 1 94.62 181 SER B C 1
ATOM 4692 O O . SER B 1 181 ? 22.469 21.062 5.895 1 94.62 181 SER B O 1
ATOM 4694 N N . PRO B 1 182 ? 21.422 20.391 3.99 1 96.88 182 PRO B N 1
ATOM 4695 C CA . PRO B 1 182 ? 20.328 21.328 4.227 1 96.88 182 PRO B CA 1
ATOM 4696 C C . PRO B 1 182 ? 19.656 21.125 5.586 1 96.88 182 PRO B C 1
ATOM 4698 O O . PRO B 1 182 ? 19.281 22.094 6.242 1 96.88 182 PRO B O 1
ATOM 4701 N N . PHE B 1 183 ? 19.484 19.922 6.023 1 96.62 183 PHE B N 1
ATOM 4702 C CA . PHE B 1 183 ? 18.938 19.625 7.344 1 96.62 183 PHE B CA 1
ATOM 4703 C C . PHE B 1 183 ? 20.062 19.219 8.305 1 96.62 183 PHE B C 1
ATOM 4705 O O . PHE B 1 183 ? 20.922 18.406 7.949 1 96.62 183 PHE B O 1
ATOM 4712 N N . PRO B 1 184 ? 20.172 19.609 9.508 1 96 184 PRO B N 1
ATOM 4713 C CA . PRO B 1 184 ? 19.25 20.594 10.078 1 96 184 PRO B CA 1
ATOM 4714 C C . PRO B 1 184 ? 19.469 22 9.5 1 96 184 PRO B C 1
ATOM 4716 O O . PRO B 1 184 ? 20.594 22.359 9.164 1 96 184 PRO B O 1
ATOM 4719 N N . PRO B 1 185 ? 18.375 22.75 9.375 1 96.94 185 PRO B N 1
ATOM 4720 C CA . PRO B 1 185 ? 18.531 24.125 8.891 1 96.94 185 PRO B CA 1
ATOM 4721 C C . PRO B 1 185 ? 19.312 25.016 9.859 1 96.94 185 PRO B C 1
ATOM 4723 O O . PRO B 1 185 ? 19.328 24.75 11.062 1 96.94 185 PRO B O 1
ATOM 4726 N N . GLN B 1 186 ? 19.891 26.078 9.266 1 96.69 186 GLN B N 1
ATOM 4727 C CA . GLN B 1 186 ? 20.594 27.078 10.078 1 96.69 186 GLN B CA 1
ATOM 4728 C C . GLN B 1 186 ? 19.625 27.875 10.93 1 96.69 186 GLN B C 1
ATOM 4730 O O . GLN B 1 186 ? 19.906 28.203 12.086 1 96.69 186 GLN B O 1
ATOM 4735 N N . SER B 1 187 ? 18.516 28.219 10.367 1 96.62 187 SER B N 1
ATOM 4736 C CA . SER B 1 187 ? 17.484 28.938 11.102 1 96.62 187 SER B CA 1
ATOM 4737 C C . SER B 1 187 ? 16.109 28.719 10.477 1 96.62 187 SER B C 1
ATOM 4739 O O . SER B 1 187 ? 15.992 28.453 9.281 1 96.62 187 SER B O 1
ATOM 4741 N N . VAL B 1 188 ? 15.141 28.75 11.352 1 97.19 188 VAL B N 1
ATOM 4742 C CA . VAL B 1 188 ? 13.75 28.672 10.922 1 97.19 188 VAL B CA 1
ATOM 4743 C C . VAL B 1 188 ? 12.945 29.797 11.57 1 97.19 188 VAL B C 1
ATOM 4745 O O . VAL B 1 188 ? 13.203 30.172 12.719 1 97.19 188 VAL B O 1
ATOM 4748 N N . GLN B 1 189 ? 12.031 30.422 10.844 1 97.75 189 GLN B N 1
ATOM 4749 C CA . GLN B 1 189 ? 11.078 31.422 11.312 1 97.75 189 GLN B CA 1
ATOM 4750 C C . GLN B 1 189 ? 9.672 31.125 10.797 1 97.75 189 GLN B C 1
ATOM 4752 O O . GLN B 1 189 ? 9.359 31.391 9.633 1 97.75 189 GLN B O 1
ATOM 4757 N N . PRO B 1 190 ? 8.773 30.562 11.711 1 98.25 190 PRO B N 1
ATOM 4758 C CA . PRO B 1 190 ? 7.391 30.375 11.266 1 98.25 190 PRO B CA 1
ATOM 4759 C C . PRO B 1 190 ? 6.723 31.672 10.828 1 98.25 190 PRO B C 1
ATOM 4761 O O . PRO B 1 190 ? 7.023 32.75 11.367 1 98.25 190 PRO B O 1
ATOM 4764 N N . GLY B 1 191 ? 5.844 31.547 9.914 1 98.19 191 GLY B N 1
ATOM 4765 C CA . GLY B 1 191 ? 5.141 32.719 9.414 1 98.19 191 GLY B CA 1
ATOM 4766 C C . GLY B 1 191 ? 3.99 33.156 10.305 1 98.19 191 GLY B C 1
ATOM 4767 O O . GLY B 1 191 ? 3.432 34.219 10.117 1 98.19 191 GLY B O 1
ATOM 4768 N N . SER B 1 192 ? 3.609 32.344 11.227 1 98.62 192 SER B N 1
ATOM 4769 C CA . SER B 1 192 ? 2.572 32.625 12.211 1 98.62 192 SER B CA 1
ATOM 4770 C C . SER B 1 192 ? 2.867 31.938 13.547 1 98.62 192 SER B C 1
ATOM 4772 O O . SER B 1 192 ? 3.4 30.828 13.57 1 98.62 192 SER B O 1
ATOM 4774 N N . VAL B 1 193 ? 2.512 32.625 14.641 1 98.75 193 VAL B N 1
ATOM 4775 C CA . VAL B 1 193 ? 2.838 32.156 15.977 1 98.75 193 VAL B CA 1
ATOM 4776 C C . VAL B 1 193 ? 1.632 32.312 16.906 1 98.75 193 VAL B C 1
ATOM 4778 O O . VAL B 1 193 ? 1.108 33.438 17.047 1 98.75 193 VAL B O 1
ATOM 4781 N N . GLY B 1 194 ? 1.226 31.234 17.453 1 98.69 194 GLY B N 1
ATOM 4782 C CA . GLY B 1 194 ? 0.214 31.312 18.5 1 98.69 194 GLY B CA 1
ATOM 4783 C C . GLY B 1 194 ? 0.757 31.828 19.828 1 98.69 194 GLY B C 1
ATOM 4784 O O . GLY B 1 194 ? 1.883 31.5 20.203 1 98.69 194 GLY B O 1
ATOM 4785 N N . ASP B 1 195 ? -0.051 32.562 20.547 1 98 195 ASP B N 1
ATOM 4786 C CA . ASP B 1 195 ? 0.345 32.969 21.891 1 98 195 ASP B CA 1
ATOM 4787 C C . ASP B 1 195 ? 0.275 31.797 22.859 1 98 195 ASP B C 1
ATOM 4789 O O . ASP B 1 195 ? 0.016 30.656 22.453 1 98 195 ASP B O 1
ATOM 4793 N N . LYS B 1 196 ? 0.564 31.984 24.094 1 96.62 196 LYS B N 1
ATOM 4794 C CA . LYS B 1 196 ? 0.695 30.906 25.078 1 96.62 196 LYS B CA 1
ATOM 4795 C C . LYS B 1 196 ? -0.625 30.156 25.266 1 96.62 196 LYS B C 1
ATOM 4797 O O . LYS B 1 196 ? -0.638 29 25.656 1 96.62 196 LYS B O 1
ATOM 4802 N N . PHE B 1 197 ? -1.72 30.844 24.969 1 97.75 197 PHE B N 1
ATOM 4803 C CA . PHE B 1 197 ? -3.031 30.25 25.203 1 97.75 197 PHE B CA 1
ATOM 4804 C C . PHE B 1 197 ? -3.553 29.578 23.938 1 97.75 197 PHE B C 1
ATOM 4806 O O . PHE B 1 197 ? -4.516 28.797 24 1 97.75 197 PHE B O 1
ATOM 4813 N N . TYR B 1 198 ? -2.93 29.797 22.844 1 98.38 198 TYR B N 1
ATOM 4814 C CA . TYR B 1 198 ? -3.471 29.312 21.578 1 98.38 198 TYR B CA 1
ATOM 4815 C C . TYR B 1 198 ? -3.244 27.812 21.422 1 98.38 198 TYR B C 1
ATOM 4817 O O . TYR B 1 198 ? -2.135 27.312 21.641 1 98.38 198 TYR B O 1
ATOM 4825 N N . THR B 1 199 ? -4.219 27.125 21.094 1 98.69 199 THR B N 1
ATOM 4826 C CA . THR B 1 199 ? -4.289 25.766 20.578 1 98.69 199 THR B CA 1
ATOM 4827 C C . THR B 1 199 ? -5.383 25.641 19.516 1 98.69 199 THR B C 1
ATOM 4829 O O . THR B 1 199 ? -6.418 26.312 19.609 1 98.69 199 THR B O 1
ATOM 4832 N N . PRO B 1 200 ? -5.133 24.891 18.453 1 98.69 200 PRO B N 1
ATOM 4833 C CA . PRO B 1 200 ? -6.199 24.656 17.469 1 98.69 200 PRO B CA 1
ATOM 4834 C C . PRO B 1 200 ? -7.359 23.844 18.031 1 98.69 200 PRO B C 1
ATOM 4836 O O . PRO B 1 200 ? -8.414 23.75 17.406 1 98.69 200 PRO B O 1
ATOM 4839 N N . LEU B 1 201 ? -7.18 23.188 19.172 1 98.75 201 LEU B N 1
ATOM 4840 C CA . LEU B 1 201 ? -8.211 22.312 19.75 1 98.75 201 LEU B CA 1
ATOM 4841 C C . LEU B 1 201 ? -9.133 23.109 20.672 1 98.75 201 LEU B C 1
ATOM 4843 O O . LEU B 1 201 ? -8.664 23.812 21.562 1 98.75 201 LEU B O 1
ATOM 4847 N N . ILE B 1 202 ? -10.398 22.938 20.453 1 98.38 202 ILE B N 1
ATOM 4848 C CA . ILE B 1 202 ? -11.383 23.516 21.359 1 98.38 202 ILE B CA 1
ATOM 4849 C C . ILE B 1 202 ? -12.281 22.406 21.906 1 98.38 202 ILE B C 1
ATOM 4851 O O . ILE B 1 202 ? -12.641 21.469 21.188 1 98.38 202 ILE B O 1
ATOM 4855 N N . GLN B 1 203 ? -12.516 22.453 23.094 1 98.25 203 GLN B N 1
ATOM 4856 C CA . GLN B 1 203 ? -13.453 21.531 23.75 1 98.25 203 GLN B CA 1
ATOM 4857 C C . GLN B 1 203 ? -14.703 22.281 24.234 1 98.25 203 GLN B C 1
ATOM 4859 O O . GLN B 1 203 ? -14.602 23.234 25 1 98.25 203 GLN B O 1
ATOM 4864 N N . LEU B 1 204 ? -15.859 21.844 23.766 1 96.88 204 LEU B N 1
ATOM 4865 C CA . LEU B 1 204 ? -17.109 22.516 24.094 1 96.88 204 LEU B CA 1
ATOM 4866 C C . LEU B 1 204 ? -17.734 21.906 25.344 1 96.88 204 LEU B C 1
ATOM 4868 O O . LEU B 1 204 ? -18.359 20.828 25.266 1 96.88 204 LEU B O 1
ATOM 4872 N N . THR B 1 205 ? -17.641 22.641 26.406 1 96.5 205 THR B N 1
ATOM 4873 C CA . THR B 1 205 ? -18.016 22.125 27.719 1 96.5 205 THR B CA 1
ATOM 4874 C C . THR B 1 205 ? -19.531 21.969 27.828 1 96.5 205 THR B C 1
ATOM 4876 O O . THR B 1 205 ? -20.016 21.094 28.547 1 96.5 205 THR B O 1
ATOM 4879 N N . ASN B 1 206 ? -20.297 22.75 27.125 1 94.56 206 ASN B N 1
ATOM 4880 C CA . ASN B 1 206 ? -21.766 22.688 27.219 1 94.56 206 ASN B CA 1
ATOM 4881 C C . ASN B 1 206 ? -22.375 21.938 26.031 1 94.56 206 ASN B C 1
ATOM 4883 O O . ASN B 1 206 ? -23.562 22.062 25.766 1 94.56 206 ASN B O 1
ATOM 4887 N N . ALA B 1 207 ? -21.578 21.312 25.344 1 91.56 207 ALA B N 1
ATOM 4888 C CA . ALA B 1 207 ? -22.062 20.531 24.203 1 91.56 207 ALA B CA 1
ATOM 4889 C C . ALA B 1 207 ? -21.406 19.156 24.172 1 91.56 207 ALA B C 1
ATOM 4891 O O . ALA B 1 207 ? -20.859 18.75 23.141 1 91.56 207 ALA B O 1
ATOM 4892 N N . GLY B 1 208 ? -21.438 18.422 25.328 1 93.44 208 GLY B N 1
ATOM 4893 C CA . GLY B 1 208 ? -21.016 17.031 25.438 1 93.44 208 GLY B CA 1
ATOM 4894 C C . GLY B 1 208 ? -19.531 16.875 25.703 1 93.44 208 GLY B C 1
ATOM 4895 O O . GLY B 1 208 ? -19.016 15.766 25.703 1 93.44 208 GLY B O 1
ATOM 4896 N N . TYR B 1 209 ? -18.812 17.953 25.844 1 96 209 TYR B N 1
ATOM 4897 C CA . TYR B 1 209 ? -17.359 17.953 26.062 1 96 209 TYR B CA 1
ATOM 4898 C C . TYR B 1 209 ? -16.625 17.375 24.859 1 96 209 TYR B C 1
ATOM 4900 O O . TYR B 1 209 ? -15.594 16.719 25.031 1 96 209 TYR B O 1
ATOM 4908 N N . GLU B 1 210 ? -17.219 17.531 23.719 1 97.38 210 GLU B N 1
ATOM 4909 C CA . GLU B 1 210 ? -16.578 17.062 22.484 1 97.38 210 GLU B CA 1
ATOM 4910 C C . GLU B 1 210 ? -15.508 18.047 22.016 1 97.38 210 GLU B C 1
ATOM 4912 O O . GLU B 1 210 ? -15.594 19.25 22.281 1 97.38 210 GLU B O 1
ATOM 4917 N N . VAL B 1 211 ? -14.516 17.469 21.438 1 98.56 211 VAL B N 1
ATOM 4918 C CA . VAL B 1 211 ? -13.352 18.234 21.016 1 98.56 211 VAL B CA 1
ATOM 4919 C C . VAL B 1 211 ? -13.398 18.453 19.5 1 98.56 211 VAL B C 1
ATOM 4921 O O . VAL B 1 211 ? -13.766 17.562 18.734 1 98.56 211 VAL B O 1
ATOM 4924 N N . TRP B 1 212 ? -13.07 19.672 19.078 1 97.81 212 TRP B N 1
ATOM 4925 C CA . TRP B 1 212 ? -13.031 20.078 17.688 1 97.81 212 TRP B CA 1
ATOM 4926 C C . TRP B 1 212 ? -11.648 20.609 17.312 1 97.81 212 TRP B C 1
ATOM 4928 O O . TRP B 1 212 ? -11.039 21.359 18.078 1 97.81 212 TRP B O 1
ATOM 4938 N N . ASN B 1 213 ? -11.109 20.109 16.203 1 98.69 213 ASN B N 1
ATOM 4939 C CA . ASN B 1 213 ? -9.938 20.734 15.594 1 98.69 213 ASN B CA 1
ATOM 4940 C C . ASN B 1 213 ? -10.305 21.969 14.781 1 98.69 213 ASN B C 1
ATOM 4942 O O . ASN B 1 213 ? -10.844 21.844 13.68 1 98.69 213 ASN B O 1
ATOM 4946 N N . ALA B 1 214 ? -9.977 23.125 15.297 1 98.38 214 ALA B N 1
ATOM 4947 C CA . ALA B 1 214 ? -10.477 24.391 14.797 1 98.38 214 ALA B CA 1
ATOM 4948 C C . ALA B 1 214 ? -9.344 25.422 14.656 1 98.38 214 ALA B C 1
ATOM 4950 O O . ALA B 1 214 ? -9.375 26.469 15.289 1 98.38 214 ALA B O 1
ATOM 4951 N N . PRO B 1 215 ? -8.438 25.203 13.82 1 98.81 215 PRO B N 1
ATOM 4952 C CA . PRO B 1 215 ? -7.32 26.141 13.672 1 98.81 215 PRO B CA 1
ATOM 4953 C C . PRO B 1 215 ? -7.754 27.5 13.141 1 98.81 215 PRO B C 1
ATOM 4955 O O . PRO B 1 215 ? -8.664 27.578 12.312 1 98.81 215 PRO B O 1
ATOM 4958 N N . ILE B 1 216 ? -7.082 28.531 13.648 1 98.75 216 ILE B N 1
ATOM 4959 C CA . ILE B 1 216 ? -7.27 29.891 13.156 1 98.75 216 ILE B CA 1
ATOM 4960 C C . ILE B 1 216 ? -6.43 30.109 11.898 1 98.75 216 ILE B C 1
ATOM 4962 O O . ILE B 1 216 ? -5.246 29.766 11.867 1 98.75 216 ILE B O 1
ATOM 4966 N N . VAL B 1 217 ? -7.059 30.734 10.812 1 98.75 217 VAL B N 1
ATOM 4967 C CA . VAL B 1 217 ? -6.34 30.828 9.547 1 98.75 217 VAL B CA 1
ATOM 4968 C C . VAL B 1 217 ? -6.172 32.281 9.148 1 98.75 217 VAL B C 1
ATOM 4970 O O . VAL B 1 217 ? -5.496 32.594 8.156 1 98.75 217 VAL B O 1
ATOM 4973 N N . ALA B 1 218 ? -6.777 33.188 9.875 1 98.69 218 ALA B N 1
ATOM 4974 C CA . ALA B 1 218 ? -6.574 34.625 9.719 1 98.69 218 ALA B CA 1
ATOM 4975 C C . ALA B 1 218 ? -7 35.375 10.977 1 98.69 218 ALA B C 1
ATOM 4977 O O . ALA B 1 218 ? -7.852 34.906 11.734 1 98.69 218 ALA B O 1
ATOM 4978 N N . GLY B 1 219 ? -6.316 36.531 11.211 1 95.75 219 GLY B N 1
ATOM 4979 C CA . GLY B 1 219 ? -6.645 37.219 12.438 1 95.75 219 GLY B CA 1
ATOM 4980 C C . GLY B 1 219 ? -6.609 38.75 12.289 1 95.75 219 GLY B C 1
ATOM 4981 O O . GLY B 1 219 ? -5.84 39.281 11.484 1 95.75 219 GLY B O 1
ATOM 4982 N N . ASP B 1 220 ? -7.461 39.281 13 1 91.62 220 ASP B N 1
ATOM 4983 C CA . ASP B 1 220 ? -7.516 40.719 13.266 1 91.62 220 ASP B CA 1
ATOM 4984 C C . ASP B 1 220 ? -7.719 41.531 11.977 1 91.62 220 ASP B C 1
ATOM 4986 O O . ASP B 1 220 ? -7.008 42.5 11.719 1 91.62 220 ASP B O 1
ATOM 4990 N N . VAL B 1 221 ? -8.453 41.031 11.047 1 95.62 221 VAL B N 1
ATOM 4991 C CA . VAL B 1 221 ? -8.859 41.688 9.812 1 95.62 221 VAL B CA 1
ATOM 4992 C C . VAL B 1 221 ? -10.352 41.5 9.586 1 95.62 221 VAL B C 1
ATOM 4994 O O . VAL B 1 221 ? -10.938 40.531 10.07 1 95.62 221 VAL B O 1
ATOM 4997 N N . ASP B 1 222 ? -10.93 42.469 8.906 1 94.94 222 ASP B N 1
ATOM 4998 C CA . ASP B 1 222 ? -12.375 42.406 8.719 1 94.94 222 ASP B CA 1
ATOM 4999 C C . ASP B 1 222 ? -12.719 41.75 7.375 1 94.94 222 ASP B C 1
ATOM 5001 O O . ASP B 1 222 ? -11.82 41.406 6.605 1 94.94 222 ASP B O 1
ATOM 5005 N N . GLU B 1 223 ? -13.969 41.594 7.219 1 96.31 223 GLU B N 1
ATOM 5006 C CA . GLU B 1 223 ? -14.508 40.938 6.039 1 96.31 223 GLU B CA 1
ATOM 5007 C C . GLU B 1 223 ? -14.148 41.688 4.766 1 96.31 223 GLU B C 1
ATOM 5009 O O . GLU B 1 223 ? -13.836 41.062 3.74 1 96.31 223 GLU B O 1
ATOM 5014 N N . ASP B 1 224 ? -14.227 42.969 4.82 1 96.44 224 ASP B N 1
ATOM 5015 C CA . ASP B 1 224 ? -13.961 43.781 3.641 1 96.44 224 ASP B CA 1
ATOM 5016 C C . ASP B 1 224 ? -12.531 43.594 3.143 1 96.44 224 ASP B C 1
ATOM 5018 O O . ASP B 1 224 ? -12.297 43.469 1.938 1 96.44 224 ASP B O 1
ATOM 5022 N N . TYR B 1 225 ? -11.656 43.531 4.012 1 97.44 225 TYR B N 1
ATOM 5023 C CA . TYR B 1 225 ? -10.266 43.312 3.641 1 97.44 225 TYR B CA 1
ATOM 5024 C C . TYR B 1 225 ? -10.094 41.969 2.973 1 97.44 225 TYR B C 1
ATOM 5026 O O . TYR B 1 225 ? -9.469 41.844 1.916 1 97.44 225 TYR B O 1
ATOM 5034 N N . LEU B 1 226 ? -10.641 40.875 3.541 1 98 226 LEU B N 1
ATOM 5035 C CA . LEU B 1 226 ? -10.398 39.531 3.07 1 98 226 LEU B CA 1
ATOM 5036 C C . LEU B 1 226 ? -11.148 39.281 1.766 1 98 226 LEU B C 1
ATOM 5038 O O . LEU B 1 226 ? -10.695 38.469 0.936 1 98 226 LEU B O 1
ATOM 5042 N N . ASN B 1 227 ? -12.25 39.938 1.544 1 97.62 227 ASN B N 1
ATOM 5043 C CA . ASN B 1 227 ? -13.047 39.719 0.344 1 97.62 227 ASN B CA 1
ATOM 5044 C C . ASN B 1 227 ? -12.273 40.094 -0.92 1 97.62 227 ASN B C 1
ATOM 5046 O O . ASN B 1 227 ? -12.641 39.688 -2.02 1 97.62 227 ASN B O 1
ATOM 5050 N N . GLN B 1 228 ? -11.172 40.844 -0.773 1 96.94 228 GLN B N 1
ATOM 5051 C CA . GLN B 1 228 ? -10.328 41.156 -1.917 1 96.94 228 GLN B CA 1
ATOM 5052 C C . GLN B 1 228 ? -9.609 39.938 -2.445 1 96.94 228 GLN B C 1
ATOM 5054 O O . GLN B 1 228 ? -9.047 39.938 -3.541 1 96.94 228 GLN B O 1
ATOM 5059 N N . PHE B 1 229 ? -9.656 38.875 -1.711 1 98.12 229 PHE B N 1
ATOM 5060 C CA . PHE B 1 229 ? -8.852 37.688 -2.039 1 98.12 229 PHE B CA 1
ATOM 5061 C C . PHE B 1 229 ? -9.734 36.531 -2.43 1 98.12 229 PHE B C 1
ATOM 5063 O O . PHE B 1 229 ? -9.297 35.375 -2.396 1 98.12 229 PHE B O 1
ATOM 5070 N N . CYS B 1 230 ? -11.008 36.719 -2.811 1 97.38 230 CYS B N 1
ATOM 5071 C CA . CYS B 1 230 ? -11.961 35.656 -3.156 1 97.38 230 CYS B CA 1
ATOM 5072 C C . CYS B 1 230 ? -11.523 34.938 -4.422 1 97.38 230 CYS B C 1
ATOM 5074 O O . CYS B 1 230 ? -11.789 33.75 -4.574 1 97.38 230 CYS B O 1
ATOM 5076 N N . ASP B 1 231 ? -10.836 35.594 -5.316 1 95.5 231 ASP B N 1
ATOM 5077 C CA . ASP B 1 231 ? -10.438 35 -6.59 1 95.5 231 ASP B CA 1
ATOM 5078 C C . ASP B 1 231 ? -8.93 34.75 -6.621 1 95.5 231 ASP B C 1
ATOM 5080 O O . ASP B 1 231 ? -8.32 34.719 -7.691 1 95.5 231 ASP B O 1
ATOM 5084 N N . GLY B 1 232 ? -8.336 34.656 -5.441 1 96.94 232 GLY B N 1
ATOM 5085 C CA . GLY B 1 232 ? -6.895 34.469 -5.352 1 96.94 232 GLY B CA 1
ATOM 5086 C C . GLY B 1 232 ? -6.172 35.688 -4.809 1 96.94 232 GLY B C 1
ATOM 5087 O O . GLY B 1 232 ? -6.801 36.688 -4.461 1 96.94 232 GLY B O 1
ATOM 5088 N N . ILE B 1 233 ? -4.898 35.562 -4.668 1 97.5 233 ILE B N 1
ATOM 5089 C CA . ILE B 1 233 ? -4.09 36.625 -4.062 1 97.5 233 ILE B CA 1
ATOM 5090 C C . ILE B 1 233 ? -3.324 37.375 -5.152 1 97.5 233 ILE B C 1
ATOM 5092 O O . ILE B 1 233 ? -2.391 36.812 -5.75 1 97.5 233 ILE B O 1
ATOM 5096 N N . PRO B 1 234 ? -3.615 38.625 -5.391 1 96.5 234 PRO B N 1
ATOM 5097 C CA . PRO B 1 234 ? -2.77 39.375 -6.305 1 96.5 234 PRO B CA 1
ATOM 5098 C C . PRO B 1 234 ? -1.315 39.469 -5.844 1 96.5 234 PRO B C 1
ATOM 5100 O O . PRO B 1 234 ? -1.049 39.594 -4.648 1 96.5 234 PRO B O 1
ATOM 5103 N N . GLU B 1 235 ? -0.409 39.375 -6.766 1 94.88 235 GLU B N 1
ATOM 5104 C CA . GLU B 1 235 ? 1.019 39.375 -6.461 1 94.88 235 GLU B CA 1
ATOM 5105 C C . GLU B 1 235 ? 1.407 40.562 -5.598 1 94.88 235 GLU B C 1
ATOM 5107 O O . GLU B 1 235 ? 2.184 40.438 -4.652 1 94.88 235 GLU B O 1
ATOM 5112 N N . ALA B 1 236 ? 0.852 41.688 -5.871 1 96.62 236 ALA B N 1
ATOM 5113 C CA . ALA B 1 236 ? 1.186 42.938 -5.195 1 96.62 236 ALA B CA 1
ATOM 5114 C C . ALA B 1 236 ? 0.694 42.938 -3.75 1 96.62 236 ALA B C 1
ATOM 5116 O O . ALA B 1 236 ? 1.154 43.719 -2.924 1 96.62 236 ALA B O 1
ATOM 5117 N N . MET B 1 237 ? -0.213 42 -3.443 1 97.25 237 MET B N 1
ATOM 5118 C CA . MET B 1 237 ? -0.822 41.969 -2.115 1 97.25 237 MET B CA 1
ATOM 5119 C C . MET B 1 237 ? -0.399 40.75 -1.335 1 97.25 237 MET B C 1
ATOM 5121 O O . MET B 1 237 ? -0.869 40.5 -0.219 1 97.25 237 MET B O 1
ATOM 5125 N N . LEU B 1 238 ? 0.466 39.938 -1.892 1 96.69 238 LEU B N 1
ATOM 5126 C CA . LEU B 1 238 ? 0.849 38.656 -1.274 1 96.69 238 LEU B CA 1
ATOM 5127 C C . LEU B 1 238 ? 1.48 38.906 0.094 1 96.69 238 LEU B C 1
ATOM 5129 O O . LEU B 1 238 ? 1.106 38.25 1.072 1 96.69 238 LEU B O 1
ATOM 5133 N N . ALA B 1 239 ? 2.408 39.812 0.163 1 95.81 239 ALA B N 1
ATOM 5134 C CA . ALA B 1 239 ? 3.088 40.094 1.425 1 95.81 239 ALA B CA 1
ATOM 5135 C C . ALA B 1 239 ? 2.105 40.594 2.479 1 95.81 239 ALA B C 1
ATOM 5137 O O . ALA B 1 239 ? 2.219 40.25 3.656 1 95.81 239 ALA B O 1
ATOM 5138 N N . ASP B 1 240 ? 1.232 41.438 2.055 1 96.69 240 ASP B N 1
ATOM 5139 C CA . ASP B 1 240 ? 0.241 41.969 2.973 1 96.69 240 ASP B CA 1
ATOM 5140 C C . ASP B 1 240 ? -0.665 40.875 3.527 1 96.69 240 ASP B C 1
ATOM 5142 O O . ASP B 1 240 ? -0.875 40.812 4.738 1 96.69 240 ASP B O 1
ATOM 5146 N N . LEU B 1 241 ? -1.196 40.031 2.695 1 97.38 241 LEU B N 1
ATOM 5147 C CA . LEU B 1 241 ? -2.062 38.969 3.176 1 97.38 241 LEU B CA 1
ATOM 5148 C C . LEU B 1 241 ? -1.289 38 4.07 1 97.38 241 LEU B C 1
ATOM 5150 O O . LEU B 1 241 ? -1.828 37.5 5.055 1 97.38 241 LEU B O 1
ATOM 5154 N N . ARG B 1 242 ? -0.001 37.719 3.705 1 97.38 242 ARG B N 1
ATOM 5155 C CA . ARG B 1 242 ? 0.805 36.781 4.488 1 97.38 242 ARG B CA 1
ATOM 5156 C C . ARG B 1 242 ? 1.028 37.312 5.902 1 97.38 242 ARG B C 1
ATOM 5158 O O . ARG B 1 242 ? 1.325 36.531 6.816 1 97.38 242 ARG B O 1
ATOM 5165 N N . SER B 1 243 ? 0.83 38.531 6.125 1 97.88 243 SER B N 1
ATOM 5166 C CA . SER B 1 243 ? 0.973 39.094 7.461 1 97.88 243 SER B CA 1
ATOM 5167 C C . SER B 1 243 ? -0.344 39.031 8.227 1 97.88 243 SER B C 1
ATOM 5169 O O . SER B 1 243 ? -0.42 39.5 9.375 1 97.88 243 SER B O 1
ATOM 5171 N N . LYS B 1 244 ? -1.393 38.531 7.551 1 98.25 244 LYS B N 1
ATOM 5172 C CA . LYS B 1 244 ? -2.711 38.531 8.18 1 98.25 244 LYS B CA 1
ATOM 5173 C C . LYS B 1 244 ? -3.346 37.156 8.172 1 98.25 244 LYS B C 1
ATOM 5175 O O . LYS B 1 244 ? -4.344 36.906 8.859 1 98.25 244 LYS B O 1
ATOM 5180 N N . ALA B 1 245 ? -2.77 36.219 7.418 1 98.56 245 ALA B N 1
ATOM 5181 C CA . ALA B 1 245 ? -3.393 34.938 7.23 1 98.56 245 ALA B CA 1
ATOM 5182 C C . ALA B 1 245 ? -2.344 33.812 7.203 1 98.56 245 ALA B C 1
ATOM 5184 O O . ALA B 1 245 ? -1.155 34.094 7.008 1 98.56 245 ALA B O 1
ATOM 5185 N N . HIS B 1 246 ? -2.77 32.625 7.461 1 98.44 246 HIS B N 1
ATOM 5186 C CA . HIS B 1 246 ? -1.977 31.406 7.422 1 98.44 246 HIS B CA 1
ATOM 5187 C C . HIS B 1 246 ? -1.224 31.281 6.102 1 98.44 246 HIS B C 1
ATOM 5189 O O . HIS B 1 246 ? -1.764 31.594 5.043 1 98.44 246 HIS B O 1
ATOM 5195 N N . ASP B 1 247 ? -0.048 30.75 6.113 1 97.94 247 ASP B N 1
ATOM 5196 C CA . ASP B 1 247 ? 0.857 30.734 4.969 1 97.94 247 ASP B CA 1
ATOM 5197 C C . ASP B 1 247 ? 0.342 29.812 3.867 1 97.94 247 ASP B C 1
ATOM 5199 O O . ASP B 1 247 ? 0.78 29.906 2.719 1 97.94 247 ASP B O 1
ATOM 5203 N N . GLN B 1 248 ? -0.569 28.906 4.176 1 97.62 248 GLN B N 1
ATOM 5204 C CA . GLN B 1 248 ? -1.062 27.953 3.195 1 97.62 248 GLN B CA 1
ATOM 5205 C C . GLN B 1 248 ? -2.33 28.453 2.518 1 97.62 248 GLN B C 1
ATOM 5207 O O . GLN B 1 248 ? -2.895 27.781 1.653 1 97.62 248 GLN B O 1
ATOM 5212 N N . VAL B 1 249 ? -2.793 29.656 2.844 1 98.38 249 VAL B N 1
ATOM 5213 C CA . VAL B 1 249 ? -3.994 30.219 2.236 1 98.38 249 VAL B CA 1
ATOM 5214 C C . VAL B 1 249 ? -3.711 30.594 0.784 1 98.38 249 VAL B C 1
ATOM 5216 O O . VAL B 1 249 ? -2.744 31.312 0.498 1 98.38 249 VAL B O 1
ATOM 5219 N N . LEU B 1 250 ? -4.566 30.141 -0.103 1 97.62 250 LEU B N 1
ATOM 5220 C CA . LEU B 1 250 ? -4.477 30.469 -1.521 1 97.62 250 LEU B CA 1
ATOM 5221 C C . LEU B 1 250 ? -5.566 31.469 -1.912 1 97.62 250 LEU B C 1
ATOM 5223 O O . LEU B 1 250 ? -5.387 32.25 -2.844 1 97.62 250 LEU B O 1
ATOM 5227 N N . SER B 1 251 ? -6.672 31.359 -1.277 1 98 251 SER B N 1
ATOM 5228 C CA . SER B 1 251 ? -7.785 32.281 -1.354 1 98 251 SER B CA 1
ATOM 5229 C C . SER B 1 251 ? -8.633 32.25 -0.087 1 98 251 SER B C 1
ATOM 5231 O O . SER B 1 251 ? -8.68 31.234 0.6 1 98 251 SER B O 1
ATOM 5233 N N . ILE B 1 252 ? -9.195 33.312 0.278 1 98.44 252 ILE B N 1
ATOM 5234 C CA . ILE B 1 252 ? -10.039 33.438 1.46 1 98.44 252 ILE B CA 1
ATOM 5235 C C . ILE B 1 252 ? -11.164 34.438 1.198 1 98.44 252 ILE B C 1
ATOM 5237 O O . ILE B 1 252 ? -10.906 35.562 0.795 1 98.44 252 ILE B O 1
ATOM 5241 N N . CYS B 1 253 ? -12.422 33.969 1.396 1 97.94 253 CYS B N 1
ATOM 5242 C CA . CYS B 1 253 ? -13.578 34.75 0.963 1 97.94 253 CYS B CA 1
ATOM 5243 C C . CYS B 1 253 ? -14.695 34.688 1.999 1 97.94 253 CYS B C 1
ATOM 5245 O O . CYS B 1 253 ? -15.625 33.875 1.864 1 97.94 253 CYS B O 1
ATOM 5247 N N . PRO B 1 254 ? -14.648 35.594 2.953 1 97 254 PRO B N 1
ATOM 5248 C CA . PRO B 1 254 ? -15.727 35.656 3.941 1 97 254 PRO B CA 1
ATOM 5249 C C . PRO B 1 254 ? -17.109 35.781 3.303 1 97 254 PRO B C 1
ATOM 5251 O O . PRO B 1 254 ? -18.078 35.219 3.797 1 97 254 PRO B O 1
ATOM 5254 N N . ARG B 1 255 ? -17.266 36.531 2.242 1 96.38 255 ARG B N 1
ATOM 5255 C CA . ARG B 1 255 ? -18.531 36.719 1.561 1 96.38 255 ARG B CA 1
ATOM 5256 C C . ARG B 1 255 ? -19.172 35.375 1.184 1 96.38 255 ARG B C 1
ATOM 5258 O O . ARG B 1 255 ? -20.375 35.188 1.366 1 96.38 255 ARG B O 1
ATOM 5265 N N . ASP B 1 256 ? -18.344 34.531 0.654 1 94.88 256 ASP B N 1
ATOM 5266 C CA . ASP B 1 256 ? -18.828 33.219 0.238 1 94.88 256 ASP B CA 1
ATOM 5267 C C . ASP B 1 256 ? -18.625 32.188 1.342 1 94.88 256 ASP B C 1
ATOM 5269 O O . ASP B 1 256 ? -18.984 31.016 1.18 1 94.88 256 ASP B O 1
ATOM 5273 N N . GLN B 1 257 ? -17.969 32.5 2.406 1 96 257 GLN B N 1
ATOM 5274 C CA . GLN B 1 257 ? -17.719 31.672 3.584 1 96 257 GLN B CA 1
ATOM 5275 C C . GLN B 1 257 ? -16.859 30.469 3.24 1 96 257 GLN B C 1
ATOM 5277 O O . GLN B 1 257 ? -17.172 29.344 3.613 1 96 257 GLN B O 1
ATOM 5282 N N . VAL B 1 258 ? -15.766 30.734 2.49 1 96.12 258 VAL B N 1
ATOM 5283 C CA . VAL B 1 258 ? -14.867 29.641 2.131 1 96.12 258 VAL B CA 1
ATOM 5284 C C . VAL B 1 258 ? -13.414 30.109 2.203 1 96.12 258 VAL B C 1
ATOM 5286 O O . VAL B 1 258 ? -13.148 31.312 2.121 1 96.12 258 VAL B O 1
ATOM 5289 N N . VAL B 1 259 ? -12.539 29.234 2.357 1 97.94 259 VAL B N 1
ATOM 5290 C CA . VAL B 1 259 ? -11.094 29.406 2.26 1 97.94 259 VAL B CA 1
ATOM 5291 C C . VAL B 1 259 ? -10.477 28.234 1.495 1 97.94 259 VAL B C 1
ATOM 5293 O O . VAL B 1 259 ? -10.93 27.094 1.615 1 97.94 259 VAL B O 1
ATOM 5296 N N . THR B 1 260 ? -9.555 28.516 0.638 1 96.81 260 THR B N 1
ATOM 5297 C CA . THR B 1 260 ? -8.781 27.5 -0.071 1 96.81 260 THR B CA 1
ATOM 5298 C C . THR B 1 260 ? -7.371 27.406 0.5 1 96.81 260 THR B C 1
ATOM 5300 O O . THR B 1 260 ? -6.656 28.406 0.581 1 96.81 260 THR B O 1
ATOM 5303 N N . LEU B 1 261 ? -7.004 26.266 0.893 1 97.81 261 LEU B N 1
ATOM 5304 C CA . LEU B 1 261 ? -5.688 26 1.459 1 97.81 261 LEU B CA 1
ATOM 5305 C C . LEU B 1 261 ? -4.895 25.047 0.573 1 97.81 261 LEU B C 1
ATOM 5307 O O . LEU B 1 261 ? -5.453 24.094 0.02 1 97.81 261 LEU B O 1
ATOM 5311 N N . ALA B 1 262 ? -3.617 25.344 0.432 1 96.12 262 ALA B N 1
ATOM 5312 C CA . ALA B 1 262 ? -2.732 24.375 -0.214 1 96.12 262 ALA B CA 1
ATOM 5313 C C . ALA B 1 262 ? -2.658 23.078 0.585 1 96.12 262 ALA B C 1
ATOM 5315 O O . ALA B 1 262 ? -2.738 23.094 1.815 1 96.12 262 ALA B O 1
ATOM 5316 N N . THR B 1 263 ? -2.543 21.938 -0.121 1 93.44 263 THR B N 1
ATOM 5317 C CA . THR B 1 263 ? -2.361 20.656 0.537 1 93.44 263 THR B CA 1
ATOM 5318 C C . THR B 1 263 ? -0.922 20.172 0.392 1 93.44 263 THR B C 1
ATOM 5320 O O . THR B 1 263 ? -0.161 20.703 -0.42 1 93.44 263 THR B O 1
ATOM 5323 N N . ILE B 1 264 ? -0.582 19.266 1.243 1 93.44 264 ILE B N 1
ATOM 5324 C CA . ILE B 1 264 ? 0.745 18.672 1.275 1 93.44 264 ILE B CA 1
ATOM 5325 C C . ILE B 1 264 ? 0.653 17.203 0.852 1 93.44 264 ILE B C 1
ATOM 5327 O O . ILE B 1 264 ? -0.249 16.484 1.284 1 93.44 264 ILE B O 1
ATOM 5331 N N . ARG B 1 265 ? 1.6 16.797 0.019 1 89.62 265 ARG B N 1
ATOM 5332 C CA . ARG B 1 265 ? 1.646 15.406 -0.427 1 89.62 265 ARG B CA 1
ATOM 5333 C C . ARG B 1 265 ? 2.428 14.539 0.555 1 89.62 265 ARG B C 1
ATOM 5335 O O . ARG B 1 265 ? 3.447 14.969 1.096 1 89.62 265 ARG B O 1
ATOM 5342 N N . GLY B 1 266 ? 1.95 13.336 0.767 1 92.06 266 GLY B N 1
ATOM 5343 C CA . GLY B 1 266 ? 2.623 12.328 1.567 1 92.06 266 GLY B CA 1
ATOM 5344 C C . GLY B 1 266 ? 2.131 10.914 1.285 1 92.06 266 GLY B C 1
ATOM 5345 O O . GLY B 1 266 ? 1.614 10.641 0.201 1 92.06 266 GLY B O 1
ATOM 5346 N N . PHE B 1 267 ? 2.439 10.047 2.25 1 89.69 267 PHE B N 1
ATOM 5347 C CA . PHE B 1 267 ? 2.016 8.664 2.115 1 89.69 267 PHE B CA 1
ATOM 5348 C C . PHE B 1 267 ? 1.372 8.164 3.404 1 89.69 267 PHE B C 1
ATOM 5350 O O . PHE B 1 267 ? 1.701 8.641 4.492 1 89.69 267 PHE B O 1
ATOM 5357 N N . SER B 1 268 ? 0.468 7.25 3.303 1 86.44 268 SER B N 1
ATOM 5358 C CA . SER B 1 268 ? -0.062 6.43 4.391 1 86.44 268 SER B CA 1
ATOM 5359 C C . SER B 1 268 ? -0.354 5.008 3.92 1 86.44 268 SER B C 1
ATOM 5361 O O . SER B 1 268 ? -1.098 4.809 2.955 1 86.44 268 SER B O 1
ATOM 5363 N N . PHE B 1 269 ? 0.33 4.055 4.562 1 79.62 269 PHE B N 1
ATOM 5364 C CA . PHE B 1 269 ? 0.166 2.645 4.223 1 79.62 269 PHE B CA 1
ATOM 5365 C C . PHE B 1 269 ? 0.345 2.422 2.727 1 79.62 269 PHE B C 1
ATOM 5367 O O . PHE B 1 269 ? -0.481 1.768 2.088 1 79.62 269 PHE B O 1
ATOM 5374 N N . SER B 1 270 ? 1.348 3.105 2.172 1 79.12 270 SER B N 1
ATOM 5375 C CA . SER B 1 270 ? 1.869 2.941 0.818 1 79.12 270 SER B CA 1
ATOM 5376 C C . SER B 1 270 ? 0.935 3.566 -0.213 1 79.12 270 SER B C 1
ATOM 5378 O O . SER B 1 270 ? 1.016 3.252 -1.402 1 79.12 270 SER B O 1
ATOM 5380 N N . LYS B 1 271 ? 0.02 4.379 0.247 1 78.31 271 LYS B N 1
ATOM 5381 C CA . LYS B 1 271 ? -0.822 5.164 -0.65 1 78.31 271 LYS B CA 1
ATOM 5382 C C . LYS B 1 271 ? -0.482 6.652 -0.561 1 78.31 271 LYS B C 1
ATOM 5384 O O . LYS B 1 271 ? -0.226 7.172 0.527 1 78.31 271 LYS B O 1
ATOM 5389 N N . SER B 1 272 ? -0.498 7.273 -1.712 1 82.88 272 SER B N 1
ATOM 5390 C CA . SER B 1 272 ? -0.338 8.727 -1.719 1 82.88 272 SER B CA 1
ATOM 5391 C C . SER B 1 272 ? -1.535 9.414 -1.075 1 82.88 272 SER B C 1
ATOM 5393 O O . SER B 1 272 ? -2.678 9 -1.273 1 82.88 272 SER B O 1
ATOM 5395 N N . VAL B 1 273 ? -1.226 10.461 -0.29 1 86 273 VAL B N 1
ATOM 5396 C CA . VAL B 1 273 ? -2.293 11.188 0.391 1 86 273 VAL B CA 1
ATOM 5397 C C . VAL B 1 273 ? -2.062 12.695 0.259 1 86 273 VAL B C 1
ATOM 5399 O O . VAL B 1 273 ? -0.959 13.133 -0.077 1 86 273 VAL B O 1
ATOM 5402 N N . LEU B 1 274 ? -3.145 13.414 0.408 1 87.94 274 LEU B N 1
ATOM 5403 C CA . LEU B 1 274 ? -3.104 14.852 0.634 1 87.94 274 LEU B CA 1
ATOM 5404 C C . LEU B 1 274 ? -3.537 15.195 2.057 1 87.94 274 LEU B C 1
ATOM 5406 O O . LEU B 1 274 ? -4.504 14.625 2.568 1 87.94 274 LEU B O 1
ATOM 5410 N N . TYR B 1 275 ? -2.746 16.031 2.723 1 95 275 TYR B N 1
ATOM 5411 C CA . TYR B 1 275 ? -3.117 16.516 4.051 1 95 275 TYR B CA 1
ATOM 5412 C C . TYR B 1 275 ? -2.836 18 4.195 1 95 275 TYR B C 1
ATOM 5414 O O . TYR B 1 275 ? -2.199 18.609 3.328 1 95 275 TYR B O 1
ATOM 5422 N N . LEU B 1 276 ? -3.389 18.609 5.234 1 97.12 276 LEU B N 1
ATOM 5423 C CA . LEU B 1 276 ? -3.121 20 5.57 1 97.12 276 LEU B CA 1
ATOM 5424 C C . LEU B 1 276 ? -2.045 20.094 6.645 1 97.12 276 LEU B C 1
ATOM 5426 O O . LEU B 1 276 ? -1.771 19.125 7.352 1 97.12 276 LEU B O 1
ATOM 5430 N N . ILE B 1 277 ? -1.393 21.219 6.707 1 97.25 277 ILE B N 1
ATOM 5431 C CA . ILE B 1 277 ? -0.668 21.641 7.906 1 97.25 277 ILE B CA 1
ATOM 5432 C C . ILE B 1 277 ? -1.385 22.812 8.562 1 97.25 277 ILE B C 1
ATOM 5434 O O . ILE B 1 277 ? -1.53 23.875 7.961 1 97.25 277 ILE B O 1
ATOM 5438 N N . ALA B 1 278 ? -1.83 22.562 9.758 1 98.06 278 ALA B N 1
ATOM 5439 C CA . ALA B 1 278 ? -2.475 23.641 10.484 1 98.06 278 ALA B CA 1
ATOM 5440 C C . ALA B 1 278 ? -1.52 24.266 11.5 1 98.06 278 ALA B C 1
ATOM 5442 O O . ALA B 1 278 ? -1.284 25.484 11.477 1 98.06 278 ALA B O 1
ATOM 5443 N N . ASP B 1 279 ? -0.956 23.438 12.289 1 98.38 279 ASP B N 1
ATOM 5444 C CA . ASP B 1 279 ? -0.119 23.906 13.391 1 98.38 279 ASP B CA 1
ATOM 5445 C C . ASP B 1 279 ? 0.99 22.891 13.695 1 98.38 279 ASP B C 1
ATOM 5447 O O . ASP B 1 279 ? 0.873 21.719 13.375 1 98.38 279 ASP B O 1
ATOM 5451 N N . GLY B 1 280 ? 2.053 23.406 14.289 1 97.94 280 GLY B N 1
ATOM 5452 C CA . GLY B 1 280 ? 3.084 22.578 14.883 1 97.94 280 GLY B CA 1
ATOM 5453 C C . GLY B 1 280 ? 3.512 23.047 16.266 1 97.94 280 GLY B C 1
ATOM 5454 O O . GLY B 1 280 ? 3.531 24.25 16.531 1 97.94 280 GLY B O 1
ATOM 5455 N N . SER B 1 281 ? 3.928 22.125 17.125 1 97.94 281 SER B N 1
ATOM 5456 C CA . SER B 1 281 ? 4.371 22.469 18.469 1 97.94 281 SER B CA 1
ATOM 5457 C C . SER B 1 281 ? 5.805 22.984 18.469 1 97.94 281 SER B C 1
ATOM 5459 O O . SER B 1 281 ? 6.293 23.484 19.484 1 97.94 281 SER B O 1
ATOM 5461 N N . ASP B 1 282 ? 6.48 22.859 17.344 1 97.06 282 ASP B N 1
ATOM 5462 C CA . ASP B 1 282 ? 7.871 23.266 17.156 1 97.06 282 ASP B CA 1
ATOM 5463 C C . ASP B 1 282 ? 8.016 24.188 15.945 1 97.06 282 ASP B C 1
ATOM 5465 O O . ASP B 1 282 ? 7.316 24.031 14.945 1 97.06 282 ASP B O 1
ATOM 5469 N N . PRO B 1 283 ? 8.969 25.109 16.031 1 97.06 283 PRO B N 1
ATOM 5470 C CA . PRO B 1 283 ? 9.141 26.031 14.906 1 97.06 283 PRO B CA 1
ATOM 5471 C C . PRO B 1 283 ? 9.57 25.328 13.617 1 97.06 283 PRO B C 1
ATOM 5473 O O . PRO B 1 283 ? 9.25 25.797 12.516 1 97.06 283 PRO B O 1
ATOM 5476 N N . LEU B 1 284 ? 10.25 24.25 13.672 1 92.62 284 LEU B N 1
ATOM 5477 C CA . LEU B 1 284 ? 10.781 23.578 12.484 1 92.62 284 LEU B CA 1
ATOM 5478 C C . LEU B 1 284 ? 9.656 23.125 11.57 1 92.62 284 LEU B C 1
ATOM 5480 O O . LEU B 1 284 ? 9.523 23.609 10.445 1 92.62 284 LEU B O 1
ATOM 5484 N N . PRO B 1 285 ? 8.812 22.203 12 1 91.38 285 PRO B N 1
ATOM 5485 C CA . PRO B 1 285 ? 7.754 21.766 11.078 1 91.38 285 PRO B CA 1
ATOM 5486 C C . PRO B 1 285 ? 6.797 22.906 10.719 1 91.38 285 PRO B C 1
ATOM 5488 O O . PRO B 1 285 ? 6.27 22.938 9.602 1 91.38 285 PRO B O 1
ATOM 5491 N N . ALA B 1 286 ? 6.508 23.797 11.688 1 96.06 286 ALA B N 1
ATOM 5492 C CA . ALA B 1 286 ? 5.641 24.938 11.383 1 96.06 286 ALA B CA 1
ATOM 5493 C C . ALA B 1 286 ? 6.195 25.766 10.219 1 96.06 286 ALA B C 1
ATOM 5495 O O . ALA B 1 286 ? 5.445 26.188 9.344 1 96.06 286 ALA B O 1
ATOM 5496 N N . THR B 1 287 ? 7.523 25.953 10.227 1 96.19 287 THR B N 1
ATOM 5497 C CA . THR B 1 287 ? 8.172 26.734 9.172 1 96.19 287 THR B CA 1
ATOM 5498 C C . THR B 1 287 ? 8.211 25.938 7.867 1 96.19 287 THR B C 1
ATOM 5500 O O . THR B 1 287 ? 7.887 26.469 6.805 1 96.19 287 THR B O 1
ATOM 5503 N N . LEU B 1 288 ? 8.594 24.734 7.922 1 92.75 288 LEU B N 1
ATOM 5504 C CA . LEU B 1 288 ? 8.836 23.906 6.746 1 92.75 288 LEU B CA 1
ATOM 5505 C C . LEU B 1 288 ? 7.578 23.781 5.895 1 92.75 288 LEU B C 1
ATOM 5507 O O . LEU B 1 288 ? 7.617 24.031 4.684 1 92.75 288 LEU B O 1
ATOM 5511 N N . ASP B 1 289 ? 6.445 23.5 6.523 1 91.38 289 ASP B N 1
ATOM 5512 C CA . ASP B 1 289 ? 5.219 23.234 5.777 1 91.38 289 ASP B CA 1
ATOM 5513 C C . ASP B 1 289 ? 4.285 24.453 5.812 1 91.38 289 ASP B C 1
ATOM 5515 O O . ASP B 1 289 ? 3.205 24.422 5.223 1 91.38 289 ASP B O 1
ATOM 5519 N N . GLY B 1 290 ? 4.723 25.5 6.492 1 95.06 290 GLY B N 1
ATOM 5520 C CA . GLY B 1 290 ? 3.953 26.734 6.516 1 95.06 290 GLY B CA 1
ATOM 5521 C C . GLY B 1 290 ? 2.781 26.688 7.48 1 95.06 290 GLY B C 1
ATOM 5522 O O . GLY B 1 290 ? 1.698 27.188 7.172 1 95.06 290 GLY B O 1
ATOM 5523 N N . GLY B 1 291 ? 2.916 26.016 8.57 1 97.75 291 GLY B N 1
ATOM 5524 C CA . GLY B 1 291 ? 1.906 26 9.617 1 97.75 291 GLY B CA 1
ATOM 5525 C C . GLY B 1 291 ? 2.127 27.047 10.68 1 97.75 291 GLY B C 1
ATOM 5526 O O . GLY B 1 291 ? 3.105 27.797 10.625 1 97.75 291 GLY B O 1
ATOM 5527 N N . THR B 1 292 ? 1.185 27.188 11.617 1 98.75 292 THR B N 1
ATOM 5528 C CA . THR B 1 292 ? 1.312 28.062 12.773 1 98.75 292 THR B CA 1
ATOM 5529 C C . THR B 1 292 ? 2.123 27.391 13.875 1 98.75 292 THR B C 1
ATOM 5531 O O . THR B 1 292 ? 1.888 26.234 14.203 1 98.75 292 THR B O 1
ATOM 5534 N N . TYR B 1 293 ? 3.166 28.141 14.359 1 98.75 293 TYR B N 1
ATOM 5535 C CA . TYR B 1 293 ? 3.811 27.672 15.578 1 98.75 293 TYR B CA 1
ATOM 5536 C C . TYR B 1 293 ? 2.887 27.828 16.781 1 98.75 293 TYR B C 1
ATOM 5538 O O . TYR B 1 293 ? 2.518 28.953 17.141 1 98.75 293 TYR B O 1
ATOM 5546 N N . ALA B 1 294 ? 2.432 26.703 17.328 1 98.62 294 ALA B N 1
ATOM 5547 C CA . ALA B 1 294 ? 1.554 26.656 18.5 1 98.62 294 ALA B CA 1
ATOM 5548 C C . ALA B 1 294 ? 2.225 25.922 19.656 1 98.62 294 ALA B C 1
ATOM 5550 O O . ALA B 1 294 ? 2 24.734 19.859 1 98.62 294 ALA B O 1
ATOM 5551 N N . PRO B 1 295 ? 2.898 26.625 20.547 1 97.56 295 PRO B N 1
ATOM 5552 C CA . PRO B 1 295 ? 3.648 25.984 21.609 1 97.56 295 PRO B CA 1
ATOM 5553 C C . PRO B 1 295 ? 2.76 25.141 22.531 1 97.56 295 PRO B C 1
ATOM 5555 O O . PRO B 1 295 ? 3.205 24.125 23.062 1 97.56 295 PRO B O 1
ATOM 5558 N N . ARG B 1 296 ? 1.528 25.484 22.688 1 98 296 ARG B N 1
ATOM 5559 C CA . ARG B 1 296 ? 0.613 24.797 23.594 1 98 296 ARG B CA 1
ATOM 5560 C C . ARG B 1 296 ? 0.299 23.391 23.078 1 98 296 ARG B C 1
ATOM 5562 O O . ARG B 1 296 ? -0.161 22.531 23.844 1 98 296 ARG B O 1
ATOM 5569 N N . LEU B 1 297 ? 0.484 23.109 21.844 1 97.5 297 LEU B N 1
ATOM 5570 C CA . LEU B 1 297 ? 0.252 21.781 21.297 1 97.5 297 LEU B CA 1
ATOM 5571 C C . LEU B 1 297 ? 1.187 20.766 21.922 1 97.5 297 LEU B C 1
ATOM 5573 O O . LEU B 1 297 ? 0.923 19.562 21.875 1 97.5 297 LEU B O 1
ATOM 5577 N N . ALA B 1 298 ? 2.26 21.25 22.562 1 96.5 298 ALA B N 1
ATOM 5578 C CA . ALA B 1 298 ? 3.191 20.375 23.266 1 96.5 298 ALA B CA 1
ATOM 5579 C C . ALA B 1 298 ? 2.549 19.781 24.516 1 96.5 298 ALA B C 1
ATOM 5581 O O . ALA B 1 298 ? 3.104 18.859 25.141 1 96.5 298 ALA B O 1
ATOM 5582 N N . ALA B 1 299 ? 1.409 20.188 24.891 1 96.75 299 ALA B N 1
ATOM 5583 C CA . ALA B 1 299 ? 0.666 19.609 26.016 1 96.75 299 ALA B CA 1
ATOM 5584 C C . ALA B 1 299 ? 0.276 18.172 25.719 1 96.75 299 ALA B C 1
ATOM 5586 O O . ALA B 1 299 ? 0.058 17.375 26.641 1 96.75 299 ALA B O 1
ATOM 5587 N N . VAL B 1 300 ? 0.073 17.859 24.422 1 96.19 300 VAL B N 1
ATOM 5588 C CA . VAL B 1 300 ? -0.326 16.516 24.016 1 96.19 300 VAL B CA 1
ATOM 5589 C C . VAL B 1 300 ? 0.847 15.547 24.203 1 96.19 300 VAL B C 1
ATOM 5591 O O . VAL B 1 300 ? 1.91 15.742 23.609 1 96.19 300 VAL B O 1
ATOM 5594 N N . PRO B 1 301 ? 0.682 14.477 25 1 92.75 301 PRO B N 1
ATOM 5595 C CA . PRO B 1 301 ? 1.787 13.531 25.188 1 92.75 301 PRO B CA 1
ATOM 5596 C C . PRO B 1 301 ? 2.168 12.805 23.906 1 92.75 301 PRO B C 1
ATOM 5598 O O . PRO B 1 301 ? 1.293 12.438 23.109 1 92.75 301 PRO B O 1
ATOM 5601 N N . THR B 1 302 ? 3.447 12.734 23.719 1 92.25 302 THR B N 1
ATOM 5602 C CA . THR B 1 302 ? 3.955 12 22.562 1 92.25 302 THR B CA 1
ATOM 5603 C C . THR B 1 302 ? 4.355 10.578 22.953 1 92.25 302 THR B C 1
ATOM 5605 O O . THR B 1 302 ? 4.41 10.25 24.141 1 92.25 302 THR B O 1
ATOM 5608 N N . GLY B 1 303 ? 4.535 9.812 22 1 83.12 303 GLY B N 1
ATOM 5609 C CA . GLY B 1 303 ? 4.828 8.414 22.25 1 83.12 303 GLY B CA 1
ATOM 5610 C C . GLY B 1 303 ? 3.59 7.586 22.531 1 83.12 303 GLY B C 1
ATOM 5611 O O . GLY B 1 303 ? 2.494 8.133 22.688 1 83.12 303 GLY B O 1
ATOM 5612 N N . ASP B 1 304 ? 3.652 6.289 22.375 1 77.31 304 ASP B N 1
ATOM 5613 C CA . ASP B 1 304 ? 2.613 5.328 22.734 1 77.31 304 ASP B CA 1
ATOM 5614 C C . ASP B 1 304 ? 1.328 5.59 21.953 1 77.31 304 ASP B C 1
ATOM 5616 O O . ASP B 1 304 ? 0.249 5.691 22.531 1 77.31 304 ASP B O 1
ATOM 5620 N N . ASP B 1 305 ? 1.398 5.758 20.688 1 80.5 305 ASP B N 1
ATOM 5621 C CA . ASP B 1 305 ? 0.292 6.18 19.844 1 80.5 305 ASP B CA 1
ATOM 5622 C C . ASP B 1 305 ? -0.806 5.121 19.797 1 80.5 305 ASP B C 1
ATOM 5624 O O . ASP B 1 305 ? -1.955 5.422 19.469 1 80.5 305 ASP B O 1
ATOM 5628 N N . ASP B 1 306 ? -0.463 3.896 20.188 1 70.75 306 ASP B N 1
ATOM 5629 C CA . ASP B 1 306 ? -1.465 2.836 20.156 1 70.75 306 ASP B CA 1
ATOM 5630 C C . ASP B 1 306 ? -1.921 2.461 21.562 1 70.75 306 ASP B C 1
ATOM 5632 O O . ASP B 1 306 ? -2.674 1.502 21.75 1 70.75 306 ASP B O 1
ATOM 5636 N N . ALA B 1 307 ? -1.459 3.197 22.531 1 72.31 307 ALA B N 1
ATOM 5637 C CA . ALA B 1 307 ? -1.761 2.887 23.922 1 72.31 307 ALA B CA 1
ATOM 5638 C C . ALA B 1 307 ? -3.154 3.379 24.312 1 72.31 307 ALA B C 1
ATOM 5640 O O . ALA B 1 307 ? -3.725 4.234 23.625 1 72.31 307 ALA B O 1
ATOM 5641 N N . LEU B 1 308 ? -3.6 2.822 25.453 1 75.06 308 LEU B N 1
ATOM 5642 C CA . LEU B 1 308 ? -4.832 3.303 26.062 1 75.06 308 LEU B CA 1
ATOM 5643 C C . LEU B 1 308 ? -4.738 4.793 26.375 1 75.06 308 LEU B C 1
ATOM 5645 O O . LEU B 1 308 ? -3.738 5.258 26.922 1 75.06 308 LEU B O 1
ATOM 5649 N N . PHE B 1 309 ? -5.672 5.641 25.844 1 83 309 PHE B N 1
ATOM 5650 C CA . PHE B 1 309 ? -5.852 7.062 26.109 1 83 309 PHE B CA 1
ATOM 5651 C C . PHE B 1 309 ? -4.852 7.895 25.312 1 83 309 PHE B C 1
ATOM 5653 O O . PHE B 1 309 ? -4.551 9.031 25.688 1 83 309 PHE B O 1
ATOM 5660 N N . SER B 1 310 ? -4.293 7.246 24.297 1 87.94 310 SER B N 1
ATOM 5661 C CA . SER B 1 310 ? -3.426 8.023 23.406 1 87.94 310 SER B CA 1
ATOM 5662 C C . SER B 1 310 ? -4.227 9.039 22.609 1 87.94 310 SER B C 1
ATOM 5664 O O . SER B 1 310 ? -5.32 8.734 22.125 1 87.94 310 SER B O 1
ATOM 5666 N N . GLY B 1 311 ? -3.625 10.289 22.484 1 93.12 311 GLY B N 1
ATOM 5667 C CA . GLY B 1 311 ? -4.258 11.344 21.719 1 93.12 311 GLY B CA 1
ATOM 5668 C C . GLY B 1 311 ? -3.584 11.578 20.375 1 93.12 311 GLY B C 1
ATOM 5669 O O . GLY B 1 311 ? -3.977 12.484 19.625 1 93.12 311 GLY B O 1
ATOM 5670 N N . ILE B 1 312 ? -2.609 10.758 20.031 1 93.44 312 ILE B N 1
ATOM 5671 C CA . ILE B 1 312 ? -1.729 11.102 18.922 1 93.44 312 ILE B CA 1
ATOM 5672 C C . ILE B 1 312 ? -1.572 9.898 17.984 1 93.44 312 ILE B C 1
ATOM 5674 O O . ILE B 1 312 ? -2.002 8.789 18.328 1 93.44 312 ILE B O 1
ATOM 5678 N N . GLU B 1 313 ? -1.151 10.117 16.781 1 92 313 GLU B N 1
ATOM 5679 C CA . GLU B 1 313 ? -0.794 9.094 15.797 1 92 313 GLU B CA 1
ATOM 5680 C C . GLU B 1 313 ? 0.624 9.305 15.273 1 92 313 GLU B C 1
ATOM 5682 O O . GLU B 1 313 ? 1.124 10.43 15.25 1 92 313 GLU B O 1
ATOM 5687 N N . ARG B 1 314 ? 1.268 8.289 14.914 1 90.44 314 ARG B N 1
ATOM 5688 C CA . ARG B 1 314 ? 2.668 8.367 14.516 1 90.44 314 ARG B CA 1
ATOM 5689 C C . ARG B 1 314 ? 2.807 8.992 13.133 1 90.44 314 ARG B C 1
ATOM 5691 O O . ARG B 1 314 ? 1.888 8.906 12.312 1 90.44 314 ARG B O 1
ATOM 5698 N N . PHE B 1 315 ? 3.896 9.594 12.859 1 92.88 315 PHE B N 1
ATOM 5699 C CA . PHE B 1 315 ? 4.312 10.367 11.695 1 92.88 315 PHE B CA 1
ATOM 5700 C C . PHE B 1 315 ? 5.812 10.219 11.453 1 92.88 315 PHE B C 1
ATOM 5702 O O . PHE B 1 315 ? 6.617 10.492 12.352 1 92.88 315 PHE B O 1
ATOM 5709 N N . PHE B 1 316 ? 6.211 9.734 10.219 1 95.69 316 PHE B N 1
ATOM 5710 C CA . PHE B 1 316 ? 7.629 9.516 9.945 1 95.69 316 PHE B CA 1
ATOM 5711 C C . PHE B 1 316 ? 8.141 10.531 8.93 1 95.69 316 PHE B C 1
ATOM 5713 O O . PHE B 1 316 ? 7.543 10.711 7.867 1 95.69 316 PHE B O 1
ATOM 5720 N N . VAL B 1 317 ? 9.258 11.18 9.25 1 97.38 317 VAL B N 1
ATOM 5721 C CA . VAL B 1 317 ? 9.852 12.242 8.445 1 97.38 317 VAL B CA 1
ATOM 5722 C C . VAL B 1 317 ? 11.289 11.883 8.086 1 97.38 317 VAL B C 1
ATOM 5724 O O . VAL B 1 317 ? 12.148 11.773 8.961 1 97.38 317 VAL B O 1
ATOM 5727 N N . ASN B 1 318 ? 11.547 11.688 6.82 1 98.25 318 ASN B N 1
ATOM 5728 C CA . ASN B 1 318 ? 12.898 11.43 6.344 1 98.25 318 ASN B CA 1
ATOM 5729 C C . ASN B 1 318 ? 13.758 12.695 6.387 1 98.25 318 ASN B C 1
ATOM 5731 O O . ASN B 1 318 ? 13.289 13.773 6.016 1 98.25 318 ASN B O 1
ATOM 5735 N N . THR B 1 319 ? 15.023 12.578 6.832 1 98.19 319 THR B N 1
ATOM 5736 C CA . THR B 1 319 ? 15.828 13.789 6.957 1 98.19 319 THR B CA 1
ATOM 5737 C C . THR B 1 319 ? 16.906 13.836 5.875 1 98.19 319 THR B C 1
ATOM 5739 O O . THR B 1 319 ? 17.422 14.906 5.559 1 98.19 319 THR B O 1
ATOM 5742 N N . ASN B 1 320 ? 17.25 12.656 5.352 1 98.19 320 ASN B N 1
ATOM 5743 C CA . ASN B 1 320 ? 18.375 12.633 4.438 1 98.19 320 ASN B CA 1
ATOM 5744 C C . ASN B 1 320 ? 18.109 11.727 3.24 1 98.19 320 ASN B C 1
ATOM 5746 O O . ASN B 1 320 ? 19.016 11.031 2.773 1 98.19 320 ASN B O 1
ATOM 5750 N N . GLY B 1 321 ? 16.859 11.633 2.785 1 97.81 321 GLY B N 1
ATOM 5751 C CA . GLY B 1 321 ? 16.547 10.93 1.549 1 97.81 321 GLY B CA 1
ATOM 5752 C C . GLY B 1 321 ? 17.156 11.594 0.323 1 97.81 321 GLY B C 1
ATOM 5753 O O . GLY B 1 321 ? 17.875 12.594 0.438 1 97.81 321 GLY B O 1
ATOM 5754 N N . TYR B 1 322 ? 16.859 11.047 -0.849 1 96.25 322 TYR B N 1
ATOM 5755 C CA . TYR B 1 322 ? 17.391 11.562 -2.104 1 96.25 322 TYR B CA 1
ATOM 5756 C C . TYR B 1 322 ? 16.891 12.977 -2.377 1 96.25 322 TYR B C 1
ATOM 5758 O O . TYR B 1 322 ? 15.727 13.289 -2.094 1 96.25 322 TYR B O 1
ATOM 5766 N N . THR B 1 323 ? 17.719 13.805 -2.879 1 95.38 323 THR B N 1
ATOM 5767 C CA . THR B 1 323 ? 17.359 15.07 -3.496 1 95.38 323 THR B CA 1
ATOM 5768 C C . THR B 1 323 ? 17.438 14.977 -5.016 1 95.38 323 THR B C 1
ATOM 5770 O O . THR B 1 323 ? 17.953 13.992 -5.555 1 95.38 323 THR B O 1
ATOM 5773 N N . ASN B 1 324 ? 16.891 15.969 -5.719 1 90.94 324 ASN B N 1
ATOM 5774 C CA . ASN B 1 324 ? 16.984 15.977 -7.172 1 90.94 324 ASN B CA 1
ATOM 5775 C C . ASN B 1 324 ? 18.438 16.094 -7.641 1 90.94 324 ASN B C 1
ATOM 5777 O O . ASN B 1 324 ? 18.766 15.68 -8.758 1 90.94 324 ASN B O 1
ATOM 5781 N N . ARG B 1 325 ? 19.312 16.547 -6.785 1 92.81 325 ARG B N 1
ATOM 5782 C CA . ARG B 1 325 ? 20.719 16.719 -7.117 1 92.81 325 ARG B CA 1
ATOM 5783 C C . ARG B 1 325 ? 21.438 15.375 -7.168 1 92.81 325 ARG B C 1
ATOM 5785 O O . ARG B 1 325 ? 22.531 15.258 -7.73 1 92.81 325 ARG B O 1
ATOM 5792 N N . ASP B 1 326 ? 20.797 14.383 -6.59 1 94.12 326 ASP B N 1
ATOM 5793 C CA . ASP B 1 326 ? 21.391 13.039 -6.57 1 94.12 326 ASP B CA 1
ATOM 5794 C C . ASP B 1 326 ? 21.141 12.312 -7.887 1 94.12 326 ASP B C 1
ATOM 5796 O O . ASP B 1 326 ? 21.688 11.234 -8.125 1 94.12 326 ASP B O 1
ATOM 5800 N N . LEU B 1 327 ? 20.266 12.812 -8.75 1 91.31 327 LEU B N 1
ATOM 5801 C CA . LEU B 1 327 ? 20.031 12.211 -10.062 1 91.31 327 LEU B CA 1
ATOM 5802 C C . LEU B 1 327 ? 21.125 12.602 -11.047 1 91.31 327 LEU B C 1
ATOM 5804 O O . LEU B 1 327 ? 21.266 13.781 -11.383 1 91.31 327 LEU B O 1
ATOM 5808 N N . PRO B 1 328 ? 21.938 11.695 -11.5 1 90.88 328 PRO B N 1
ATOM 5809 C CA . PRO B 1 328 ? 23 12.062 -12.438 1 90.88 328 PRO B CA 1
ATOM 5810 C C . PRO B 1 328 ? 22.469 12.461 -13.812 1 90.88 328 PRO B C 1
ATOM 5812 O O . PRO B 1 328 ? 21.312 12.18 -14.141 1 90.88 328 PRO B O 1
ATOM 5815 N N . PRO B 1 329 ? 23.344 13.109 -14.578 1 90.5 329 PRO B N 1
ATOM 5816 C CA . PRO B 1 329 ? 22.938 13.414 -15.953 1 90.5 329 PRO B CA 1
ATOM 5817 C C . PRO B 1 329 ? 22.656 12.164 -16.781 1 90.5 329 PRO B C 1
ATOM 5819 O O . PRO B 1 329 ? 23.219 11.094 -16.5 1 90.5 329 PRO B O 1
ATOM 5822 N N . GLY B 1 330 ? 21.781 12.289 -17.812 1 90.31 330 GLY B N 1
ATOM 5823 C CA . GLY B 1 330 ? 21.484 11.188 -18.703 1 90.31 330 GLY B CA 1
ATOM 5824 C C . GLY B 1 330 ? 20.297 10.352 -18.266 1 90.31 330 GLY B C 1
ATOM 5825 O O . GLY B 1 330 ? 20.078 9.25 -18.766 1 90.31 330 GLY B O 1
ATOM 5826 N N . ALA B 1 331 ? 19.578 10.906 -17.219 1 87.44 331 ALA B N 1
ATOM 5827 C CA . ALA B 1 331 ? 18.359 10.211 -16.812 1 87.44 331 ALA B CA 1
ATOM 5828 C C . ALA B 1 331 ? 17.406 10.055 -17.984 1 87.44 331 ALA B C 1
ATOM 5830 O O . ALA B 1 331 ? 17.328 10.93 -18.859 1 87.44 331 ALA B O 1
ATOM 5831 N N . PRO B 1 332 ? 16.75 8.898 -18.016 1 85.62 332 PRO B N 1
ATOM 5832 C CA . PRO B 1 332 ? 15.82 8.695 -19.109 1 85.62 332 PRO B CA 1
ATOM 5833 C C . PRO B 1 332 ? 14.797 9.82 -19.234 1 85.62 332 PRO B C 1
ATOM 5835 O O . PRO B 1 332 ? 14.367 10.383 -18.219 1 85.62 332 PRO B O 1
ATOM 5838 N N . ASN B 1 333 ? 14.398 10.141 -20.484 1 78 333 ASN B N 1
ATOM 5839 C CA . ASN B 1 333 ? 13.398 11.148 -20.812 1 78 333 ASN B CA 1
ATOM 5840 C C . ASN B 1 333 ? 13.797 12.523 -20.281 1 78 333 ASN B C 1
ATOM 5842 O O . ASN B 1 333 ? 12.93 13.344 -19.953 1 78 333 ASN B O 1
ATOM 5846 N N . ASN B 1 334 ? 15.055 12.75 -20 1 81.62 334 ASN B N 1
ATOM 5847 C CA . ASN B 1 334 ? 15.594 14.008 -19.484 1 81.62 334 ASN B CA 1
ATOM 5848 C C . ASN B 1 334 ? 14.961 14.398 -18.156 1 81.62 334 ASN B C 1
ATOM 5850 O O . ASN B 1 334 ? 14.68 15.57 -17.922 1 81.62 334 ASN B O 1
ATOM 5854 N N . GLU B 1 335 ? 14.711 13.352 -17.391 1 81.38 335 GLU B N 1
ATOM 5855 C CA . GLU B 1 335 ? 14.117 13.555 -16.078 1 81.38 335 GLU B CA 1
ATOM 5856 C C . GLU B 1 335 ? 15.023 14.398 -15.188 1 81.38 335 GLU B C 1
ATOM 5858 O O . GLU B 1 335 ? 16.25 14.227 -15.188 1 81.38 335 GLU B O 1
ATOM 5863 N N . THR B 1 336 ? 14.414 15.336 -14.414 1 82 336 THR B N 1
ATOM 5864 C CA . THR B 1 336 ? 15.164 16.172 -13.484 1 82 336 THR B CA 1
ATOM 5865 C C . THR B 1 336 ? 14.742 15.891 -12.047 1 82 336 THR B C 1
ATOM 5867 O O . THR B 1 336 ? 15.391 16.344 -11.102 1 82 336 THR B O 1
ATOM 5870 N N . HIS B 1 337 ? 13.703 15.148 -11.898 1 84.44 337 HIS B N 1
ATOM 5871 C CA . HIS B 1 337 ? 13.211 14.734 -10.586 1 84.44 337 HIS B CA 1
ATOM 5872 C C . HIS B 1 337 ? 13.695 13.328 -10.234 1 84.44 337 HIS B C 1
ATOM 5874 O O . HIS B 1 337 ? 13.469 12.383 -10.992 1 84.44 337 HIS B O 1
ATOM 5880 N N . HIS B 1 338 ? 14.414 13.281 -9.156 1 90.38 338 HIS B N 1
ATOM 5881 C CA . HIS B 1 338 ? 14.805 11.953 -8.711 1 90.38 338 HIS B CA 1
ATOM 5882 C C . HIS B 1 338 ? 13.586 11.102 -8.375 1 90.38 338 HIS B C 1
ATOM 5884 O O . HIS B 1 338 ? 12.719 11.523 -7.605 1 90.38 338 HIS B O 1
ATOM 5890 N N . PRO B 1 339 ? 13.43 9.867 -8.891 1 87.12 339 PRO B N 1
ATOM 5891 C CA . PRO B 1 339 ? 12.195 9.094 -8.719 1 87.12 339 PRO B CA 1
ATOM 5892 C C . PRO B 1 339 ? 11.969 8.656 -7.273 1 87.12 339 PRO B C 1
ATOM 5894 O O . PRO B 1 339 ? 10.844 8.312 -6.898 1 87.12 339 PRO B O 1
ATOM 5897 N N . TRP B 1 340 ? 13.062 8.672 -6.426 1 93.06 340 TRP B N 1
ATOM 5898 C CA . TRP B 1 340 ? 12.922 8.266 -5.031 1 93.06 340 TRP B CA 1
ATOM 5899 C C . TRP B 1 340 ? 13.141 9.445 -4.098 1 93.06 340 TRP B C 1
ATOM 5901 O O . TRP B 1 340 ? 13.508 9.266 -2.934 1 93.06 340 TRP B O 1
ATOM 5911 N N . ARG B 1 341 ? 12.953 10.703 -4.656 1 92.88 341 ARG B N 1
ATOM 5912 C CA . ARG B 1 341 ? 13.117 11.891 -3.83 1 92.88 341 ARG B CA 1
ATOM 5913 C C . ARG B 1 341 ? 12.195 11.852 -2.615 1 92.88 341 ARG B C 1
ATOM 5915 O O . ARG B 1 341 ? 11.016 11.516 -2.736 1 92.88 341 ARG B O 1
ATOM 5922 N N . GLN B 1 342 ? 12.781 12.195 -1.435 1 95.12 342 GLN B N 1
ATOM 5923 C CA . GLN B 1 342 ? 12.016 12.258 -0.196 1 95.12 342 GLN B CA 1
ATOM 5924 C C . GLN B 1 342 ? 12.812 12.938 0.915 1 95.12 342 GLN B C 1
ATOM 5926 O O . GLN B 1 342 ? 14.016 12.719 1.042 1 95.12 342 GLN B O 1
ATOM 5931 N N . GLY B 1 343 ? 12.102 13.773 1.715 1 96.56 343 GLY B N 1
ATOM 5932 C CA . GLY B 1 343 ? 12.727 14.148 2.975 1 96.56 343 GLY B CA 1
ATOM 5933 C C . GLY B 1 343 ? 12.984 15.633 3.092 1 96.56 343 GLY B C 1
ATOM 5934 O O . GLY B 1 343 ? 12.742 16.391 2.15 1 96.56 343 GLY B O 1
ATOM 5935 N N . LEU B 1 344 ? 13.516 15.969 4.25 1 97.38 344 LEU B N 1
ATOM 5936 C CA . LEU B 1 344 ? 13.695 17.359 4.633 1 97.38 344 LEU B CA 1
ATOM 5937 C C . LEU B 1 344 ? 14.805 18.016 3.811 1 97.38 344 LEU B C 1
ATOM 5939 O O . LEU B 1 344 ? 14.719 19.203 3.467 1 97.38 344 LEU B O 1
ATOM 5943 N N . ASN B 1 345 ? 15.875 17.281 3.504 1 97.44 345 ASN B N 1
ATOM 5944 C CA . ASN B 1 345 ? 16.891 17.875 2.643 1 97.44 345 ASN B CA 1
ATOM 5945 C C . ASN B 1 345 ? 16.297 18.391 1.336 1 97.44 345 ASN B C 1
ATOM 5947 O O . ASN B 1 345 ? 16.531 19.531 0.955 1 97.44 345 ASN B O 1
ATOM 5951 N N . SER B 1 346 ? 15.547 17.547 0.703 1 94.44 346 SER B N 1
ATOM 5952 C CA . SER B 1 346 ? 14.93 17.906 -0.567 1 94.44 346 SER B CA 1
ATOM 5953 C C . SER B 1 346 ? 13.945 19.062 -0.394 1 94.44 346 SER B C 1
ATOM 5955 O O . SER B 1 346 ? 13.93 20 -1.194 1 94.44 346 SER B O 1
ATOM 5957 N N . ALA B 1 347 ? 13.125 19.016 0.647 1 93.88 347 ALA B N 1
ATOM 5958 C CA . ALA B 1 347 ? 12.109 20.031 0.895 1 93.88 347 ALA B CA 1
ATOM 5959 C C . ALA B 1 347 ? 12.742 21.391 1.158 1 93.88 347 ALA B C 1
ATOM 5961 O O . ALA B 1 347 ? 12.289 22.406 0.631 1 93.88 347 ALA B O 1
ATOM 5962 N N . ILE B 1 348 ? 13.773 21.406 1.949 1 95.88 348 ILE B N 1
ATOM 5963 C CA . ILE B 1 348 ? 14.445 22.641 2.322 1 95.88 348 ILE B CA 1
ATOM 5964 C C . ILE B 1 348 ? 15.086 23.266 1.087 1 95.88 348 ILE B C 1
ATOM 5966 O O . ILE B 1 348 ? 15.148 24.5 0.975 1 95.88 348 ILE B O 1
ATOM 5970 N N . LEU B 1 349 ? 15.484 22.469 0.147 1 93.62 349 LEU B N 1
ATOM 5971 C CA . LEU B 1 349 ? 16.094 22.938 -1.088 1 93.62 349 LEU B CA 1
ATOM 5972 C C . LEU B 1 349 ? 15.039 23.438 -2.068 1 93.62 349 LEU B C 1
ATOM 5974 O O . LEU B 1 349 ? 15.367 23.875 -3.168 1 93.62 349 LEU B O 1
ATOM 5978 N N . GLY B 1 350 ? 13.812 23.328 -1.722 1 90.06 350 GLY B N 1
ATOM 5979 C CA . GLY B 1 350 ? 12.734 23.828 -2.561 1 90.06 350 GLY B CA 1
ATOM 5980 C C . GLY B 1 350 ? 12.336 22.859 -3.658 1 90.06 350 GLY B C 1
ATOM 5981 O O . GLY B 1 350 ? 11.836 23.266 -4.707 1 90.06 350 GLY B O 1
ATOM 5982 N N . GLU B 1 351 ? 12.57 21.562 -3.455 1 90.06 351 GLU B N 1
ATOM 5983 C CA . GLU B 1 351 ? 12.344 20.578 -4.508 1 90.06 351 GLU B CA 1
ATOM 5984 C C . GLU B 1 351 ? 10.938 19.984 -4.41 1 90.06 351 GLU B C 1
ATOM 5986 O O . GLU B 1 351 ? 10.57 19.125 -5.203 1 90.06 351 GLU B O 1
ATOM 5991 N N . GLY B 1 352 ? 10.102 20.438 -3.516 1 87.12 352 GLY B N 1
ATOM 5992 C CA . GLY B 1 352 ? 8.766 19.906 -3.316 1 87.12 352 GLY B CA 1
ATOM 5993 C C . GLY B 1 352 ? 8.492 19.5 -1.883 1 87.12 352 GLY B C 1
ATOM 5994 O O . GLY B 1 352 ? 9.328 19.703 -1.002 1 87.12 352 GLY B O 1
ATOM 5995 N N . ASN B 1 353 ? 7.293 18.906 -1.604 1 90.06 353 ASN B N 1
ATOM 5996 C CA . ASN B 1 353 ? 6.926 18.453 -0.269 1 90.06 353 ASN B CA 1
ATOM 5997 C C . ASN B 1 353 ? 7.863 17.359 0.225 1 90.06 353 ASN B C 1
ATOM 5999 O O . ASN B 1 353 ? 8.484 16.656 -0.577 1 90.06 353 ASN B O 1
ATOM 6003 N N . PRO B 1 354 ? 8.016 17.219 1.47 1 94.06 354 PRO B N 1
ATOM 6004 C CA . PRO B 1 354 ? 8.953 16.219 1.992 1 94.06 354 PRO B CA 1
ATOM 6005 C C . PRO B 1 354 ? 8.461 14.789 1.817 1 94.06 354 PRO B C 1
ATOM 6007 O O . PRO B 1 354 ? 9.234 13.844 1.991 1 94.06 354 PRO B O 1
ATOM 6010 N N . LEU B 1 355 ? 7.172 14.586 1.504 1 94 355 LEU B N 1
ATOM 6011 C CA . LEU B 1 355 ? 6.574 13.273 1.286 1 94 355 LEU B CA 1
ATOM 6012 C C . LEU B 1 355 ? 6.648 12.43 2.551 1 94 355 LEU B C 1
ATOM 6014 O O . LEU B 1 355 ? 7.16 11.305 2.52 1 94 355 LEU B O 1
ATOM 6018 N N . ASN B 1 356 ? 6.109 13.039 3.617 1 96.38 356 ASN B N 1
ATOM 6019 C CA . ASN B 1 356 ? 6.105 12.367 4.914 1 96.38 356 ASN B CA 1
ATOM 6020 C C . ASN B 1 356 ? 5.164 11.172 4.926 1 96.38 356 ASN B C 1
ATOM 6022 O O . ASN B 1 356 ? 4.309 11.039 4.051 1 96.38 356 ASN B O 1
ATOM 6026 N N . ILE B 1 357 ? 5.402 10.289 5.91 1 94.06 357 ILE B N 1
ATOM 6027 C CA . ILE B 1 357 ? 4.609 9.07 6.035 1 94.06 357 ILE B CA 1
ATOM 6028 C C . ILE B 1 357 ? 3.701 9.164 7.258 1 94.06 357 ILE B C 1
ATOM 6030 O O . ILE B 1 357 ? 4.184 9.266 8.391 1 94.06 357 ILE B O 1
ATOM 6034 N N . LEU B 1 358 ? 2.416 9.133 6.965 1 92.75 358 LEU B N 1
ATOM 6035 C CA . LEU B 1 358 ? 1.412 9.188 8.023 1 92.75 358 LEU B CA 1
ATOM 6036 C C . LEU B 1 358 ? 1.05 7.781 8.492 1 92.75 358 LEU B C 1
ATOM 6038 O O . LEU B 1 358 ? 0.999 6.844 7.691 1 92.75 358 LEU B O 1
ATOM 6042 N N . GLY B 1 359 ? 0.816 7.66 9.805 1 86.75 359 GLY B N 1
ATOM 6043 C CA . GLY B 1 359 ? 0.258 6.426 10.336 1 86.75 359 GLY B CA 1
ATOM 6044 C C . GLY B 1 359 ? -1.179 6.191 9.914 1 86.75 359 GLY B C 1
ATOM 6045 O O . GLY B 1 359 ? -1.54 6.441 8.758 1 86.75 359 GLY B O 1
ATOM 6046 N N . ALA B 1 360 ? -2.018 5.75 10.781 1 78.94 360 ALA B N 1
ATOM 6047 C CA . ALA B 1 360 ? -3.375 5.312 10.469 1 78.94 360 ALA B CA 1
ATOM 6048 C C . ALA B 1 360 ? -4.273 6.504 10.141 1 78.94 360 ALA B C 1
ATOM 6050 O O . ALA B 1 360 ? -4.258 7.516 10.852 1 78.94 360 ALA B O 1
ATOM 6051 N N . ILE B 1 361 ? -4.984 6.398 9.078 1 85.44 361 ILE B N 1
ATOM 6052 C CA . ILE B 1 361 ? -6.004 7.359 8.672 1 85.44 361 ILE B CA 1
ATOM 6053 C C . ILE B 1 361 ? -7.371 6.68 8.641 1 85.44 361 ILE B C 1
ATOM 6055 O O . ILE B 1 361 ? -7.461 5.449 8.688 1 85.44 361 ILE B O 1
ATOM 6059 N N . PRO B 1 362 ? -8.578 7.355 8.711 1 75.31 362 PRO B N 1
ATOM 6060 C CA . PRO B 1 362 ? -9.914 6.766 8.859 1 75.31 362 PRO B CA 1
ATOM 6061 C C . PRO B 1 362 ? -10.188 5.664 7.84 1 75.31 362 PRO B C 1
ATOM 6063 O O . PRO B 1 362 ? -10.977 4.75 8.109 1 75.31 362 PRO B O 1
ATOM 6066 N N . THR B 1 363 ? -9.586 5.547 6.625 1 70 363 THR B N 1
ATOM 6067 C CA . THR B 1 363 ? -9.828 4.492 5.648 1 70 363 THR B CA 1
ATOM 6068 C C . THR B 1 363 ? -8.914 3.297 5.902 1 70 363 THR B C 1
ATOM 6070 O O . THR B 1 363 ? -9.094 2.236 5.297 1 70 363 THR B O 1
ATOM 6073 N N . VAL B 1 364 ? -8.102 3.404 6.867 1 68.94 364 VAL B N 1
ATOM 6074 C CA . VAL B 1 364 ? -7.109 2.365 7.121 1 68.94 364 VAL B CA 1
ATOM 6075 C C . VAL B 1 364 ? -7.348 1.746 8.5 1 68.94 364 VAL B C 1
ATOM 6077 O O . VAL B 1 364 ? -7.293 0.523 8.656 1 68.94 364 VAL B O 1
ATOM 6080 N N . ALA B 1 365 ? -7.602 2.621 9.461 1 69.69 365 ALA B N 1
ATOM 6081 C CA . ALA B 1 365 ? -7.75 2.15 10.836 1 69.69 365 ALA B CA 1
ATOM 6082 C C . ALA B 1 365 ? -8.711 3.039 11.617 1 69.69 365 ALA B C 1
ATOM 6084 O O . ALA B 1 365 ? -9.188 4.055 11.109 1 69.69 365 ALA B O 1
ATOM 6085 N N . TYR B 1 366 ? -8.977 2.609 12.875 1 69.5 366 TYR B N 1
ATOM 6086 C CA . TYR B 1 366 ? -9.969 3.293 13.703 1 69.5 366 TYR B CA 1
ATOM 6087 C C . TYR B 1 366 ? -9.297 4.293 14.641 1 69.5 366 TYR B C 1
ATOM 6089 O O . TYR B 1 366 ? -9.969 5.094 15.289 1 69.5 366 TYR B O 1
ATOM 6097 N N . ASP B 1 367 ? -8.031 4.309 14.633 1 76.75 367 ASP B N 1
ATOM 6098 C CA . ASP B 1 367 ? -7.324 5.07 15.656 1 76.75 367 ASP B CA 1
ATOM 6099 C C . ASP B 1 367 ? -6.758 6.367 15.086 1 76.75 367 ASP B C 1
ATOM 6101 O O . ASP B 1 367 ? -5.699 6.832 15.508 1 76.75 367 ASP B O 1
ATOM 6105 N N . TYR B 1 368 ? -7.492 6.977 14.234 1 88.81 368 TYR B N 1
ATOM 6106 C CA . TYR B 1 368 ? -7.062 8.211 13.586 1 88.81 368 TYR B CA 1
ATOM 6107 C C . TYR B 1 368 ? -6.996 9.359 14.594 1 88.81 368 TYR B C 1
ATOM 6109 O O . TYR B 1 368 ? -7.863 9.484 15.461 1 88.81 368 TYR B O 1
ATOM 6117 N N . SER B 1 369 ? -5.949 10.156 14.422 1 94.25 369 SER B N 1
ATOM 6118 C CA . SER B 1 369 ? -5.809 11.484 15.008 1 94.25 369 SER B CA 1
ATOM 6119 C C . SER B 1 369 ? -5.148 12.453 14.031 1 94.25 369 SER B C 1
ATOM 6121 O O . SER B 1 369 ? -4.203 12.086 13.328 1 94.25 369 SER B O 1
ATOM 6123 N N . PRO B 1 370 ? -5.645 13.719 13.953 1 97.38 370 PRO B N 1
ATOM 6124 C CA . PRO B 1 370 ? -4.949 14.711 13.133 1 97.38 370 PRO B CA 1
ATOM 6125 C C . PRO B 1 370 ? -3.648 15.195 13.773 1 97.38 370 PRO B C 1
ATOM 6127 O O . PRO B 1 370 ? -2.893 15.945 13.148 1 97.38 370 PRO B O 1
ATOM 6130 N N . LEU B 1 371 ? -3.434 14.781 15.039 1 97.94 371 LEU B N 1
ATOM 6131 C CA . LEU B 1 371 ? -2.211 15.125 15.758 1 97.94 371 LEU B CA 1
ATOM 6132 C C . LEU B 1 371 ? -1.148 14.055 15.57 1 97.94 371 LEU B C 1
ATOM 6134 O O . LEU B 1 371 ? -1.329 12.914 16 1 97.94 371 LEU B O 1
ATOM 6138 N N . TRP B 1 372 ? -0.105 14.508 14.969 1 96.38 372 TRP B N 1
ATOM 6139 C CA . TRP B 1 372 ? 0.895 13.539 14.523 1 96.38 372 TRP B CA 1
ATOM 6140 C C . TRP B 1 372 ? 2.174 13.664 15.344 1 96.38 372 TRP B C 1
ATOM 6142 O O . TRP B 1 372 ? 2.697 14.758 15.531 1 96.38 372 TRP B O 1
ATOM 6152 N N . ASN B 1 373 ? 2.635 12.586 15.797 1 93.5 373 ASN B N 1
ATOM 6153 C CA . ASN B 1 373 ? 3.873 12.445 16.562 1 93.5 373 ASN B CA 1
ATOM 6154 C C . ASN B 1 373 ? 5.074 12.25 15.641 1 93.5 373 ASN B C 1
ATOM 6156 O O . ASN B 1 373 ? 5.23 11.188 15.031 1 93.5 373 ASN B O 1
ATOM 6160 N N . PHE B 1 374 ? 5.988 13.164 15.602 1 93.81 374 PHE B N 1
ATOM 6161 C CA . PHE B 1 374 ? 7.117 13.125 14.68 1 93.81 374 PHE B CA 1
ATOM 6162 C C . PHE B 1 374 ? 8.117 12.055 15.094 1 93.81 374 PHE B C 1
ATOM 6164 O O . PHE B 1 374 ? 8.562 12.016 16.234 1 93.81 374 PHE B O 1
ATOM 6171 N N . ASN B 1 375 ? 8.406 11.195 14.195 1 94.25 375 ASN B N 1
ATOM 6172 C CA . ASN B 1 375 ? 9.594 10.344 14.195 1 94.25 375 ASN B CA 1
ATOM 6173 C C . ASN B 1 375 ? 10.539 10.695 13.055 1 94.25 375 ASN B C 1
ATOM 6175 O O . ASN B 1 375 ? 10.281 10.336 11.898 1 94.25 375 ASN B O 1
ATOM 6179 N N . LEU B 1 376 ? 11.625 11.43 13.391 1 96.62 376 LEU B N 1
ATOM 6180 C CA . LEU B 1 376 ? 12.633 11.719 12.375 1 96.62 376 LEU B CA 1
ATOM 6181 C C . LEU B 1 376 ? 13.508 10.5 12.109 1 96.62 376 LEU B C 1
ATOM 6183 O O . LEU B 1 376 ? 13.992 9.859 13.047 1 96.62 376 LEU B O 1
ATOM 6187 N N . TYR B 1 377 ? 13.617 10.156 10.844 1 97.25 377 TYR B N 1
ATOM 6188 C CA . TYR B 1 377 ? 14.523 9.047 10.562 1 97.25 377 TYR B CA 1
ATOM 6189 C C . TYR B 1 377 ? 15.539 9.43 9.492 1 97.25 377 TYR B C 1
ATOM 6191 O O . TYR B 1 377 ? 15.289 10.32 8.68 1 97.25 377 TYR B O 1
ATOM 6199 N N . ALA B 1 378 ? 16.703 8.859 9.633 1 98.56 378 ALA B N 1
ATOM 6200 C CA . ALA B 1 378 ? 17.797 9.047 8.688 1 98.56 378 ALA B CA 1
ATOM 6201 C C . ALA B 1 378 ? 18.359 7.703 8.227 1 98.56 378 ALA B C 1
ATOM 6203 O O . ALA B 1 378 ? 18.484 6.77 9.016 1 98.56 378 ALA B O 1
ATOM 6204 N N . TRP B 1 379 ? 18.609 7.664 6.934 1 98.25 379 TRP B N 1
ATOM 6205 C CA . TRP B 1 379 ? 19.375 6.539 6.422 1 98.25 379 TRP B CA 1
ATOM 6206 C C . TRP B 1 379 ? 20.781 6.516 7.023 1 98.25 379 TRP B C 1
ATOM 6208 O O . TRP B 1 379 ? 21.422 7.562 7.141 1 98.25 379 TRP B O 1
ATOM 6218 N N . THR B 1 380 ? 21.297 5.348 7.422 1 97.5 380 THR B N 1
ATOM 6219 C CA . THR B 1 380 ? 22.641 5.215 7.965 1 97.5 380 THR B CA 1
ATOM 6220 C C . THR B 1 380 ? 23.688 5.41 6.871 1 97.5 380 THR B C 1
ATOM 6222 O O . THR B 1 380 ? 23.359 5.363 5.684 1 97.5 380 THR B O 1
ATOM 6225 N N . ASN B 1 381 ? 24.969 5.602 7.305 1 96.62 381 ASN B N 1
ATOM 6226 C CA . ASN B 1 381 ? 26.062 5.691 6.332 1 96.62 381 ASN B CA 1
ATOM 6227 C C . ASN B 1 381 ? 26.156 4.422 5.492 1 96.62 381 ASN B C 1
ATOM 6229 O O . ASN B 1 381 ? 26.406 4.488 4.285 1 96.62 381 ASN B O 1
ATOM 6233 N N . PHE B 1 382 ? 25.969 3.297 6.102 1 95.44 382 PHE B N 1
ATOM 6234 C CA . PHE B 1 382 ? 25.984 2.035 5.371 1 95.44 382 PHE B CA 1
ATOM 6235 C C . PHE B 1 382 ? 24.922 2.037 4.277 1 95.44 382 PHE B C 1
ATOM 6237 O O . PHE B 1 382 ? 25.203 1.669 3.133 1 95.44 382 PHE B O 1
ATOM 6244 N N . SER B 1 383 ? 23.609 2.412 4.641 1 95.81 383 SER B N 1
ATOM 6245 C CA . SER B 1 383 ? 22.5 2.426 3.699 1 95.81 383 SER B CA 1
ATOM 6246 C C . SER B 1 383 ? 22.797 3.324 2.502 1 95.81 383 SER B C 1
ATOM 6248 O O . SER B 1 383 ? 22.5 2.959 1.359 1 95.81 383 SER B O 1
ATOM 6250 N N . ILE B 1 384 ? 23.344 4.496 2.783 1 95.69 384 ILE B N 1
ATOM 6251 C CA . ILE B 1 384 ? 23.625 5.473 1.736 1 95.69 384 ILE B CA 1
ATOM 6252 C C . ILE B 1 384 ? 24.75 4.961 0.836 1 95.69 384 ILE B C 1
ATOM 6254 O O . ILE B 1 384 ? 24.609 4.945 -0.389 1 95.69 384 ILE B O 1
ATOM 6258 N N . GLU B 1 385 ? 25.844 4.434 1.393 1 94.56 385 GLU B N 1
ATOM 6259 C CA . GLU B 1 385 ? 27.031 4.023 0.657 1 94.56 385 GLU B CA 1
ATOM 6260 C C . GLU B 1 385 ? 26.766 2.777 -0.18 1 94.56 385 GLU B C 1
ATOM 6262 O O . GLU B 1 385 ? 27.438 2.553 -1.196 1 94.56 385 GLU B O 1
ATOM 6267 N N . ASN B 1 386 ? 25.797 2.025 0.235 1 92.56 386 ASN B N 1
ATOM 6268 C CA . ASN B 1 386 ? 25.609 0.736 -0.418 1 92.56 386 ASN B CA 1
ATOM 6269 C C . ASN B 1 386 ? 24.297 0.698 -1.204 1 92.56 386 ASN B C 1
ATOM 6271 O O . ASN B 1 386 ? 23.781 -0.38 -1.521 1 92.56 386 ASN B O 1
ATOM 6275 N N . GLY B 1 387 ? 23.688 1.767 -1.439 1 91.56 387 GLY B N 1
ATOM 6276 C CA . GLY B 1 387 ? 22.547 1.858 -2.34 1 91.56 387 GLY B CA 1
ATOM 6277 C C . GLY B 1 387 ? 21.266 1.309 -1.742 1 91.56 387 GLY B C 1
ATOM 6278 O O . GLY B 1 387 ? 20.375 0.868 -2.471 1 91.56 387 GLY B O 1
ATOM 6279 N N . ILE B 1 388 ? 21.188 1.29 -0.429 1 93.31 388 ILE B N 1
ATOM 6280 C CA . ILE B 1 388 ? 19.984 0.812 0.253 1 93.31 388 ILE B CA 1
ATOM 6281 C C . ILE B 1 388 ? 18.953 1.94 0.353 1 93.31 388 ILE B C 1
ATOM 6283 O O . ILE B 1 388 ? 17.75 1.692 0.382 1 93.31 388 ILE B O 1
ATOM 6287 N N . ARG B 1 389 ? 19.422 3.199 0.345 1 95.88 389 ARG B N 1
ATOM 6288 C CA . ARG B 1 389 ? 18.578 4.379 0.438 1 95.88 389 ARG B CA 1
ATOM 6289 C C . ARG B 1 389 ? 17.547 4.402 -0.688 1 95.88 389 ARG B C 1
ATOM 6291 O O . ARG B 1 389 ? 17.875 4.152 -1.848 1 95.88 389 ARG B O 1
ATOM 6298 N N . THR B 1 390 ? 16.266 4.629 -0.306 1 94.44 390 THR B N 1
ATOM 6299 C CA . THR B 1 390 ? 15.164 4.781 -1.246 1 94.44 390 THR B CA 1
ATOM 6300 C C . THR B 1 390 ? 14.016 5.566 -0.614 1 94.44 390 THR B C 1
ATOM 6302 O O . THR B 1 390 ? 14.18 6.164 0.45 1 94.44 390 THR B O 1
ATOM 6305 N N . ARG B 1 391 ? 12.883 5.656 -1.368 1 93.88 391 ARG B N 1
ATOM 6306 C CA . ARG B 1 391 ? 11.672 6.242 -0.794 1 93.88 391 ARG B CA 1
ATOM 6307 C C . ARG B 1 391 ? 10.867 5.199 -0.033 1 93.88 391 ARG B C 1
ATOM 6309 O O . ARG B 1 391 ? 10.602 4.113 -0.552 1 93.88 391 ARG B O 1
ATOM 6316 N N . LEU B 1 392 ? 10.602 5.484 1.182 1 92.19 392 LEU B N 1
ATOM 6317 C CA . LEU B 1 392 ? 9.688 4.652 1.961 1 92.19 392 LEU B CA 1
ATOM 6318 C C . LEU B 1 392 ? 8.289 5.254 1.979 1 92.19 392 LEU B C 1
ATOM 6320 O O . LEU B 1 392 ? 8.133 6.477 1.951 1 92.19 392 LEU B O 1
ATOM 6324 N N . THR B 1 393 ? 7.223 4.406 2 1 88.56 393 THR B N 1
ATOM 6325 C CA . THR B 1 393 ? 5.867 4.922 1.826 1 88.56 393 THR B CA 1
ATOM 6326 C C . THR B 1 393 ? 4.938 4.371 2.904 1 88.56 393 THR B C 1
ATOM 6328 O O . THR B 1 393 ? 3.748 4.699 2.93 1 88.56 393 THR B O 1
ATOM 6331 N N . GLY B 1 394 ? 5.465 3.592 3.816 1 84.31 394 GLY B N 1
ATOM 6332 C CA . GLY B 1 394 ? 4.629 3.021 4.863 1 84.31 394 GLY B CA 1
ATOM 6333 C C . GLY B 1 394 ? 5.316 2.98 6.215 1 84.31 394 GLY B C 1
ATOM 6334 O O . GLY B 1 394 ? 6.527 2.779 6.297 1 84.31 394 GLY B O 1
ATOM 6335 N N . GLU B 1 395 ? 4.461 3.113 7.246 1 83.5 395 GLU B N 1
ATOM 6336 C CA . GLU B 1 395 ? 5 3.158 8.602 1 83.5 395 GLU B CA 1
ATOM 6337 C C . GLU B 1 395 ? 5.738 1.868 8.945 1 83.5 395 GLU B C 1
ATOM 6339 O O . GLU B 1 395 ? 6.809 1.902 9.555 1 83.5 395 GLU B O 1
ATOM 6344 N N . PHE B 1 396 ? 5.234 0.762 8.516 1 75.44 396 PHE B N 1
ATOM 6345 C CA . PHE B 1 396 ? 5.848 -0.507 8.883 1 75.44 396 PHE B CA 1
ATOM 6346 C C . PHE B 1 396 ? 7.133 -0.74 8.094 1 75.44 396 PHE B C 1
ATOM 6348 O O . PHE B 1 396 ? 8.039 -1.424 8.57 1 75.44 396 PHE B O 1
ATOM 6355 N N . GLU B 1 397 ? 7.137 -0.194 6.934 1 82.56 397 GLU B N 1
ATOM 6356 C CA . GLU B 1 397 ? 8.391 -0.211 6.188 1 82.56 397 GLU B CA 1
ATOM 6357 C C . GLU B 1 397 ? 9.492 0.535 6.938 1 82.56 397 GLU B C 1
ATOM 6359 O O . GLU B 1 397 ? 10.617 0.05 7.043 1 82.56 397 GLU B O 1
ATOM 6364 N N . VAL B 1 398 ? 9.188 1.712 7.457 1 88.06 398 VAL B N 1
ATOM 6365 C CA . VAL B 1 398 ? 10.164 2.496 8.211 1 88.06 398 VAL B CA 1
ATOM 6366 C C . VAL B 1 398 ? 10.586 1.729 9.461 1 88.06 398 VAL B C 1
ATOM 6368 O O . VAL B 1 398 ? 11.781 1.615 9.75 1 88.06 398 VAL B O 1
ATOM 6371 N N . LEU B 1 399 ? 9.633 1.222 10.117 1 81.25 399 LEU B N 1
ATOM 6372 C CA . LEU B 1 399 ? 9.914 0.502 11.352 1 81.25 399 LEU B CA 1
ATOM 6373 C C . LEU B 1 399 ? 10.727 -0.758 11.078 1 81.25 399 LEU B C 1
ATOM 6375 O O . LEU B 1 399 ? 11.625 -1.103 11.852 1 81.25 399 LEU B O 1
ATOM 6379 N N . GLY B 1 400 ? 10.344 -1.498 9.961 1 78.88 400 GLY B N 1
ATOM 6380 C CA . GLY B 1 400 ? 11.141 -2.65 9.57 1 78.88 400 GLY B CA 1
ATOM 6381 C C . GLY B 1 400 ? 12.578 -2.301 9.242 1 78.88 400 GLY B C 1
ATOM 6382 O O . GLY B 1 400 ? 13.5 -3.01 9.648 1 78.88 400 GLY B O 1
ATOM 6383 N N . MET B 1 401 ? 12.828 -1.201 8.562 1 86.69 401 MET B N 1
ATOM 6384 C CA . MET B 1 401 ? 14.172 -0.748 8.219 1 86.69 401 MET B CA 1
ATOM 6385 C C . MET B 1 401 ? 14.938 -0.319 9.461 1 86.69 401 MET B C 1
ATOM 6387 O O . MET B 1 401 ? 16.156 -0.495 9.539 1 86.69 401 MET B O 1
ATOM 6391 N N . ALA B 1 402 ? 14.203 0.295 10.398 1 86.19 402 ALA B N 1
ATOM 6392 C CA . ALA B 1 402 ? 14.82 0.677 11.664 1 86.19 402 ALA B CA 1
ATOM 6393 C C . ALA B 1 402 ? 15.25 -0.554 12.461 1 86.19 402 ALA B C 1
ATOM 6395 O O . ALA B 1 402 ? 16.375 -0.61 12.977 1 86.19 402 ALA B O 1
ATOM 6396 N N . ALA B 1 403 ? 14.375 -1.526 12.523 1 78.88 403 ALA B N 1
ATOM 6397 C CA . ALA B 1 403 ? 14.672 -2.76 13.25 1 78.88 403 ALA B CA 1
ATOM 6398 C C . ALA B 1 403 ? 15.883 -3.475 12.648 1 78.88 403 ALA B C 1
ATOM 6400 O O . ALA B 1 403 ? 16.703 -4.043 13.375 1 78.88 403 ALA B O 1
ATOM 6401 N N . ALA B 1 404 ? 15.953 -3.404 11.359 1 79.62 404 ALA B N 1
ATOM 6402 C CA . ALA B 1 404 ? 17.047 -4.059 10.648 1 79.62 404 ALA B CA 1
ATOM 6403 C C . ALA B 1 404 ? 18.328 -3.234 10.742 1 79.62 404 ALA B C 1
ATOM 6405 O O . ALA B 1 404 ? 19.422 -3.732 10.445 1 79.62 404 ALA B O 1
ATOM 6406 N N . GLY B 1 405 ? 18.234 -1.938 11.125 1 86.75 405 GLY B N 1
ATOM 6407 C CA . GLY B 1 405 ? 19.422 -1.115 11.352 1 86.75 405 GLY B CA 1
ATOM 6408 C C . GLY B 1 405 ? 19.766 -0.246 10.156 1 86.75 405 GLY B C 1
ATOM 6409 O O . GLY B 1 405 ? 20.844 0.353 10.125 1 86.75 405 GLY B O 1
ATOM 6410 N N . TYR B 1 406 ? 18.891 -0.167 9.172 1 92.38 406 TYR B N 1
ATOM 6411 C CA . TYR B 1 406 ? 19.188 0.578 7.953 1 92.38 406 TYR B CA 1
ATOM 6412 C C . TYR B 1 406 ? 18.828 2.051 8.109 1 92.38 406 TYR B C 1
ATOM 6414 O O . TYR B 1 406 ? 19.281 2.893 7.336 1 92.38 406 TYR B O 1
ATOM 6422 N N . VAL B 1 407 ? 17.922 2.389 9.078 1 94.56 407 VAL B N 1
ATOM 6423 C CA . VAL B 1 407 ? 17.609 3.773 9.414 1 94.56 407 VAL B CA 1
ATOM 6424 C C . VAL B 1 407 ? 17.703 3.973 10.93 1 94.56 407 VAL B C 1
ATOM 6426 O O . VAL B 1 407 ? 17.547 3.021 11.695 1 94.56 407 VAL B O 1
ATOM 6429 N N . THR B 1 408 ? 18 5.164 11.367 1 95.88 408 THR B N 1
ATOM 6430 C CA . THR B 1 408 ? 18.109 5.586 12.758 1 95.88 408 THR B CA 1
ATOM 6431 C C . THR B 1 408 ? 17.562 7 12.945 1 95.88 408 THR B C 1
ATOM 6433 O O . THR B 1 408 ? 17.094 7.617 11.992 1 95.88 408 THR B O 1
ATOM 6436 N N . ASN B 1 409 ? 17.594 7.418 14.195 1 96.56 409 ASN B N 1
ATOM 6437 C CA . ASN B 1 409 ? 17.5 8.859 14.398 1 96.56 409 ASN B CA 1
ATOM 6438 C C . ASN B 1 409 ? 18.609 9.594 13.648 1 96.56 409 ASN B C 1
ATOM 6440 O O . ASN B 1 409 ? 19.656 9.008 13.328 1 96.56 409 ASN B O 1
ATOM 6444 N N . PRO B 1 410 ? 18.391 10.867 13.32 1 96.06 410 PRO B N 1
ATOM 6445 C CA . PRO B 1 410 ? 19.406 11.609 12.586 1 96.06 410 PRO B CA 1
ATOM 6446 C C . PRO B 1 410 ? 20.766 11.609 13.289 1 96.06 410 PRO B C 1
ATOM 6448 O O . PRO B 1 410 ? 21.797 11.727 12.633 1 96.06 410 PRO B O 1
ATOM 6451 N N . ASP B 1 411 ? 20.828 11.398 14.602 1 95.62 411 ASP B N 1
ATOM 6452 C CA . ASP B 1 411 ? 22.094 11.43 15.336 1 95.62 411 ASP B CA 1
ATOM 6453 C C . ASP B 1 411 ? 22.688 10.039 15.453 1 95.62 411 ASP B C 1
ATOM 6455 O O . ASP B 1 411 ? 23.719 9.852 16.125 1 95.62 411 ASP B O 1
ATOM 6459 N N . GLY B 1 412 ? 22.062 9.062 14.914 1 95.56 412 GLY B N 1
ATOM 6460 C CA . GLY B 1 412 ? 22.609 7.715 14.867 1 95.56 412 GLY B CA 1
ATOM 6461 C C . GLY B 1 412 ? 22.047 6.816 15.953 1 95.56 412 GLY B C 1
ATOM 6462 O O . GLY B 1 412 ? 22.266 5.602 15.938 1 95.56 412 GLY B O 1
ATOM 6463 N N . THR B 1 413 ? 21.312 7.391 16.906 1 95.31 413 THR B N 1
ATOM 6464 C CA . THR B 1 413 ? 20.703 6.582 17.953 1 95.31 413 THR B CA 1
ATOM 6465 C C . THR B 1 413 ? 19.484 5.84 17.438 1 95.31 413 THR B C 1
ATOM 6467 O O . THR B 1 413 ? 19.047 6.074 16.312 1 95.31 413 THR B O 1
ATOM 6470 N N . GLU B 1 414 ? 18.938 4.969 18.188 1 89.88 414 GLU B N 1
ATOM 6471 C CA . GLU B 1 414 ? 17.766 4.18 17.812 1 89.88 414 GLU B CA 1
ATOM 6472 C C . GLU B 1 414 ? 16.562 5.078 17.531 1 89.88 414 GLU B C 1
ATOM 6474 O O . GLU B 1 414 ? 16.328 6.059 18.234 1 89.88 414 GLU B O 1
ATOM 6479 N N . LEU B 1 415 ? 15.789 4.68 16.484 1 90 415 LEU B N 1
ATOM 6480 C CA . LEU B 1 415 ? 14.609 5.445 16.078 1 90 415 LEU B CA 1
ATOM 6481 C C . LEU B 1 415 ? 13.68 5.66 17.266 1 90 415 LEU B C 1
ATOM 6483 O O . LEU B 1 415 ? 13.344 4.711 17.984 1 90 415 LEU B O 1
ATOM 6487 N N . SER B 1 416 ? 13.266 6.875 17.531 1 88.69 416 SER B N 1
ATOM 6488 C CA . SER B 1 416 ? 12.391 7.262 18.641 1 88.69 416 SER B CA 1
ATOM 6489 C C . SER B 1 416 ? 11.609 8.531 18.312 1 88.69 416 SER B C 1
ATOM 6491 O O . SER B 1 416 ? 11.875 9.18 17.297 1 88.69 416 SER B O 1
ATOM 6493 N N . ASP B 1 417 ? 10.547 8.805 19.031 1 90.75 417 ASP B N 1
ATOM 6494 C CA . ASP B 1 417 ? 9.773 10.016 18.766 1 90.75 417 ASP B CA 1
ATOM 6495 C C . ASP B 1 417 ? 10.594 11.266 19.062 1 90.75 417 ASP B C 1
ATOM 6497 O O . ASP B 1 417 ? 11.406 11.281 19.984 1 90.75 417 ASP B O 1
ATOM 6501 N N . ALA B 1 418 ? 10.422 12.32 18.438 1 93.25 418 ALA B N 1
ATOM 6502 C CA . ALA B 1 418 ? 11.203 13.547 18.516 1 93.25 418 ALA B CA 1
ATOM 6503 C C . ALA B 1 418 ? 10.562 14.547 19.484 1 93.25 418 ALA B C 1
ATOM 6505 O O . ALA B 1 418 ? 11.055 15.664 19.656 1 93.25 418 ALA B O 1
ATOM 6506 N N . GLY B 1 419 ? 9.398 14.195 20.109 1 93.75 419 GLY B N 1
ATOM 6507 C CA . GLY B 1 419 ? 8.734 15.086 21.047 1 93.75 419 GLY B CA 1
ATOM 6508 C C . GLY B 1 419 ? 8.016 16.234 20.375 1 93.75 419 GLY B C 1
ATOM 6509 O O . GLY B 1 419 ? 7.801 17.281 20.984 1 93.75 419 GLY B O 1
ATOM 6510 N N . ILE B 1 420 ? 7.762 16.125 19.109 1 95.62 420 ILE B N 1
ATOM 6511 C CA . ILE B 1 420 ? 7.113 17.172 18.312 1 95.62 420 ILE B CA 1
ATOM 6512 C C . ILE B 1 420 ? 5.727 16.703 17.891 1 95.62 420 ILE B C 1
ATOM 6514 O O . ILE B 1 420 ? 5.551 15.547 17.484 1 95.62 420 ILE B O 1
ATOM 6518 N N . VAL B 1 421 ? 4.703 17.578 18.016 1 96.88 421 VAL B N 1
ATOM 6519 C CA . VAL B 1 421 ? 3.332 17.297 17.609 1 96.88 421 VAL B CA 1
ATOM 6520 C C . VAL B 1 421 ? 2.938 18.25 16.469 1 96.88 421 VAL B C 1
ATOM 6522 O O . VAL B 1 421 ? 3.051 19.469 16.609 1 96.88 421 VAL B O 1
ATOM 6525 N N . ASN B 1 422 ? 2.475 17.703 15.391 1 96.75 422 ASN B N 1
ATOM 6526 C CA . ASN B 1 422 ? 1.919 18.5 14.305 1 96.75 422 ASN B CA 1
ATOM 6527 C C . ASN B 1 422 ? 0.43 18.219 14.109 1 96.75 422 ASN B C 1
ATOM 6529 O O . ASN B 1 422 ? -0.01 17.062 14.195 1 96.75 422 ASN B O 1
ATOM 6533 N N . ASN B 1 423 ? -0.307 19.281 13.93 1 98.44 423 ASN B N 1
ATOM 6534 C CA . ASN B 1 423 ? -1.709 19.188 13.539 1 98.44 423 ASN B CA 1
ATOM 6535 C C . ASN B 1 423 ? -1.867 19.172 12.023 1 98.44 423 ASN B C 1
ATOM 6537 O O . ASN B 1 423 ? -1.852 20.219 11.383 1 98.44 423 ASN B O 1
ATOM 6541 N N . CYS B 1 424 ? -2.051 17.984 11.406 1 97.94 424 CYS B N 1
ATOM 6542 C CA . CYS B 1 424 ? -2.123 17.781 9.961 1 97.94 424 CYS B CA 1
ATOM 6543 C C . CYS B 1 424 ? -3.34 16.953 9.594 1 97.94 424 CYS B C 1
ATOM 6545 O O . CYS B 1 424 ? -3.211 15.766 9.273 1 97.94 424 CYS B O 1
ATOM 6547 N N . PRO B 1 425 ? -4.469 17.562 9.547 1 97.44 425 PRO B N 1
ATOM 6548 C CA . PRO B 1 425 ? -5.66 16.812 9.148 1 97.44 425 PRO B CA 1
ATOM 6549 C C . PRO B 1 425 ? -5.535 16.172 7.762 1 97.44 425 PRO B C 1
ATOM 6551 O O . PRO B 1 425 ? -5.035 16.828 6.836 1 97.44 425 PRO B O 1
ATOM 6554 N N . ILE B 1 426 ? -5.957 14.922 7.66 1 95.06 426 ILE B N 1
ATOM 6555 C CA . ILE B 1 426 ? -5.945 14.211 6.391 1 95.06 426 ILE B CA 1
ATOM 6556 C C . ILE B 1 426 ? -7.078 14.719 5.5 1 95.06 426 ILE B C 1
ATOM 6558 O O . ILE B 1 426 ? -8.18 14.977 5.98 1 95.06 426 ILE B O 1
ATOM 6562 N N . VAL B 1 427 ? -6.812 14.875 4.164 1 91.5 427 VAL B N 1
ATOM 6563 C CA . VAL B 1 427 ? -7.77 15.461 3.232 1 91.5 427 VAL B CA 1
ATOM 6564 C C . VAL B 1 427 ? -8.25 14.398 2.244 1 91.5 427 VAL B C 1
ATOM 6566 O O . VAL B 1 427 ? -9.438 14.32 1.938 1 91.5 427 VAL B O 1
ATOM 6569 N N . HIS B 1 428 ? -7.266 13.664 1.736 1 83.38 428 HIS B N 1
ATOM 6570 C CA . HIS B 1 428 ? -7.551 12.781 0.617 1 83.38 428 HIS B CA 1
ATOM 6571 C C . HIS B 1 428 ? -6.559 11.625 0.562 1 83.38 428 HIS B C 1
ATOM 6573 O O . HIS B 1 428 ? -5.375 11.797 0.855 1 83.38 428 HIS B O 1
ATOM 6579 N N . ARG B 1 429 ? -7.023 10.43 0.228 1 81.19 429 ARG B N 1
ATOM 6580 C CA . ARG B 1 429 ? -6.184 9.273 -0.055 1 81.19 429 ARG B CA 1
ATOM 6581 C C . ARG B 1 429 ? -6.348 8.812 -1.5 1 81.19 429 ARG B C 1
ATOM 6583 O O . ARG B 1 429 ? -7.465 8.531 -1.943 1 81.19 429 ARG B O 1
ATOM 6590 N N . PHE B 1 430 ? -5.258 8.734 -2.156 1 74.06 430 PHE B N 1
ATOM 6591 C CA . PHE B 1 430 ? -5.273 8.281 -3.541 1 74.06 430 PHE B CA 1
ATOM 6592 C C . PHE B 1 430 ? -5.312 6.758 -3.609 1 74.06 430 PHE B C 1
ATOM 6594 O O . PHE B 1 430 ? -5.496 6.09 -2.59 1 74.06 430 PHE B O 1
ATOM 6601 N N . LEU B 1 431 ? -5.18 6.184 -4.848 1 64 431 LEU B N 1
ATOM 6602 C CA . LEU B 1 431 ? -5.207 4.746 -5.094 1 64 431 LEU B CA 1
ATOM 6603 C C . LEU B 1 431 ? -3.906 4.09 -4.645 1 64 431 LEU B C 1
ATOM 6605 O O . LEU B 1 431 ? -2.832 4.68 -4.773 1 64 431 LEU B O 1
#

Radius of gyration: 31.92 Å; Cα contacts (8 Å, |Δi|>4): 2226; chains: 2; bounding box: 94×90×149 Å

Sequence (862 aa):
MRIQLAILLSLQVVVSAANPVVSRTLYRRQSFPSEFNPDPQSGYDDPTIDIADPSFATAIQAGYQGPFASYDKHELVGPVDLLRNGHVNYGVNPNLTLPLYKGTSADGKTYWWIVTDTSDEGNAKQLGVNFAPKLRFAAQGQTGDGLKGAEQLEIVNNAVFGRKGLVDFSPERKIVPGNPSPFPPQSVQPGSVGDKFYTPLIQLTNAGYEVWNAPIVAGDVDEDYLNQFCDGIPEAMLADLRSKAHDQVLSICPRDQVVTLATIRGFSFSKSVLYLIADGSDPLPATLDGGTYAPRLAAVPTGDDDALFSGIERFFVNTNGYTNRDLPPGAPNNETHHPWRQGLNSAILGEGNPLNILGAIPTVAYDYSPLWNFNLYAWTNFSIENGIRTRLTGEFEVLGMAAAGYVTNPDGTELSDAGIVNNCPIVHRFLMRIQLAILLSLQVVVSAANPVVSRTLYRRQSFPSEFNPDPQSGYDDPTIDIADPSFATAIQAGYQGPFASYDKHELVGPVDLLRNGHVNYGVNPNLTLPLYKGTSADGKTYWWIVTDTSDEGNAKQLGVNFAPKLRFAAQGQTGDGLKGAEQLEIVNNAVFGRKGLVDFSPERKIVPGNPSPFPPQSVQPGSVGDKFYTPLIQLTNAGYEVWNAPIVAGDVDEDYLNQFCDGIPEAMLADLRSKAHDQVLSICPRDQVVTLATIRGFSFSKSVLYLIADGSDPLPATLDGGTYAPRLAAVPTGDDDALFSGIERFFVNTNGYTNRDLPPGAPNNETHHPWRQGLNSAILGEGNPLNILGAIPTVAYDYSPLWNFNLYAWTNFSIENGIRTRLTGEFEVLGMAAAGYVTNPDGTELSDAGIVNNCPIVHRFL

Foldseek 3Di:
DPPPPPPPPPPPPPPPDDPPPPPPVPVPPPDLPPDPPPPPQFLPLQVQFCCQPCCNVCSVPVVVPDPQPCVVPVLGQAKDFQQQQWDWDDTNFIKTKHFKDWAAALVGWIFIKGFAEKCDPVVCVVNSHHNAVLQLLQQQFADPVGAGQAAEFADDPNHTPHHHKDKFQQADWDWAADPPFRPPTPDTDARMEIDQNDHQWYFHPVPPRMITRMFTFFIRDDQVVQQVFQPFADPVCLNVVSRTGQPQWGHDHVPVRMTMGTWAWAFEPSWIFTKAFAEKLDRVVCRLRRYYNYVSSLSQDDDPLPDDSHSEWEKEFEADADALVPDDPPPPPRRSGDNFQAHDRNSSVVNGHRRIYTYDDPSRDDNDHLKYFYWYKYFDPVCVVVVVGGHDRYPVVVVVCLVVLRMAHPVSHRTDTPSMITRMRTGMTGD/DPPPPPPPPPPPPPPVPDDPPPPPVPVPPPDLPPDPPPVPQFLPQQLQFCCQPCCNVCSVPVVVPDPDPCVVPVLGQAKDFQQQQWDWDDTNFIKTKHFKDWAAALVGWIFIKGFAEKCDPVVCVVNSHHHAVLQLLQQQFADPVGAGQAAEFADDPNHTPHHHKDKFQQADWDWAADPPFRPPTPDTDARMEIDQNDHQWHFHPVPPRMITRMFTFFIRDDQVVQQVFQPFADPVCLNVVSRTGQPQWGHDHVPVRMTMGTWAWAFEPSWIFTKDFAEKLDRVVCRLRRYYNYVSSLSQDDDPLVDPSHSEWEKEFEADADALVPDDPPPPPRRSGDNFQAHDRNSSVVNGHRRIYTYDDVSRDDNDHLKYFYWYKYFDPVCVVVVVGGHDRYPVVVVVCLVVLRMAHPVSHRTDTPSMITRMRTGMTGD

Organism: NCBI:txid1442368

Solvent-accessible surface area (backbone atoms only — not comparable to full-atom values): 43326 Å² total; per-residue (Å²): 133,80,74,72,74,73,73,71,73,72,72,71,71,72,70,69,71,72,69,73,73,69,70,65,69,64,70,60,74,68,67,52,70,82,66,63,60,61,50,80,79,43,61,50,59,34,40,66,57,41,36,42,45,62,57,45,50,21,46,45,57,64,36,64,72,60,74,52,32,13,80,83,38,64,40,19,50,22,61,40,76,51,34,55,52,35,48,77,39,78,72,61,72,34,27,37,36,32,59,43,44,84,43,47,31,61,87,68,43,41,34,29,29,38,74,52,34,19,34,38,56,70,59,10,63,74,56,23,29,32,60,18,58,25,38,56,37,21,34,66,17,50,35,98,88,64,50,46,20,22,47,79,32,36,70,54,96,92,34,71,41,61,48,74,42,50,60,47,22,65,44,66,62,44,72,40,60,24,82,94,44,36,52,67,53,70,44,68,29,30,24,21,38,32,40,85,64,11,45,43,30,37,23,26,64,81,62,83,54,36,24,32,40,40,40,73,46,32,39,71,63,57,60,73,68,40,43,72,20,55,89,28,64,56,78,92,45,42,69,62,47,38,37,34,22,45,67,38,58,52,26,36,16,60,88,78,30,31,34,27,31,52,47,40,53,27,17,35,74,55,19,36,28,34,24,38,58,54,30,12,31,37,50,57,64,2,30,74,68,32,10,29,21,18,56,32,41,56,9,34,68,64,66,60,46,52,40,91,73,30,26,27,20,49,25,40,37,43,42,60,36,42,30,45,84,68,47,63,89,85,36,47,87,72,54,69,59,32,75,38,50,25,5,41,26,21,29,68,70,67,74,47,69,34,44,38,25,36,42,58,40,76,69,39,27,85,69,16,32,44,32,26,29,35,25,47,32,16,63,32,72,66,23,57,76,64,50,62,56,60,61,74,36,26,54,51,45,53,52,23,35,34,55,49,51,41,30,16,20,79,87,66,48,77,66,50,68,68,80,38,36,31,37,37,43,66,37,32,36,39,70,130,80,74,72,75,72,75,73,72,71,73,70,71,72,70,70,70,70,68,71,74,68,68,65,70,64,71,59,74,70,68,53,72,81,66,65,61,61,46,78,79,44,58,52,56,37,39,68,56,42,32,41,44,56,58,50,51,21,45,47,62,62,37,59,74,61,75,59,37,14,81,84,40,55,40,17,45,26,59,37,76,50,35,55,52,36,47,77,39,79,70,59,72,33,26,39,36,32,58,41,43,82,42,49,31,60,86,66,43,40,35,29,30,38,72,52,35,19,34,38,58,69,57,11,64,74,57,22,28,31,60,17,60,26,37,57,37,21,34,66,18,51,35,98,88,64,48,47,21,24,47,78,33,37,70,54,95,92,33,71,41,60,47,73,42,49,62,46,21,64,43,68,62,43,74,40,60,22,83,93,43,37,52,68,54,70,42,67,30,29,25,20,39,31,40,84,64,12,44,43,30,37,24,26,63,81,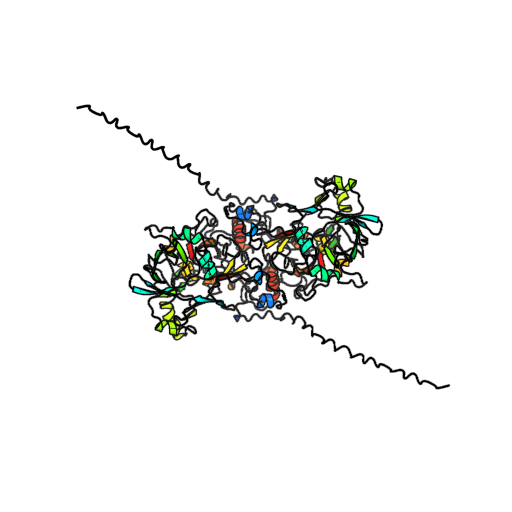63,84,55,36,26,33,39,40,39,74,45,31,38,73,63,56,59,76,67,39,44,73,19,56,92,28,65,55,78,92,46,43,70,62,47,38,36,33,24,44,68,38,58,52,26,36,16,58,87,78,30,32,31,28,31,52,47,43,54,25,18,35,74,55,19,35,28,33,23,40,59,54,32,11,30,37,50,58,64,2,30,75,68,31,12,28,21,20,57,32,41,58,9,34,67,63,66,61,47,53,42,92,73,31,26,25,19,48,27,40,38,42,42,60,39,41,30,46,83,69,47,63,89,85,36,47,89,72,52,70,61,32,76,39,50,25,4,42,28,21,29,68,72,66,74,47,68,34,45,36,24,36,42,58,40,78,68,37,27,85,69,16,33,41,32,27,28,35,25,46,32,18,62,32,71,65,23,57,77,65,50,62,57,62,61,74,35,26,56,57,46,52,50,23,34,36,52,50,50,42,29,16,20,80,86,66,45,76,68,51,68,69,78,37,35,32,36,37,44,67,35,32,35,40,69